Protein AF-A0A959V1N9-F1 (afdb_monomer_lite)

Secondary structure (DSSP, 8-state):
-HHHHHHHHHHHHHHTTSS---S-EEEEE--TT-TT-TTHHHHTTSHHHH-GGGEEE--HHHHHHHS-EEEEEEE-SEETTEETTTEEHHHHHH----EEEEEEE-TTTT-TT-SS-HHHHHTTSTT--EEE--SSSPP--GGGTTT--HHHHHHHHHTTTSSSSS---TTTT-TT--EEE-TT--SS-PPPPS-EEEEE-SSSEEEEEEPPPTT-TTEEEEEEEETTTTEEEE--SS-BSSSEEEEE-TT--EEEEEEEEEEEEEEETTEEEEEEPPPEEEEEEE-S--B-TTS-BT-S--TTSB---S-TTEEEEEE-TTS-EEEEEBPTTS-BT-S--TTSB---S-TTEEEEEE-TTS-EEEEEB-TTS-BT----TTSB---S-TTEEEEEE-TTS-EEEEEB-TTS-BT-S--TTSB---S-TTEEEEEE-TTS-EEEEEBPTTS-BT----B-TTS-BT--STTSTT-EEEEEEPPSSTTSEEEE-TTS-EES-SSSEEESB-SSTTTTSSB-EEEEEE------TT-EEEEEEEE--B--S--EEEEEEEEEEES-SSPPP--SSTTTTTT--EEEEEEE-PPPP-STT--SGGGB----HHHHHHHHTSTT--TT--EEEEEEEEEEEEE--TTT-TTTS-EEEEEEESSTT--B-TTS-BT-S--TTSB---S-TTEEEEEE-TTS-EEEEEB-TTS-BT-S--TTSB---S-TTEEEEEE-TTS-EEEEEB-TTS-BT-S--TTSB---S-TTEEEEEE-TTS-EEEEEB-TTS-BT-S--TTSB-----TTEEEEEE-TTS-EEEEEBPTTS-BT----B-TTS-BT---TT----------STTSEEEEETTS-EES-SSS--SSB-SPPTTSS-BEEEEE--TT----TT---S----------S---SS--------S---

Radius of gyration: 48.12 Å; chains: 1; bounding box: 143×77×118 Å

Structure (mmCIF, N/CA/C/O backbone):
data_AF-A0A959V1N9-F1
#
_entry.id   AF-A0A959V1N9-F1
#
loop_
_atom_site.group_PDB
_atom_site.id
_atom_site.type_symbol
_atom_site.label_atom_id
_atom_site.label_alt_id
_atom_site.label_comp_id
_atom_site.label_asym_id
_atom_site.label_entity_id
_atom_site.label_seq_id
_atom_site.pdbx_PDB_ins_code
_atom_site.Cartn_x
_atom_site.Cartn_y
_atom_site.Cartn_z
_atom_site.occupancy
_atom_site.B_iso_or_equiv
_atom_site.auth_seq_id
_atom_site.auth_comp_id
_atom_site.auth_asym_id
_atom_site.auth_atom_id
_atom_site.pdbx_PDB_model_num
ATOM 1 N N . THR A 1 1 ? -8.096 24.083 -30.690 1.00 78.50 1 THR A N 1
ATOM 2 C CA . THR A 1 1 ? -8.308 23.287 -31.922 1.00 78.50 1 THR A CA 1
ATOM 3 C C . THR A 1 1 ? -8.678 21.869 -31.525 1.00 78.50 1 THR A C 1
ATOM 5 O O . THR A 1 1 ? -8.317 21.465 -30.425 1.00 78.50 1 THR A O 1
ATOM 8 N N . THR A 1 2 ? -9.369 21.109 -32.381 1.00 86.75 2 THR A N 1
ATOM 9 C CA . THR A 1 2 ? -9.756 19.707 -32.107 1.00 86.75 2 THR A CA 1
ATOM 10 C C . THR A 1 2 ? -8.560 18.831 -31.723 1.00 86.75 2 THR A C 1
ATOM 12 O O . THR A 1 2 ? -8.640 18.071 -30.769 1.00 86.75 2 THR A O 1
ATOM 15 N N . LEU A 1 3 ? -7.408 19.021 -32.376 1.00 87.06 3 LEU A N 1
ATOM 16 C CA . LEU A 1 3 ? -6.175 18.285 -32.068 1.00 87.06 3 LEU A CA 1
ATOM 17 C C . LEU A 1 3 ? -5.664 18.518 -30.639 1.00 87.06 3 LEU A C 1
ATOM 19 O O . LEU A 1 3 ? -5.248 17.573 -29.977 1.00 87.06 3 LEU A O 1
ATOM 23 N N . LEU A 1 4 ? -5.726 19.760 -30.143 1.00 89.94 4 LEU A N 1
ATOM 24 C CA . LEU A 1 4 ? -5.346 20.059 -28.760 1.00 89.94 4 LEU A CA 1
ATOM 25 C C . LEU A 1 4 ? -6.330 19.429 -27.767 1.00 89.94 4 LEU A C 1
ATOM 27 O O . LEU A 1 4 ? -5.897 18.892 -26.755 1.00 89.94 4 LEU A O 1
ATOM 31 N N . GLY A 1 5 ? -7.634 19.458 -28.067 1.00 94.00 5 GLY A N 1
ATOM 32 C CA . GLY A 1 5 ? -8.648 18.771 -27.262 1.00 94.00 5 GLY A CA 1
ATOM 33 C C . GLY A 1 5 ? -8.360 17.273 -27.157 1.00 94.00 5 GLY A C 1
ATOM 34 O O . GLY A 1 5 ? -8.244 16.755 -26.053 1.00 94.00 5 GLY A O 1
ATOM 35 N N . ASN A 1 6 ? -8.117 16.614 -28.294 1.00 92.38 6 ASN A N 1
ATOM 36 C CA . ASN A 1 6 ? -7.765 15.193 -28.342 1.00 92.38 6 ASN A CA 1
ATOM 37 C C . ASN A 1 6 ? -6.494 14.889 -27.539 1.00 92.38 6 ASN A C 1
ATOM 39 O O . ASN A 1 6 ? -6.465 13.916 -26.789 1.00 92.38 6 ASN A O 1
ATOM 43 N N . TYR A 1 7 ? -5.463 15.735 -27.655 1.00 95.38 7 TYR A N 1
ATOM 44 C CA . TYR A 1 7 ? -4.241 15.610 -26.862 1.00 95.38 7 TYR A CA 1
ATOM 45 C C . TYR A 1 7 ? -4.513 15.709 -25.354 1.00 95.38 7 TYR A C 1
ATOM 47 O O . TYR A 1 7 ? -4.038 14.872 -24.589 1.00 95.38 7 TYR A O 1
ATOM 55 N N . LEU A 1 8 ? -5.309 16.690 -24.918 1.00 96.00 8 LEU A N 1
ATOM 56 C CA . LEU A 1 8 ? -5.664 16.852 -23.506 1.00 96.00 8 LEU A CA 1
ATOM 57 C C . LEU A 1 8 ? -6.499 15.676 -22.981 1.00 96.00 8 LEU A C 1
ATOM 59 O O . LEU A 1 8 ? -6.302 15.265 -21.839 1.00 96.00 8 LEU A O 1
ATOM 63 N N . THR A 1 9 ? -7.371 15.094 -23.807 1.00 95.69 9 THR A N 1
ATOM 64 C CA . THR A 1 9 ? -8.140 13.894 -23.452 1.00 95.69 9 THR A CA 1
ATOM 65 C C . THR A 1 9 ? -7.230 12.694 -23.201 1.00 95.69 9 THR A C 1
ATOM 67 O O . THR A 1 9 ? -7.320 12.091 -22.133 1.00 95.69 9 THR A O 1
ATOM 70 N N . LYS A 1 10 ? -6.305 12.370 -24.117 1.00 95.25 10 LYS A N 1
ATOM 71 C CA . LYS A 1 10 ? -5.374 11.244 -23.899 1.00 95.25 10 LYS A CA 1
ATOM 72 C C . LYS A 1 10 ? -4.401 11.492 -22.748 1.00 95.25 10 LYS A C 1
ATOM 74 O O . LYS A 1 10 ? -4.102 10.583 -21.979 1.00 95.25 10 LYS A O 1
ATOM 79 N N . LEU A 1 11 ? -3.964 12.739 -22.571 1.00 96.75 11 LEU A N 1
ATOM 80 C CA . LEU A 1 11 ? -3.154 13.147 -21.427 1.00 96.75 11 LEU A CA 1
ATOM 81 C C . LEU A 1 11 ? -3.899 12.914 -20.104 1.00 96.75 11 LEU A C 1
ATOM 83 O O . LEU A 1 11 ? -3.321 12.394 -19.149 1.00 96.75 11 LEU A O 1
ATOM 87 N N . HIS A 1 12 ? -5.180 13.289 -20.048 1.00 96.12 12 HIS A N 1
ATOM 88 C CA . HIS A 1 12 ? -6.030 13.056 -18.885 1.00 96.12 12 HIS A CA 1
ATOM 89 C C . HIS A 1 12 ? -6.201 11.560 -18.613 1.00 96.12 12 HIS A C 1
ATOM 91 O O . HIS A 1 12 ? -5.994 11.140 -17.474 1.00 96.12 12 HIS A O 1
ATOM 97 N N . GLN A 1 13 ? -6.512 10.777 -19.650 1.00 96.56 13 GLN A N 1
ATOM 98 C CA . GLN A 1 13 ? -6.660 9.323 -19.575 1.00 96.56 13 GLN A CA 1
ATOM 99 C C . GLN A 1 13 ? -5.415 8.659 -18.976 1.00 96.56 13 GLN A C 1
ATOM 101 O O . GLN A 1 13 ? -5.533 7.890 -18.023 1.00 96.56 13 GLN A O 1
ATOM 106 N N . TRP A 1 14 ? -4.220 9.018 -19.455 1.00 97.38 14 TRP A N 1
ATOM 107 C CA . TRP A 1 14 ? -2.962 8.493 -18.921 1.00 97.38 14 TRP A CA 1
ATOM 108 C C . TRP A 1 14 ? -2.738 8.871 -17.460 1.00 97.38 14 TRP A C 1
ATOM 110 O O . TRP A 1 14 ? -2.502 8.007 -16.622 1.00 97.38 14 TRP A O 1
ATOM 120 N N . LYS A 1 15 ? -2.866 10.162 -17.120 1.00 96.19 15 LYS A N 1
ATOM 121 C CA . LYS A 1 15 ? -2.648 10.641 -15.744 1.00 96.19 15 LYS A CA 1
ATOM 122 C C . LYS A 1 15 ? -3.630 10.046 -14.732 1.00 96.19 15 LYS A C 1
ATOM 124 O O . LYS A 1 15 ? -3.345 10.091 -13.541 1.00 96.19 15 LYS A O 1
ATOM 129 N N . HIS A 1 16 ? -4.756 9.506 -15.191 1.00 95.25 16 HIS A N 1
ATOM 130 C CA . HIS A 1 16 ? -5.771 8.859 -14.363 1.00 95.25 16 HIS A CA 1
ATOM 131 C C . HIS A 1 16 ? -5.787 7.332 -14.502 1.00 95.25 16 HIS A C 1
ATOM 133 O O . HIS A 1 16 ? -6.743 6.713 -14.049 1.00 95.25 16 HIS A O 1
ATOM 139 N N . LYS A 1 17 ? -4.757 6.739 -15.125 1.00 96.00 17 LYS A N 1
ATOM 140 C CA . LYS A 1 17 ? -4.628 5.294 -15.371 1.00 96.00 17 LYS A CA 1
ATOM 141 C C . LYS A 1 17 ? -5.864 4.663 -16.037 1.00 96.00 17 LYS A C 1
ATOM 143 O O . LYS A 1 17 ? -6.212 3.523 -15.771 1.00 96.00 17 LYS A O 1
ATOM 148 N N . GLN A 1 18 ? -6.530 5.396 -16.934 1.00 95.06 18 GLN A N 1
ATOM 149 C CA . GLN A 1 18 ? -7.683 4.881 -17.696 1.00 95.06 18 GLN A CA 1
ATOM 150 C C . GLN A 1 18 ? -7.271 3.894 -18.800 1.00 95.06 18 GLN A C 1
ATOM 152 O O . GLN A 1 18 ? -8.115 3.235 -19.399 1.00 95.06 18 GLN A O 1
ATOM 157 N N . TYR A 1 19 ? -5.975 3.806 -19.086 1.00 94.00 19 TYR A N 1
ATOM 158 C CA . TYR A 1 19 ? -5.368 2.732 -19.856 1.00 94.00 19 TYR A CA 1
ATOM 159 C C . TYR A 1 19 ? -3.948 2.493 -19.342 1.00 94.00 19 TYR A C 1
ATOM 161 O O . TYR A 1 19 ? -3.327 3.387 -18.762 1.00 94.00 19 TYR A O 1
ATOM 169 N N . THR A 1 20 ? -3.421 1.305 -19.615 1.00 94.19 20 THR A N 1
ATOM 170 C CA . THR A 1 20 ? -2.030 0.933 -19.358 1.00 94.19 20 THR A CA 1
ATOM 171 C C . THR A 1 20 ? -1.297 0.702 -20.677 1.00 94.19 20 THR A C 1
ATOM 173 O O . THR A 1 20 ? -1.908 0.456 -21.725 1.00 94.19 20 THR A O 1
ATOM 176 N N . ALA A 1 21 ? 0.024 0.853 -20.641 1.00 95.69 21 ALA A N 1
ATOM 177 C CA . ALA A 1 21 ? 0.905 0.480 -21.736 1.00 95.69 21 ALA A CA 1
ATOM 178 C C . ALA A 1 21 ? 1.766 -0.701 -21.296 1.00 95.69 21 ALA A C 1
ATOM 180 O O . ALA A 1 21 ? 2.109 -0.799 -20.121 1.00 95.69 21 ALA A O 1
ATOM 181 N N . GLN A 1 22 ? 2.115 -1.588 -22.226 1.00 97.00 22 GLN A N 1
ATOM 182 C CA . GLN A 1 22 ? 3.043 -2.671 -21.909 1.00 97.00 22 GLN A CA 1
ATOM 183 C C . GLN A 1 22 ? 4.439 -2.098 -21.655 1.00 97.00 22 GLN A C 1
ATOM 185 O O . GLN A 1 22 ? 4.929 -1.281 -22.441 1.00 97.00 22 GLN A O 1
ATOM 190 N N . THR A 1 23 ? 5.074 -2.551 -20.576 1.00 96.50 23 THR A N 1
ATOM 191 C CA . THR A 1 23 ? 6.434 -2.179 -20.169 1.00 96.50 23 THR A CA 1
ATOM 192 C C . THR A 1 23 ? 7.458 -2.799 -21.118 1.00 96.50 23 THR A C 1
ATOM 194 O O . THR A 1 23 ? 8.116 -3.779 -20.810 1.00 96.50 23 THR A O 1
ATOM 197 N N . ARG A 1 24 ? 7.533 -2.251 -22.329 1.00 97.62 24 ARG A N 1
ATOM 198 C CA . ARG A 1 24 ? 8.459 -2.648 -23.390 1.00 97.62 24 ARG A CA 1
ATOM 199 C C . ARG A 1 24 ? 8.716 -1.492 -24.339 1.00 97.62 24 ARG A C 1
ATOM 201 O O . ARG A 1 24 ? 7.944 -0.523 -24.374 1.00 97.62 24 ARG A O 1
ATOM 208 N N . ALA A 1 25 ? 9.783 -1.606 -25.119 1.00 98.38 25 ALA A N 1
ATOM 209 C CA . ALA A 1 25 ? 10.189 -0.586 -26.065 1.00 98.38 25 ALA A CA 1
ATOM 210 C C . ALA A 1 25 ? 10.496 -1.148 -27.454 1.00 98.38 25 ALA A C 1
ATOM 212 O O . ALA A 1 25 ? 10.983 -2.269 -27.594 1.00 98.38 25 ALA A O 1
ATOM 213 N N . VAL A 1 26 ? 10.226 -0.338 -28.478 1.00 98.31 26 VAL A N 1
ATOM 214 C CA . VAL A 1 26 ? 10.576 -0.641 -29.872 1.00 98.31 26 VAL A CA 1
ATOM 215 C C . VAL A 1 26 ? 11.576 0.374 -30.416 1.00 98.31 26 VAL A C 1
ATOM 217 O O . VAL A 1 26 ? 11.451 1.577 -30.163 1.00 98.31 26 VAL A O 1
ATOM 220 N N . VAL A 1 27 ? 12.567 -0.113 -31.161 1.00 98.25 27 VAL A N 1
ATOM 221 C CA . VAL A 1 27 ? 13.616 0.699 -31.782 1.00 98.25 27 VAL A CA 1
ATOM 222 C C . VAL A 1 27 ? 13.673 0.428 -33.284 1.00 98.25 27 VAL A C 1
ATOM 224 O O . VAL A 1 27 ? 13.999 -0.677 -33.712 1.00 98.25 27 VAL A O 1
ATOM 227 N N . ASP A 1 28 ? 13.400 1.461 -34.073 1.00 97.44 28 ASP A N 1
ATOM 228 C CA . ASP A 1 28 ? 13.533 1.455 -35.529 1.00 97.44 28 ASP A CA 1
ATOM 229 C C . ASP A 1 28 ? 14.779 2.260 -35.936 1.00 97.44 28 ASP A C 1
ATOM 231 O O . ASP A 1 28 ? 14.770 3.497 -35.963 1.00 97.44 28 ASP A O 1
ATOM 235 N N . ASP A 1 29 ? 15.894 1.560 -36.154 1.00 95.56 29 ASP A N 1
ATOM 236 C CA . ASP A 1 29 ? 17.199 2.161 -36.449 1.00 95.56 29 ASP A CA 1
ATOM 237 C C . ASP A 1 29 ? 17.545 2.050 -37.939 1.00 95.56 29 ASP A C 1
ATOM 239 O O . ASP A 1 29 ? 18.055 1.027 -38.397 1.00 95.56 29 ASP A O 1
ATOM 243 N N . ASN A 1 30 ? 17.322 3.131 -38.693 1.00 95.12 30 ASN A N 1
ATOM 244 C CA . ASN A 1 30 ? 17.697 3.218 -40.110 1.00 95.12 30 ASN A CA 1
ATOM 245 C C . ASN A 1 30 ? 19.016 3.979 -40.340 1.00 95.12 30 ASN A C 1
ATOM 247 O O . ASN A 1 30 ? 19.329 4.363 -41.470 1.00 95.12 30 ASN A O 1
ATOM 251 N N . PHE A 1 31 ? 19.815 4.195 -39.289 1.00 90.38 31 PHE A N 1
ATOM 252 C CA . PHE A 1 31 ? 21.165 4.763 -39.366 1.00 90.38 31 PHE A CA 1
ATOM 253 C C . PHE A 1 31 ? 22.239 3.770 -38.894 1.00 90.38 31 PHE A C 1
ATOM 255 O O . PHE A 1 31 ? 23.268 4.152 -38.323 1.00 90.38 31 PHE A O 1
ATOM 262 N N . THR A 1 32 ? 22.051 2.484 -39.194 1.00 82.19 32 THR A N 1
ATOM 263 C CA . THR A 1 32 ? 23.042 1.447 -38.891 1.00 82.19 32 THR A CA 1
ATOM 264 C C . THR A 1 32 ? 24.388 1.754 -39.560 1.00 82.19 32 THR A C 1
ATOM 266 O O . THR A 1 32 ? 24.447 1.990 -40.768 1.00 82.19 32 THR A O 1
ATOM 269 N N . GLY A 1 33 ? 25.482 1.719 -38.792 1.00 76.25 33 GLY A N 1
ATOM 270 C CA . GLY A 1 33 ? 26.851 1.859 -39.312 1.00 76.25 33 GLY A CA 1
ATOM 271 C C . GLY A 1 33 ? 27.473 3.260 -39.229 1.00 76.25 33 GLY A C 1
ATOM 272 O O . GLY A 1 33 ? 28.624 3.424 -39.632 1.00 76.25 33 GLY A O 1
ATOM 273 N N . TYR A 1 34 ? 26.773 4.259 -38.680 1.00 82.44 34 TYR A N 1
ATOM 274 C CA . TYR A 1 34 ? 27.367 5.564 -38.359 1.00 82.44 34 TYR A CA 1
ATOM 275 C C . TYR A 1 34 ? 28.133 5.524 -37.027 1.00 82.44 34 TYR A C 1
ATOM 277 O O . TYR A 1 34 ? 27.640 4.990 -36.035 1.00 82.44 34 TYR A O 1
ATOM 285 N N . SER A 1 35 ? 29.317 6.146 -36.977 1.00 80.62 35 SER A N 1
ATOM 286 C CA . SER A 1 35 ? 30.166 6.202 -35.771 1.00 80.62 35 SER A CA 1
ATOM 287 C C . SER A 1 35 ? 29.534 6.953 -34.598 1.00 80.62 35 SER A C 1
ATOM 289 O O . SER A 1 35 ? 29.889 6.701 -33.452 1.00 80.62 35 SER A O 1
ATOM 291 N N . ASP A 1 36 ? 28.608 7.872 -34.875 1.00 77.81 36 ASP A N 1
ATOM 292 C CA . ASP A 1 36 ? 27.896 8.654 -33.860 1.00 77.81 36 ASP A CA 1
ATOM 293 C C . ASP A 1 36 ? 26.835 7.836 -33.096 1.00 77.81 36 ASP A C 1
ATOM 295 O O . ASP A 1 36 ? 26.368 8.286 -32.049 1.00 77.81 36 ASP A O 1
ATOM 299 N N . ALA A 1 37 ? 26.465 6.646 -33.598 1.00 85.81 37 ALA A N 1
ATOM 300 C CA . ALA A 1 37 ? 25.511 5.720 -32.984 1.00 85.81 37 ALA A CA 1
ATOM 301 C C . ALA A 1 37 ? 24.213 6.406 -32.506 1.00 85.81 37 ALA A C 1
ATOM 303 O O . ALA A 1 37 ? 23.879 6.366 -31.326 1.00 85.81 37 ALA A O 1
ATOM 304 N N . PHE A 1 38 ? 23.466 7.056 -33.405 1.00 87.44 38 PHE A N 1
ATOM 305 C CA . PHE A 1 38 ? 22.308 7.890 -33.035 1.00 87.44 38 PHE A CA 1
ATOM 306 C C . PHE A 1 38 ? 21.237 7.148 -32.215 1.00 87.44 38 PHE A C 1
ATOM 308 O O . PHE A 1 38 ? 20.683 7.718 -31.272 1.00 87.44 38 PHE A O 1
ATOM 315 N N . ALA A 1 39 ? 21.001 5.867 -32.517 1.00 92.38 39 ALA A N 1
ATOM 316 C CA . ALA A 1 39 ? 20.056 5.017 -31.793 1.00 92.38 39 ALA A CA 1
ATOM 317 C C . ALA A 1 39 ? 20.545 4.574 -30.403 1.00 92.38 39 ALA A C 1
ATOM 319 O O . ALA A 1 39 ? 19.770 3.998 -29.638 1.00 92.38 39 ALA A O 1
ATOM 320 N N . GLN A 1 40 ? 21.792 4.881 -30.014 1.00 89.31 40 GLN A N 1
ATOM 321 C CA . GLN A 1 40 ? 22.321 4.543 -28.687 1.00 89.31 40 GLN A CA 1
ATOM 322 C C . GLN A 1 40 ? 21.456 5.105 -27.561 1.00 89.31 40 GLN A C 1
ATOM 324 O O . GLN A 1 40 ? 21.391 4.519 -26.483 1.00 89.31 40 GLN A O 1
ATOM 329 N N . ASN A 1 41 ? 20.791 6.241 -27.798 1.00 89.25 41 ASN A N 1
ATOM 330 C CA . ASN A 1 41 ? 19.959 6.863 -26.785 1.00 89.25 41 ASN A CA 1
ATOM 331 C C . ASN A 1 41 ? 18.716 6.026 -26.460 1.00 89.25 41 ASN A C 1
ATOM 333 O O . ASN A 1 41 ? 18.279 6.033 -25.316 1.00 89.25 41 ASN A O 1
ATOM 337 N N . ALA A 1 42 ? 18.212 5.254 -27.425 1.00 94.19 42 ALA A N 1
ATOM 338 C CA . ALA A 1 42 ? 17.156 4.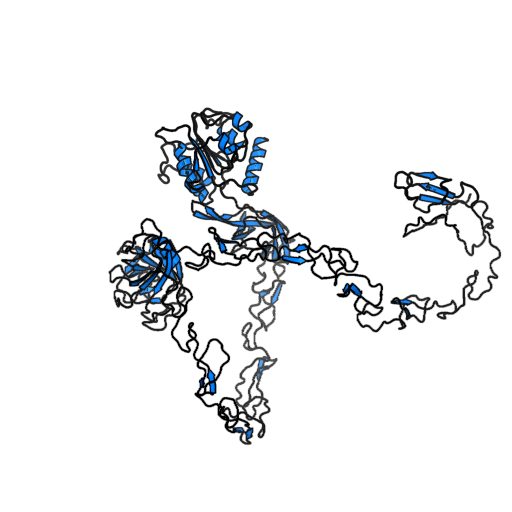274 -27.204 1.00 94.19 42 ALA A CA 1
ATOM 339 C C . ALA A 1 42 ? 17.711 2.960 -26.657 1.00 94.19 42 ALA A C 1
ATOM 341 O O . ALA A 1 42 ? 17.319 2.546 -25.570 1.00 94.19 42 ALA A O 1
ATOM 342 N N . TRP A 1 43 ? 18.682 2.353 -27.347 1.00 92.94 43 TRP A N 1
ATOM 343 C CA . TRP A 1 43 ? 19.228 1.047 -26.963 1.00 92.94 43 TRP A CA 1
ATOM 344 C C . TRP A 1 43 ? 19.803 1.022 -25.544 1.00 92.94 43 TRP A C 1
ATOM 346 O O . TRP A 1 43 ? 19.598 0.059 -24.814 1.00 92.94 43 TRP A O 1
ATOM 356 N N . ARG A 1 44 ? 20.477 2.096 -25.115 1.00 89.06 44 ARG A N 1
ATOM 357 C CA . ARG A 1 44 ? 21.002 2.214 -23.743 1.00 89.06 44 ARG A CA 1
ATOM 358 C C . ARG A 1 44 ? 20.002 2.838 -22.775 1.00 89.06 44 ARG A C 1
ATOM 360 O O . ARG A 1 44 ? 20.079 2.584 -21.579 1.00 89.06 44 ARG A O 1
ATOM 367 N N . GLY A 1 45 ? 19.119 3.705 -23.267 1.00 91.12 45 GLY A N 1
ATOM 368 C CA . GLY A 1 45 ? 18.218 4.484 -22.420 1.00 91.12 45 GLY A CA 1
ATOM 369 C C . GLY A 1 45 ? 16.967 3.726 -21.992 1.00 91.12 45 GLY A C 1
ATOM 370 O O . GLY A 1 45 ? 16.461 3.988 -20.906 1.00 91.12 45 GLY A O 1
ATOM 371 N N . PHE A 1 46 ? 16.466 2.802 -22.816 1.00 97.00 46 PHE A N 1
ATOM 372 C CA . PHE A 1 46 ? 15.219 2.088 -22.534 1.00 97.00 46 PHE A CA 1
ATOM 373 C C . PHE A 1 46 ? 15.393 0.921 -21.566 1.00 97.00 46 PHE A C 1
ATOM 375 O O . PHE A 1 46 ? 14.510 0.725 -20.740 1.00 97.00 46 PHE A O 1
ATOM 382 N N . GLY A 1 47 ? 16.525 0.209 -21.593 1.00 95.19 47 GLY A N 1
ATOM 383 C CA . GLY A 1 47 ? 16.765 -0.946 -20.715 1.00 95.19 47 GLY A CA 1
ATOM 384 C C . GLY A 1 47 ? 16.487 -0.667 -19.229 1.00 95.19 47 GLY A C 1
ATOM 385 O O . GLY A 1 47 ? 15.663 -1.356 -18.641 1.00 95.19 47 GLY A O 1
ATOM 386 N N . PRO A 1 48 ? 17.041 0.400 -18.624 1.00 93.75 48 PRO A N 1
ATOM 387 C CA . PRO A 1 48 ? 16.739 0.748 -17.231 1.00 93.75 48 PRO A CA 1
ATOM 388 C C . PRO A 1 48 ? 15.262 1.073 -16.949 1.00 93.75 48 PRO A C 1
ATOM 390 O O . PRO A 1 48 ? 14.835 1.047 -15.799 1.00 93.75 48 PRO A O 1
ATOM 393 N N . LEU A 1 49 ? 14.474 1.421 -17.969 1.00 96.06 49 LEU A N 1
ATOM 394 C CA . LEU A 1 49 ? 13.067 1.795 -17.814 1.00 96.06 49 LEU A CA 1
ATOM 395 C C . LEU A 1 49 ? 12.114 0.611 -17.970 1.00 96.06 49 LEU A C 1
ATOM 397 O O . LEU A 1 49 ? 11.090 0.576 -17.295 1.00 96.06 49 LEU A O 1
ATOM 401 N N . VAL A 1 50 ? 12.402 -0.296 -18.908 1.00 96.50 50 VAL A N 1
ATOM 402 C CA . VAL A 1 50 ? 11.476 -1.375 -19.294 1.00 96.50 50 VAL A CA 1
ATOM 403 C C . VAL A 1 50 ? 12.048 -2.781 -19.170 1.00 96.50 50 VAL A C 1
ATOM 405 O O . VAL A 1 50 ? 11.307 -3.723 -19.407 1.00 96.50 50 VAL A O 1
ATOM 408 N N . ASP A 1 51 ? 13.300 -2.905 -18.741 1.00 95.88 51 ASP A N 1
ATOM 409 C CA . ASP A 1 51 ? 14.150 -4.095 -18.777 1.00 95.88 51 ASP A CA 1
ATOM 410 C C . ASP A 1 51 ? 14.833 -4.255 -20.149 1.00 95.88 51 ASP A C 1
ATOM 412 O O . ASP A 1 51 ? 14.172 -4.070 -21.178 1.00 95.88 51 ASP A O 1
ATOM 416 N N . PRO A 1 52 ? 16.154 -4.534 -20.212 1.00 95.00 52 PRO A N 1
ATOM 417 C CA . PRO A 1 52 ? 16.856 -4.776 -21.471 1.00 95.00 52 PRO A CA 1
ATOM 418 C C . PRO A 1 52 ? 16.211 -5.847 -22.359 1.00 95.00 52 PRO A C 1
ATOM 420 O O . PRO A 1 52 ? 16.192 -5.662 -23.578 1.00 95.00 52 PRO A O 1
ATOM 423 N N . ASP A 1 53 ? 15.634 -6.901 -21.777 1.00 96.62 53 ASP A N 1
ATOM 424 C CA . ASP A 1 53 ? 15.014 -8.001 -22.529 1.00 96.62 53 ASP A CA 1
ATOM 425 C C . ASP A 1 53 ? 13.691 -7.585 -23.194 1.00 96.62 53 ASP A C 1
ATOM 427 O O . ASP A 1 53 ? 13.236 -8.200 -24.161 1.00 96.62 53 ASP A O 1
ATOM 431 N N . ASN A 1 54 ? 13.103 -6.473 -22.747 1.00 97.31 54 ASN A N 1
ATOM 432 C CA . ASN A 1 54 ? 11.890 -5.891 -23.314 1.00 97.31 54 ASN A CA 1
ATOM 433 C C . ASN A 1 54 ? 12.171 -4.777 -24.339 1.00 97.31 54 ASN A C 1
ATOM 435 O O . ASN A 1 54 ? 11.248 -4.055 -24.739 1.00 97.31 54 ASN A O 1
ATOM 439 N N . VAL A 1 55 ? 13.424 -4.605 -24.775 1.00 98.12 55 VAL A N 1
ATOM 440 C CA . VAL A 1 55 ? 13.800 -3.664 -25.840 1.00 98.12 55 VAL A CA 1
ATOM 441 C C . VAL A 1 55 ? 14.059 -4.432 -27.133 1.00 98.12 55 VAL A C 1
ATOM 443 O O . VAL A 1 55 ? 15.043 -5.156 -27.257 1.00 98.12 55 VAL A O 1
ATOM 446 N N . ALA A 1 56 ? 13.199 -4.239 -28.134 1.00 97.31 56 ALA A N 1
ATOM 447 C CA . ALA A 1 56 ? 13.279 -4.972 -29.396 1.00 97.31 56 ALA A CA 1
ATOM 448 C C . ALA A 1 56 ? 13.432 -4.049 -30.610 1.00 97.31 56 ALA A C 1
ATOM 450 O O . ALA A 1 56 ? 12.886 -2.944 -30.656 1.00 97.31 56 ALA A O 1
ATOM 451 N N . ALA A 1 57 ? 14.143 -4.535 -31.630 1.00 96.94 57 ALA A N 1
ATOM 452 C CA . ALA A 1 57 ? 14.179 -3.887 -32.935 1.00 96.94 57 ALA A CA 1
ATOM 453 C C . ALA A 1 57 ? 12.861 -4.154 -33.672 1.00 96.94 57 ALA A C 1
ATOM 455 O O . ALA A 1 57 ? 12.357 -5.279 -33.655 1.00 96.94 57 ALA A O 1
ATOM 456 N N . GLY A 1 58 ? 12.315 -3.148 -34.345 1.00 96.38 58 GLY A N 1
ATOM 457 C CA . GLY A 1 58 ? 11.087 -3.296 -35.120 1.00 96.38 58 GLY A CA 1
ATOM 458 C C . GLY A 1 58 ? 10.737 -2.027 -35.880 1.00 96.38 58 GLY A C 1
ATOM 459 O O . GLY A 1 58 ? 11.173 -0.945 -35.500 1.00 96.38 58 GLY A O 1
ATOM 460 N N . ASP A 1 59 ? 9.940 -2.161 -36.940 1.00 96.94 59 ASP A N 1
ATOM 461 C CA . ASP A 1 59 ? 9.452 -1.011 -37.710 1.00 96.94 59 ASP A CA 1
ATOM 462 C C . ASP A 1 59 ? 8.488 -0.173 -36.856 1.00 96.94 59 ASP A C 1
ATOM 464 O O . ASP A 1 59 ? 7.563 -0.703 -36.224 1.00 96.94 59 ASP A O 1
ATOM 468 N N . TYR A 1 60 ? 8.728 1.137 -36.830 1.00 96.81 60 TYR A N 1
ATOM 469 C CA . TYR A 1 60 ? 8.059 2.120 -35.990 1.00 96.81 60 TYR A CA 1
ATOM 470 C C . TYR A 1 60 ? 6.532 2.065 -36.141 1.00 96.81 60 TYR A C 1
ATOM 472 O O . TYR A 1 60 ? 5.816 1.956 -35.143 1.00 96.81 60 TYR A O 1
ATOM 480 N N . PHE A 1 61 ? 6.000 2.102 -37.368 1.00 95.88 61 PHE A N 1
ATOM 481 C CA . PHE A 1 61 ? 4.547 2.164 -37.570 1.00 95.88 61 PHE A CA 1
ATOM 482 C C . PHE A 1 61 ? 3.870 0.804 -37.403 1.00 95.88 61 PHE A C 1
ATOM 484 O O . PHE A 1 61 ? 2.841 0.722 -36.721 1.00 95.88 61 PHE A O 1
ATOM 491 N N . SER A 1 62 ? 4.417 -0.258 -38.002 1.00 94.69 62 SER A N 1
ATOM 492 C CA . SER A 1 62 ? 3.790 -1.586 -37.945 1.00 94.69 62 SER A CA 1
ATOM 493 C C . SER A 1 62 ? 3.754 -2.138 -36.520 1.00 94.69 62 SER A C 1
ATOM 495 O O . SER A 1 62 ? 2.688 -2.554 -36.051 1.00 94.69 62 SER A O 1
ATOM 497 N N . SER A 1 63 ? 4.866 -2.038 -35.785 1.00 96.06 63 SER A N 1
ATOM 498 C CA . SER A 1 63 ? 4.955 -2.517 -34.402 1.00 96.06 63 SER A CA 1
ATOM 499 C C . SER A 1 63 ? 3.910 -1.829 -33.526 1.00 96.06 63 SER A C 1
ATOM 501 O O . SER A 1 63 ? 3.075 -2.488 -32.909 1.00 96.06 63 SER A O 1
ATOM 503 N N . MET A 1 64 ? 3.868 -0.495 -33.539 1.00 95.06 64 MET A N 1
ATOM 504 C CA . MET A 1 64 ? 2.986 0.271 -32.652 1.00 95.06 64 MET A CA 1
ATOM 505 C C . MET A 1 64 ? 1.518 0.312 -33.084 1.00 95.06 64 MET A C 1
ATOM 507 O O . MET A 1 64 ? 0.666 0.706 -32.287 1.00 95.06 64 MET A O 1
ATOM 511 N N . SER A 1 65 ? 1.205 -0.065 -34.323 1.00 91.31 65 SER A N 1
ATOM 512 C CA . SER A 1 65 ? -0.185 -0.261 -34.753 1.00 91.31 65 SER A CA 1
ATOM 513 C C . SER A 1 65 ? -0.738 -1.602 -34.266 1.00 91.31 65 SER A C 1
ATOM 515 O O . SER A 1 65 ? -1.929 -1.708 -33.987 1.00 91.31 65 SER A O 1
ATOM 517 N N . SER A 1 66 ? 0.126 -2.615 -34.137 1.00 86.19 66 SER A N 1
ATOM 518 C CA . SER A 1 66 ? -0.240 -3.965 -33.684 1.00 86.19 66 SER A CA 1
ATOM 519 C C . SER A 1 66 ? -0.094 -4.204 -32.176 1.00 86.19 66 SER A C 1
ATOM 521 O O . SER A 1 66 ? -0.696 -5.136 -31.647 1.00 86.19 66 SER A O 1
ATOM 523 N N . GLY A 1 67 ? 0.696 -3.390 -31.470 1.00 89.31 67 GLY A N 1
ATOM 524 C CA . GLY A 1 67 ? 1.082 -3.658 -30.087 1.00 89.31 67 GLY A CA 1
ATOM 525 C C . GLY A 1 67 ? 1.253 -2.398 -29.250 1.00 89.31 67 GLY A C 1
ATOM 526 O O . GLY A 1 67 ? 1.591 -1.333 -29.759 1.00 89.31 67 GLY A O 1
ATOM 527 N N . SER A 1 68 ? 1.029 -2.528 -27.940 1.00 96.69 68 SER A N 1
ATOM 528 C CA . SER A 1 68 ? 1.259 -1.448 -26.978 1.00 96.69 68 SER A CA 1
ATOM 529 C C . SER A 1 68 ? 2.727 -1.377 -26.567 1.00 96.69 68 SER A C 1
ATOM 531 O O . SER A 1 68 ? 3.363 -2.414 -26.381 1.00 96.69 68 SER A O 1
ATOM 533 N N . TYR A 1 69 ? 3.247 -0.160 -26.414 1.00 98.19 69 TYR A N 1
ATOM 534 C CA . TYR A 1 69 ? 4.617 0.104 -25.982 1.00 98.19 69 TYR A CA 1
ATOM 535 C C . TYR A 1 69 ? 4.633 1.272 -25.000 1.00 98.19 69 TYR A C 1
ATOM 537 O O . TYR A 1 69 ? 3.859 2.223 -25.129 1.00 98.19 69 TYR A O 1
ATOM 545 N N . LEU A 1 70 ? 5.525 1.225 -24.019 1.00 98.00 70 LEU A N 1
ATOM 546 C CA . LEU A 1 70 ? 5.745 2.370 -23.145 1.00 98.00 70 LEU A CA 1
ATOM 547 C C . LEU A 1 70 ? 6.643 3.393 -23.843 1.00 98.00 70 LEU A C 1
ATOM 549 O O . LEU A 1 70 ? 6.347 4.589 -23.819 1.00 98.00 70 LEU A O 1
ATOM 553 N N . TRP A 1 71 ? 7.685 2.901 -24.517 1.00 98.25 71 TRP A N 1
ATOM 554 C CA . TRP A 1 71 ? 8.662 3.711 -25.234 1.00 98.25 71 TRP A CA 1
ATOM 555 C C . TRP A 1 71 ? 8.814 3.292 -26.694 1.00 98.25 71 TRP A C 1
ATOM 557 O O . TRP A 1 71 ? 8.754 2.114 -27.040 1.00 98.25 71 TRP A O 1
ATOM 567 N N . SER A 1 72 ? 9.064 4.263 -27.563 1.00 98.00 72 SER A N 1
ATOM 568 C CA . SER A 1 72 ? 9.395 4.013 -28.965 1.00 98.00 72 SER A CA 1
ATOM 569 C C . SER A 1 72 ? 10.482 4.952 -29.460 1.00 98.00 72 SER A C 1
ATOM 571 O O . SER A 1 72 ? 10.531 6.126 -29.089 1.00 98.00 72 SER A O 1
ATOM 573 N N . TYR A 1 73 ? 11.333 4.450 -30.344 1.00 98.00 73 TYR A N 1
ATOM 574 C CA . TYR A 1 73 ? 12.362 5.229 -31.016 1.00 98.00 73 TYR A CA 1
ATOM 575 C C . TYR A 1 73 ? 12.337 4.957 -32.514 1.00 98.00 73 TYR A C 1
ATOM 577 O O . TYR A 1 73 ? 12.222 3.807 -32.925 1.00 98.00 73 TYR A O 1
ATOM 585 N N . GLY A 1 74 ? 12.484 6.009 -33.315 1.00 96.88 74 GLY A N 1
ATOM 586 C CA . GLY A 1 74 ? 12.709 5.890 -34.751 1.00 96.88 74 GLY A CA 1
ATOM 587 C C . GLY A 1 74 ? 13.768 6.875 -35.228 1.00 96.88 74 GLY A C 1
ATOM 588 O O . GLY A 1 74 ? 13.703 8.065 -34.896 1.00 96.88 74 GLY A O 1
ATOM 589 N N . CYS A 1 75 ? 14.729 6.407 -36.022 1.00 95.69 75 CYS A N 1
ATOM 590 C CA . CYS A 1 75 ? 15.686 7.282 -36.687 1.00 95.69 75 CYS A CA 1
ATOM 591 C C . CYS A 1 75 ? 15.883 6.960 -38.165 1.00 95.69 75 CYS A C 1
ATOM 593 O O . CYS A 1 75 ? 15.814 5.807 -38.579 1.00 95.69 75 CYS A O 1
ATOM 595 N N . GLY A 1 76 ? 16.144 8.003 -38.956 1.00 95.25 76 GLY A N 1
ATOM 596 C CA . GLY A 1 76 ? 16.419 7.882 -40.384 1.00 95.25 76 GLY A CA 1
ATOM 597 C C . GLY A 1 76 ? 16.619 9.231 -41.076 1.00 95.25 76 GLY A C 1
ATOM 598 O O . GLY A 1 76 ? 16.493 10.302 -40.473 1.00 95.25 76 GLY A O 1
ATOM 599 N N . GLY A 1 77 ? 16.959 9.192 -42.368 1.00 94.62 77 GLY A N 1
ATOM 600 C CA . GLY A 1 77 ? 17.161 10.396 -43.183 1.00 94.62 77 GLY A CA 1
ATOM 601 C C . GLY A 1 77 ? 15.886 11.240 -43.257 1.00 94.62 77 GLY A C 1
ATOM 602 O O . GLY A 1 77 ? 14.908 10.804 -43.856 1.00 94.62 77 GLY A O 1
ATOM 603 N N . GLY A 1 78 ? 15.891 12.427 -42.643 1.00 94.25 78 GLY A N 1
ATOM 604 C CA . GLY A 1 78 ? 14.682 13.225 -42.398 1.00 94.25 78 GLY A CA 1
ATOM 605 C C . GLY A 1 78 ? 14.492 14.438 -43.312 1.00 94.25 78 GLY A C 1
ATOM 606 O O . GLY A 1 78 ? 15.435 14.946 -43.918 1.00 94.25 78 GLY A O 1
ATOM 607 N N . TRP A 1 79 ? 13.254 14.919 -43.367 1.00 94.12 79 TRP A N 1
ATOM 608 C CA . TRP A 1 79 ? 12.824 16.230 -43.859 1.00 94.12 79 TRP A CA 1
ATOM 609 C C . TRP A 1 79 ? 11.638 16.716 -42.998 1.00 94.12 79 TRP A C 1
ATOM 611 O O . TRP A 1 79 ? 11.179 16.002 -42.106 1.00 94.12 79 TRP A O 1
ATOM 621 N N . TRP A 1 80 ? 11.122 17.929 -43.228 1.00 91.31 80 TRP A N 1
ATOM 622 C CA . TRP A 1 80 ? 10.164 18.571 -42.308 1.00 91.31 80 TRP A CA 1
ATOM 623 C C . TRP A 1 80 ? 8.899 17.738 -42.008 1.00 91.31 80 TRP A C 1
ATOM 625 O O . TRP A 1 80 ? 8.370 17.832 -40.903 1.00 91.31 80 TRP A O 1
ATOM 635 N N . ASN A 1 81 ? 8.426 16.887 -42.930 1.00 94.06 81 ASN A N 1
ATOM 636 C CA . ASN A 1 81 ? 7.226 16.056 -42.749 1.00 94.06 81 ASN A CA 1
ATOM 637 C C . ASN A 1 81 ? 7.436 14.537 -42.929 1.00 94.06 81 ASN A C 1
ATOM 639 O O . ASN A 1 81 ? 6.450 13.825 -43.135 1.00 94.06 81 ASN A O 1
ATOM 643 N N . GLY A 1 82 ? 8.666 14.022 -42.836 1.00 95.88 82 GLY A N 1
ATOM 644 C CA . GLY A 1 82 ? 8.914 12.575 -42.885 1.00 95.88 82 GLY A CA 1
ATOM 645 C C . GLY A 1 82 ? 10.370 12.159 -42.690 1.00 95.88 82 GLY A C 1
ATOM 646 O O . GLY A 1 82 ? 11.267 12.998 -42.679 1.00 95.88 82 GLY A O 1
ATOM 647 N N . ALA A 1 83 ? 10.595 10.855 -42.536 1.00 97.19 83 ALA A N 1
ATOM 648 C CA . ALA A 1 83 ? 11.910 10.229 -42.492 1.00 97.19 83 ALA A CA 1
ATOM 649 C C . ALA A 1 83 ? 11.951 8.903 -43.254 1.00 97.19 83 ALA A C 1
ATOM 651 O O . ALA A 1 83 ? 11.016 8.103 -43.218 1.00 97.19 83 ALA A O 1
ATOM 652 N N . ASN A 1 84 ? 13.081 8.670 -43.918 1.00 95.69 84 ASN A N 1
ATOM 653 C CA . ASN A 1 84 ? 13.394 7.426 -44.604 1.00 95.69 84 ASN A CA 1
ATOM 654 C C . ASN A 1 84 ? 13.449 6.265 -43.603 1.00 95.69 84 ASN A C 1
ATOM 656 O O . ASN A 1 84 ? 14.020 6.421 -42.526 1.00 95.69 84 ASN A O 1
ATOM 660 N N . GLY A 1 85 ? 12.838 5.137 -43.962 1.00 93.50 85 GLY A N 1
ATOM 661 C CA . GLY A 1 85 ? 12.765 3.949 -43.111 1.00 93.50 85 GLY A CA 1
ATOM 662 C C . GLY A 1 85 ? 11.720 4.022 -41.996 1.00 93.50 85 GLY A C 1
ATOM 663 O O . GLY A 1 85 ? 11.313 2.977 -41.523 1.00 93.50 85 GLY A O 1
ATOM 664 N N . ILE A 1 86 ? 11.223 5.222 -41.653 1.00 95.88 86 ILE A N 1
ATOM 665 C CA . ILE A 1 86 ? 10.208 5.420 -40.606 1.00 95.88 86 ILE A CA 1
ATOM 666 C C . ILE A 1 86 ? 8.823 5.702 -41.206 1.00 95.88 86 ILE A C 1
ATOM 668 O O . ILE A 1 86 ? 7.890 4.947 -40.988 1.00 95.88 86 ILE A O 1
ATOM 672 N N . GLY A 1 87 ? 8.648 6.806 -41.944 1.00 95.50 87 GLY A N 1
ATOM 673 C CA . GLY A 1 87 ? 7.338 7.220 -42.469 1.00 95.50 87 GLY A CA 1
ATOM 674 C C . GLY A 1 87 ? 7.183 8.733 -42.640 1.00 95.50 87 GLY A C 1
ATOM 675 O O . GLY A 1 87 ? 8.151 9.490 -42.584 1.00 95.50 87 GLY A O 1
ATOM 676 N N . ASN A 1 88 ? 5.957 9.202 -42.864 1.00 96.00 88 ASN A N 1
ATOM 677 C CA . ASN A 1 88 ? 5.611 10.606 -43.102 1.00 96.00 88 ASN A CA 1
ATOM 678 C C . ASN A 1 88 ? 4.340 11.041 -42.342 1.00 96.00 88 ASN A C 1
ATOM 680 O O . ASN A 1 88 ? 3.648 10.233 -41.728 1.00 96.00 88 ASN A O 1
ATOM 684 N N . THR A 1 89 ? 4.009 12.337 -42.357 1.00 94.81 89 THR A N 1
ATOM 685 C CA . THR A 1 89 ? 2.852 12.841 -41.592 1.00 94.81 89 THR A CA 1
ATOM 686 C C . THR A 1 89 ? 1.494 12.301 -42.045 1.00 94.81 89 THR A C 1
ATOM 688 O O . THR A 1 89 ? 0.574 12.263 -41.232 1.00 94.81 89 THR A O 1
ATOM 691 N N . THR A 1 90 ? 1.363 11.812 -43.280 1.00 94.88 90 THR A N 1
ATOM 692 C CA . THR A 1 90 ? 0.155 11.118 -43.767 1.00 94.88 90 THR A CA 1
ATOM 693 C C . THR A 1 90 ? -0.019 9.755 -43.095 1.00 94.88 90 THR A C 1
ATOM 695 O O . THR A 1 90 ? -1.140 9.368 -42.760 1.00 94.88 90 THR A O 1
ATOM 698 N N . ASP A 1 91 ? 1.079 9.054 -42.812 1.00 94.75 91 ASP A N 1
ATOM 699 C CA . ASP A 1 91 ? 1.039 7.755 -42.133 1.00 94.75 91 ASP A CA 1
ATOM 700 C C . ASP A 1 91 ? 0.487 7.927 -40.710 1.00 94.75 91 ASP A C 1
ATOM 702 O O . ASP A 1 91 ? -0.391 7.181 -40.282 1.00 94.75 91 ASP A O 1
ATOM 706 N N . PHE A 1 92 ? 0.864 9.008 -40.013 1.00 93.38 92 PHE A N 1
ATOM 707 C CA . PHE A 1 92 ? 0.265 9.370 -38.721 1.00 93.38 92 PHE A CA 1
ATOM 708 C C . PHE A 1 92 ? -1.239 9.662 -38.805 1.00 93.38 92 PHE A C 1
ATOM 710 O O . PHE A 1 92 ? -1.963 9.350 -37.866 1.00 93.38 92 PHE A O 1
ATOM 717 N N . THR A 1 93 ? -1.736 10.238 -39.906 1.00 89.44 93 THR A N 1
ATOM 718 C CA . THR A 1 93 ? -3.184 10.489 -40.057 1.00 89.44 93 THR A CA 1
ATOM 719 C C . THR A 1 93 ? -4.003 9.224 -40.297 1.00 89.44 93 THR A C 1
ATOM 721 O O . THR A 1 93 ? -5.203 9.226 -40.038 1.00 89.44 93 THR A O 1
ATOM 724 N N . SER A 1 94 ? -3.369 8.159 -40.787 1.00 88.62 94 SER A N 1
ATOM 725 C CA . SER A 1 94 ? -4.010 6.875 -41.093 1.00 88.62 94 SER A CA 1
ATOM 726 C C . SER A 1 94 ? -3.734 5.792 -40.043 1.00 88.62 94 SER A C 1
ATOM 728 O O . SER A 1 94 ? -4.237 4.679 -40.174 1.00 88.62 94 SER A O 1
ATOM 730 N N . SER A 1 95 ? -2.988 6.125 -38.985 1.00 89.81 95 SER A N 1
ATOM 731 C CA . SER A 1 95 ? -2.560 5.196 -37.934 1.00 89.81 95 SER A CA 1
ATOM 732 C C . SER A 1 95 ? -3.098 5.587 -36.555 1.00 89.81 95 SER A C 1
ATOM 734 O O . SER A 1 95 ? -3.510 6.722 -36.316 1.00 89.81 95 SER A O 1
ATOM 736 N N . SER A 1 96 ? -3.052 4.640 -35.617 1.00 91.69 96 SER A N 1
ATOM 737 C CA . SER A 1 96 ? -3.343 4.865 -34.196 1.00 91.69 96 SER A CA 1
ATOM 738 C C . SER A 1 96 ? -2.292 4.157 -33.346 1.00 91.69 96 SER A C 1
ATOM 740 O O . SER A 1 96 ? -2.513 3.063 -32.828 1.00 91.69 96 SER A O 1
ATOM 742 N N . LEU A 1 97 ? -1.122 4.778 -33.224 1.00 95.00 97 LEU A N 1
ATOM 743 C CA . LEU A 1 97 ? 0.047 4.180 -32.583 1.00 95.00 97 LEU A CA 1
ATOM 744 C C . LEU A 1 97 ? -0.152 4.077 -31.068 1.00 95.00 97 LEU A C 1
ATOM 746 O O . LEU A 1 97 ? -0.541 5.043 -30.407 1.00 95.00 97 LEU A O 1
ATOM 750 N N . GLN A 1 98 ? 0.139 2.907 -30.508 1.00 95.56 98 GLN A N 1
ATOM 751 C CA . GLN A 1 98 ? -0.105 2.573 -29.103 1.00 95.56 98 GLN A CA 1
ATOM 752 C C . GLN A 1 98 ? 1.137 2.752 -28.205 1.00 95.56 98 GLN A C 1
ATOM 754 O O . GLN A 1 98 ? 1.267 2.059 -27.193 1.00 95.56 98 GLN A O 1
ATOM 759 N N . SER A 1 99 ? 2.028 3.690 -28.558 1.00 96.25 99 SER A N 1
ATOM 760 C CA . SER A 1 99 ? 3.170 4.106 -27.728 1.00 96.25 99 SER A CA 1
ATOM 761 C C . SER A 1 99 ? 2.899 5.402 -26.975 1.00 96.25 99 SER A C 1
ATOM 763 O O . SER A 1 99 ? 2.307 6.325 -27.540 1.00 96.25 99 SER A O 1
ATOM 765 N N . VAL A 1 100 ? 3.347 5.479 -25.718 1.00 97.56 100 VAL A N 1
ATOM 766 C CA . VAL A 1 100 ? 3.138 6.637 -24.833 1.00 97.56 100 VAL A CA 1
ATOM 767 C C . VAL A 1 100 ? 4.246 7.677 -24.989 1.00 97.56 100 VAL A C 1
ATOM 769 O O . VAL A 1 100 ? 3.956 8.846 -25.259 1.00 97.56 100 VAL A O 1
ATOM 772 N N . PHE A 1 101 ? 5.507 7.271 -24.852 1.00 98.06 101 PHE A N 1
ATOM 773 C CA . PHE A 1 101 ? 6.666 8.152 -24.974 1.00 98.06 101 PHE A CA 1
ATOM 774 C C . PHE A 1 101 ? 7.422 7.810 -26.254 1.00 98.06 101 PHE A C 1
ATOM 776 O O . PHE A 1 101 ? 7.864 6.678 -26.429 1.00 98.06 101 PHE A O 1
ATOM 783 N N . THR A 1 102 ? 7.600 8.777 -27.155 1.00 97.00 102 THR A N 1
ATOM 784 C CA . THR A 1 102 ? 8.378 8.541 -28.373 1.00 97.00 102 THR A CA 1
ATOM 785 C C . THR A 1 102 ? 9.582 9.457 -28.487 1.00 97.00 102 THR A C 1
ATOM 787 O O . THR A 1 102 ? 9.593 10.582 -27.993 1.00 97.00 102 THR A O 1
ATOM 790 N N . ILE A 1 103 ? 10.584 8.963 -29.201 1.00 96.94 103 ILE A N 1
ATOM 791 C CA . ILE A 1 103 ? 11.767 9.696 -29.620 1.00 96.94 103 ILE A CA 1
ATOM 792 C C . ILE A 1 103 ? 11.868 9.572 -31.139 1.00 96.94 103 ILE A C 1
ATOM 794 O O . ILE A 1 103 ? 11.742 8.472 -31.679 1.00 96.94 103 ILE A O 1
ATOM 798 N N . LEU A 1 104 ? 12.074 10.688 -31.833 1.00 96.00 104 LEU A N 1
ATOM 799 C CA . LEU A 1 104 ? 12.249 10.700 -33.284 1.00 96.00 104 LEU A CA 1
ATOM 800 C C . LEU A 1 104 ? 13.490 11.504 -33.669 1.00 96.00 104 LEU A C 1
ATOM 802 O O . LEU A 1 104 ? 13.622 12.670 -33.296 1.00 96.00 104 LEU A O 1
ATOM 806 N N . PHE A 1 105 ? 14.381 10.888 -34.446 1.00 94.38 105 PHE A N 1
ATOM 807 C CA . PHE A 1 105 ? 15.645 11.489 -34.864 1.00 94.38 105 PHE A CA 1
ATOM 808 C C . PHE A 1 105 ? 15.799 11.504 -36.387 1.00 94.38 105 PHE A C 1
ATOM 810 O O . PHE A 1 105 ? 15.759 10.479 -37.059 1.00 94.38 105 PHE A O 1
ATOM 817 N N . GLY A 1 106 ? 16.024 12.692 -36.934 1.00 93.44 106 GLY A N 1
ATOM 818 C CA . GLY A 1 106 ? 16.216 12.909 -38.363 1.00 93.44 106 GLY A CA 1
ATOM 819 C C . GLY A 1 106 ? 16.479 14.377 -38.672 1.00 93.44 106 GLY A C 1
ATOM 820 O O . GLY A 1 106 ? 16.289 15.255 -37.823 1.00 93.44 106 GLY A O 1
ATOM 821 N N . SER A 1 107 ? 16.951 14.658 -39.883 1.00 91.94 107 SER A N 1
ATOM 822 C CA . SER A 1 107 ? 17.179 16.030 -40.349 1.00 91.94 107 SER A CA 1
ATOM 823 C C . SER A 1 107 ? 15.860 16.820 -40.441 1.00 91.94 107 SER A C 1
ATOM 825 O O . SER A 1 107 ? 14.813 16.248 -40.726 1.00 91.94 107 SER A O 1
ATOM 827 N N . TYR A 1 108 ? 15.915 18.141 -40.216 1.00 92.06 108 TYR A N 1
ATOM 828 C CA . TYR A 1 108 ? 14.791 19.098 -40.344 1.00 92.06 108 TYR A CA 1
ATOM 829 C C . TYR A 1 108 ? 13.600 18.912 -39.380 1.00 92.06 108 TYR A C 1
ATOM 831 O O . TYR A 1 108 ? 12.614 19.642 -39.455 1.00 92.06 108 TYR A O 1
ATOM 839 N N . PHE A 1 109 ? 13.669 17.979 -38.427 1.00 92.00 109 PHE A N 1
ATOM 840 C CA . PHE A 1 109 ? 12.584 17.756 -37.460 1.00 92.00 109 PHE A CA 1
ATOM 841 C C . PHE A 1 109 ? 12.371 18.932 -36.491 1.00 92.00 109 PHE A C 1
ATOM 843 O O . PHE A 1 109 ? 11.256 19.129 -36.008 1.00 92.00 109 PHE A O 1
ATOM 850 N N . GLY A 1 110 ? 13.417 19.729 -36.248 1.00 84.75 110 GLY A N 1
ATOM 851 C CA . GLY A 1 110 ? 13.394 20.927 -35.402 1.00 84.75 110 GLY A CA 1
ATOM 852 C C . GLY A 1 110 ? 12.971 22.224 -36.106 1.00 84.75 110 GLY A C 1
ATOM 853 O O . GLY A 1 110 ? 13.104 23.289 -35.507 1.00 84.75 110 GLY A O 1
ATOM 854 N N . ASP A 1 111 ? 12.478 22.168 -37.349 1.00 87.75 111 ASP A N 1
ATOM 855 C CA . ASP A 1 111 ? 11.983 23.346 -38.078 1.00 87.75 111 ASP A CA 1
ATOM 856 C C . ASP A 1 111 ? 10.586 23.737 -37.558 1.00 87.75 111 ASP A C 1
ATOM 858 O O . ASP A 1 111 ? 9.535 23.312 -38.054 1.00 87.75 111 ASP A O 1
ATOM 862 N N . TRP A 1 112 ? 10.571 24.507 -36.466 1.00 82.88 112 TRP A N 1
ATOM 863 C CA . TRP A 1 112 ? 9.360 24.859 -35.711 1.00 82.88 112 TRP A CA 1
ATOM 864 C C . TRP A 1 112 ? 8.386 25.768 -36.468 1.00 82.88 112 TRP A C 1
ATOM 866 O O . TRP A 1 112 ? 7.185 25.791 -36.167 1.00 82.88 112 TRP A O 1
ATOM 876 N N . ASP A 1 113 ? 8.888 26.495 -37.459 1.00 85.62 113 ASP A N 1
ATOM 877 C CA . ASP A 1 113 ? 8.132 27.376 -38.345 1.00 85.62 113 ASP A CA 1
ATOM 878 C C . ASP A 1 113 ? 7.258 26.608 -39.359 1.00 85.62 113 ASP A C 1
ATOM 880 O O . ASP A 1 113 ? 6.283 27.156 -39.877 1.00 85.62 113 ASP A O 1
ATOM 884 N N . CYS A 1 114 ? 7.523 25.317 -39.582 1.00 86.94 114 CYS A N 1
ATOM 885 C CA . CYS A 1 114 ? 6.776 24.474 -40.516 1.00 86.94 114 CYS A CA 1
ATOM 886 C C . CYS A 1 114 ? 5.495 23.893 -39.901 1.00 86.94 114 CYS A C 1
ATOM 888 O O . CYS A 1 114 ? 5.556 22.954 -39.111 1.00 86.94 114 CYS A O 1
ATOM 890 N N . SER A 1 115 ? 4.313 24.375 -40.301 1.00 85.62 115 SER A N 1
ATOM 891 C CA . SER A 1 115 ? 3.009 23.922 -39.768 1.00 85.62 115 SER A CA 1
ATOM 892 C C . SER A 1 115 ? 2.757 22.407 -39.874 1.00 85.62 115 SER A C 1
ATOM 894 O O . SER A 1 115 ? 2.188 21.824 -38.951 1.00 85.62 115 SER A O 1
ATOM 896 N N . ASN A 1 116 ? 3.214 21.764 -40.954 1.00 91.06 116 ASN A N 1
ATOM 897 C CA . ASN A 1 116 ? 3.214 20.309 -41.126 1.00 91.06 116 ASN A CA 1
ATOM 898 C C . ASN A 1 116 ? 4.590 19.743 -40.745 1.00 91.06 116 ASN A C 1
ATOM 900 O O . ASN A 1 116 ? 5.500 19.724 -41.573 1.00 91.06 116 ASN A O 1
ATOM 904 N N . ASN A 1 117 ? 4.732 19.321 -39.488 1.00 92.56 117 ASN A N 1
ATOM 905 C CA . ASN A 1 117 ? 5.993 18.858 -38.913 1.00 92.56 117 ASN A CA 1
ATOM 906 C C . ASN A 1 117 ? 5.876 17.417 -38.397 1.00 92.56 117 ASN A C 1
ATOM 908 O O . ASN A 1 117 ? 4.915 17.082 -37.700 1.00 92.56 117 ASN A O 1
ATOM 912 N N . PHE A 1 118 ? 6.874 16.589 -38.706 1.00 94.25 118 PHE A N 1
ATOM 913 C CA . PHE A 1 118 ? 6.860 15.158 -38.405 1.00 94.25 118 PHE A CA 1
ATOM 914 C C . PHE A 1 118 ? 6.772 14.842 -36.904 1.00 94.25 118 PHE A C 1
ATOM 916 O O . PHE A 1 118 ? 5.923 14.054 -36.488 1.00 94.25 118 PHE A O 1
ATOM 923 N N . MET A 1 119 ? 7.565 15.515 -36.063 1.00 93.69 119 MET A N 1
ATOM 924 C CA . MET A 1 119 ? 7.518 15.287 -34.617 1.00 93.69 119 MET A CA 1
ATOM 925 C C . MET A 1 119 ? 6.184 15.725 -34.004 1.00 93.69 119 MET A C 1
ATOM 927 O O . MET A 1 119 ? 5.612 15.002 -33.188 1.00 93.69 119 MET A O 1
ATOM 931 N N . ARG A 1 120 ? 5.639 16.876 -34.419 1.00 91.69 120 ARG A N 1
ATOM 932 C CA . ARG A 1 120 ? 4.326 17.343 -33.938 1.00 91.69 120 ARG A CA 1
ATOM 933 C C . ARG A 1 120 ? 3.181 16.430 -34.362 1.00 91.69 120 ARG A C 1
ATOM 935 O O . ARG A 1 120 ? 2.254 16.239 -33.579 1.00 91.69 120 ARG A O 1
ATOM 942 N N . ALA A 1 121 ? 3.248 15.851 -35.561 1.00 92.88 121 ALA A N 1
ATOM 943 C CA . ALA A 1 121 ? 2.227 14.927 -36.050 1.00 92.88 121 ALA A CA 1
ATOM 944 C C . ALA A 1 121 ? 2.090 13.683 -35.156 1.00 92.88 121 ALA A C 1
ATOM 946 O O . ALA A 1 121 ? 0.968 13.242 -34.913 1.00 92.88 121 ALA A O 1
ATOM 947 N N . SER A 1 122 ? 3.190 13.184 -34.577 1.00 93.00 122 SER A N 1
ATOM 948 C CA . SER A 1 122 ? 3.134 12.050 -33.639 1.00 93.00 122 SER A CA 1
ATOM 949 C C . SER A 1 122 ? 2.232 12.321 -32.422 1.00 93.00 122 SER A C 1
ATOM 951 O O . SER A 1 122 ? 1.480 11.444 -32.010 1.00 93.00 122 SER A O 1
ATOM 953 N N . LEU A 1 123 ? 2.205 13.559 -31.907 1.00 93.69 123 LEU A N 1
ATOM 954 C CA . LEU A 1 123 ? 1.354 13.957 -30.777 1.00 93.69 123 LEU A CA 1
ATOM 955 C C . LEU A 1 123 ? -0.123 14.110 -31.149 1.00 93.69 123 LEU A C 1
ATOM 957 O O . LEU A 1 123 ? -0.967 14.206 -30.258 1.00 93.69 123 LEU A O 1
ATOM 961 N N . ALA A 1 124 ? -0.464 14.153 -32.434 1.00 90.50 124 ALA A N 1
ATOM 962 C CA . ALA A 1 124 ? -1.831 14.376 -32.893 1.00 90.50 124 ALA A CA 1
ATOM 963 C C . ALA A 1 124 ? -2.671 13.088 -32.983 1.00 90.50 124 ALA A C 1
ATOM 965 O O . ALA A 1 124 ? -3.883 13.181 -33.167 1.00 90.50 124 ALA A O 1
ATOM 966 N N . GLN A 1 125 ? -2.058 11.911 -32.833 1.00 86.06 125 GLN A N 1
ATOM 967 C CA . GLN A 1 125 ? -2.703 10.609 -33.034 1.00 86.06 125 GLN A CA 1
ATOM 968 C C . GLN A 1 125 ? -2.390 9.622 -31.899 1.00 86.06 125 GLN A C 1
ATOM 970 O O . GLN A 1 125 ? -1.514 9.889 -31.068 1.00 86.06 125 GLN A O 1
ATOM 975 N N . GLY A 1 126 ? -3.14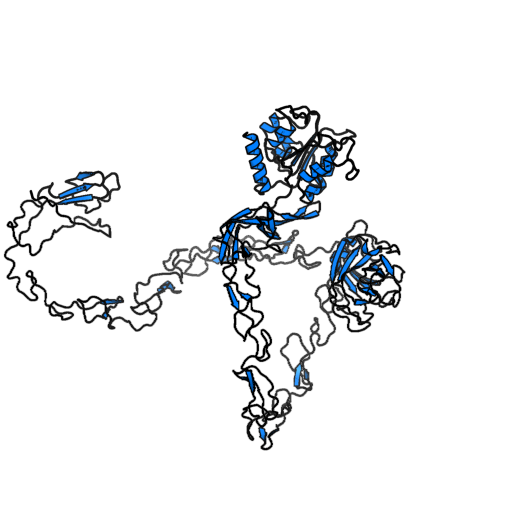0 8.516 -31.852 1.00 92.06 126 GLY A N 1
ATOM 976 C CA . GLY A 1 126 ? -2.876 7.378 -30.970 1.00 92.06 126 GLY A CA 1
ATOM 977 C C . GLY A 1 126 ? -2.706 7.751 -29.495 1.00 92.06 126 GLY A C 1
ATOM 978 O O . GLY A 1 126 ? -3.366 8.659 -28.980 1.00 92.06 126 GLY A O 1
ATOM 979 N N . ARG A 1 127 ? -1.786 7.058 -28.818 1.00 95.19 127 ARG A N 1
ATOM 980 C CA . ARG A 1 127 ? -1.478 7.228 -27.387 1.00 95.19 127 ARG A CA 1
ATOM 981 C C . ARG A 1 127 ? -0.236 8.071 -27.101 1.00 95.19 127 ARG A C 1
ATOM 983 O O . ARG A 1 127 ? 0.099 8.268 -25.940 1.00 95.19 127 ARG A O 1
ATOM 990 N N . THR A 1 128 ? 0.416 8.617 -28.125 1.00 96.12 128 THR A N 1
ATOM 991 C CA . THR A 1 128 ? 1.688 9.331 -27.957 1.00 96.12 128 THR A CA 1
ATOM 992 C C . THR A 1 128 ? 1.494 10.654 -27.225 1.00 96.12 128 THR A C 1
ATOM 994 O O . THR A 1 128 ? 0.753 11.526 -27.683 1.00 96.12 128 THR A O 1
ATOM 997 N N . LEU A 1 129 ? 2.162 10.814 -26.086 1.00 97.56 129 LEU A N 1
ATOM 998 C CA . LEU A 1 129 ? 2.062 11.983 -25.211 1.00 97.56 129 LEU A CA 1
ATOM 999 C C . LEU A 1 129 ? 3.291 12.878 -25.266 1.00 97.56 129 LEU A C 1
ATOM 1001 O O . LEU A 1 129 ? 3.182 14.074 -25.005 1.00 97.56 129 LEU A O 1
ATOM 1005 N N . THR A 1 130 ? 4.450 12.319 -25.607 1.00 97.12 130 THR A N 1
ATOM 1006 C CA . THR A 1 130 ? 5.681 13.097 -25.714 1.00 97.12 130 THR A CA 1
ATOM 1007 C C . THR A 1 130 ? 6.460 12.742 -26.956 1.00 97.12 130 THR A C 1
ATOM 1009 O O . THR A 1 130 ? 6.526 11.571 -27.323 1.00 97.12 130 THR A O 1
ATOM 1012 N N . ASN A 1 131 ? 7.120 13.738 -27.534 1.00 96.12 131 ASN A N 1
ATOM 1013 C CA . ASN A 1 131 ? 8.150 13.534 -28.532 1.00 96.12 131 ASN A CA 1
ATOM 1014 C C . ASN A 1 131 ? 9.302 14.515 -28.322 1.00 96.12 131 ASN A C 1
ATOM 1016 O O . ASN A 1 131 ? 9.085 15.689 -28.023 1.00 96.12 131 ASN A O 1
ATOM 1020 N N . PHE A 1 132 ? 10.526 14.042 -28.488 1.00 94.88 132 PHE A N 1
ATOM 1021 C CA . PHE A 1 132 ? 11.717 14.871 -28.464 1.00 94.88 132 PHE A CA 1
ATOM 1022 C C . PHE A 1 132 ? 12.787 14.289 -29.387 1.00 94.88 132 PHE A C 1
ATOM 1024 O O . PHE A 1 132 ? 12.788 13.103 -29.720 1.00 94.88 132 PHE A O 1
ATOM 1031 N N . TRP A 1 133 ? 13.680 15.163 -29.840 1.00 93.69 133 TRP A N 1
ATOM 1032 C CA . TRP A 1 133 ? 14.726 14.811 -30.787 1.00 93.69 133 TRP A CA 1
ATOM 1033 C C . TRP A 1 133 ? 15.979 14.403 -30.014 1.00 93.69 133 TRP A C 1
ATOM 1035 O O . TRP A 1 133 ? 16.550 15.226 -29.289 1.00 93.69 133 TRP A O 1
ATOM 1045 N N . ALA A 1 134 ? 16.380 13.135 -30.127 1.00 91.00 134 ALA A N 1
ATOM 1046 C CA . ALA A 1 134 ? 17.439 12.565 -29.297 1.00 91.00 134 ALA A CA 1
ATOM 1047 C C . ALA A 1 134 ? 18.387 11.641 -30.065 1.00 91.00 134 ALA A C 1
ATOM 1049 O O . ALA A 1 134 ? 17.985 10.921 -30.975 1.00 91.00 134 ALA A O 1
ATOM 1050 N N . GLY A 1 135 ? 19.659 11.691 -29.671 1.00 86.06 135 GLY A N 1
ATOM 1051 C CA . GLY A 1 135 ? 20.793 11.098 -30.381 1.00 86.06 135 GLY A CA 1
ATOM 1052 C C . GLY A 1 135 ? 21.917 12.117 -30.595 1.00 86.06 135 GLY A C 1
ATOM 1053 O O . GLY A 1 135 ? 23.066 11.722 -30.766 1.00 86.06 135 GLY A O 1
ATOM 1054 N N . TYR A 1 136 ? 21.616 13.431 -30.531 1.00 86.00 136 TYR A N 1
ATOM 1055 C CA . TYR A 1 136 ? 22.598 14.511 -30.736 1.00 86.00 136 TYR A CA 1
ATOM 1056 C C . TYR A 1 136 ? 22.254 15.907 -30.113 1.00 86.00 136 TYR A C 1
ATOM 1058 O O . TYR A 1 136 ? 22.218 16.909 -30.825 1.00 86.00 136 TYR A O 1
ATOM 1066 N N . PRO A 1 137 ? 22.025 16.061 -28.793 1.00 86.81 137 PRO A N 1
ATOM 1067 C CA . PRO A 1 137 ? 22.690 15.268 -27.778 1.00 86.81 137 PRO A CA 1
ATOM 1068 C C . PRO A 1 137 ? 21.935 14.012 -27.359 1.00 86.81 137 PRO A C 1
ATOM 1070 O O . PRO A 1 137 ? 20.763 13.819 -27.697 1.00 86.81 137 PRO A O 1
ATOM 1073 N N . ASN A 1 138 ? 22.628 13.140 -26.630 1.00 87.69 138 ASN A N 1
ATOM 1074 C CA . ASN A 1 138 ? 21.972 12.054 -25.914 1.00 87.69 138 ASN A CA 1
ATOM 1075 C C . ASN A 1 138 ? 21.129 12.640 -24.782 1.00 87.69 138 ASN A C 1
ATOM 1077 O O . ASN A 1 138 ? 21.613 13.462 -24.002 1.00 87.69 138 ASN A O 1
ATOM 1081 N N . TRP A 1 139 ? 19.872 12.213 -24.694 1.00 90.56 139 TRP A N 1
ATOM 1082 C CA . TRP A 1 139 ? 19.001 12.597 -23.595 1.00 90.56 139 TRP A CA 1
ATOM 1083 C C . TRP A 1 139 ? 19.203 11.694 -22.389 1.00 90.56 139 TRP A C 1
ATOM 1085 O O . TRP A 1 139 ? 19.407 10.487 -22.513 1.00 90.56 139 TRP A O 1
ATOM 1095 N N . VAL A 1 140 ? 19.106 12.293 -21.209 1.00 89.69 140 VAL A N 1
ATOM 1096 C CA . VAL A 1 140 ? 19.218 11.603 -19.930 1.00 89.69 140 VAL A CA 1
ATOM 1097 C C . VAL A 1 140 ? 17.823 11.529 -19.334 1.00 89.69 140 VAL A C 1
ATOM 1099 O O . VAL A 1 140 ? 17.314 12.546 -18.875 1.00 89.69 140 VAL A O 1
ATOM 1102 N N . PHE A 1 141 ? 17.192 10.355 -19.372 1.00 92.44 141 PHE A N 1
ATOM 1103 C CA . PHE A 1 141 ? 15.810 10.158 -18.909 1.00 92.44 141 PHE A CA 1
ATOM 1104 C C . PHE A 1 141 ? 15.609 8.937 -17.988 1.00 92.44 141 PHE A C 1
ATOM 1106 O O . PHE A 1 141 ? 14.478 8.640 -17.618 1.00 92.44 141 PHE A O 1
ATOM 1113 N N . HIS A 1 142 ? 16.684 8.263 -17.562 1.00 91.38 142 HIS A N 1
ATOM 1114 C CA . HIS A 1 142 ? 16.622 7.055 -16.719 1.00 91.38 142 HIS A CA 1
ATOM 1115 C C . HIS A 1 142 ? 15.950 7.286 -15.354 1.00 91.38 142 HIS A C 1
ATOM 1117 O O . HIS A 1 142 ? 15.308 6.390 -14.826 1.00 91.38 142 HIS A O 1
ATOM 1123 N N . HIS A 1 143 ? 16.001 8.503 -14.796 1.00 93.00 143 HIS A N 1
ATOM 1124 C CA . HIS A 1 143 ? 15.296 8.844 -13.549 1.00 93.00 143 HIS A CA 1
ATOM 1125 C C . HIS A 1 143 ? 13.776 8.711 -13.650 1.00 93.00 143 HIS A C 1
ATOM 1127 O O . HIS A 1 143 ? 13.111 8.689 -12.617 1.00 93.00 143 HIS A O 1
ATOM 1133 N N . MET A 1 144 ? 13.216 8.640 -14.861 1.00 96.00 144 MET A N 1
ATOM 1134 C CA . MET A 1 144 ? 11.806 8.299 -15.033 1.00 96.00 144 MET A CA 1
ATOM 1135 C C . MET A 1 144 ? 11.493 6.886 -14.534 1.00 96.00 144 MET A C 1
ATOM 1137 O O . MET A 1 144 ? 10.387 6.684 -14.041 1.00 96.00 144 MET A O 1
ATOM 1141 N N . GLY A 1 145 ? 12.466 5.965 -14.574 1.00 95.19 145 GLY A N 1
ATOM 1142 C CA . GLY A 1 145 ? 12.366 4.635 -13.968 1.00 95.19 145 GLY A CA 1
ATOM 1143 C C . GLY A 1 145 ? 12.207 4.696 -12.448 1.00 95.19 145 GLY A C 1
ATOM 1144 O O . GLY A 1 145 ? 11.523 3.869 -11.878 1.00 95.19 145 GLY A O 1
ATOM 1145 N N . MET A 1 146 ? 12.706 5.752 -11.798 1.00 95.62 146 MET A N 1
ATOM 1146 C CA . MET A 1 146 ? 12.481 6.028 -10.369 1.00 95.62 146 MET A CA 1
ATOM 1147 C C . MET A 1 146 ? 11.361 7.059 -10.137 1.00 95.62 146 MET A C 1
ATOM 1149 O O . MET A 1 146 ? 11.417 7.879 -9.218 1.00 95.62 146 MET A O 1
ATOM 1153 N N . GLY A 1 147 ? 10.365 7.096 -11.026 1.00 94.94 147 GLY A N 1
ATOM 1154 C CA . GLY A 1 147 ? 9.138 7.877 -10.851 1.00 94.94 147 GLY A CA 1
ATOM 1155 C C . GLY A 1 147 ? 9.257 9.386 -11.050 1.00 94.94 147 GLY A C 1
ATOM 1156 O O . GLY A 1 147 ? 8.271 10.108 -10.866 1.00 94.94 147 GLY A O 1
ATOM 1157 N N . ALA A 1 148 ? 10.422 9.908 -11.438 1.00 96.12 148 ALA A N 1
ATOM 1158 C CA . ALA A 1 148 ? 10.557 11.333 -11.715 1.00 96.12 148 ALA A CA 1
ATOM 1159 C C . ALA A 1 148 ? 9.882 11.718 -13.049 1.00 96.12 148 ALA A C 1
ATOM 1161 O O . ALA A 1 148 ? 9.838 10.925 -13.990 1.00 96.12 148 ALA A O 1
ATOM 1162 N N . PRO A 1 149 ? 9.348 12.947 -13.171 1.00 96.94 149 PRO A N 1
ATOM 1163 C CA . PRO A 1 149 ? 8.686 13.373 -14.395 1.00 96.94 149 PRO A CA 1
ATOM 1164 C C . PRO A 1 149 ? 9.687 13.638 -15.527 1.00 96.94 149 PRO A C 1
ATOM 1166 O O . PRO A 1 149 ? 10.834 14.029 -15.286 1.00 96.94 149 PRO A O 1
ATOM 1169 N N . ILE A 1 150 ? 9.233 13.522 -16.775 1.00 97.19 150 ILE A N 1
ATOM 1170 C CA . ILE A 1 150 ? 10.057 13.769 -17.967 1.00 97.19 150 ILE A CA 1
ATOM 1171 C C . ILE A 1 150 ? 10.624 15.194 -18.015 1.00 97.19 150 ILE A C 1
ATOM 1173 O O . ILE A 1 150 ? 11.707 15.416 -18.544 1.00 97.19 150 ILE A O 1
ATOM 1177 N N . GLY A 1 151 ? 9.975 16.172 -17.381 1.00 96.75 151 GLY A N 1
ATOM 1178 C CA . GLY A 1 151 ? 10.505 17.528 -17.235 1.00 96.75 151 GLY A CA 1
ATOM 1179 C C . GLY A 1 151 ? 11.854 17.570 -16.509 1.00 96.75 151 GLY A C 1
ATOM 1180 O O . GLY A 1 151 ? 12.717 18.365 -16.875 1.00 96.75 151 GLY A O 1
ATOM 1181 N N . LYS A 1 152 ? 12.098 16.658 -15.554 1.00 95.19 152 LYS A N 1
ATOM 1182 C CA . LYS A 1 152 ? 13.428 16.497 -14.944 1.00 95.19 152 LYS A CA 1
ATOM 1183 C C . LYS A 1 152 ? 14.455 16.048 -15.990 1.00 95.19 152 LYS A C 1
ATOM 1185 O O . LYS A 1 152 ? 15.589 16.513 -15.950 1.00 95.19 152 LYS A O 1
ATOM 1190 N N . ALA A 1 153 ? 14.054 15.218 -16.958 1.00 92.81 153 ALA A N 1
ATOM 1191 C CA . ALA A 1 153 ? 14.926 14.770 -18.049 1.00 92.81 153 ALA A CA 1
ATOM 1192 C C . ALA A 1 153 ? 15.313 15.908 -18.975 1.00 92.81 153 ALA A C 1
ATOM 1194 O O . ALA A 1 153 ? 16.477 16.017 -19.355 1.00 92.81 153 ALA A O 1
ATOM 1195 N N . VAL A 1 154 ? 14.357 16.784 -19.278 1.00 92.56 154 VAL A N 1
ATOM 1196 C CA . VAL A 1 154 ? 14.608 17.992 -20.065 1.00 92.56 154 VAL A CA 1
ATOM 1197 C C . VAL A 1 154 ? 15.671 18.845 -19.384 1.00 92.56 154 VAL A C 1
ATOM 1199 O O . VAL A 1 154 ? 16.697 19.138 -19.990 1.00 92.56 154 VAL A O 1
ATOM 1202 N N . VAL A 1 155 ? 15.464 19.183 -18.107 1.00 91.19 155 VAL A N 1
ATOM 1203 C CA . VAL A 1 155 ? 16.386 20.044 -17.354 1.00 91.19 155 VAL A CA 1
ATOM 1204 C C . VAL A 1 155 ? 17.760 19.393 -17.206 1.00 91.19 155 VAL A C 1
ATOM 1206 O O . VAL A 1 155 ? 18.771 20.067 -17.392 1.00 91.19 155 VAL A O 1
ATOM 1209 N N . MET A 1 156 ? 17.829 18.091 -16.909 1.00 89.81 156 MET A N 1
ATOM 1210 C CA . MET A 1 156 ? 19.116 17.398 -16.803 1.00 89.81 156 MET A CA 1
ATOM 1211 C C . MET A 1 156 ? 19.840 17.332 -18.148 1.00 89.81 156 MET A C 1
ATOM 1213 O O . MET A 1 156 ? 21.027 17.626 -18.199 1.00 89.81 156 MET A O 1
ATOM 1217 N N . THR A 1 157 ? 19.135 17.041 -19.243 1.00 89.88 157 THR A N 1
ATOM 1218 C CA . THR A 1 157 ? 19.730 16.977 -20.587 1.00 89.88 157 THR A CA 1
ATOM 1219 C C . THR A 1 157 ? 20.212 18.348 -21.062 1.00 89.88 157 THR A C 1
ATOM 1221 O O . THR A 1 157 ? 21.325 18.469 -21.568 1.00 89.88 157 THR A O 1
ATOM 1224 N N . GLN A 1 158 ? 19.412 19.401 -20.867 1.00 89.25 158 GLN A N 1
ATOM 1225 C CA . GLN A 1 158 ? 19.791 20.774 -21.219 1.00 89.25 158 GLN A CA 1
ATOM 1226 C C . GLN A 1 158 ? 21.048 21.227 -20.469 1.00 89.25 158 GLN A C 1
ATOM 1228 O O . GLN A 1 158 ? 21.884 21.920 -21.044 1.00 89.25 158 GLN A O 1
ATOM 1233 N N . ASN A 1 159 ? 21.210 20.789 -19.220 1.00 87.56 159 ASN A N 1
ATOM 1234 C CA . ASN A 1 159 ? 22.355 21.129 -18.379 1.00 87.56 159 ASN A CA 1
ATOM 1235 C C . ASN A 1 159 ? 23.490 20.085 -18.422 1.00 87.56 159 ASN A C 1
ATOM 1237 O O . ASN A 1 159 ? 24.453 20.211 -17.664 1.00 87.56 159 ASN A O 1
ATOM 1241 N N . ASN A 1 160 ? 23.421 19.071 -19.295 1.00 83.88 160 ASN A N 1
ATOM 1242 C CA . ASN A 1 160 ? 24.405 17.983 -19.363 1.00 83.88 160 ASN A CA 1
ATOM 1243 C C . ASN A 1 160 ? 25.714 18.399 -20.072 1.00 83.88 160 ASN A C 1
ATOM 1245 O O . ASN A 1 160 ? 26.119 17.788 -21.053 1.00 83.88 160 ASN A O 1
ATOM 1249 N N . GLY A 1 161 ? 26.360 19.474 -19.609 1.00 70.56 161 GLY A N 1
ATOM 1250 C CA . GLY A 1 161 ? 27.639 19.993 -20.122 1.00 70.56 161 GLY A CA 1
ATOM 1251 C C . GLY A 1 161 ? 28.810 19.885 -19.136 1.00 70.56 161 GLY A C 1
ATOM 1252 O O . GLY A 1 161 ? 29.930 20.243 -19.485 1.00 70.56 161 GLY A O 1
ATOM 1253 N N . ASN A 1 162 ? 28.559 19.383 -17.921 1.00 67.38 162 ASN A N 1
ATOM 1254 C CA . ASN A 1 162 ? 29.522 19.353 -16.809 1.00 67.38 162 ASN A CA 1
ATOM 1255 C C . ASN A 1 162 ? 30.142 17.963 -16.556 1.00 67.38 162 ASN A C 1
ATOM 1257 O O . ASN A 1 162 ? 30.793 17.767 -15.535 1.00 67.38 162 ASN A O 1
ATOM 1261 N N . GLY A 1 163 ? 29.915 16.983 -17.440 1.00 67.38 163 GLY A N 1
ATOM 1262 C CA . GLY A 1 163 ? 30.434 15.615 -17.282 1.00 67.38 163 GLY A CA 1
ATOM 1263 C C . GLY A 1 163 ? 29.645 14.719 -16.316 1.00 67.38 163 GLY A C 1
ATOM 1264 O O . GLY A 1 163 ? 30.114 13.639 -15.983 1.00 67.38 163 GLY A O 1
ATOM 1265 N N . HIS A 1 164 ? 28.452 15.137 -15.873 1.00 73.75 164 HIS A N 1
ATOM 1266 C CA . HIS A 1 164 ? 27.603 14.326 -14.988 1.00 73.75 164 HIS A CA 1
ATOM 1267 C C . HIS A 1 164 ? 27.068 13.052 -15.660 1.00 73.75 164 HIS A C 1
ATOM 1269 O O . HIS A 1 164 ? 26.949 12.031 -14.991 1.00 73.75 164 HIS A O 1
ATOM 1275 N N . TYR A 1 165 ? 26.764 13.098 -16.963 1.00 79.00 165 TYR A N 1
ATOM 1276 C CA . TYR A 1 165 ? 26.340 11.929 -17.736 1.00 79.00 165 TYR A CA 1
ATOM 1277 C C . TYR A 1 165 ? 27.076 11.873 -19.079 1.00 79.00 165 TYR A C 1
ATOM 1279 O O . TYR A 1 165 ? 26.933 12.773 -19.913 1.00 79.00 165 TYR A O 1
ATOM 1287 N N . ASP A 1 166 ? 27.838 10.800 -19.300 1.00 72.62 166 ASP A N 1
ATOM 1288 C CA . ASP A 1 166 ? 28.649 10.581 -20.503 1.00 72.62 166 ASP A CA 1
ATOM 1289 C C . ASP A 1 166 ? 28.069 9.439 -21.381 1.00 72.62 166 ASP A C 1
ATOM 1291 O O . ASP A 1 166 ? 27.616 8.419 -20.846 1.00 72.62 166 ASP A O 1
ATOM 1295 N N . PRO A 1 167 ? 28.050 9.569 -22.725 1.00 68.75 167 PRO A N 1
ATOM 1296 C CA . PRO A 1 167 ? 28.503 10.718 -23.506 1.00 68.75 167 PRO A CA 1
ATOM 1297 C C . PRO A 1 167 ? 27.431 11.788 -23.667 1.00 68.75 167 PRO A C 1
ATOM 1299 O O . PRO A 1 167 ? 26.381 11.558 -24.270 1.00 68.75 167 PRO A O 1
ATOM 1302 N N . ALA A 1 168 ? 27.756 13.000 -23.209 1.00 64.19 168 ALA A N 1
ATOM 1303 C CA . ALA A 1 168 ? 26.971 14.207 -23.459 1.00 64.19 168 ALA A CA 1
ATOM 1304 C C . ALA A 1 168 ? 26.986 14.627 -24.939 1.00 64.19 168 ALA A C 1
ATOM 1306 O O . ALA A 1 168 ? 26.026 15.226 -25.414 1.00 64.19 168 ALA A O 1
ATOM 1307 N N . ASN A 1 169 ? 28.068 14.278 -25.653 1.00 73.50 169 ASN A N 1
ATOM 1308 C CA . ASN A 1 169 ? 28.473 14.791 -26.967 1.00 73.50 169 ASN A CA 1
ATOM 1309 C C . ASN A 1 169 ? 28.550 16.334 -27.051 1.00 73.50 169 ASN A C 1
ATOM 1311 O O . ASN A 1 169 ? 28.244 17.058 -26.108 1.00 73.50 169 ASN A O 1
ATOM 1315 N N . TRP A 1 170 ? 29.058 16.876 -28.164 1.00 75.81 170 TRP A N 1
ATOM 1316 C CA . TRP A 1 170 ? 29.404 18.307 -28.266 1.00 75.81 170 TRP A CA 1
ATOM 1317 C C . TRP A 1 170 ? 28.196 19.242 -28.479 1.00 75.81 170 TRP A C 1
ATOM 1319 O O . TRP A 1 170 ? 28.366 20.456 -28.644 1.00 75.81 170 TRP A O 1
ATOM 1329 N N . GLN A 1 171 ? 26.972 18.703 -28.499 1.00 80.88 171 GLN A N 1
ATOM 1330 C CA . GLN A 1 171 ? 25.735 19.465 -28.700 1.00 80.88 171 GLN A CA 1
ATOM 1331 C C . GLN A 1 171 ? 24.905 19.690 -27.427 1.00 80.88 171 GLN A C 1
ATOM 1333 O O . GLN A 1 171 ? 23.787 20.201 -27.521 1.00 80.88 171 GLN A O 1
ATOM 1338 N N . ALA A 1 172 ? 25.448 19.387 -26.247 1.00 79.19 172 ALA A N 1
ATOM 1339 C CA . ALA A 1 172 ? 24.830 19.755 -24.974 1.00 79.19 172 ALA A CA 1
ATOM 1340 C C . ALA A 1 172 ? 24.535 21.271 -24.875 1.00 79.19 172 ALA A C 1
ATOM 1342 O O . ALA A 1 172 ? 25.249 22.101 -25.444 1.00 79.19 172 ALA A O 1
ATOM 1343 N N . GLY A 1 173 ? 23.464 21.640 -24.161 1.00 80.00 173 GLY A N 1
ATOM 1344 C CA . GLY A 1 173 ? 23.095 23.040 -23.895 1.00 80.00 173 GLY A CA 1
ATOM 1345 C C . GLY A 1 173 ? 22.554 23.846 -25.084 1.00 80.00 173 GLY A C 1
ATOM 1346 O O . GLY A 1 173 ? 22.490 25.073 -25.014 1.00 80.00 173 GLY A O 1
ATOM 1347 N N . ARG A 1 174 ? 22.179 23.199 -26.195 1.00 85.94 174 ARG A N 1
ATOM 1348 C CA . ARG A 1 174 ? 21.657 23.878 -27.395 1.00 85.94 174 ARG A CA 1
ATOM 1349 C C . ARG A 1 174 ? 20.127 23.984 -27.407 1.00 85.94 174 ARG A C 1
ATOM 1351 O O . ARG A 1 174 ? 19.420 23.209 -26.771 1.00 85.94 174 ARG A O 1
ATOM 1358 N N . VAL A 1 175 ? 19.614 24.949 -28.178 1.00 84.56 175 VAL A N 1
ATOM 1359 C CA . VAL A 1 175 ? 18.182 25.323 -28.227 1.00 84.56 175 VAL A CA 1
ATOM 1360 C C . VAL A 1 175 ? 17.259 24.220 -28.759 1.00 84.56 175 VAL A C 1
ATOM 1362 O O . VAL A 1 175 ? 16.066 24.227 -28.473 1.00 84.56 175 VAL A O 1
ATOM 1365 N N . HIS A 1 176 ? 17.786 23.259 -29.521 1.00 86.06 176 HIS A N 1
ATOM 1366 C CA . HIS A 1 176 ? 16.987 22.166 -30.081 1.00 86.06 176 HIS A CA 1
ATOM 1367 C C . HIS A 1 176 ? 16.615 21.093 -29.049 1.00 86.06 176 HIS A C 1
ATOM 1369 O O . HIS A 1 176 ? 15.718 20.295 -29.322 1.00 86.06 176 HIS A O 1
ATOM 1375 N N . ILE A 1 177 ? 17.242 21.090 -27.863 1.00 90.50 177 ILE A N 1
ATOM 1376 C CA . ILE A 1 177 ? 16.895 20.208 -26.738 1.00 90.50 177 ILE A CA 1
ATOM 1377 C C . ILE A 1 177 ? 15.541 20.651 -26.172 1.00 90.50 177 ILE A C 1
ATOM 1379 O O . ILE A 1 177 ? 15.445 21.449 -25.236 1.00 90.50 177 ILE A O 1
ATOM 1383 N N . SER A 1 178 ? 14.481 20.152 -26.793 1.00 90.75 178 SER A N 1
ATOM 1384 C CA . SER A 1 178 ? 13.107 20.580 -26.570 1.00 90.75 178 SER A CA 1
ATOM 1385 C C . SER A 1 178 ? 12.188 19.369 -26.457 1.00 90.75 178 SER A C 1
ATOM 1387 O O . SER A 1 178 ? 12.292 18.410 -27.222 1.00 90.75 178 SER A O 1
ATOM 1389 N N . LEU A 1 179 ? 11.300 19.417 -25.465 1.00 94.88 179 LEU A N 1
ATOM 1390 C CA . LEU A 1 179 ? 10.252 18.427 -25.263 1.00 94.88 179 LEU A CA 1
ATOM 1391 C C . LEU A 1 179 ? 8.960 18.937 -25.889 1.00 94.88 179 LEU A C 1
ATOM 1393 O O . LEU A 1 179 ? 8.479 20.013 -25.536 1.00 94.88 179 LEU A O 1
ATOM 1397 N N . LEU A 1 180 ? 8.369 18.133 -26.764 1.00 95.06 180 LEU A N 1
ATOM 1398 C CA . LEU A 1 180 ? 6.987 18.300 -27.181 1.00 95.06 180 LEU A CA 1
ATOM 1399 C C . LEU A 1 180 ? 6.127 17.410 -26.291 1.00 95.06 180 LEU A C 1
ATOM 1401 O O . LEU A 1 180 ? 6.278 16.192 -26.319 1.00 95.06 180 LEU A O 1
ATOM 1405 N N . GLY A 1 181 ? 5.241 18.007 -25.501 1.00 95.00 181 GLY A N 1
ATOM 1406 C CA . GLY A 1 181 ? 4.360 17.282 -24.589 1.00 95.00 181 GLY A CA 1
ATOM 1407 C C . GLY A 1 181 ? 4.304 17.917 -23.205 1.00 95.00 181 GLY A C 1
ATOM 1408 O O . GLY A 1 181 ? 4.765 19.039 -22.996 1.00 95.00 181 GLY A O 1
ATOM 1409 N N . ASP A 1 182 ? 3.709 17.201 -22.257 1.00 97.06 182 ASP A N 1
ATOM 1410 C CA . ASP A 1 182 ? 3.548 17.670 -20.883 1.00 97.06 182 ASP A CA 1
ATOM 1411 C C . ASP A 1 182 ? 4.779 17.300 -20.025 1.00 97.06 182 ASP A C 1
ATOM 1413 O O . ASP A 1 182 ? 5.059 16.111 -19.835 1.00 97.06 182 ASP A O 1
ATOM 1417 N N . PRO A 1 183 ? 5.511 18.284 -19.462 1.00 97.38 183 PRO A N 1
ATOM 1418 C CA . PRO A 1 183 ? 6.708 18.022 -18.669 1.00 97.38 183 PRO A CA 1
ATOM 1419 C C . PRO A 1 183 ? 6.423 17.331 -17.329 1.00 97.38 183 PRO A C 1
ATOM 1421 O O . PRO A 1 183 ? 7.359 16.842 -16.702 1.00 97.38 183 PRO A O 1
ATOM 1424 N N . THR A 1 184 ? 5.175 17.262 -16.857 1.00 96.50 184 THR A N 1
ATOM 1425 C CA . THR A 1 184 ? 4.832 16.586 -15.594 1.00 96.50 184 THR A CA 1
ATOM 1426 C C . THR A 1 184 ? 4.518 15.099 -15.778 1.00 96.50 184 THR A C 1
ATOM 1428 O O . THR A 1 184 ? 4.077 14.451 -14.826 1.00 96.50 184 THR A O 1
ATOM 1431 N N . LEU A 1 185 ? 4.649 14.558 -16.991 1.00 97.56 185 LEU A N 1
ATOM 1432 C CA . LEU A 1 185 ? 4.371 13.152 -17.265 1.00 97.56 185 LEU A CA 1
ATOM 1433 C C . LEU A 1 185 ? 5.381 12.234 -16.584 1.00 97.56 185 LEU A C 1
ATOM 1435 O O . LEU A 1 185 ? 6.586 12.471 -16.636 1.00 97.56 185 LEU A O 1
ATOM 1439 N N . ARG A 1 186 ? 4.861 11.164 -15.985 1.00 96.50 186 ARG A N 1
ATOM 1440 C CA . ARG A 1 186 ? 5.616 10.041 -15.422 1.00 96.50 186 ARG A CA 1
ATOM 1441 C C . ARG A 1 186 ? 5.246 8.774 -16.185 1.00 96.50 186 ARG A C 1
ATOM 1443 O O . ARG A 1 186 ? 4.149 8.716 -16.749 1.00 96.50 186 ARG A O 1
ATOM 1450 N N . MET A 1 187 ? 6.152 7.801 -16.203 1.00 94.94 187 MET A N 1
ATOM 1451 C CA . MET A 1 187 ? 5.941 6.542 -16.924 1.00 94.94 187 MET A CA 1
ATOM 1452 C C . MET A 1 187 ? 5.106 5.521 -16.150 1.00 94.94 187 MET A C 1
ATOM 1454 O O . MET A 1 187 ? 4.379 4.761 -16.777 1.00 94.94 187 MET A O 1
ATOM 1458 N N . SER A 1 188 ? 5.124 5.584 -14.819 1.00 94.44 188 SER A N 1
ATOM 1459 C CA . SER A 1 188 ? 4.245 4.780 -13.973 1.00 94.44 188 SER A CA 1
ATOM 1460 C C . SER A 1 188 ? 3.207 5.650 -13.274 1.00 94.44 188 SER A C 1
ATOM 1462 O O . SER A 1 188 ? 3.539 6.640 -12.606 1.00 94.44 188 SER A O 1
ATOM 1464 N N . ILE A 1 189 ? 1.936 5.290 -13.441 1.00 95.44 189 ILE A N 1
ATOM 1465 C CA . ILE A 1 189 ? 0.790 6.009 -12.887 1.00 95.44 189 ILE A CA 1
ATOM 1466 C C . ILE A 1 189 ? -0.008 5.055 -12.004 1.00 95.44 189 ILE A C 1
ATOM 1468 O O . ILE A 1 189 ? -0.406 3.988 -12.453 1.00 95.44 189 ILE A O 1
ATOM 1472 N N . VAL A 1 190 ? -0.283 5.490 -10.776 1.00 97.00 190 VAL A N 1
ATOM 1473 C CA . VAL A 1 190 ? -1.204 4.837 -9.837 1.00 97.00 190 VAL A CA 1
ATOM 1474 C C . VAL A 1 190 ? -2.613 5.372 -10.082 1.00 97.00 190 VAL A C 1
ATOM 1476 O O . VAL A 1 190 ? -2.793 6.596 -10.204 1.00 97.00 190 VAL A O 1
ATOM 1479 N N . ALA A 1 191 ? -3.606 4.485 -10.157 1.00 96.56 191 ALA A N 1
ATOM 1480 C CA . ALA A 1 191 ? -4.999 4.867 -10.313 1.00 96.56 191 ALA A CA 1
ATOM 1481 C C . ALA A 1 191 ? -5.421 5.764 -9.137 1.00 96.56 191 ALA A C 1
ATOM 1483 O O . ALA A 1 191 ? -5.115 5.486 -7.973 1.00 96.56 191 ALA A O 1
ATOM 1484 N N . PRO A 1 192 ? -6.080 6.900 -9.400 1.00 96.88 192 PRO A N 1
ATOM 1485 C CA . PRO A 1 192 ? -6.600 7.737 -8.332 1.00 96.88 192 PRO A CA 1
ATOM 1486 C C . PRO A 1 192 ? -7.765 7.042 -7.617 1.00 96.88 192 PRO A C 1
ATOM 1488 O O . PRO A 1 192 ? -8.438 6.210 -8.226 1.00 96.88 192 PRO A O 1
ATOM 1491 N N . PRO A 1 193 ? -8.053 7.416 -6.359 1.00 97.19 193 PRO A N 1
ATOM 1492 C CA . PRO A 1 193 ? -9.261 6.956 -5.687 1.00 97.19 193 PRO A CA 1
ATOM 1493 C C . PRO A 1 193 ? -10.531 7.365 -6.457 1.00 97.19 193 PRO A C 1
ATOM 1495 O O . PRO A 1 193 ? -10.511 8.206 -7.372 1.00 97.19 193 PRO A O 1
ATOM 1498 N N . GLY A 1 194 ? -11.651 6.763 -6.071 1.00 95.19 194 GLY A N 1
ATOM 1499 C CA . GLY A 1 194 ? -12.983 7.150 -6.519 1.00 95.19 194 GLY A CA 1
ATOM 1500 C C . GLY A 1 194 ? -13.416 8.517 -5.977 1.00 95.19 194 GLY A C 1
ATOM 1501 O O . GLY A 1 194 ? -12.611 9.313 -5.485 1.00 95.19 194 GLY A O 1
ATOM 1502 N N . SER A 1 195 ? -14.710 8.812 -6.092 1.00 94.88 195 SER A N 1
ATOM 1503 C CA . SER A 1 195 ? -15.298 10.055 -5.577 1.00 94.88 195 SER A CA 1
ATOM 1504 C C . SER A 1 195 ? -14.994 10.227 -4.091 1.00 94.88 195 SER A C 1
ATOM 1506 O O . SER A 1 195 ? -15.099 9.264 -3.341 1.00 94.88 195 SER A O 1
ATOM 1508 N N . VAL A 1 196 ? -14.625 11.444 -3.685 1.00 97.31 196 VAL A N 1
ATOM 1509 C CA . VAL A 1 196 ? -14.320 11.791 -2.290 1.00 97.31 196 VAL A CA 1
ATOM 1510 C C . VAL A 1 196 ? -15.442 12.673 -1.749 1.00 97.31 196 VAL A C 1
ATOM 1512 O O . VAL A 1 196 ? -15.790 13.688 -2.360 1.00 97.31 196 VAL A O 1
ATOM 1515 N N . SER A 1 197 ? -15.965 12.327 -0.581 1.00 96.81 197 SER A N 1
ATOM 1516 C CA . SER A 1 197 ? -16.930 13.121 0.182 1.00 96.81 197 SER A CA 1
ATOM 1517 C C . SER A 1 197 ? -16.353 13.514 1.534 1.00 96.81 197 SER A C 1
ATOM 1519 O O . SER A 1 197 ? -15.526 12.800 2.097 1.00 96.81 197 SER A O 1
ATOM 1521 N N . ALA A 1 198 ? -16.780 14.671 2.037 1.00 96.69 198 ALA A N 1
ATOM 1522 C CA . ALA A 1 198 ? -16.441 15.139 3.371 1.00 96.69 198 ALA A CA 1
ATOM 1523 C C . ALA A 1 198 ? -17.660 15.798 4.025 1.00 96.69 198 ALA A C 1
ATOM 1525 O O . ALA A 1 198 ? -18.372 16.563 3.370 1.00 96.69 198 ALA A O 1
ATOM 1526 N N . SER A 1 199 ? -17.880 15.526 5.308 1.00 93.25 199 SER A N 1
ATOM 1527 C CA . SER A 1 199 ? -18.982 16.092 6.090 1.00 93.25 199 SER A CA 1
ATOM 1528 C C . SER A 1 199 ? -18.537 16.425 7.510 1.00 93.25 199 SER A C 1
ATOM 1530 O O . SER A 1 199 ? -17.738 15.706 8.107 1.00 93.25 199 SER A O 1
ATOM 1532 N N . VAL A 1 200 ? -19.071 17.515 8.066 1.00 90.44 200 VAL A N 1
ATOM 1533 C CA . VAL A 1 200 ? -18.908 17.836 9.492 1.00 90.44 200 VAL A CA 1
ATOM 1534 C C . VAL A 1 200 ? -19.634 16.761 10.302 1.00 90.44 200 VAL A C 1
ATOM 1536 O O . VAL A 1 200 ? -20.795 16.481 10.014 1.00 90.44 200 VAL A O 1
ATOM 1539 N N . ILE A 1 201 ? -18.962 16.167 11.288 1.00 87.69 201 ILE A N 1
ATOM 1540 C CA . ILE A 1 201 ? -19.592 15.230 12.234 1.00 87.69 201 ILE A CA 1
ATOM 1541 C C . ILE A 1 201 ? -20.026 15.993 13.488 1.00 87.69 201 ILE A C 1
ATOM 1543 O O . ILE A 1 201 ? -21.140 15.829 13.970 1.00 87.69 201 ILE A O 1
ATOM 1547 N N . ASN A 1 202 ? -19.143 16.848 14.004 1.00 80.44 202 ASN A N 1
ATOM 1548 C CA . ASN A 1 202 ? -19.376 17.677 15.183 1.00 80.44 202 ASN A CA 1
ATOM 1549 C C . ASN A 1 202 ? -18.565 18.980 15.084 1.00 80.44 202 ASN A C 1
ATOM 1551 O O . ASN A 1 202 ? -17.938 19.258 14.060 1.00 80.44 202 ASN A O 1
ATOM 1555 N N . SER A 1 203 ? -18.568 19.785 16.147 1.00 70.69 203 SER A N 1
ATOM 1556 C CA . SER A 1 203 ? -17.878 21.079 16.181 1.00 70.69 203 SER A CA 1
ATOM 1557 C C . SER A 1 203 ? -16.377 20.986 15.889 1.00 70.69 203 SER A C 1
ATOM 1559 O O . SER A 1 203 ? -15.812 21.952 15.396 1.00 70.69 203 SER A O 1
ATOM 1561 N N . THR A 1 204 ? -15.723 19.848 16.134 1.00 79.31 204 THR A N 1
ATOM 1562 C CA . THR A 1 204 ? -14.257 19.719 16.077 1.00 79.31 204 THR A CA 1
ATOM 1563 C C . THR A 1 204 ? -13.768 18.760 14.993 1.00 79.31 204 THR A C 1
ATOM 1565 O O . THR A 1 204 ? -12.577 18.754 14.682 1.00 79.31 204 THR A O 1
ATOM 1568 N N . SER A 1 205 ? -14.656 17.970 14.379 1.00 88.56 205 SER A N 1
ATOM 1569 C CA . SER A 1 205 ? -14.280 16.838 13.521 1.00 88.56 205 SER A CA 1
ATOM 1570 C C . SER A 1 205 ? -15.079 16.752 12.216 1.00 88.56 205 SER A C 1
ATOM 1572 O O . SER A 1 205 ? -16.289 16.989 12.175 1.00 88.56 205 SER A O 1
ATOM 1574 N N . ALA A 1 206 ? -14.395 16.344 11.145 1.00 93.00 206 ALA A N 1
ATOM 1575 C CA . ALA A 1 206 ? -14.976 16.035 9.841 1.00 93.00 206 ALA A CA 1
ATOM 1576 C C . ALA A 1 206 ? -14.674 14.590 9.421 1.00 93.00 206 ALA A C 1
ATOM 1578 O O . ALA A 1 206 ? -13.534 14.142 9.524 1.00 93.00 206 ALA A O 1
ATOM 1579 N N . ALA A 1 207 ? -15.681 13.889 8.898 1.00 95.69 207 ALA A N 1
ATOM 1580 C CA . ALA A 1 207 ? -15.533 12.578 8.274 1.00 95.69 207 ALA A CA 1
ATOM 1581 C C . ALA A 1 207 ? -15.214 12.756 6.794 1.00 95.69 207 ALA A C 1
ATOM 1583 O O . ALA A 1 207 ? -15.859 13.550 6.108 1.00 95.69 207 ALA A O 1
ATOM 1584 N N . LEU A 1 208 ? -14.261 11.977 6.296 1.00 98.19 208 LEU A N 1
ATOM 1585 C CA . LEU A 1 208 ? -13.966 11.821 4.883 1.00 98.19 208 LEU A CA 1
ATOM 1586 C C . LEU A 1 208 ? -14.180 10.370 4.474 1.00 98.19 208 LEU A C 1
ATOM 1588 O O . LEU A 1 208 ? -13.759 9.458 5.183 1.00 98.19 208 LEU A O 1
ATOM 1592 N N . THR A 1 209 ? -14.767 10.170 3.299 1.00 97.81 209 THR A N 1
ATOM 1593 C CA . THR A 1 209 ? -14.938 8.856 2.669 1.00 97.81 209 THR A CA 1
ATOM 1594 C C . THR A 1 209 ? -14.598 8.936 1.186 1.00 97.81 209 THR A C 1
ATOM 1596 O O . THR A 1 209 ? -14.761 9.990 0.560 1.00 97.81 209 THR A O 1
ATOM 1599 N N . TRP A 1 210 ? -14.088 7.848 0.610 1.00 98.12 210 TRP A N 1
ATOM 1600 C CA . TRP A 1 210 ? -13.781 7.789 -0.820 1.00 98.12 210 TRP A CA 1
ATOM 1601 C C . TRP A 1 210 ? -13.997 6.411 -1.438 1.00 98.12 210 TRP A C 1
ATOM 1603 O O . TRP A 1 210 ? -13.967 5.393 -0.760 1.00 98.12 210 TRP A O 1
ATOM 1613 N N . GLY A 1 211 ? -14.196 6.361 -2.756 1.00 97.38 211 GLY A N 1
ATOM 1614 C CA . GLY A 1 211 ? -14.161 5.089 -3.484 1.00 97.38 211 GLY A CA 1
ATOM 1615 C C . GLY A 1 211 ? -12.740 4.516 -3.538 1.00 97.38 211 GLY A C 1
ATOM 1616 O O . GLY A 1 211 ? -11.779 5.274 -3.702 1.00 97.38 211 GLY A O 1
ATOM 1617 N N . ALA A 1 212 ? -12.597 3.195 -3.430 1.00 96.31 212 ALA A N 1
ATOM 1618 C CA . ALA A 1 212 ? -11.294 2.538 -3.508 1.00 96.31 212 ALA A CA 1
ATOM 1619 C C . ALA A 1 212 ? -10.594 2.796 -4.860 1.00 96.31 212 ALA A C 1
ATOM 1621 O O . ALA A 1 212 ? -11.243 2.960 -5.895 1.00 96.31 212 ALA A O 1
ATOM 1622 N N . SER A 1 213 ? -9.263 2.851 -4.842 1.00 97.00 213 SER A N 1
ATOM 1623 C CA . SER A 1 213 ? -8.430 2.790 -6.043 1.00 97.00 213 SER A CA 1
ATOM 1624 C C . SER A 1 213 ? -8.080 1.337 -6.362 1.00 97.00 213 SER A C 1
ATOM 1626 O O . SER A 1 213 ? -7.877 0.541 -5.450 1.00 97.00 213 SER A O 1
ATOM 1628 N N . ALA A 1 214 ? -7.952 1.021 -7.652 1.00 94.06 214 ALA A N 1
ATOM 1629 C CA . ALA A 1 214 ? -7.503 -0.286 -8.126 1.00 94.06 214 ALA A CA 1
ATOM 1630 C C . ALA A 1 214 ? -6.036 -0.605 -7.768 1.00 94.06 214 ALA A C 1
ATOM 1632 O O . ALA A 1 214 ? -5.660 -1.768 -7.791 1.00 94.06 214 ALA A O 1
ATOM 1633 N N . ASP A 1 215 ? -5.224 0.406 -7.428 1.00 92.81 215 ASP A N 1
ATOM 1634 C CA . ASP A 1 215 ? -3.779 0.262 -7.180 1.00 92.81 215 ASP A CA 1
ATOM 1635 C C . ASP A 1 215 ? -3.355 0.808 -5.802 1.00 92.81 215 ASP A C 1
ATOM 1637 O O . ASP A 1 215 ? -2.276 1.374 -5.648 1.00 92.81 215 ASP A O 1
ATOM 1641 N N . ALA A 1 216 ? -4.217 0.759 -4.785 1.00 87.38 216 ALA A N 1
ATOM 1642 C CA . ALA A 1 216 ? -3.869 1.256 -3.447 1.00 87.38 216 ALA A CA 1
ATOM 1643 C C . ALA A 1 216 ? -3.094 0.218 -2.613 1.00 87.38 216 ALA A C 1
ATOM 1645 O O . ALA A 1 216 ? -3.476 -0.046 -1.473 1.00 87.38 216 ALA A O 1
ATOM 1646 N N . GLY A 1 217 ? -2.017 -0.361 -3.158 1.00 88.06 217 GLY A N 1
ATOM 1647 C CA . GLY A 1 217 ? -1.262 -1.448 -2.517 1.00 88.06 217 GLY A CA 1
ATOM 1648 C C . GLY A 1 217 ? -0.693 -1.096 -1.137 1.00 88.06 217 GLY A C 1
ATOM 1649 O O . GLY A 1 217 ? -0.566 -1.966 -0.282 1.00 88.06 217 GLY A O 1
ATOM 1650 N N . LEU A 1 218 ? -0.420 0.190 -0.881 1.00 94.44 218 LEU A N 1
ATOM 1651 C CA . LEU A 1 218 ? 0.021 0.698 0.424 1.00 94.44 218 LEU A CA 1
ATOM 1652 C C . LEU A 1 218 ? -1.034 1.565 1.135 1.00 94.44 218 LEU A C 1
ATOM 1654 O O . LEU A 1 218 ? -0.752 2.098 2.205 1.00 94.44 218 LEU A O 1
ATOM 1658 N N . GLY A 1 219 ? -2.228 1.753 0.565 1.00 97.31 219 GLY A N 1
ATOM 1659 C CA . GLY A 1 219 ? -3.300 2.578 1.134 1.00 97.31 219 GLY A CA 1
ATOM 1660 C C . GLY A 1 219 ? -3.361 4.017 0.600 1.00 97.31 219 GLY A C 1
ATOM 1661 O O . GLY A 1 219 ? -3.128 4.277 -0.582 1.00 97.31 219 GLY A O 1
ATOM 1662 N N . TYR A 1 220 ? -3.732 4.977 1.455 1.00 98.44 220 TYR A N 1
ATOM 1663 C CA . TYR A 1 220 ? -4.061 6.353 1.062 1.00 98.44 220 TYR A CA 1
ATOM 1664 C C . TYR A 1 220 ? -3.414 7.416 1.953 1.00 98.44 220 TYR A C 1
ATOM 1666 O O . TYR A 1 220 ? -3.238 7.250 3.160 1.00 98.44 220 TYR A O 1
ATOM 1674 N N . HIS A 1 221 ? -3.141 8.578 1.362 1.00 98.38 221 HIS A N 1
ATOM 1675 C CA . HIS A 1 221 ? -2.810 9.799 2.089 1.00 98.38 221 HIS A CA 1
ATOM 1676 C C . HIS A 1 221 ? -3.889 10.863 1.907 1.00 98.38 221 HIS A C 1
ATOM 1678 O O . HIS A 1 221 ? -4.302 11.172 0.783 1.00 98.38 221 HIS A O 1
ATOM 1684 N N . VAL A 1 222 ? -4.280 11.477 3.024 1.00 98.19 222 VAL A N 1
ATOM 1685 C CA . VAL A 1 222 ? -5.245 12.580 3.067 1.00 98.19 222 VAL A CA 1
ATOM 1686 C C . VAL A 1 222 ? -4.505 13.893 3.286 1.00 98.19 222 VAL A C 1
ATOM 1688 O O . VAL A 1 222 ? -3.619 13.998 4.136 1.00 98.19 222 VAL A O 1
ATOM 1691 N N . TYR A 1 223 ? -4.878 14.913 2.523 1.00 98.19 223 TYR A N 1
ATOM 1692 C CA . TYR A 1 223 ? -4.318 16.255 2.590 1.00 98.19 223 TYR A CA 1
ATOM 1693 C C . TYR A 1 223 ? -5.433 17.280 2.757 1.00 98.19 223 TYR A C 1
ATOM 1695 O O . TYR A 1 223 ? -6.495 17.161 2.147 1.00 98.19 223 TYR A O 1
ATOM 1703 N N . ARG A 1 224 ? -5.157 18.338 3.518 1.00 96.62 224 ARG A N 1
ATOM 1704 C CA . ARG A 1 224 ? -6.028 19.506 3.661 1.00 96.62 224 ARG A CA 1
ATOM 1705 C C . ARG A 1 224 ? -5.331 20.741 3.118 1.00 96.62 224 ARG A C 1
ATOM 1707 O O . ARG A 1 224 ? -4.147 20.956 3.378 1.00 96.62 224 ARG A O 1
ATOM 1714 N N . TYR A 1 225 ? -6.055 21.557 2.364 1.00 96.44 225 TYR A N 1
ATOM 1715 C CA . TYR A 1 225 ? -5.516 22.807 1.848 1.00 96.44 225 TYR A CA 1
ATOM 1716 C C . TYR A 1 225 ? -5.431 23.855 2.960 1.00 96.44 225 TYR A C 1
ATOM 1718 O O . TYR A 1 225 ? -6.432 24.170 3.602 1.00 96.44 225 TYR A O 1
ATOM 1726 N N . ASN A 1 226 ? -4.249 24.426 3.161 1.00 91.38 226 ASN A N 1
ATOM 1727 C CA . ASN A 1 226 ? -4.042 25.554 4.053 1.00 91.38 226 ASN A CA 1
ATOM 1728 C C . ASN A 1 226 ? -4.169 26.858 3.252 1.00 91.38 226 ASN A C 1
ATOM 1730 O O . ASN A 1 226 ? -3.354 27.155 2.382 1.00 91.38 226 ASN A O 1
ATOM 1734 N N . THR A 1 227 ? -5.200 27.648 3.548 1.00 85.88 227 THR A N 1
ATOM 1735 C CA . THR A 1 227 ? -5.487 28.914 2.856 1.00 85.88 227 THR A CA 1
ATOM 1736 C C . THR A 1 227 ? -4.522 30.042 3.208 1.00 85.88 227 THR A C 1
ATOM 1738 O O . THR A 1 227 ? -4.389 30.971 2.418 1.00 85.88 227 THR A O 1
ATOM 1741 N N . GLN A 1 228 ? -3.832 29.963 4.348 1.00 86.06 228 GLN A N 1
ATOM 1742 C CA . GLN A 1 228 ? -2.852 30.964 4.773 1.00 86.06 228 GLN A CA 1
ATOM 1743 C C . GLN A 1 228 ? -1.519 30.776 4.048 1.00 86.06 228 GLN A C 1
ATOM 1745 O O . GLN A 1 228 ? -0.919 31.744 3.590 1.00 86.06 228 GLN A O 1
ATOM 1750 N N . THR A 1 229 ? -1.059 29.527 3.923 1.00 90.69 229 THR A N 1
ATOM 1751 C CA . THR A 1 229 ? 0.218 29.206 3.262 1.00 90.69 229 THR A CA 1
ATOM 1752 C C . THR A 1 229 ? 0.065 28.913 1.771 1.00 90.69 229 THR A C 1
ATOM 1754 O O . THR A 1 229 ? 1.049 28.920 1.037 1.00 90.69 229 THR A O 1
ATOM 1757 N N . GLY A 1 230 ? -1.156 28.631 1.313 1.00 90.19 230 GLY A N 1
ATOM 1758 C CA . GLY A 1 230 ? -1.445 28.234 -0.061 1.00 90.19 230 GLY A CA 1
ATOM 1759 C C . GLY A 1 230 ? -1.013 26.802 -0.407 1.00 90.19 230 GLY A C 1
ATOM 1760 O O . GLY A 1 230 ? -0.962 26.461 -1.590 1.00 90.19 230 GLY A O 1
ATOM 1761 N N . ALA A 1 231 ? -0.700 25.970 0.593 1.00 92.12 231 ALA A N 1
ATOM 1762 C CA . ALA A 1 231 ? -0.133 24.633 0.416 1.00 92.12 231 ALA A CA 1
ATOM 1763 C C . ALA A 1 231 ? -1.077 23.507 0.870 1.00 92.12 231 ALA A C 1
ATOM 1765 O O . ALA A 1 231 ? -1.899 23.673 1.771 1.00 92.12 231 ALA A O 1
ATOM 1766 N N . TRP A 1 232 ? -0.920 22.326 0.271 1.00 96.00 232 TRP A N 1
ATOM 1767 C CA . TRP A 1 232 ? -1.557 21.093 0.738 1.00 96.00 232 TRP A CA 1
ATOM 1768 C C . TRP A 1 232 ? -0.750 20.491 1.890 1.00 96.00 232 TRP A C 1
ATOM 1770 O O . TRP A 1 232 ? 0.426 20.179 1.721 1.00 96.00 232 TRP A O 1
ATOM 1780 N N . VAL A 1 233 ? -1.384 20.302 3.047 1.00 96.25 233 VAL A N 1
ATOM 1781 C CA . VAL A 1 233 ? -0.760 19.738 4.251 1.00 96.25 233 VAL A CA 1
ATOM 1782 C C . VAL A 1 233 ? -1.282 18.323 4.466 1.00 96.25 233 VAL A C 1
ATOM 1784 O O . VAL A 1 233 ? -2.496 18.121 4.528 1.00 96.25 233 VAL A O 1
ATOM 1787 N N . ARG A 1 234 ? -0.380 17.341 4.571 1.00 96.50 234 ARG A N 1
ATOM 1788 C CA . ARG A 1 234 ? -0.748 15.945 4.848 1.00 96.50 234 ARG A CA 1
ATOM 1789 C C . ARG A 1 234 ? -1.331 15.833 6.261 1.00 96.50 234 ARG A C 1
ATOM 1791 O O . ARG A 1 234 ? -0.788 16.418 7.193 1.00 96.50 234 ARG A O 1
ATOM 1798 N N . ARG A 1 235 ? -2.441 15.110 6.403 1.00 96.81 235 ARG A N 1
ATOM 1799 C CA . ARG A 1 235 ? -3.164 14.895 7.670 1.00 96.81 235 ARG A CA 1
ATOM 1800 C C . ARG A 1 235 ? -2.910 13.518 8.270 1.00 96.81 235 ARG A C 1
ATOM 1802 O O . ARG A 1 235 ? -3.016 13.348 9.474 1.00 96.81 235 ARG A O 1
ATOM 1809 N N . THR A 1 236 ? -2.517 12.568 7.435 1.00 95.12 236 THR A N 1
ATOM 1810 C CA . THR A 1 236 ? -2.142 11.210 7.827 1.00 95.12 236 THR A CA 1
ATOM 1811 C C . THR A 1 236 ? -0.637 11.131 8.123 1.00 95.12 236 THR A C 1
ATOM 1813 O O . THR A 1 236 ? 0.172 11.608 7.317 1.00 95.12 236 THR A O 1
ATOM 1816 N N . SER A 1 237 ? -0.239 10.533 9.249 1.00 89.88 237 SER A N 1
ATOM 1817 C CA . SER A 1 237 ? 1.170 10.253 9.585 1.00 89.88 237 SER A CA 1
ATOM 1818 C C . SER A 1 237 ? 1.692 9.008 8.856 1.00 89.88 237 SER A C 1
ATOM 1820 O O . SER A 1 237 ? 2.777 9.061 8.278 1.00 89.88 237 SER A O 1
ATOM 1822 N N . SER A 1 238 ? 0.878 7.953 8.792 1.00 94.31 238 SER A N 1
ATOM 1823 C CA . SER A 1 238 ? 1.056 6.730 7.996 1.00 94.31 238 SER A CA 1
ATOM 1824 C C . SER A 1 238 ? -0.055 6.593 6.937 1.00 94.31 238 SER A C 1
ATOM 1826 O O . SER A 1 238 ? -1.063 7.299 7.015 1.00 94.31 238 SER A O 1
ATOM 1828 N N . PRO A 1 239 ? 0.111 5.760 5.895 1.00 94.88 239 PRO A N 1
ATOM 1829 C CA . PRO A 1 239 ? -0.965 5.476 4.947 1.00 94.88 239 PRO A CA 1
ATOM 1830 C C . PRO A 1 239 ? -2.179 4.827 5.626 1.00 94.88 239 PRO A C 1
ATOM 1832 O O . PRO A 1 239 ? -2.030 3.956 6.477 1.00 94.88 239 PRO A O 1
ATOM 1835 N N . VAL A 1 240 ? -3.383 5.242 5.235 1.00 96.12 240 VAL A N 1
ATOM 1836 C CA . VAL A 1 240 ? -4.642 4.639 5.700 1.00 96.12 240 VAL A CA 1
ATOM 1837 C C . VAL A 1 240 ? -4.996 3.485 4.769 1.00 96.12 240 VAL A C 1
ATOM 1839 O O . VAL A 1 240 ? -5.047 3.692 3.561 1.00 96.12 240 VAL A O 1
ATOM 1842 N N . THR A 1 241 ? -5.242 2.287 5.296 1.00 94.62 241 THR A N 1
ATOM 1843 C CA . THR A 1 241 ? -5.584 1.097 4.489 1.00 94.62 241 THR A CA 1
ATOM 1844 C C . THR A 1 241 ? -7.064 1.055 4.097 1.00 94.62 241 THR A C 1
ATOM 1846 O O . THR A 1 241 ? -7.409 0.550 3.031 1.00 94.62 241 THR A O 1
ATOM 1849 N N . GLY A 1 242 ? -7.939 1.634 4.925 1.00 94.00 242 GLY A N 1
ATOM 1850 C CA . GLY A 1 242 ? -9.366 1.788 4.641 1.00 94.00 242 GLY A CA 1
ATOM 1851 C C . GLY A 1 242 ? -9.703 2.965 3.718 1.00 94.00 242 GLY A C 1
ATOM 1852 O O . GLY A 1 242 ? -8.840 3.718 3.266 1.00 94.00 242 GLY A O 1
ATOM 1853 N N . THR A 1 243 ? -10.999 3.149 3.465 1.00 97.38 243 THR A N 1
ATOM 1854 C CA . THR A 1 243 ? -11.550 4.198 2.587 1.00 97.38 243 THR A CA 1
ATOM 1855 C C . THR A 1 243 ? -12.228 5.346 3.341 1.00 97.38 243 THR A C 1
ATOM 1857 O O . THR A 1 243 ? -13.065 6.068 2.791 1.00 97.38 243 THR A O 1
ATOM 1860 N N . ASN A 1 244 ? -11.878 5.517 4.615 1.00 96.94 244 ASN A N 1
ATOM 1861 C CA . ASN A 1 244 ? -12.399 6.565 5.482 1.00 96.94 244 ASN A CA 1
ATOM 1862 C C . ASN A 1 244 ? -11.284 7.206 6.324 1.00 96.94 244 ASN A C 1
ATOM 1864 O O . ASN A 1 244 ? -10.227 6.615 6.537 1.00 96.94 244 ASN A O 1
ATOM 1868 N N . PHE A 1 245 ? -11.495 8.450 6.757 1.00 97.56 245 PHE A N 1
ATOM 1869 C CA . PHE A 1 245 ? -10.580 9.180 7.637 1.00 97.56 245 PHE A CA 1
ATOM 1870 C C . PHE A 1 245 ? -11.320 10.287 8.391 1.00 97.56 245 PHE A C 1
ATOM 1872 O O . PHE A 1 245 ? -12.146 10.981 7.800 1.00 97.56 245 PHE A O 1
ATOM 1879 N N . THR A 1 246 ? -10.976 10.505 9.660 1.00 96.12 246 THR A N 1
ATOM 1880 C CA . THR A 1 246 ? -11.522 11.607 10.466 1.00 96.12 246 THR A CA 1
ATOM 1881 C C . THR A 1 246 ? -10.465 12.688 10.657 1.00 96.12 246 THR A C 1
ATOM 1883 O O . THR A 1 246 ? -9.374 12.419 11.156 1.00 96.12 246 THR A O 1
ATOM 1886 N N . ASP A 1 247 ? -10.783 13.922 10.270 1.00 95.19 247 ASP A N 1
ATOM 1887 C CA . ASP A 1 247 ? -9.894 15.074 10.410 1.00 95.19 247 ASP A CA 1
ATOM 1888 C C . ASP A 1 247 ? -10.376 16.043 11.495 1.00 95.19 247 ASP A C 1
ATOM 1890 O O . ASP A 1 247 ? -11.546 16.418 11.527 1.00 95.19 247 ASP A O 1
ATOM 1894 N N . ASN A 1 248 ? -9.451 16.522 12.330 1.00 89.44 248 ASN A N 1
ATOM 1895 C CA . ASN A 1 248 ? -9.712 17.597 13.288 1.00 89.44 248 ASN A CA 1
ATOM 1896 C C . ASN A 1 248 ? -9.769 18.954 12.560 1.00 89.44 248 ASN A C 1
ATOM 1898 O O . ASN A 1 248 ? -8.761 19.418 12.007 1.00 89.44 248 ASN A O 1
ATOM 1902 N N . ILE A 1 249 ? -10.941 19.586 12.584 1.00 88.25 249 ILE A N 1
ATOM 1903 C CA . ILE A 1 249 ? -11.265 20.865 11.940 1.00 88.25 249 ILE A CA 1
ATOM 1904 C C . ILE A 1 249 ? -11.410 22.030 12.930 1.00 88.25 249 ILE A C 1
ATOM 1906 O O . ILE A 1 249 ? -11.902 23.094 12.548 1.00 88.25 249 ILE A O 1
ATOM 1910 N N . SER A 1 250 ? -10.962 21.868 14.176 1.00 81.94 250 SER A N 1
ATOM 1911 C CA . SER A 1 250 ? -10.994 22.932 15.180 1.00 81.94 250 SER A CA 1
ATOM 1912 C C . SER A 1 250 ? -10.317 24.210 14.678 1.00 81.94 250 SER A C 1
ATOM 1914 O O . SER A 1 250 ? -9.237 24.180 14.080 1.00 81.94 250 SER A O 1
ATOM 1916 N N . GLY A 1 251 ? -10.982 25.348 14.894 1.00 75.56 251 GLY A N 1
ATOM 1917 C CA . GLY A 1 251 ? -10.521 26.667 14.454 1.00 75.56 251 GLY A CA 1
ATOM 1918 C C . GLY A 1 251 ? -10.633 26.930 12.946 1.00 75.56 251 GLY A C 1
ATOM 1919 O O . GLY A 1 251 ? -10.233 28.002 12.486 1.00 75.56 251 GLY A O 1
ATOM 1920 N N . LEU A 1 252 ? -11.175 25.997 12.155 1.00 84.06 252 LEU A N 1
ATOM 1921 C CA . LEU A 1 252 ? -11.474 26.243 10.746 1.00 84.06 252 LEU A CA 1
ATOM 1922 C C . LEU A 1 252 ? -12.827 26.939 10.576 1.00 84.06 252 LEU A C 1
ATOM 1924 O O . LEU A 1 252 ? -13.706 26.886 11.432 1.00 84.06 252 LEU A O 1
ATOM 1928 N N . SER A 1 253 ? -12.990 27.623 9.447 1.00 83.06 253 SER A N 1
ATOM 1929 C CA . SER A 1 253 ? -14.234 28.304 9.095 1.00 83.06 253 SER A CA 1
ATOM 1930 C C . SER A 1 253 ? -14.370 28.420 7.583 1.00 83.06 253 SER A C 1
ATOM 1932 O O . SER A 1 253 ? -13.369 28.472 6.860 1.00 83.06 253 SER A O 1
ATOM 1934 N N . GLY A 1 254 ? -15.608 28.471 7.099 1.00 86.00 254 GLY A N 1
ATOM 1935 C CA . GLY A 1 254 ? -15.886 28.616 5.678 1.00 86.00 254 GLY A CA 1
ATOM 1936 C C . GLY A 1 254 ? -15.491 27.374 4.883 1.00 86.00 254 GLY A C 1
ATOM 1937 O O . GLY A 1 254 ? -15.760 26.246 5.287 1.00 86.00 254 GLY A O 1
ATOM 1938 N N . GLN A 1 255 ? -14.901 27.583 3.709 1.00 90.88 255 GLN A N 1
ATOM 1939 C CA . GLN A 1 255 ? -14.636 26.506 2.764 1.00 90.88 255 GLN A CA 1
ATOM 1940 C C . GLN A 1 255 ? -13.360 25.730 3.127 1.00 90.88 255 GLN A C 1
ATOM 1942 O O . GLN A 1 255 ? -12.249 26.251 3.005 1.00 90.88 255 GLN A O 1
ATOM 1947 N N . VAL A 1 256 ? -13.511 24.456 3.490 1.00 93.56 256 VAL A N 1
ATOM 1948 C CA . VAL A 1 256 ? -12.404 23.524 3.739 1.00 93.56 256 VAL A CA 1
ATOM 1949 C C . VAL A 1 256 ? -12.261 22.584 2.545 1.00 93.56 256 VAL A C 1
ATOM 1951 O O . VAL A 1 256 ? -13.229 21.970 2.098 1.00 93.56 256 VAL A O 1
ATOM 1954 N N . ARG A 1 257 ? -11.042 22.483 2.005 1.00 96.50 257 ARG A N 1
ATOM 1955 C CA . ARG A 1 257 ? -10.726 21.669 0.822 1.00 96.50 257 ARG A CA 1
ATOM 1956 C C . ARG A 1 257 ? -9.816 20.511 1.191 1.00 96.50 257 ARG A C 1
ATOM 1958 O O . ARG A 1 257 ? -8.783 20.718 1.834 1.00 96.50 257 ARG A O 1
ATOM 1965 N N . TYR A 1 258 ? -10.165 19.329 0.703 1.00 97.81 258 TYR A N 1
ATOM 1966 C CA . TYR A 1 258 ? -9.421 18.095 0.911 1.00 97.81 258 TYR A CA 1
ATOM 1967 C C . TYR A 1 258 ? -8.944 17.494 -0.405 1.00 97.81 258 TYR A C 1
ATOM 1969 O O . TYR A 1 258 ? -9.540 17.718 -1.460 1.00 97.81 258 TYR A O 1
ATOM 1977 N N . MET A 1 259 ? -7.858 16.731 -0.321 1.00 98.00 259 MET A N 1
ATOM 1978 C CA . MET A 1 259 ? -7.317 15.921 -1.401 1.00 98.00 259 MET A CA 1
ATOM 1979 C C . MET A 1 259 ? -6.944 14.543 -0.859 1.00 98.00 259 MET A C 1
ATOM 1981 O O . MET A 1 259 ? -6.210 14.451 0.121 1.00 98.00 259 MET A O 1
ATOM 1985 N N . VAL A 1 260 ? -7.385 13.484 -1.531 1.00 98.38 260 VAL A N 1
ATOM 1986 C CA . VAL A 1 260 ? -6.988 12.101 -1.237 1.00 98.38 260 VAL A CA 1
ATOM 1987 C C . VAL A 1 260 ? -6.152 11.566 -2.394 1.00 98.38 260 VAL A C 1
ATOM 1989 O O . VAL A 1 260 ? -6.468 11.811 -3.563 1.00 98.38 260 VAL A O 1
ATOM 1992 N N . ARG A 1 261 ? -5.061 10.867 -2.076 1.00 98.19 261 ARG A N 1
ATOM 1993 C CA . ARG A 1 261 ? -4.172 10.213 -3.048 1.00 98.19 261 ARG A CA 1
ATOM 1994 C C . ARG A 1 261 ? -3.969 8.758 -2.639 1.00 98.19 261 ARG A C 1
ATOM 1996 O O . ARG A 1 261 ? -3.679 8.510 -1.473 1.00 98.19 261 ARG A O 1
ATOM 2003 N N . ALA A 1 262 ? -4.107 7.838 -3.587 1.00 98.06 262 ALA A N 1
ATOM 2004 C CA . ALA A 1 262 ? -3.714 6.446 -3.405 1.00 98.06 262 ALA A CA 1
ATOM 2005 C C . ALA A 1 262 ? -2.186 6.335 -3.457 1.00 98.06 262 ALA A C 1
ATOM 2007 O O . ALA A 1 262 ? -1.528 7.118 -4.159 1.00 98.06 262 ALA A O 1
ATOM 2008 N N . LEU A 1 263 ? -1.648 5.395 -2.692 1.00 97.31 263 LEU A N 1
ATOM 2009 C CA . LEU A 1 263 ? -0.232 5.106 -2.564 1.00 97.31 263 LEU A CA 1
ATOM 2010 C C . LEU A 1 263 ? 0.013 3.642 -2.926 1.00 97.31 263 LEU A C 1
ATOM 2012 O O . LEU A 1 263 ? -0.675 2.754 -2.426 1.00 97.31 263 LEU A O 1
ATOM 2016 N N . ASP A 1 264 ? 1.029 3.420 -3.748 1.00 96.25 264 ASP A N 1
ATOM 2017 C CA . ASP A 1 264 ? 1.457 2.092 -4.167 1.00 96.25 264 ASP A CA 1
ATOM 2018 C C . ASP A 1 264 ? 2.978 1.944 -4.078 1.00 96.25 264 ASP A C 1
ATOM 2020 O O . ASP A 1 264 ? 3.705 2.949 -4.054 1.00 96.25 264 ASP A O 1
ATOM 2024 N N . LEU A 1 265 ? 3.457 0.702 -4.037 1.00 96.06 265 LEU A N 1
ATOM 2025 C CA . LEU A 1 265 ? 4.878 0.385 -4.141 1.00 96.06 265 LEU A CA 1
ATOM 2026 C C . LEU A 1 265 ? 5.211 0.038 -5.593 1.00 96.06 265 LEU A C 1
ATOM 2028 O O . LEU A 1 265 ? 4.879 -1.037 -6.079 1.00 96.06 265 LEU A O 1
ATOM 2032 N N . GLU A 1 266 ? 5.889 0.943 -6.290 1.00 94.62 266 GLU A N 1
ATOM 2033 C CA . GLU A 1 266 ? 6.291 0.703 -7.671 1.00 94.62 266 GLU A CA 1
ATOM 2034 C C . GLU A 1 266 ? 7.621 -0.044 -7.714 1.00 94.62 266 GLU A C 1
ATOM 2036 O O . GLU A 1 266 ? 8.611 0.445 -7.168 1.00 94.62 266 GLU A O 1
ATOM 2041 N N . VAL A 1 267 ? 7.656 -1.174 -8.420 1.00 92.62 267 VAL A N 1
ATOM 2042 C CA . VAL A 1 267 ? 8.879 -1.926 -8.718 1.00 92.62 267 VAL A CA 1
ATOM 2043 C C . VAL A 1 267 ? 9.199 -1.771 -10.199 1.00 92.62 267 VAL A C 1
ATOM 2045 O O . VAL A 1 267 ? 8.382 -2.078 -11.064 1.00 92.62 267 VAL A O 1
ATOM 2048 N N . THR A 1 268 ? 10.401 -1.288 -10.499 1.00 93.00 268 THR A N 1
ATOM 2049 C CA . THR A 1 268 ? 10.889 -1.106 -11.869 1.00 93.00 268 THR A CA 1
ATOM 2050 C C . THR A 1 268 ? 12.284 -1.713 -12.016 1.00 93.00 268 THR A C 1
ATOM 2052 O O . THR A 1 268 ? 12.970 -1.913 -11.012 1.00 93.00 268 THR A O 1
ATOM 2055 N N . PRO A 1 269 ? 12.780 -1.909 -13.249 1.00 93.19 269 PRO A N 1
ATOM 2056 C CA . PRO A 1 269 ? 14.168 -2.318 -13.478 1.00 93.19 269 PRO A CA 1
ATOM 2057 C C . PRO A 1 269 ? 15.208 -1.331 -12.916 1.00 93.19 269 PRO A C 1
ATOM 2059 O O . PRO A 1 269 ? 16.357 -1.699 -12.697 1.00 93.19 269 PRO A O 1
ATOM 2062 N N . SER A 1 270 ? 14.825 -0.070 -12.675 1.00 92.88 270 SER A N 1
ATOM 2063 C CA . SER A 1 270 ? 15.690 0.941 -12.048 1.00 92.88 270 SER A CA 1
ATOM 2064 C C . SER A 1 270 ? 15.681 0.899 -10.514 1.00 92.88 270 SER A C 1
ATOM 2066 O O . SER A 1 270 ? 16.498 1.582 -9.897 1.00 92.88 270 SER A O 1
ATOM 2068 N N . GLY A 1 271 ? 14.767 0.142 -9.900 1.00 93.50 271 GLY A N 1
ATOM 2069 C CA . GLY A 1 271 ? 14.581 0.058 -8.453 1.00 93.50 271 GLY A CA 1
ATOM 2070 C C . GLY A 1 271 ? 13.123 0.222 -8.016 1.00 93.50 271 GLY A C 1
ATOM 2071 O O . GLY A 1 271 ? 12.204 0.296 -8.838 1.00 93.50 271 GLY A O 1
ATOM 2072 N N . THR A 1 272 ? 12.932 0.303 -6.699 1.00 94.69 272 THR A N 1
ATOM 2073 C CA . THR A 1 272 ? 11.617 0.334 -6.043 1.00 94.69 272 THR A CA 1
ATOM 2074 C C . THR A 1 272 ? 11.372 1.674 -5.350 1.00 94.69 272 THR A C 1
ATOM 2076 O O . THR A 1 272 ? 12.272 2.212 -4.703 1.00 94.69 272 THR A O 1
ATOM 2079 N N . TYR A 1 273 ? 10.166 2.237 -5.463 1.00 95.38 273 TYR A N 1
ATOM 2080 C CA . TYR A 1 273 ? 9.814 3.500 -4.805 1.00 95.38 273 TYR A CA 1
ATOM 2081 C C . TYR A 1 273 ? 8.313 3.639 -4.514 1.00 95.38 273 TYR A C 1
ATOM 2083 O O . TYR A 1 273 ? 7.459 3.042 -5.162 1.00 95.38 273 TYR A O 1
ATOM 2091 N N . GLN A 1 274 ? 7.978 4.495 -3.549 1.00 95.25 274 GLN A N 1
ATOM 2092 C CA . GLN A 1 274 ? 6.596 4.843 -3.220 1.00 95.25 274 GLN A CA 1
ATOM 2093 C C . GLN A 1 274 ? 5.989 5.788 -4.266 1.00 95.25 274 GLN A C 1
ATOM 2095 O O . GLN A 1 274 ? 6.476 6.905 -4.477 1.00 95.25 274 GLN A O 1
ATOM 2100 N N . ASN A 1 275 ? 4.897 5.368 -4.903 1.00 96.38 275 ASN A N 1
ATOM 2101 C CA . ASN A 1 275 ? 4.260 6.091 -5.995 1.00 96.38 275 ASN A CA 1
ATOM 2102 C C . ASN A 1 275 ? 2.864 6.587 -5.597 1.00 96.38 275 ASN A C 1
ATOM 2104 O O . ASN A 1 275 ? 2.002 5.822 -5.183 1.00 96.38 275 ASN A O 1
ATOM 2108 N N . LEU A 1 276 ? 2.623 7.895 -5.733 1.00 96.25 276 LEU A N 1
ATOM 2109 C CA . LEU A 1 276 ? 1.324 8.502 -5.434 1.00 96.25 276 LEU A CA 1
ATOM 2110 C C . LEU A 1 276 ? 0.496 8.732 -6.700 1.00 96.25 276 LEU A C 1
ATOM 2112 O O . LEU A 1 276 ? 0.998 9.261 -7.701 1.00 96.25 276 LEU A O 1
ATOM 2116 N N . SER A 1 277 ? -0.807 8.472 -6.610 1.00 97.06 277 SER A N 1
ATOM 2117 C CA . SER A 1 277 ? -1.789 8.769 -7.657 1.00 97.06 277 SER A CA 1
ATOM 2118 C C . SER A 1 277 ? -1.980 10.273 -7.888 1.00 97.06 277 SER A C 1
ATOM 2120 O O . SER A 1 277 ? -1.482 11.120 -7.133 1.00 97.06 277 SER A O 1
ATOM 2122 N N . GLN A 1 278 ? -2.759 10.642 -8.910 1.00 95.31 278 GLN A N 1
ATOM 2123 C CA . GLN A 1 278 ? -3.370 11.978 -8.944 1.00 95.31 278 GLN A CA 1
ATOM 2124 C C . GLN A 1 278 ? -4.322 12.162 -7.755 1.00 95.31 278 GLN A C 1
ATOM 2126 O O . GLN A 1 278 ? -4.904 11.197 -7.257 1.00 95.31 278 GLN A O 1
ATOM 2131 N N . GLY A 1 279 ? -4.464 13.405 -7.295 1.00 95.00 279 GLY A N 1
ATOM 2132 C CA . GLY A 1 279 ? -5.375 13.746 -6.207 1.00 95.00 279 GLY A CA 1
ATOM 2133 C C . GLY A 1 279 ? -6.836 13.747 -6.639 1.00 95.00 279 GLY A C 1
ATOM 2134 O O . GLY A 1 279 ? -7.173 14.232 -7.722 1.00 95.00 279 GLY A O 1
ATOM 2135 N N . ARG A 1 280 ? -7.708 13.245 -5.767 1.00 96.69 280 ARG A N 1
ATOM 2136 C CA . ARG A 1 280 ? -9.150 13.501 -5.819 1.00 96.69 280 ARG A CA 1
ATOM 2137 C C . ARG A 1 280 ? -9.525 14.518 -4.774 1.00 96.69 280 ARG A C 1
ATOM 2139 O O . ARG A 1 280 ? -9.065 14.428 -3.642 1.00 96.69 280 ARG A O 1
ATOM 2146 N N . PHE A 1 281 ? -10.348 15.476 -5.169 1.00 97.00 281 PHE A N 1
ATOM 2147 C CA . PHE A 1 281 ? -10.633 16.652 -4.367 1.00 97.00 281 PHE A CA 1
ATOM 2148 C C . PHE A 1 281 ? -12.079 16.649 -3.912 1.00 97.00 281 PHE A C 1
ATOM 2150 O O . PHE A 1 281 ? -12.971 16.277 -4.670 1.00 97.00 281 PHE A O 1
ATOM 2157 N N . THR A 1 282 ? -12.299 17.136 -2.700 1.00 97.38 282 THR A N 1
ATOM 2158 C CA . THR A 1 282 ? -13.632 17.466 -2.210 1.00 97.38 282 THR A CA 1
ATOM 2159 C C . THR A 1 282 ? -13.583 18.751 -1.407 1.00 97.38 282 THR A C 1
ATOM 2161 O O . THR A 1 282 ? -12.513 19.232 -1.017 1.00 97.38 282 THR A O 1
ATOM 2164 N N . THR A 1 283 ? -14.745 19.350 -1.217 1.00 95.69 283 THR A N 1
ATOM 2165 C CA . THR A 1 283 ? -14.893 20.606 -0.500 1.00 95.69 283 THR A CA 1
ATOM 2166 C C . THR A 1 283 ? -16.103 20.513 0.404 1.00 95.69 283 THR A C 1
ATOM 2168 O O . THR A 1 283 ? -17.160 20.068 -0.029 1.00 95.69 283 THR A O 1
ATOM 2171 N N . MET A 1 284 ? -15.949 20.980 1.635 1.00 93.94 284 MET A N 1
ATOM 2172 C CA . MET A 1 284 ? -17.029 21.095 2.604 1.00 93.94 284 MET A CA 1
ATOM 2173 C C . MET A 1 284 ? -17.068 22.510 3.173 1.00 93.94 284 MET A C 1
ATOM 2175 O O . MET A 1 284 ? -16.052 23.210 3.198 1.00 93.94 284 MET A O 1
ATOM 2179 N N . ASN A 1 285 ? -18.244 22.933 3.626 1.00 90.50 285 ASN A N 1
ATOM 2180 C CA . ASN A 1 285 ? -18.425 24.221 4.280 1.00 90.50 285 ASN A CA 1
ATOM 2181 C C . ASN A 1 285 ? -18.578 24.014 5.783 1.00 90.50 285 ASN A C 1
ATOM 2183 O O . ASN A 1 285 ? -19.369 23.185 6.224 1.00 90.50 285 ASN A O 1
ATOM 2187 N N . VAL A 1 286 ? -17.849 24.812 6.549 1.00 87.12 286 VAL A N 1
ATOM 2188 C CA . VAL A 1 286 ? -17.944 24.894 8.002 1.00 87.12 286 VAL A CA 1
ATOM 2189 C C . VAL A 1 286 ? -18.646 26.213 8.330 1.00 87.12 286 VAL A C 1
ATOM 2191 O O . VAL A 1 286 ? -18.124 27.296 8.041 1.00 87.12 286 VAL A O 1
ATOM 2194 N N . SER A 1 287 ? -19.887 26.127 8.818 1.00 73.44 287 SER A N 1
ATOM 2195 C CA . SER A 1 287 ? -20.761 27.280 9.052 1.00 73.44 287 SER A CA 1
ATOM 2196 C C . SER A 1 287 ? -20.343 28.044 10.308 1.00 73.44 287 SER A C 1
ATOM 2198 O O . SER A 1 287 ? -20.692 27.661 11.421 1.00 73.44 287 SER A O 1
ATOM 2200 N N . GLY A 1 288 ? -19.625 29.148 10.099 1.00 63.00 288 GLY A N 1
ATOM 2201 C CA . GLY A 1 288 ? -19.096 30.008 11.158 1.00 63.00 288 GLY A CA 1
ATOM 2202 C C . GLY A 1 288 ? -17.679 29.613 11.577 1.00 63.00 288 GLY A C 1
ATOM 2203 O O . GLY A 1 288 ? -17.220 28.519 11.242 1.00 63.00 288 GLY A O 1
ATOM 2204 N N . PRO A 1 289 ? -16.935 30.509 12.251 1.00 55.50 289 PRO A N 1
ATOM 2205 C CA . PRO A 1 289 ? -15.749 30.073 12.961 1.00 55.50 289 PRO A CA 1
ATOM 2206 C C . PRO A 1 289 ? -16.162 28.982 13.927 1.00 55.50 289 PRO A C 1
ATOM 2208 O O . PRO A 1 289 ? -17.042 29.217 14.752 1.00 55.50 289 PRO A O 1
ATOM 2211 N N . VAL A 1 290 ? -15.558 27.800 13.784 1.00 53.72 290 VAL A N 1
ATOM 2212 C CA . VAL A 1 290 ? -15.636 26.782 14.822 1.00 53.72 290 VAL A CA 1
ATOM 2213 C C . VAL A 1 290 ? -15.182 27.473 16.089 1.00 53.72 290 VAL A C 1
ATOM 2215 O O . VAL A 1 290 ? -14.021 27.881 16.216 1.00 53.72 290 VAL A O 1
ATOM 2218 N N . LEU A 1 291 ? -16.161 27.719 16.946 1.00 62.69 291 LEU A N 1
ATOM 2219 C CA . LEU A 1 291 ? -15.917 28.278 18.244 1.00 62.69 291 LEU A CA 1
ATOM 2220 C C . LEU A 1 291 ? -15.134 27.215 18.995 1.00 62.69 291 LEU A C 1
ATOM 2222 O O . LEU A 1 291 ? -15.467 26.029 18.936 1.00 62.69 291 LEU A O 1
ATOM 2226 N N . ASP A 1 292 ? -14.069 27.644 19.650 1.00 68.00 292 ASP A N 1
ATOM 2227 C CA . ASP A 1 292 ? -13.479 26.814 20.678 1.00 68.00 292 ASP A CA 1
ATOM 2228 C C . ASP A 1 292 ? -14.536 26.544 21.771 1.00 68.00 292 ASP A C 1
ATOM 2230 O O . ASP A 1 292 ? -15.643 27.098 21.763 1.00 68.00 292 ASP A O 1
ATOM 2234 N N . CYS A 1 293 ? -14.231 25.679 22.722 1.00 74.44 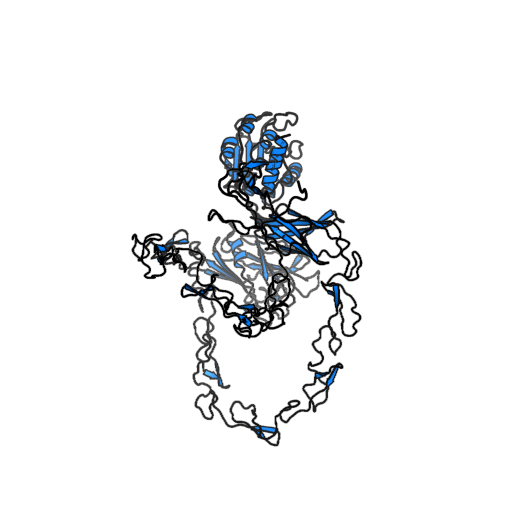293 CYS A N 1
ATOM 2235 C CA . CYS A 1 293 ? -15.179 25.285 23.754 1.00 74.44 293 CYS A CA 1
ATOM 2236 C C . CYS A 1 293 ? -15.606 26.437 24.685 1.00 74.44 293 CYS A C 1
ATOM 2238 O O . CYS A 1 293 ? -16.532 26.275 25.475 1.00 74.44 293 CYS A O 1
ATOM 2240 N N . GLN A 1 294 ? -15.007 27.626 24.548 1.00 77.25 294 GLN A N 1
ATOM 2241 C CA . GLN A 1 294 ? -15.407 28.858 25.229 1.00 77.25 294 GLN A CA 1
ATOM 2242 C C . GLN A 1 294 ? -16.206 29.820 24.341 1.00 77.25 294 GLN A C 1
ATOM 2244 O O . GLN A 1 294 ? -16.476 30.956 24.738 1.00 77.25 294 GLN A O 1
ATOM 2249 N N . GLY A 1 295 ? -16.611 29.403 23.142 1.00 68.44 295 GLY A N 1
ATOM 2250 C CA . GLY A 1 295 ? -17.369 30.271 22.252 1.00 68.44 295 GLY A CA 1
ATOM 2251 C C . GLY A 1 295 ? -16.496 31.283 21.499 1.00 68.44 295 GLY A C 1
ATOM 2252 O O . GLY A 1 295 ? -17.040 32.246 20.954 1.00 68.44 295 GLY A O 1
ATOM 2253 N N . VAL A 1 296 ? -15.165 31.115 21.470 1.00 69.31 296 VAL A N 1
ATOM 2254 C CA . VAL A 1 296 ? -14.228 32.056 20.840 1.00 69.31 296 VAL A CA 1
ATOM 2255 C C . VAL A 1 296 ? -13.808 31.556 19.451 1.00 69.31 296 VAL A C 1
ATOM 2257 O O . VAL A 1 296 ? -13.228 30.477 19.315 1.00 69.31 296 VAL A O 1
ATOM 2260 N N . PRO A 1 297 ? -14.037 32.348 18.388 1.00 57.62 297 PRO A N 1
ATOM 2261 C CA . PRO A 1 297 ? -13.521 32.066 17.051 1.00 57.62 297 PRO A CA 1
ATOM 2262 C C . PRO A 1 297 ? -11.996 31.868 17.020 1.00 57.62 297 PRO A C 1
ATOM 2264 O O . PRO A 1 297 ? -11.248 32.829 17.197 1.00 57.62 297 PRO A O 1
ATOM 2267 N N . GLY A 1 298 ? -11.528 30.644 16.750 1.00 60.50 298 GLY A N 1
ATOM 2268 C CA . GLY A 1 298 ? -10.092 30.338 16.648 1.00 60.50 298 GLY A CA 1
ATOM 2269 C C . GLY A 1 298 ? -9.319 30.438 17.969 1.00 60.50 298 GLY A C 1
ATOM 2270 O O . GLY A 1 298 ? -8.105 30.645 17.943 1.00 60.50 298 GLY A O 1
ATOM 2271 N N . GLY A 1 299 ? -10.011 30.342 19.106 1.00 65.94 299 GLY A N 1
ATOM 2272 C CA . GLY A 1 299 ? -9.372 30.350 20.416 1.00 65.94 299 GLY A CA 1
ATOM 2273 C C . GLY A 1 299 ? -8.676 29.026 20.753 1.00 65.94 299 GLY A C 1
ATOM 2274 O O . GLY A 1 299 ? -8.769 28.031 20.029 1.00 65.94 299 GLY A O 1
ATOM 2275 N N . SER A 1 300 ? -7.887 29.045 21.826 1.00 72.69 300 SER A N 1
ATOM 2276 C CA . SER A 1 300 ? -7.043 27.919 22.230 1.00 72.69 300 SER A CA 1
ATOM 2277 C C . SER A 1 300 ? -7.792 26.827 22.991 1.00 72.69 300 SER A C 1
ATOM 2279 O O . SER A 1 300 ? -7.187 25.792 23.231 1.00 72.69 300 SER A O 1
ATOM 2281 N N . ALA A 1 301 ? -9.058 27.032 23.373 1.00 72.38 301 ALA A N 1
ATOM 2282 C CA . ALA A 1 301 ? -9.846 26.086 24.167 1.00 72.38 301 ALA A CA 1
ATOM 2283 C C . ALA A 1 301 ? -10.428 24.950 23.304 1.00 72.38 301 ALA A C 1
ATOM 2285 O O . ALA A 1 301 ? -11.636 24.829 23.131 1.00 72.38 301 ALA A O 1
ATOM 2286 N N . VAL A 1 302 ? -9.568 24.140 22.694 1.00 75.38 302 VAL A N 1
ATOM 2287 C CA . VAL A 1 302 ? -9.959 22.988 21.859 1.00 75.38 302 VAL A CA 1
ATOM 2288 C C . VAL A 1 302 ? -9.841 21.677 22.646 1.00 75.38 302 VAL A C 1
ATOM 2290 O O . VAL A 1 302 ? -9.108 21.653 23.640 1.00 75.38 302 VAL A O 1
ATOM 2293 N N . PRO A 1 303 ? -10.501 20.578 22.225 1.00 78.50 303 PRO A N 1
ATOM 2294 C CA . PRO A 1 303 ? -10.400 19.307 22.935 1.00 78.50 303 PRO A CA 1
ATOM 2295 C C . PRO A 1 303 ? -8.942 18.893 23.194 1.00 78.50 303 PRO A C 1
ATOM 2297 O O . PRO A 1 303 ? -8.123 18.909 22.271 1.00 78.50 303 PRO A O 1
ATOM 2300 N N . GLY A 1 304 ? -8.621 18.569 24.449 1.00 73.81 304 GLY A N 1
ATOM 2301 C CA . GLY A 1 304 ? -7.269 18.243 24.923 1.00 73.81 304 GLY A CA 1
ATOM 2302 C C . GLY A 1 304 ? -6.417 19.429 25.402 1.00 73.81 304 GLY A C 1
ATOM 2303 O O . GLY A 1 304 ? -5.266 19.229 25.779 1.00 73.81 304 GLY A O 1
ATOM 2304 N N . THR A 1 305 ? -6.939 20.659 25.394 1.00 83.88 305 THR A N 1
ATOM 2305 C CA . THR A 1 305 ? -6.253 21.827 25.985 1.00 83.88 305 THR A CA 1
ATOM 2306 C C . THR A 1 305 ? -6.733 22.110 27.401 1.00 83.88 305 THR A C 1
ATOM 2308 O O . THR A 1 305 ? -7.887 21.834 27.724 1.00 83.88 305 THR A O 1
ATOM 2311 N N . ALA A 1 306 ? -5.846 22.674 28.225 1.00 81.50 306 ALA A N 1
ATOM 2312 C CA . ALA A 1 306 ? -6.118 22.930 29.634 1.00 81.50 306 ALA A CA 1
ATOM 2313 C C . ALA A 1 306 ? -7.245 23.960 29.846 1.00 81.50 306 ALA A C 1
ATOM 2315 O O . ALA A 1 306 ? -7.357 24.952 29.118 1.00 81.50 306 ALA A O 1
ATOM 2316 N N . CYS A 1 307 ? -8.051 23.741 30.876 1.00 84.81 307 CYS A N 1
ATOM 2317 C CA . CYS A 1 307 ? -9.177 24.558 31.303 1.00 84.81 307 CYS A CA 1
ATOM 2318 C C . CYS A 1 307 ? -9.257 24.583 32.843 1.00 84.81 307 CYS A C 1
ATOM 2320 O O . CYS A 1 307 ? -8.318 24.157 33.508 1.00 84.81 307 CYS A O 1
ATOM 2322 N N . ASN A 1 308 ? -10.305 25.183 33.413 1.00 83.56 308 ASN A N 1
ATOM 2323 C CA . ASN A 1 308 ? -10.604 25.074 34.842 1.00 83.56 308 ASN A CA 1
ATOM 2324 C C . ASN A 1 308 ? -12.119 24.901 35.012 1.00 83.56 308 ASN A C 1
ATOM 2326 O O . ASN A 1 308 ? -12.867 25.786 34.579 1.00 83.56 308 ASN A O 1
ATOM 2330 N N . ASP A 1 309 ? -12.562 23.774 35.562 1.00 80.56 309 ASP A N 1
ATOM 2331 C CA . ASP A 1 309 ? -13.988 23.435 35.695 1.00 80.56 309 ASP A CA 1
ATOM 2332 C C . ASP A 1 309 ? -14.632 24.041 36.960 1.00 80.56 309 ASP A C 1
ATOM 2334 O O . ASP A 1 309 ? -15.857 24.067 37.101 1.00 80.56 309 ASP A O 1
ATOM 2338 N N . GLY A 1 310 ? -13.809 24.636 37.830 1.00 78.12 310 GLY A N 1
ATOM 2339 C CA . GLY A 1 310 ? -14.211 25.283 39.073 1.00 78.12 310 GLY A CA 1
ATOM 2340 C C . GLY A 1 310 ? -14.484 24.311 40.220 1.00 78.12 310 GLY A C 1
ATOM 2341 O O . GLY A 1 310 ? -14.869 24.772 41.300 1.00 78.12 310 GLY A O 1
ATOM 2342 N N . ASP A 1 311 ? -14.287 23.010 40.011 1.00 77.75 311 ASP A N 1
ATOM 2343 C CA . ASP A 1 311 ? -14.362 22.001 41.054 1.00 77.75 311 ASP A CA 1
ATOM 2344 C C . ASP A 1 311 ? -13.016 21.927 41.796 1.00 77.75 311 ASP A C 1
ATOM 2346 O O . ASP A 1 311 ? -11.936 21.894 41.217 1.00 77.75 311 ASP A O 1
ATOM 2350 N N . ALA A 1 312 ? -13.064 21.969 43.128 1.00 74.94 312 ALA A N 1
ATOM 2351 C CA . ALA A 1 312 ? -11.863 21.873 43.956 1.00 74.94 312 ALA A CA 1
ATOM 2352 C C . ALA A 1 312 ? -11.366 20.422 44.105 1.00 74.94 312 ALA A C 1
ATOM 2354 O O . ALA A 1 312 ? -10.285 20.207 44.655 1.00 74.94 312 ALA A O 1
ATOM 2355 N N . GLY A 1 313 ? -12.172 19.445 43.675 1.00 72.38 313 GLY A N 1
ATOM 2356 C CA . GLY A 1 313 ? -11.880 18.015 43.708 1.00 72.38 313 GLY A CA 1
ATOM 2357 C C . GLY A 1 313 ? -11.290 17.456 42.414 1.00 72.38 313 GLY A C 1
ATOM 2358 O O . GLY A 1 313 ? -11.133 16.244 42.320 1.00 72.38 313 GLY A O 1
ATOM 2359 N N . THR A 1 314 ? -10.960 18.291 41.430 1.00 78.50 314 THR A N 1
ATOM 2360 C CA . THR A 1 314 ? -10.370 17.882 40.148 1.00 78.50 314 THR A CA 1
ATOM 2361 C C . THR A 1 314 ? -9.109 18.701 39.836 1.00 78.50 314 THR A C 1
ATOM 2363 O O . THR A 1 314 ? -8.878 19.775 40.398 1.00 78.50 314 THR A O 1
ATOM 2366 N N . VAL A 1 315 ? -8.220 18.144 39.010 1.00 76.81 315 VAL A N 1
ATOM 2367 C CA . VAL A 1 315 ? -6.989 18.792 38.517 1.00 76.81 315 VAL A CA 1
ATOM 2368 C C . VAL A 1 315 ? -6.707 18.385 37.071 1.00 76.81 315 VAL A C 1
ATOM 2370 O O . VAL A 1 315 ? -7.278 17.430 36.560 1.00 76.81 315 VAL A O 1
ATOM 2373 N N . ASN A 1 316 ? -5.767 19.069 36.409 1.00 78.81 316 ASN A N 1
ATOM 2374 C CA . ASN A 1 316 ? -5.433 18.863 34.990 1.00 78.81 316 ASN A CA 1
ATOM 2375 C C . ASN A 1 316 ? -6.624 19.044 34.038 1.00 78.81 316 ASN A C 1
ATOM 2377 O O . ASN A 1 316 ? -6.665 18.414 32.982 1.00 78.81 316 ASN A O 1
ATOM 2381 N N . ASP A 1 317 ? -7.564 19.918 34.392 1.00 86.12 317 ASP A N 1
ATOM 2382 C CA . ASP A 1 317 ? -8.805 20.079 33.649 1.00 86.12 317 ASP A CA 1
ATOM 2383 C C . ASP A 1 317 ? -8.533 20.355 32.182 1.00 86.12 317 ASP A C 1
ATOM 2385 O O . ASP A 1 317 ? -7.714 21.208 31.830 1.00 86.12 317 ASP A O 1
ATOM 2389 N N . ALA A 1 318 ? -9.203 19.597 31.321 1.00 85.12 318 ALA A N 1
ATOM 2390 C CA . ALA A 1 318 ? -9.060 19.699 29.886 1.00 85.12 318 ALA A CA 1
ATOM 2391 C C . ALA A 1 318 ? -10.427 19.708 29.205 1.00 85.12 318 ALA A C 1
ATOM 2393 O O . ALA A 1 318 ? -11.403 19.112 29.662 1.00 85.12 318 ALA A O 1
ATOM 2394 N N . TRP A 1 319 ? -10.500 20.401 28.074 1.00 82.38 319 TRP A N 1
ATOM 2395 C CA . TRP A 1 319 ? -11.706 20.415 27.257 1.00 82.38 319 TRP A CA 1
ATOM 2396 C C . TRP A 1 319 ? -11.940 19.041 26.610 1.00 82.38 319 TRP A C 1
ATOM 2398 O O . TRP A 1 319 ? -11.035 18.490 25.978 1.00 82.38 319 TRP A O 1
ATOM 2408 N N . THR A 1 320 ? -13.154 18.499 26.716 1.00 78.12 320 THR A N 1
ATOM 2409 C CA . THR A 1 320 ? -13.574 17.255 26.043 1.00 78.12 320 THR A CA 1
ATOM 2410 C C . THR A 1 320 ? -14.025 17.499 24.599 1.00 78.12 320 THR A C 1
ATOM 2412 O O . THR A 1 320 ? -14.203 18.640 24.168 1.00 78.12 320 THR A O 1
ATOM 2415 N N . VAL A 1 321 ? -14.246 16.420 23.834 1.00 64.75 321 VAL A N 1
ATOM 2416 C CA . VAL A 1 321 ? -14.779 16.482 22.454 1.00 64.75 321 VAL A CA 1
ATOM 2417 C C . VAL A 1 321 ? -16.171 17.118 22.366 1.00 64.75 321 VAL A C 1
ATOM 2419 O O . VAL A 1 321 ? -16.499 17.703 21.334 1.00 64.75 321 VAL A O 1
ATOM 2422 N N . ASP A 1 322 ? -16.930 17.072 23.463 1.00 76.56 322 ASP A N 1
ATOM 2423 C CA . ASP A 1 322 ? -18.255 17.683 23.615 1.00 76.56 322 ASP A CA 1
ATOM 2424 C C . ASP A 1 322 ? -18.192 19.084 24.249 1.00 76.56 322 ASP A C 1
ATOM 2426 O O . ASP A 1 322 ? -19.211 19.652 24.638 1.00 76.56 322 ASP A O 1
ATOM 2430 N N . CYS A 1 323 ? -16.991 19.667 24.344 1.00 76.44 323 CYS A N 1
ATOM 2431 C CA . CYS A 1 323 ? -16.741 20.990 24.909 1.00 76.44 323 CYS A CA 1
ATOM 2432 C C . CYS A 1 323 ? -17.198 21.173 26.360 1.00 76.44 323 CYS A C 1
ATOM 2434 O O . CYS A 1 323 ? -17.653 22.245 26.761 1.00 76.44 323 CYS A O 1
ATOM 2436 N N . GLN A 1 324 ? -17.001 20.137 27.170 1.00 83.94 324 GLN A N 1
ATOM 2437 C CA . GLN A 1 324 ? -17.088 20.230 28.623 1.00 83.94 324 GLN A CA 1
ATOM 2438 C C . GLN A 1 324 ? -15.678 20.396 29.189 1.00 83.94 324 GLN A C 1
ATOM 2440 O O . GLN A 1 324 ? -14.756 19.720 28.740 1.00 83.94 324 GLN A O 1
ATOM 2445 N N . CYS A 1 325 ? -15.493 21.322 30.127 1.00 81.94 325 CYS A N 1
ATOM 2446 C CA . CYS A 1 325 ? -14.260 21.391 30.899 1.00 81.94 325 CYS A CA 1
ATOM 2447 C C . CYS A 1 325 ? -14.402 20.405 32.050 1.00 81.94 325 CYS A C 1
ATOM 2449 O O . CYS A 1 325 ? -15.321 20.558 32.852 1.00 81.94 325 CYS A O 1
ATOM 2451 N N . VAL A 1 326 ? -13.563 19.376 32.065 1.00 83.25 326 VAL A N 1
ATOM 2452 C CA . VAL A 1 326 ? -13.573 18.353 33.110 1.00 83.25 326 VAL A CA 1
ATOM 2453 C C . VAL A 1 326 ? -12.139 18.072 33.521 1.00 83.25 326 VAL A C 1
ATOM 2455 O O . VAL A 1 326 ? -11.260 17.955 32.661 1.00 83.25 326 VAL A O 1
ATOM 2458 N N . GLY A 1 327 ? -11.899 18.001 34.824 1.00 78.88 327 GLY A N 1
ATOM 2459 C CA . GLY A 1 327 ? -10.627 17.562 35.375 1.00 78.88 327 GLY A CA 1
ATOM 2460 C C . GLY A 1 327 ? -10.582 16.105 35.771 1.00 78.88 327 GLY A C 1
ATOM 2461 O O . GLY A 1 327 ? -11.595 15.428 35.944 1.00 78.88 327 GLY A O 1
ATOM 2462 N N . ASP A 1 328 ? -9.349 15.638 35.903 1.00 80.62 328 ASP A N 1
ATOM 2463 C CA . ASP A 1 328 ? -9.040 14.365 36.518 1.00 80.62 328 ASP A CA 1
ATOM 2464 C C . ASP A 1 328 ? -9.416 14.459 38.004 1.00 80.62 328 ASP A C 1
ATOM 2466 O O . ASP A 1 328 ? -8.901 15.345 38.697 1.00 80.62 328 ASP A O 1
ATOM 2470 N N . PRO A 1 329 ? -10.291 13.587 38.530 1.00 70.31 329 PRO A N 1
ATOM 2471 C CA . PRO A 1 329 ? -10.628 13.588 39.947 1.00 70.31 329 PRO A CA 1
ATOM 2472 C C . PRO A 1 329 ? -9.376 13.399 40.813 1.00 70.31 329 PRO A C 1
ATOM 2474 O O . PRO A 1 329 ? -8.578 12.483 40.605 1.00 70.31 329 PRO A O 1
ATOM 2477 N N . LEU A 1 330 ? -9.209 14.286 41.792 1.00 71.56 330 LEU A N 1
ATOM 2478 C CA . LEU A 1 330 ? -8.239 14.149 42.869 1.00 71.56 330 LEU A CA 1
ATOM 2479 C C . LEU A 1 330 ? -8.698 13.034 43.803 1.00 71.56 330 LEU A C 1
ATOM 2481 O O . LEU A 1 330 ? -9.846 13.001 44.250 1.00 71.56 330 LEU A O 1
ATOM 2485 N N . ASP A 1 331 ? -7.775 12.148 44.142 1.00 74.06 331 ASP A N 1
ATOM 2486 C CA . ASP A 1 331 ? -7.996 11.188 45.213 1.00 74.06 331 ASP A CA 1
ATOM 2487 C C . ASP A 1 331 ? -7.868 11.854 46.603 1.00 74.06 331 ASP A C 1
ATOM 2489 O O . ASP A 1 331 ? -7.486 13.021 46.731 1.00 74.06 331 ASP A O 1
ATOM 2493 N N . CYS A 1 332 ? -8.181 11.131 47.679 1.00 75.81 332 CYS A N 1
ATOM 2494 C CA . CYS A 1 332 ? -8.122 11.636 49.055 1.00 75.81 332 CYS A CA 1
ATOM 2495 C C . CYS A 1 332 ? -6.707 12.044 49.517 1.00 75.81 332 CYS A C 1
ATOM 2497 O O . CYS A 1 332 ? -6.578 12.680 50.563 1.00 75.81 332 CYS A O 1
ATOM 2499 N N . ASN A 1 333 ? -5.657 11.734 48.745 1.00 74.44 333 ASN A N 1
ATOM 2500 C CA . ASN A 1 333 ? -4.286 12.199 48.974 1.00 74.44 333 ASN A CA 1
ATOM 2501 C C . ASN A 1 333 ? -3.903 13.407 48.103 1.00 74.44 333 ASN A C 1
ATOM 2503 O O . ASN A 1 333 ? -2.773 13.894 48.180 1.00 74.44 333 ASN A O 1
ATOM 2507 N N . GLY A 1 334 ? -4.828 13.910 47.288 1.00 70.12 334 GLY A N 1
ATOM 2508 C CA . GLY A 1 334 ? -4.600 15.038 46.401 1.00 70.12 334 GLY A CA 1
ATOM 2509 C C . GLY A 1 334 ? -3.791 14.684 45.149 1.00 70.12 334 GLY A C 1
ATOM 2510 O O . GLY A 1 334 ? -3.111 15.557 44.605 1.00 70.12 334 GLY A O 1
ATOM 2511 N N . VAL A 1 335 ? -3.837 13.427 44.692 1.00 73.19 335 VAL A N 1
ATOM 2512 C CA . VAL A 1 335 ? -3.172 12.965 43.464 1.00 73.19 335 VAL A CA 1
ATOM 2513 C C . VAL A 1 335 ? -4.189 12.869 42.309 1.00 73.19 335 VAL A C 1
ATOM 2515 O O . VAL A 1 335 ? -5.229 12.229 42.481 1.00 73.19 335 VAL A O 1
ATOM 2518 N N . PRO A 1 336 ? -3.910 13.465 41.127 1.00 71.38 336 PRO A N 1
ATOM 2519 C CA . PRO A 1 336 ? -4.747 13.319 39.928 1.00 71.38 336 PRO A CA 1
ATOM 2520 C C . PRO A 1 336 ? -4.963 11.849 39.545 1.00 71.38 336 PRO A C 1
ATOM 2522 O O . PRO A 1 336 ? -3.977 11.131 39.362 1.00 71.38 336 PRO A O 1
ATOM 2525 N N . ASN A 1 337 ? -6.219 11.410 39.387 1.00 66.38 337 ASN A N 1
ATOM 2526 C CA . ASN A 1 337 ? -6.594 10.021 39.067 1.00 66.38 337 ASN A CA 1
ATOM 2527 C C . ASN A 1 337 ? -5.940 8.978 39.990 1.00 66.38 337 ASN A C 1
ATOM 2529 O O . ASN A 1 337 ? -5.651 7.849 39.583 1.00 66.38 337 ASN A O 1
ATOM 2533 N N . GLY A 1 338 ? -5.650 9.372 41.229 1.00 68.31 338 GLY A N 1
ATOM 2534 C CA . GLY A 1 338 ? -5.003 8.502 42.188 1.00 68.31 338 GLY A CA 1
ATOM 2535 C C . GLY A 1 338 ? -5.951 7.414 42.716 1.00 68.31 338 GLY A C 1
ATOM 2536 O O . GLY A 1 338 ? -7.177 7.548 42.665 1.00 68.31 338 GLY A O 1
ATOM 2537 N N . PRO A 1 339 ? -5.404 6.297 43.214 1.00 72.56 339 PRO A N 1
ATOM 2538 C CA . PRO A 1 339 ? -6.199 5.154 43.644 1.00 72.56 339 PRO A CA 1
ATOM 2539 C C . PRO A 1 339 ? -6.879 5.349 45.011 1.00 72.56 339 PRO A C 1
ATOM 2541 O O . PRO A 1 339 ? -7.629 4.469 45.419 1.00 72.56 339 PRO A O 1
ATOM 2544 N N . ALA A 1 340 ? -6.619 6.438 45.749 1.00 71.38 340 ALA A N 1
ATOM 2545 C CA . ALA A 1 340 ? -7.096 6.617 47.124 1.00 71.38 340 ALA A CA 1
ATOM 2546 C C . ALA A 1 340 ? -8.482 7.294 47.209 1.00 71.38 340 ALA A C 1
ATOM 2548 O O . ALA A 1 340 ? -8.599 8.415 47.692 1.00 71.38 340 ALA A O 1
ATOM 2549 N N . MET A 1 341 ? -9.541 6.654 46.717 1.00 76.19 341 MET A N 1
ATOM 2550 C CA . MET A 1 341 ? -10.910 7.197 46.755 1.00 76.19 341 MET A CA 1
ATOM 2551 C C . MET A 1 341 ? -11.676 6.791 48.030 1.00 76.19 341 MET A C 1
ATOM 2553 O O . MET A 1 341 ? -11.308 5.818 48.687 1.00 76.19 341 MET A O 1
ATOM 2557 N N . PRO A 1 342 ? -12.781 7.469 48.400 1.00 77.56 342 PRO A N 1
ATOM 2558 C CA . PRO A 1 342 ? -13.639 6.991 49.480 1.00 77.56 342 PRO A CA 1
ATOM 2559 C C . PRO A 1 342 ? -14.083 5.534 49.257 1.00 77.56 342 PRO A C 1
ATOM 2561 O O . PRO A 1 342 ? -14.681 5.207 48.235 1.00 77.56 342 PRO A O 1
ATOM 2564 N N . GLY A 1 343 ? -13.779 4.660 50.215 1.00 70.50 343 GLY A N 1
ATOM 2565 C CA . GLY A 1 343 ? -13.986 3.213 50.159 1.00 70.50 343 GLY A CA 1
ATOM 2566 C C . GLY A 1 343 ? -12.738 2.403 49.800 1.00 70.50 343 GLY A C 1
ATOM 2567 O O . GLY A 1 343 ? -12.767 1.182 49.937 1.00 70.50 343 GLY A O 1
ATOM 2568 N N . THR A 1 344 ? -11.638 3.038 49.381 1.00 79.19 344 THR A N 1
ATOM 2569 C CA . THR A 1 344 ? -10.369 2.343 49.122 1.00 79.19 344 THR A CA 1
ATOM 2570 C C . THR A 1 344 ? -9.534 2.233 50.390 1.00 79.19 344 THR A C 1
ATOM 2572 O O . THR A 1 344 ? -9.657 3.048 51.308 1.00 79.19 344 THR A O 1
ATOM 2575 N N . SER A 1 345 ? -8.663 1.225 50.426 1.00 74.62 345 SER A N 1
ATOM 2576 C CA . SER A 1 345 ? -7.835 0.914 51.589 1.00 74.62 345 SER A CA 1
ATOM 2577 C C . SER A 1 345 ? -6.846 2.029 51.927 1.00 74.62 345 SER A C 1
ATOM 2579 O O . SER A 1 345 ? -6.260 2.655 51.038 1.00 74.62 345 SER A O 1
ATOM 2581 N N . CYS A 1 346 ? -6.631 2.231 53.215 1.00 77.00 346 CYS A N 1
ATOM 2582 C CA . CYS A 1 346 ? -5.672 3.150 53.805 1.00 77.00 346 CYS A CA 1
ATOM 2583 C C . CYS A 1 346 ? -5.148 2.559 55.124 1.00 77.00 346 CYS A C 1
ATOM 2585 O O . CYS A 1 346 ? -5.474 1.420 55.439 1.00 77.00 346 CYS A O 1
ATOM 2587 N N . ASP A 1 347 ? -4.298 3.292 55.842 1.00 78.69 347 ASP A N 1
ATOM 2588 C CA . ASP A 1 347 ? -3.796 2.905 57.167 1.00 78.69 347 ASP A CA 1
ATOM 2589 C C . ASP A 1 347 ? -3.982 4.104 58.109 1.00 78.69 347 ASP A C 1
ATOM 2591 O O . ASP A 1 347 ? -3.440 5.187 57.843 1.00 78.69 347 ASP A O 1
ATOM 2595 N N . ASP A 1 348 ? -4.815 3.952 59.142 1.00 75.19 348 ASP A N 1
ATOM 2596 C CA . ASP A 1 348 ? -5.104 5.009 60.121 1.00 75.19 348 ASP A CA 1
ATOM 2597 C C . ASP A 1 348 ? -4.105 5.035 61.295 1.00 75.19 348 ASP A C 1
ATOM 2599 O O . ASP A 1 348 ? -4.084 5.991 62.083 1.00 75.19 348 ASP A O 1
ATOM 2603 N N . GLY A 1 349 ? -3.208 4.044 61.349 1.00 74.69 349 GLY A N 1
ATOM 2604 C CA . GLY A 1 349 ? -2.132 3.911 62.320 1.00 74.69 349 GLY A CA 1
ATOM 2605 C C . GLY A 1 349 ? -2.551 3.365 63.687 1.00 74.69 349 GLY A C 1
ATOM 2606 O O . GLY A 1 349 ? -1.714 3.382 64.600 1.00 74.69 349 GLY A O 1
ATOM 2607 N N . ASP A 1 350 ? -3.795 2.907 63.867 1.00 74.69 350 ASP A N 1
ATOM 2608 C CA . ASP A 1 350 ? -4.255 2.257 65.098 1.00 74.69 350 ASP A CA 1
ATOM 2609 C C . ASP A 1 350 ? -4.049 0.722 65.026 1.00 74.69 350 ASP A C 1
ATOM 2611 O O . ASP A 1 350 ? -4.655 0.042 64.200 1.00 74.69 350 ASP A O 1
ATOM 2615 N N . PRO A 1 351 ? -3.188 0.130 65.882 1.00 70.44 351 PRO A N 1
ATOM 2616 C CA . PRO A 1 351 ? -2.829 -1.289 65.801 1.00 70.44 351 PRO A CA 1
ATOM 2617 C C . PRO A 1 351 ? -3.944 -2.265 66.211 1.00 70.44 351 PRO A C 1
ATOM 2619 O O . PRO A 1 351 ? -3.775 -3.470 66.015 1.00 70.44 351 PRO A O 1
ATOM 2622 N N . ASP A 1 352 ? -5.041 -1.783 66.804 1.00 71.31 352 ASP A N 1
ATOM 2623 C CA . ASP A 1 352 ? -6.168 -2.623 67.236 1.00 71.31 352 ASP A CA 1
ATOM 2624 C C . ASP A 1 352 ? -7.313 -2.669 66.195 1.00 71.31 352 ASP A C 1
ATOM 2626 O O . ASP A 1 352 ? -8.331 -3.349 66.400 1.00 71.31 352 ASP A O 1
ATOM 2630 N N . THR A 1 353 ? -7.144 -1.982 65.062 1.00 73.44 353 THR A N 1
ATOM 2631 C CA . THR A 1 353 ? -8.064 -1.976 63.921 1.00 73.44 353 THR A CA 1
ATOM 2632 C C . THR A 1 353 ? -7.382 -2.435 62.631 1.00 73.44 353 THR A C 1
ATOM 2634 O O . THR A 1 353 ? -6.163 -2.540 62.543 1.00 73.44 353 THR A O 1
ATOM 2637 N N . GLY A 1 354 ? -8.178 -2.790 61.626 1.00 66.56 354 GLY A N 1
ATOM 2638 C CA . GLY A 1 354 ? -7.687 -3.000 60.268 1.00 66.56 354 GLY A CA 1
ATOM 2639 C C . GLY A 1 354 ? -8.802 -2.887 59.229 1.00 66.56 354 GLY A C 1
ATOM 2640 O O . GLY A 1 354 ? -9.961 -2.623 59.563 1.00 66.56 354 GLY A O 1
ATOM 2641 N N . ASN A 1 355 ? -8.471 -3.144 57.957 1.00 69.44 355 ASN A N 1
ATOM 2642 C CA . ASN A 1 355 ? -9.316 -2.791 56.802 1.00 69.44 355 ASN A CA 1
ATOM 2643 C C . ASN A 1 355 ? -9.693 -1.306 56.815 1.00 69.44 355 ASN A C 1
ATOM 2645 O O . ASN A 1 355 ? -10.851 -0.935 56.595 1.00 69.44 355 ASN A O 1
ATOM 2649 N N . ASP A 1 356 ? -8.709 -0.455 57.082 1.00 82.75 356 ASP A N 1
ATOM 2650 C CA . ASP A 1 356 ? -8.955 0.972 57.146 1.00 82.75 356 ASP A CA 1
ATOM 2651 C C . ASP A 1 356 ? -9.290 1.459 55.748 1.00 82.75 356 ASP A C 1
ATOM 2653 O O . ASP A 1 356 ? -8.657 1.089 54.757 1.00 82.75 356 ASP A O 1
ATOM 2657 N N . THR A 1 357 ? -10.353 2.245 55.653 1.00 81.94 357 THR A N 1
ATOM 2658 C CA . THR A 1 357 ? -10.803 2.784 54.374 1.00 81.94 357 THR A CA 1
ATOM 2659 C C . THR A 1 357 ? -11.021 4.274 54.490 1.00 81.94 357 THR A C 1
ATOM 2661 O O . THR A 1 357 ? -11.434 4.800 55.529 1.00 81.94 357 THR A O 1
ATOM 2664 N N . TRP A 1 358 ? -10.726 4.980 53.403 1.00 78.56 358 TRP A N 1
ATOM 2665 C CA . TRP A 1 358 ? -11.038 6.396 53.307 1.00 78.56 358 TRP A CA 1
ATOM 2666 C C . TRP A 1 358 ? -12.554 6.559 53.357 1.00 78.56 358 TRP A C 1
ATOM 2668 O O . TRP A 1 358 ? -13.271 6.023 52.518 1.00 78.56 358 TRP A O 1
ATOM 2678 N N . ASN A 1 359 ? -13.084 7.280 54.336 1.00 77.38 359 ASN A N 1
ATOM 2679 C CA . ASN A 1 359 ? -14.522 7.534 54.385 1.00 77.38 359 ASN A CA 1
ATOM 2680 C C . ASN A 1 359 ? -14.923 8.703 53.460 1.00 77.38 359 ASN A C 1
ATOM 2682 O O . ASN A 1 359 ? -14.078 9.372 52.868 1.00 77.38 359 ASN A O 1
ATOM 2686 N N . GLY A 1 360 ? -16.225 8.992 53.348 1.00 71.31 360 GLY A N 1
ATOM 2687 C CA . GLY A 1 360 ? -16.758 10.053 52.473 1.00 71.31 360 GLY A CA 1
ATOM 2688 C C . GLY A 1 360 ? -16.305 11.488 52.797 1.00 71.31 360 GLY A C 1
ATOM 2689 O O . GLY A 1 360 ? -16.654 12.405 52.062 1.00 71.31 360 GLY A O 1
ATOM 2690 N N . ALA A 1 361 ? -15.545 11.694 53.878 1.00 77.56 361 ALA A N 1
ATOM 2691 C CA . ALA A 1 361 ? -14.889 12.958 54.213 1.00 77.56 361 ALA A CA 1
ATOM 2692 C C . ALA A 1 361 ? -13.363 12.922 53.973 1.00 77.56 361 ALA A C 1
ATOM 2694 O O . ALA A 1 361 ? -12.662 13.819 54.437 1.00 77.56 361 ALA A O 1
ATOM 2695 N N . CYS A 1 362 ? -12.854 11.893 53.284 1.00 74.00 362 CYS A N 1
ATOM 2696 C CA . CYS A 1 362 ? -11.429 11.622 53.076 1.00 74.00 362 CYS A CA 1
ATOM 2697 C C . CYS A 1 362 ? -10.628 11.542 54.386 1.00 74.00 362 CYS A C 1
ATOM 2699 O O . CYS A 1 362 ? -9.532 12.085 54.507 1.00 74.00 362 CYS A O 1
ATOM 2701 N N . VAL A 1 363 ? -11.175 10.836 55.379 1.00 78.69 363 VAL A N 1
ATOM 2702 C CA . VAL A 1 363 ? -10.465 10.464 56.611 1.00 78.69 363 VAL A CA 1
ATOM 2703 C C . VAL A 1 363 ? -10.335 8.945 56.658 1.00 78.69 363 VAL A C 1
ATOM 2705 O O . VAL A 1 363 ? -11.332 8.245 56.477 1.00 78.69 363 VAL A O 1
ATOM 2708 N N . CYS A 1 364 ? -9.121 8.450 56.885 1.00 75.75 364 CYS A N 1
ATOM 2709 C CA . CYS A 1 364 ? -8.840 7.025 57.022 1.00 75.75 364 CYS A CA 1
ATOM 2710 C C . CYS A 1 364 ? -9.302 6.504 58.393 1.00 75.75 364 CYS A C 1
ATOM 2712 O O . CYS A 1 364 ? -8.954 7.120 59.402 1.00 75.75 364 CYS A O 1
ATOM 2714 N N . VAL A 1 365 ? -10.120 5.442 58.426 1.00 77.88 365 VAL A N 1
ATOM 2715 C CA . VAL A 1 365 ? -10.657 4.830 59.662 1.00 77.88 365 VAL A CA 1
ATOM 2716 C C . VAL A 1 365 ? -10.825 3.302 59.536 1.00 77.88 365 VAL A C 1
ATOM 2718 O O . VAL A 1 365 ? -11.328 2.840 58.508 1.00 77.88 365 VAL A O 1
ATOM 2721 N N . GLY A 1 366 ? -10.458 2.542 60.579 1.00 74.81 366 GLY A N 1
ATOM 2722 C CA . GLY A 1 366 ? -10.461 1.065 60.636 1.00 74.81 366 GLY A CA 1
ATOM 2723 C C . GLY A 1 366 ? -11.604 0.353 61.384 1.00 74.81 366 GLY A C 1
ATOM 2724 O O . GLY A 1 366 ? -12.387 0.961 62.119 1.00 74.81 366 GLY A O 1
ATOM 2725 N N . LEU A 1 367 ? -11.703 -0.978 61.206 1.00 70.00 367 LEU A N 1
ATOM 2726 C CA . LEU A 1 367 ? -12.637 -1.893 61.898 1.00 70.00 367 LEU A CA 1
ATOM 2727 C C . LEU A 1 367 ? -11.920 -2.765 62.964 1.00 70.00 367 LEU A C 1
ATOM 2729 O O . LEU A 1 367 ? -10.772 -3.135 62.750 1.00 70.00 367 LEU A O 1
ATOM 2733 N N . PRO A 1 368 ? -12.562 -3.178 64.083 1.00 66.88 368 PRO A N 1
ATOM 2734 C CA . PRO A 1 368 ? -11.905 -3.956 65.155 1.00 66.88 368 PRO A CA 1
ATOM 2735 C C . PRO A 1 368 ? -11.577 -5.415 64.770 1.00 66.88 368 PRO A C 1
ATOM 2737 O O . PRO A 1 368 ? -12.417 -6.079 64.166 1.00 66.88 368 PRO A O 1
ATOM 2740 N N . LEU A 1 369 ? -10.412 -5.940 65.171 1.00 62.88 369 LEU A N 1
ATOM 2741 C CA . LEU A 1 369 ? -9.874 -7.264 64.773 1.00 62.88 369 LEU A CA 1
ATOM 2742 C C . LEU A 1 369 ? -10.392 -8.466 65.625 1.00 62.88 369 LEU A C 1
ATOM 2744 O O . LEU A 1 369 ? -10.560 -8.333 66.838 1.00 62.88 369 LEU A O 1
ATOM 2748 N N . ASP A 1 370 ? -10.622 -9.648 65.016 1.00 66.38 370 ASP A N 1
ATOM 2749 C CA . ASP A 1 370 ? -11.017 -10.928 65.673 1.00 66.38 370 ASP A CA 1
ATOM 2750 C C . ASP A 1 370 ? -9.825 -11.871 66.030 1.00 66.38 370 ASP A C 1
ATOM 2752 O O . ASP A 1 370 ? -8.668 -11.473 65.910 1.00 66.38 370 ASP A O 1
ATOM 2756 N N . CYS A 1 371 ? -10.056 -13.123 66.492 1.00 66.94 371 CYS A N 1
ATOM 2757 C CA . CYS A 1 371 ? -8.978 -14.069 66.891 1.00 66.94 371 CYS A CA 1
ATOM 2758 C C . CYS A 1 371 ? -7.979 -14.408 65.768 1.00 66.94 371 CYS A C 1
ATOM 2760 O O . CYS A 1 371 ? -6.872 -14.856 66.070 1.00 66.94 371 CYS A O 1
ATOM 2762 N N . ALA A 1 372 ? -8.369 -14.252 64.503 1.00 66.00 372 ALA A N 1
ATOM 2763 C CA . ALA A 1 372 ? -7.501 -14.465 63.349 1.00 66.00 372 ALA A CA 1
ATOM 2764 C C . ALA A 1 372 ? -6.857 -13.150 62.870 1.00 66.00 372 ALA A C 1
ATOM 2766 O O . ALA A 1 372 ? -6.193 -13.130 61.837 1.00 66.00 372 ALA A O 1
ATOM 2767 N N . GLY A 1 373 ? -7.049 -12.051 63.609 1.00 64.50 373 GLY A N 1
ATOM 2768 C CA . GLY A 1 373 ? -6.602 -10.725 63.206 1.00 64.50 373 GLY A CA 1
ATOM 2769 C C . GLY A 1 373 ? -7.403 -10.177 62.027 1.00 64.50 373 GLY A C 1
ATOM 2770 O O . GLY A 1 373 ? -6.855 -9.409 61.243 1.00 64.50 373 GLY A O 1
ATOM 2771 N N . VAL A 1 374 ? -8.668 -10.586 61.854 1.00 66.38 374 VAL A N 1
ATOM 2772 C CA . VAL A 1 374 ? -9.508 -10.117 60.744 1.00 66.38 374 VAL A CA 1
ATOM 2773 C C . VAL A 1 374 ? -10.455 -9.010 61.224 1.00 66.38 374 VAL A C 1
ATOM 2775 O O . VAL A 1 374 ? -11.222 -9.227 62.168 1.00 66.38 374 VAL A O 1
ATOM 2778 N N . PRO A 1 375 ? -10.456 -7.829 60.581 1.00 57.88 375 PRO A N 1
ATOM 2779 C CA . PRO A 1 375 ? -11.313 -6.713 60.973 1.00 57.88 375 PRO A CA 1
ATOM 2780 C C . PRO A 1 375 ? -12.800 -7.035 60.765 1.00 57.88 375 PRO A C 1
ATOM 2782 O O . PRO A 1 375 ? -13.245 -7.256 59.639 1.00 57.88 375 PRO A O 1
ATOM 2785 N N . GLY A 1 376 ? -13.577 -7.072 61.850 1.00 65.94 376 GLY A N 1
ATOM 2786 C CA . GLY A 1 376 ? -15.001 -7.426 61.854 1.00 65.94 376 GLY A CA 1
ATOM 2787 C C . GLY A 1 376 ? -15.307 -8.920 61.660 1.00 65.94 376 GLY A C 1
ATOM 2788 O O . GLY A 1 376 ? -16.449 -9.259 61.347 1.00 65.94 376 GLY A O 1
ATOM 2789 N N . GLY A 1 377 ? -14.313 -9.804 61.808 1.00 62.88 377 GLY A N 1
ATOM 2790 C CA . GLY A 1 377 ? -14.422 -11.227 61.476 1.00 62.88 377 GLY A CA 1
ATOM 2791 C C . GLY A 1 377 ? -15.173 -12.108 62.493 1.00 62.88 377 GLY A C 1
ATOM 2792 O O . GLY A 1 377 ? -15.452 -11.724 63.631 1.00 62.88 377 GLY A O 1
ATOM 2793 N N . GLY A 1 378 ? -15.547 -13.313 62.044 1.00 66.75 378 GLY A N 1
ATOM 2794 C CA . GLY A 1 378 ? -16.340 -14.298 62.792 1.00 66.75 378 GLY A CA 1
ATOM 2795 C C . GLY A 1 378 ? -15.539 -15.427 63.458 1.00 66.75 378 GLY A C 1
ATOM 2796 O O . GLY A 1 378 ? -16.158 -16.377 63.945 1.00 66.75 378 GLY A O 1
ATOM 2797 N N . ALA A 1 379 ? -14.201 -15.365 63.473 1.00 64.00 379 ALA A N 1
ATOM 2798 C CA . ALA A 1 379 ? -13.348 -16.390 64.074 1.00 64.00 379 ALA A CA 1
ATOM 2799 C C . ALA A 1 379 ? -13.421 -16.304 65.606 1.00 64.00 379 ALA A C 1
ATOM 2801 O O . ALA A 1 379 ? -12.685 -15.571 66.267 1.00 64.00 379 ALA A O 1
ATOM 2802 N N . LEU A 1 380 ? -14.362 -17.057 66.175 1.00 70.25 380 LEU A N 1
ATOM 2803 C CA . LEU A 1 380 ? -14.591 -17.172 67.613 1.00 70.25 380 LEU A CA 1
ATOM 2804 C C . LEU A 1 380 ? -14.180 -18.572 68.099 1.00 70.25 380 LEU A C 1
ATOM 2806 O O . LEU A 1 380 ? -14.319 -19.544 67.350 1.00 70.25 380 LEU A O 1
ATOM 2810 N N . PRO A 1 381 ? -13.713 -18.727 69.349 1.00 71.81 381 PRO A N 1
ATOM 2811 C CA . PRO A 1 381 ? -13.323 -20.030 69.882 1.00 71.81 381 PRO A CA 1
ATOM 2812 C C . PRO A 1 381 ? -14.365 -21.143 69.667 1.00 71.81 381 PRO A C 1
ATOM 2814 O O . PRO A 1 381 ? -15.532 -20.979 70.023 1.00 71.81 381 PRO A O 1
ATOM 2817 N N . GLY A 1 382 ? -13.932 -22.290 69.131 1.00 64.06 382 GLY A N 1
ATOM 2818 C CA . GLY A 1 382 ? -14.762 -23.461 68.816 1.00 64.06 382 GLY A CA 1
ATOM 2819 C C . GLY A 1 382 ? -15.275 -23.530 67.373 1.00 64.06 382 GLY A C 1
ATOM 2820 O O . GLY A 1 382 ? -15.934 -24.504 67.015 1.00 64.06 382 GLY A O 1
ATOM 2821 N N . THR A 1 383 ? -14.986 -22.523 66.547 1.00 76.06 383 THR A N 1
ATOM 2822 C CA . THR A 1 383 ? -15.276 -22.549 65.106 1.00 76.06 383 THR A CA 1
ATOM 2823 C C . THR A 1 383 ? -14.165 -23.261 64.332 1.00 76.06 383 THR A C 1
ATOM 2825 O O . THR A 1 383 ? -13.026 -23.339 64.798 1.00 76.06 383 THR A O 1
ATOM 2828 N N . ALA A 1 384 ? -14.516 -23.838 63.179 1.00 68.19 384 ALA A N 1
ATOM 2829 C CA . ALA A 1 384 ? -13.556 -24.518 62.314 1.00 68.19 384 ALA A CA 1
ATOM 2830 C C . ALA A 1 384 ? -12.460 -23.544 61.867 1.00 68.19 384 ALA A C 1
ATOM 2832 O O . ALA A 1 384 ? -12.721 -22.358 61.653 1.00 68.19 384 ALA A O 1
ATOM 2833 N N . CYS A 1 385 ? -11.244 -24.052 61.758 1.00 69.31 385 CYS A N 1
ATOM 2834 C CA . CYS A 1 385 ? -10.088 -23.283 61.337 1.00 69.31 385 CYS A CA 1
ATOM 2835 C C . CYS A 1 385 ? -9.172 -24.150 60.486 1.00 69.31 385 CYS A C 1
ATOM 2837 O O . CYS A 1 385 ? -9.471 -25.318 60.268 1.00 69.31 385 CYS A O 1
ATOM 2839 N N . ASP A 1 386 ? -8.102 -23.554 59.990 1.00 67.56 386 ASP A N 1
ATOM 2840 C CA . ASP A 1 386 ? -7.028 -24.233 59.278 1.00 67.56 386 ASP A CA 1
ATOM 2841 C C . ASP A 1 386 ? -5.734 -23.816 59.977 1.00 67.56 386 ASP A C 1
ATOM 2843 O O . ASP A 1 386 ? -5.468 -22.616 60.124 1.00 67.56 386 ASP A O 1
ATOM 2847 N N . ASP A 1 387 ? -5.003 -24.777 60.541 1.00 67.06 387 ASP A N 1
ATOM 2848 C CA . ASP A 1 387 ? -3.803 -24.492 61.331 1.00 67.06 387 ASP A CA 1
ATOM 2849 C C . ASP A 1 387 ? -2.581 -24.214 60.452 1.00 67.06 387 ASP A C 1
ATOM 2851 O O . ASP A 1 387 ? -1.482 -23.963 60.961 1.00 67.06 387 ASP A O 1
ATOM 2855 N N . GLY A 1 388 ? -2.788 -24.209 59.130 1.00 63.31 388 GLY A N 1
ATOM 2856 C CA . GLY A 1 388 ? -1.780 -23.977 58.111 1.00 63.31 388 GLY A CA 1
ATOM 2857 C C . GLY A 1 388 ? -0.786 -25.127 57.996 1.00 63.31 388 GLY A C 1
ATOM 2858 O O . GLY A 1 388 ? 0.175 -25.032 57.228 1.00 63.31 388 GLY A O 1
ATOM 2859 N N . ASN A 1 389 ? -0.976 -26.211 58.750 1.00 62.12 389 ASN A N 1
ATOM 2860 C CA . ASN A 1 389 ? -0.173 -27.404 58.619 1.00 62.12 389 ASN A CA 1
ATOM 2861 C C . ASN A 1 389 ? -0.835 -28.318 57.588 1.00 62.12 389 ASN A C 1
ATOM 2863 O O . ASN A 1 389 ? -1.666 -29.158 57.902 1.00 62.12 389 ASN A O 1
ATOM 2867 N N . ALA A 1 390 ? -0.391 -28.197 56.337 1.00 61.78 390 ALA A N 1
ATOM 2868 C CA . ALA A 1 390 ? -0.886 -28.985 55.204 1.00 61.78 390 ALA A CA 1
ATOM 2869 C C . ALA A 1 390 ? -0.745 -30.512 55.375 1.00 61.78 390 ALA A C 1
ATOM 2871 O O . ALA A 1 390 ? -1.260 -31.281 54.570 1.00 61.78 390 ALA A O 1
ATOM 2872 N N . SER A 1 391 ? -0.021 -30.969 56.403 1.00 59.56 391 SER A N 1
ATOM 2873 C CA . SER A 1 391 ? 0.063 -32.384 56.764 1.00 59.56 391 SER A CA 1
ATOM 2874 C C . SER A 1 391 ? -1.055 -32.832 57.699 1.00 59.56 391 SER A C 1
ATOM 2876 O O . SER A 1 391 ? -1.022 -33.989 58.102 1.00 59.56 391 SER A O 1
ATOM 2878 N N . THR A 1 392 ? -1.996 -31.958 58.071 1.00 63.06 392 THR A N 1
ATOM 2879 C CA . THR A 1 392 ? -3.147 -32.223 58.936 1.00 63.06 392 THR A CA 1
ATOM 2880 C C . THR A 1 392 ? -4.470 -31.723 58.325 1.00 63.06 392 THR A C 1
ATOM 2882 O O . THR A 1 392 ? -4.465 -30.964 57.366 1.00 63.06 392 THR A O 1
ATOM 2885 N N . GLY A 1 393 ? -5.613 -32.204 58.820 1.00 65.44 393 GLY A N 1
ATOM 2886 C CA . GLY A 1 393 ? -6.959 -31.774 58.454 1.00 65.44 393 GLY A CA 1
ATOM 2887 C C . GLY A 1 393 ? -7.972 -31.994 59.589 1.00 65.44 393 GLY A C 1
ATOM 2888 O O . GLY A 1 393 ? -7.709 -32.731 60.543 1.00 65.44 393 GLY A O 1
ATOM 2889 N N . ASN A 1 394 ? -9.160 -31.387 59.439 1.00 65.06 394 ASN A N 1
ATOM 2890 C CA . ASN A 1 394 ? -10.217 -31.210 60.458 1.00 65.06 394 ASN A CA 1
ATOM 2891 C C . ASN A 1 394 ? -9.851 -30.275 61.640 1.00 65.06 394 ASN A C 1
ATOM 2893 O O . ASN A 1 394 ? -10.061 -30.636 62.802 1.00 65.06 394 ASN A O 1
ATOM 2897 N N . ASP A 1 395 ? -9.372 -29.057 61.371 1.00 74.12 395 ASP A N 1
ATOM 2898 C CA . ASP A 1 395 ? -8.798 -28.180 62.408 1.00 74.12 395 ASP A CA 1
ATOM 2899 C C . ASP A 1 395 ? -9.844 -27.252 63.074 1.00 74.12 395 ASP A C 1
ATOM 2901 O O . ASP A 1 395 ? -10.881 -26.901 62.496 1.00 74.12 395 ASP A O 1
ATOM 2905 N N . SER A 1 396 ? -9.618 -26.860 64.340 1.00 77.31 396 SER A N 1
ATOM 2906 C CA . SER A 1 396 ? -10.559 -25.989 65.087 1.00 77.31 396 SER A CA 1
ATOM 2907 C C . SER A 1 396 ? -9.914 -24.989 66.067 1.00 77.31 396 SER A C 1
ATOM 2909 O O . SER A 1 396 ? -8.894 -25.273 66.700 1.00 77.31 396 SER A O 1
ATOM 2911 N N . TRP A 1 397 ? -10.503 -23.783 66.172 1.00 71.12 397 TRP A N 1
ATOM 2912 C CA . TRP A 1 397 ? -9.971 -22.661 66.957 1.00 71.12 397 TRP A CA 1
ATOM 2913 C C . TRP A 1 397 ? -10.144 -22.911 68.455 1.00 71.12 397 TRP A C 1
ATOM 2915 O O . TRP A 1 397 ? -11.255 -23.088 68.959 1.00 71.12 397 TRP A O 1
ATOM 2925 N N . THR A 1 398 ? -9.057 -22.842 69.212 1.00 71.25 398 THR A N 1
ATOM 2926 C CA . THR A 1 398 ? -9.090 -22.976 70.673 1.00 71.25 398 THR A CA 1
ATOM 2927 C C . THR A 1 398 ? -9.481 -21.666 71.373 1.00 71.25 398 THR A C 1
ATOM 2929 O O . THR A 1 398 ? -9.428 -20.577 70.805 1.00 71.25 398 THR A O 1
ATOM 2932 N N . VAL A 1 399 ? -9.826 -21.744 72.666 1.00 67.50 399 VAL A N 1
ATOM 2933 C CA . VAL A 1 399 ? -10.173 -20.583 73.525 1.00 67.50 399 VAL A CA 1
ATOM 2934 C C . VAL A 1 399 ? -9.037 -19.581 73.740 1.00 67.50 399 VAL A C 1
ATOM 2936 O O . VAL A 1 399 ? -9.252 -18.524 74.326 1.00 67.50 399 VAL A O 1
ATOM 2939 N N . SER A 1 400 ? -7.835 -19.913 73.277 1.00 72.75 400 SER A N 1
ATOM 2940 C CA . SER A 1 400 ? -6.653 -19.054 73.297 1.00 72.75 400 SER A CA 1
ATOM 2941 C C . SER A 1 400 ? -6.294 -18.532 71.898 1.00 72.75 400 SER A C 1
ATOM 2943 O O . SER A 1 400 ? -5.167 -18.093 71.704 1.00 72.75 400 SER A O 1
ATOM 2945 N N . CYS A 1 401 ? -7.234 -18.602 70.944 1.00 67.19 401 CYS A N 1
ATOM 2946 C CA . CYS A 1 401 ? -7.062 -18.235 69.534 1.00 67.19 401 CYS A CA 1
ATOM 2947 C C . CYS A 1 401 ? -5.879 -18.970 68.857 1.00 67.19 401 CYS A C 1
ATOM 2949 O O . CYS A 1 401 ? -5.105 -18.372 68.121 1.00 67.19 401 CYS A O 1
ATOM 2951 N N . GLN A 1 402 ? -5.714 -20.274 69.122 1.00 72.81 402 GLN A N 1
ATOM 2952 C CA . GLN A 1 402 ? -4.754 -21.139 68.412 1.00 72.81 402 GLN A CA 1
ATOM 2953 C C . GLN A 1 402 ? -5.506 -22.217 67.628 1.00 72.81 402 GLN A C 1
ATOM 2955 O O . GLN A 1 402 ? -6.406 -22.835 68.198 1.00 72.81 402 GLN A O 1
ATOM 2960 N N . CYS A 1 403 ? -5.145 -22.438 66.367 1.00 66.06 403 CYS A N 1
ATOM 2961 C CA . CYS A 1 403 ? -5.734 -23.443 65.479 1.00 66.06 403 CYS A CA 1
ATOM 2962 C C . CYS A 1 403 ? -4.852 -24.710 65.423 1.00 66.06 403 CYS A C 1
ATOM 2964 O O . CYS A 1 403 ? -3.634 -24.547 65.429 1.00 66.06 403 CYS A O 1
ATOM 2966 N N . ILE A 1 404 ? -5.425 -25.930 65.438 1.00 74.62 404 ILE A N 1
ATOM 2967 C CA . ILE A 1 404 ? -4.686 -27.227 65.433 1.00 74.62 404 ILE A CA 1
ATOM 2968 C C . ILE A 1 404 ? -5.463 -28.404 64.762 1.00 74.62 404 ILE A C 1
ATOM 2970 O O . ILE A 1 404 ? -6.666 -28.514 65.021 1.00 74.62 404 ILE A O 1
ATOM 2974 N N . GLY A 1 405 ? -4.783 -29.296 64.000 1.00 69.12 405 GLY A N 1
ATOM 2975 C CA . GLY A 1 405 ? -5.341 -30.389 63.141 1.00 69.12 405 GLY A CA 1
ATOM 2976 C C . GLY A 1 405 ? -4.845 -31.864 63.293 1.00 69.12 405 GLY A C 1
ATOM 2977 O O . GLY A 1 405 ? -3.935 -32.139 64.078 1.00 69.12 405 GLY A O 1
ATOM 2978 N N . GLU A 1 406 ? -5.415 -32.841 62.531 1.00 65.75 406 GLU A N 1
ATOM 2979 C CA . GLU A 1 406 ? -5.053 -34.304 62.488 1.00 65.75 406 GLU A CA 1
ATOM 2980 C C . GLU A 1 406 ? -4.405 -34.816 61.155 1.00 65.75 406 GLU A C 1
ATOM 2982 O O . GLU A 1 406 ? -4.872 -34.418 60.105 1.00 65.75 406 GLU A O 1
ATOM 2987 N N . PRO A 1 407 ? -3.420 -35.756 61.090 1.00 61.31 407 PRO A N 1
ATOM 2988 C CA . PRO A 1 407 ? -2.561 -35.950 59.887 1.00 61.31 407 PRO A CA 1
ATOM 2989 C C . PRO A 1 407 ? -3.143 -36.583 58.582 1.00 61.31 407 PRO A C 1
ATOM 2991 O O . PRO A 1 407 ? -3.868 -37.578 58.664 1.00 61.31 407 PRO A O 1
ATOM 2994 N N . ILE A 1 408 ? -2.732 -36.110 57.380 1.00 60.41 408 ILE A N 1
ATOM 2995 C CA . ILE A 1 408 ? -3.215 -36.511 56.019 1.00 60.41 408 ILE A CA 1
ATOM 2996 C C . ILE A 1 408 ? -2.108 -36.925 55.003 1.00 60.41 408 ILE A C 1
ATOM 2998 O O . ILE A 1 408 ? -0.948 -36.562 55.184 1.00 60.41 408 ILE A O 1
ATOM 3002 N N . ASP A 1 409 ? -2.444 -37.718 53.961 1.00 64.19 409 ASP A N 1
ATOM 3003 C CA . ASP A 1 409 ? -1.546 -38.133 52.847 1.00 64.19 409 ASP A CA 1
ATOM 3004 C C . ASP A 1 409 ? -1.603 -37.190 51.614 1.00 64.19 409 ASP A C 1
ATOM 3006 O O . ASP A 1 409 ? -2.410 -36.263 51.585 1.00 64.19 409 ASP A O 1
ATOM 3010 N N . CYS A 1 410 ? -0.777 -37.407 50.574 1.00 66.00 410 CYS A N 1
ATOM 3011 C CA . CYS A 1 410 ? -0.665 -36.492 49.419 1.00 66.00 410 CYS A CA 1
ATOM 3012 C C . CYS A 1 410 ? -1.901 -36.421 48.504 1.00 66.00 410 CYS A C 1
ATOM 3014 O O . CYS A 1 410 ? -1.972 -35.539 47.653 1.00 66.00 410 CYS A O 1
ATOM 3016 N N . ALA A 1 411 ? -2.880 -37.314 48.668 1.00 66.19 411 ALA A N 1
ATOM 3017 C CA . ALA A 1 411 ? -4.1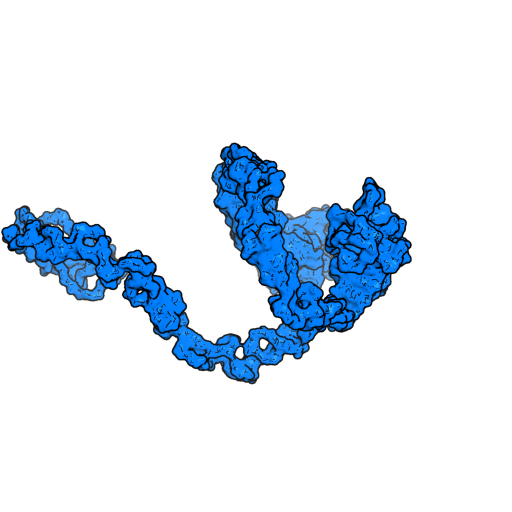75 -37.229 47.989 1.00 66.19 411 ALA A CA 1
ATOM 3018 C C . ALA A 1 411 ? -5.251 -36.566 48.876 1.00 66.19 411 ALA A C 1
ATOM 3020 O O . ALA A 1 411 ? -6.438 -36.594 48.543 1.00 66.19 411 ALA A O 1
ATOM 3021 N N . GLY A 1 412 ? -4.852 -35.995 50.018 1.00 63.28 412 GLY A N 1
ATOM 3022 C CA . GLY A 1 412 ? -5.741 -35.347 50.978 1.00 63.28 412 GLY A CA 1
ATOM 3023 C C . GLY A 1 412 ? -6.531 -36.326 51.851 1.00 63.28 412 GLY A C 1
ATOM 3024 O O . GLY A 1 412 ? -7.535 -35.935 52.447 1.00 63.28 412 GLY A O 1
ATOM 3025 N N . VAL A 1 413 ? -6.123 -37.600 51.934 1.00 66.50 413 VAL A N 1
ATOM 3026 C CA . VAL A 1 413 ? -6.836 -38.629 52.700 1.00 66.50 413 VAL A CA 1
ATOM 3027 C C . VAL A 1 413 ? -6.145 -38.864 54.052 1.00 66.50 413 VAL A C 1
ATOM 3029 O O . VAL A 1 413 ? -4.966 -39.232 54.092 1.00 66.50 413 VAL A O 1
ATOM 3032 N N . PRO A 1 414 ? -6.856 -38.738 55.190 1.00 58.28 414 PRO A N 1
ATOM 3033 C CA . PRO A 1 414 ? -6.301 -39.072 56.502 1.00 58.28 414 PRO A CA 1
ATOM 3034 C C . PRO A 1 414 ? -5.793 -40.530 56.562 1.00 58.28 414 PRO A C 1
ATOM 3036 O O . PRO A 1 414 ? -6.586 -41.468 56.461 1.00 58.28 414 PRO A O 1
ATOM 3039 N N . ASN A 1 415 ? -4.480 -40.733 56.762 1.00 60.72 415 ASN A N 1
ATOM 3040 C CA . ASN A 1 415 ? -3.757 -42.029 56.765 1.00 60.72 415 ASN A CA 1
ATOM 3041 C C . ASN A 1 415 ? -3.681 -42.823 55.431 1.00 60.72 415 ASN A C 1
ATOM 3043 O O . ASN A 1 415 ? -3.597 -44.057 55.465 1.00 60.72 415 ASN A O 1
ATOM 3047 N N . GLY A 1 416 ? -3.716 -42.180 54.263 1.00 62.56 416 GLY A N 1
ATOM 3048 C CA . GLY A 1 416 ? -3.592 -42.885 52.975 1.00 62.56 416 GLY A CA 1
ATOM 3049 C C . GLY A 1 416 ? -2.151 -43.278 52.561 1.00 62.56 416 GLY A C 1
ATOM 3050 O O . GLY A 1 416 ? -1.200 -43.137 53.331 1.00 62.56 416 GLY A O 1
ATOM 3051 N N . GLN A 1 417 ? -1.997 -43.873 51.366 1.00 65.25 417 GLN A N 1
ATOM 3052 C CA . GLN A 1 417 ? -0.728 -44.446 50.863 1.00 65.25 417 GLN A CA 1
ATOM 3053 C C . GLN A 1 417 ? -0.020 -43.600 49.785 1.00 65.25 417 GLN A C 1
ATOM 3055 O O . GLN A 1 417 ? 1.053 -44.003 49.328 1.00 65.25 417 GLN A O 1
ATOM 3060 N N . ALA A 1 418 ? -0.580 -42.453 49.383 1.00 63.47 418 ALA A N 1
ATOM 3061 C CA . ALA A 1 418 ? 0.063 -41.536 48.444 1.00 63.47 418 ALA A CA 1
ATOM 3062 C C . ALA A 1 418 ? 1.112 -40.705 49.200 1.00 63.47 418 ALA A C 1
ATOM 3064 O O . ALA A 1 418 ? 0.788 -39.735 49.881 1.00 63.47 418 ALA A O 1
ATOM 3065 N N . LEU A 1 419 ? 2.371 -41.141 49.144 1.00 71.44 419 LEU A N 1
ATOM 3066 C CA . LEU A 1 419 ? 3.502 -40.502 49.822 1.00 71.44 419 LEU A CA 1
ATOM 3067 C C . LEU A 1 419 ? 4.468 -39.892 48.793 1.00 71.44 419 LEU A C 1
ATOM 3069 O O . LEU A 1 419 ? 4.535 -40.390 47.664 1.00 71.44 419 LEU A O 1
ATOM 3073 N N . PRO A 1 420 ? 5.266 -38.876 49.170 1.00 67.69 420 PRO A N 1
ATOM 3074 C CA . PRO A 1 420 ? 6.265 -38.294 48.280 1.00 67.69 420 PRO A CA 1
ATOM 3075 C C . PRO A 1 420 ? 7.197 -39.344 47.659 1.00 67.69 420 PRO A C 1
ATOM 3077 O O . PRO A 1 420 ? 7.743 -40.200 48.361 1.00 67.69 420 PRO A O 1
ATOM 3080 N N . GLY A 1 421 ? 7.373 -39.283 46.338 1.00 63.78 421 GLY A N 1
ATOM 3081 C CA . GLY A 1 421 ? 8.125 -40.251 45.531 1.00 63.78 421 GLY A CA 1
ATOM 3082 C C . GLY A 1 421 ? 7.293 -41.396 44.939 1.00 63.78 421 GLY A C 1
ATOM 3083 O O . GLY A 1 421 ? 7.858 -42.271 44.282 1.00 63.78 421 GLY A O 1
ATOM 3084 N N . THR A 1 422 ? 5.973 -41.414 45.155 1.00 78.31 422 THR A N 1
ATOM 3085 C CA . THR A 1 422 ? 5.059 -42.335 44.457 1.00 78.31 422 THR A CA 1
ATOM 3086 C C . THR A 1 422 ? 4.603 -41.751 43.108 1.00 78.31 422 THR A C 1
ATOM 3088 O O . THR A 1 422 ? 4.446 -40.531 43.024 1.00 78.31 422 THR A O 1
ATOM 3091 N N . PRO A 1 423 ? 4.421 -42.577 42.052 1.00 75.94 423 PRO A N 1
ATOM 3092 C CA . PRO A 1 423 ? 4.009 -42.093 40.732 1.00 75.94 423 PRO A CA 1
ATOM 3093 C C . PRO A 1 423 ? 2.610 -41.481 40.758 1.00 75.94 423 PRO A C 1
ATOM 3095 O O . PRO A 1 423 ? 1.720 -42.007 41.431 1.00 75.94 423 PRO A O 1
ATOM 3098 N N . CYS A 1 424 ? 2.419 -40.417 39.991 1.00 72.81 424 CYS A N 1
ATOM 3099 C CA . CYS A 1 424 ? 1.148 -39.723 39.825 1.00 72.81 424 CYS A CA 1
ATOM 3100 C C . CYS A 1 424 ? 1.003 -39.237 38.367 1.00 72.81 424 CYS A C 1
ATOM 3102 O O . CYS A 1 424 ? 1.860 -39.559 37.551 1.00 72.81 424 CYS A O 1
ATOM 3104 N N . ASP A 1 425 ? -0.102 -38.573 38.026 1.00 77.19 425 ASP A N 1
ATOM 3105 C CA . ASP A 1 425 ? -0.363 -37.981 36.702 1.00 77.19 425 ASP A CA 1
ATOM 3106 C C . ASP A 1 425 ? -0.875 -36.556 36.950 1.00 77.19 425 ASP A C 1
ATOM 3108 O O . ASP A 1 425 ? -1.890 -36.387 37.639 1.00 77.19 425 ASP A O 1
ATOM 3112 N N . ASP A 1 426 ? -0.125 -35.544 36.509 1.00 73.44 426 ASP A N 1
ATOM 3113 C CA . ASP A 1 426 ? -0.447 -34.130 36.752 1.00 73.44 426 ASP A CA 1
ATOM 3114 C C . ASP A 1 426 ? -1.426 -33.543 35.714 1.00 73.44 426 ASP A C 1
ATOM 3116 O O . ASP A 1 426 ? -1.907 -32.417 35.876 1.00 73.44 426 ASP A O 1
ATOM 3120 N N . GLY A 1 427 ? -1.798 -34.332 34.697 1.00 72.06 427 GLY A N 1
ATOM 3121 C CA . GLY A 1 427 ? -2.737 -33.962 33.643 1.00 72.06 427 GLY A CA 1
ATOM 3122 C C . GLY A 1 427 ? -2.178 -32.997 32.595 1.00 72.06 427 GLY A C 1
ATOM 3123 O O . GLY A 1 427 ? -2.923 -32.610 31.688 1.00 72.06 427 GLY A O 1
ATOM 3124 N N . ASP A 1 428 ? -0.902 -32.613 32.683 1.00 70.69 428 ASP A N 1
ATOM 3125 C CA . ASP A 1 428 ? -0.237 -31.782 31.688 1.00 70.69 428 ASP A CA 1
ATOM 3126 C C . ASP A 1 428 ? 0.458 -32.668 30.645 1.00 70.69 428 ASP A C 1
ATOM 3128 O O . ASP A 1 428 ? 1.449 -33.349 30.882 1.00 70.69 428 ASP A O 1
ATOM 3132 N N . SER A 1 429 ? -0.058 -32.639 29.416 1.00 72.81 429 SER A N 1
ATOM 3133 C CA . SER A 1 429 ? 0.504 -33.408 28.298 1.00 72.81 429 SER A CA 1
ATOM 3134 C C . SER A 1 429 ? 1.949 -33.036 27.924 1.00 72.81 429 SER A C 1
ATOM 3136 O O . SER A 1 429 ? 2.546 -33.707 27.082 1.00 72.81 429 SER A O 1
ATOM 3138 N N . SER A 1 430 ? 2.491 -31.951 28.489 1.00 68.44 430 SER A N 1
ATOM 3139 C CA . SER A 1 430 ? 3.844 -31.449 28.247 1.00 68.44 430 SER A CA 1
ATOM 3140 C C . SER A 1 430 ? 4.863 -31.817 29.335 1.00 68.44 430 SER A C 1
ATOM 3142 O O . SER A 1 430 ? 6.025 -31.420 29.230 1.00 68.44 430 SER A O 1
ATOM 3144 N N . THR A 1 431 ? 4.484 -32.610 30.340 1.00 72.38 431 THR A N 1
ATOM 3145 C CA . THR A 1 431 ? 5.355 -33.138 31.408 1.00 72.38 431 THR A CA 1
ATOM 3146 C C . THR A 1 431 ? 5.341 -34.677 31.422 1.00 72.38 431 THR A C 1
ATOM 3148 O O . THR A 1 431 ? 4.542 -35.328 30.748 1.00 72.38 431 THR A O 1
ATOM 3151 N N . GLY A 1 432 ? 6.312 -35.302 32.095 1.00 75.31 432 GLY A N 1
ATOM 3152 C CA . GLY A 1 432 ? 6.278 -36.747 32.331 1.00 75.31 432 GLY A CA 1
ATOM 3153 C C . GLY A 1 432 ? 7.157 -37.210 33.495 1.00 75.31 432 GLY A C 1
ATOM 3154 O O . GLY A 1 432 ? 7.921 -36.436 34.081 1.00 75.31 432 GLY A O 1
ATOM 3155 N N . ASN A 1 433 ? 7.095 -38.516 33.799 1.00 72.62 433 ASN A N 1
ATOM 3156 C CA . ASN A 1 433 ? 7.653 -39.119 35.024 1.00 72.62 433 ASN A CA 1
ATOM 3157 C C . ASN A 1 433 ? 7.134 -38.451 36.309 1.00 72.62 433 ASN A C 1
ATOM 3159 O O . ASN A 1 433 ? 7.900 -38.219 37.248 1.00 72.62 433 ASN A O 1
ATOM 3163 N N . ASP A 1 434 ? 5.839 -38.156 36.347 1.00 81.88 434 ASP A N 1
ATOM 3164 C CA . ASP A 1 434 ? 5.253 -37.384 37.432 1.00 81.88 434 ASP A CA 1
ATOM 3165 C C . ASP A 1 434 ? 5.269 -38.199 38.723 1.00 81.88 434 ASP A C 1
ATOM 3167 O O . ASP A 1 434 ? 4.894 -39.377 38.797 1.00 81.88 434 ASP A O 1
ATOM 3171 N N . VAL A 1 435 ? 5.772 -37.556 39.766 1.00 79.44 435 VAL A N 1
ATOM 3172 C CA . VAL A 1 435 ? 5.845 -38.112 41.109 1.00 79.44 435 VAL A CA 1
ATOM 3173 C C . VAL A 1 435 ? 5.365 -37.058 42.080 1.00 79.44 435 VAL A C 1
ATOM 3175 O O . VAL A 1 435 ? 5.618 -35.869 41.896 1.00 79.44 435 VAL A O 1
ATOM 3178 N N . TYR A 1 436 ? 4.705 -37.494 43.148 1.00 74.38 436 TYR A N 1
ATOM 3179 C CA . TYR A 1 436 ? 4.370 -36.579 44.227 1.00 74.38 436 TYR A CA 1
ATOM 3180 C C . TYR A 1 436 ? 5.663 -36.035 44.846 1.00 74.38 436 TYR A C 1
ATOM 3182 O O . TYR A 1 436 ? 6.481 -36.803 45.368 1.00 74.38 436 TYR A O 1
ATOM 3190 N N . GLY A 1 437 ? 5.860 -34.720 44.773 1.00 64.88 437 GLY A N 1
ATOM 3191 C CA . GLY A 1 437 ? 6.959 -34.008 45.414 1.00 64.88 437 GLY A CA 1
ATOM 3192 C C . GLY A 1 437 ? 6.899 -34.107 46.941 1.00 64.88 437 GLY A C 1
ATOM 3193 O O . GLY A 1 437 ? 5.935 -34.605 47.523 1.00 64.88 437 GLY A O 1
ATOM 3194 N N . ALA A 1 438 ? 7.944 -33.638 47.630 1.00 64.81 438 ALA A N 1
ATOM 3195 C CA . ALA A 1 438 ? 7.975 -33.602 49.102 1.00 64.81 438 ALA A CA 1
ATOM 3196 C C . ALA A 1 438 ? 6.867 -32.717 49.714 1.00 64.81 438 ALA A C 1
ATOM 3198 O O . ALA A 1 438 ? 6.549 -32.849 50.892 1.00 64.81 438 ALA A O 1
ATOM 3199 N N . ASP A 1 439 ? 6.299 -31.841 48.895 1.00 66.50 439 ASP A N 1
ATOM 3200 C CA . ASP A 1 439 ? 5.163 -30.950 49.115 1.00 66.50 439 ASP A CA 1
ATOM 3201 C C . ASP A 1 439 ? 3.827 -31.536 48.618 1.00 66.50 439 ASP A C 1
ATOM 3203 O O . ASP A 1 439 ? 2.825 -30.829 48.586 1.00 66.50 439 ASP A O 1
ATOM 3207 N N . CYS A 1 440 ? 3.799 -32.819 48.235 1.00 66.00 440 CYS A N 1
ATOM 3208 C CA . CYS A 1 440 ? 2.624 -33.528 47.729 1.00 66.00 440 CYS A CA 1
ATOM 3209 C C . CYS A 1 440 ? 2.014 -32.950 46.440 1.00 66.00 440 CYS A C 1
ATOM 3211 O O . CYS A 1 440 ? 0.894 -33.313 46.080 1.00 66.00 440 CYS A O 1
ATOM 3213 N N . THR A 1 441 ? 2.743 -32.111 45.701 1.00 74.25 441 THR A N 1
ATOM 3214 C CA . THR A 1 441 ? 2.333 -31.700 44.357 1.00 74.25 441 THR A CA 1
ATOM 3215 C C . THR A 1 441 ? 2.677 -32.807 43.371 1.00 74.25 441 THR A C 1
ATOM 3217 O O . THR A 1 441 ? 3.783 -33.348 43.385 1.00 74.25 441 THR A O 1
ATOM 3220 N N . CYS A 1 442 ? 1.703 -33.207 42.555 1.00 69.56 442 CYS A N 1
ATOM 3221 C CA . CYS A 1 442 ? 2.000 -34.059 41.418 1.00 69.56 442 CYS A CA 1
ATOM 3222 C C . CYS A 1 442 ? 2.565 -33.165 40.324 1.00 69.56 442 CYS A C 1
ATOM 3224 O O . CYS A 1 442 ? 1.860 -32.272 39.861 1.00 69.56 442 CYS A O 1
ATOM 3226 N N . ALA A 1 443 ? 3.835 -33.350 39.991 1.00 72.56 443 ALA A N 1
ATOM 3227 C CA . ALA A 1 443 ? 4.486 -32.584 38.945 1.00 72.56 443 ALA A CA 1
ATOM 3228 C C . ALA A 1 443 ? 5.501 -33.466 38.223 1.00 72.56 443 ALA A C 1
ATOM 3230 O O . ALA A 1 443 ? 6.338 -34.126 38.854 1.00 72.56 443 ALA A O 1
ATOM 3231 N N . GLY A 1 444 ? 5.423 -33.470 36.900 1.00 73.00 444 GLY A N 1
ATOM 3232 C CA . GLY A 1 444 ? 6.415 -34.077 36.033 1.00 73.00 444 GLY A CA 1
ATOM 3233 C C . GLY A 1 444 ? 7.581 -33.152 35.728 1.00 73.00 444 GLY A C 1
ATOM 3234 O O . GLY A 1 444 ? 7.566 -31.946 35.975 1.00 73.00 444 GLY A O 1
ATOM 3235 N N . SER A 1 445 ? 8.636 -33.721 35.154 1.00 76.19 445 SER A N 1
ATOM 3236 C CA . SER A 1 445 ? 9.666 -32.897 34.517 1.00 76.19 445 SER A CA 1
ATOM 3237 C C . SER A 1 445 ? 9.184 -32.507 33.123 1.00 76.19 445 SER A C 1
ATOM 3239 O O . SER A 1 445 ? 8.666 -33.362 32.406 1.00 76.19 445 SER A O 1
ATOM 3241 N N . VAL A 1 446 ? 9.372 -31.239 32.740 1.00 66.88 446 VAL A N 1
ATOM 3242 C CA . VAL A 1 446 ? 8.989 -30.728 31.413 1.00 66.88 446 VAL A CA 1
ATOM 3243 C C . VAL A 1 446 ? 9.579 -31.636 30.344 1.00 66.88 446 VAL A C 1
ATOM 3245 O O . VAL A 1 446 ? 10.776 -31.943 30.381 1.00 66.88 446 VAL A O 1
ATOM 3248 N N . LEU A 1 447 ? 8.732 -32.111 29.439 1.00 65.50 447 LEU A N 1
ATOM 3249 C CA . LEU A 1 447 ? 9.166 -32.898 28.305 1.00 65.50 447 LEU A CA 1
ATOM 3250 C C . LEU A 1 447 ? 9.991 -31.988 27.406 1.00 65.50 447 LEU A C 1
ATOM 3252 O O . LEU A 1 447 ? 9.541 -30.920 26.987 1.00 65.50 447 LEU A O 1
ATOM 3256 N N . ASP A 1 448 ? 11.208 -32.418 27.098 1.00 69.00 448 ASP A N 1
ATOM 3257 C CA . ASP A 1 448 ? 11.880 -31.869 25.936 1.00 69.00 448 ASP A CA 1
ATOM 3258 C C . ASP A 1 448 ? 11.078 -32.237 24.676 1.00 69.00 448 ASP A C 1
ATOM 3260 O O . ASP A 1 448 ? 10.160 -33.061 24.704 1.00 69.00 448 ASP A O 1
ATOM 3264 N N . CYS A 1 449 ? 11.376 -31.624 23.541 1.00 67.06 449 CYS A N 1
ATOM 3265 C CA . CYS A 1 449 ? 10.571 -31.843 22.339 1.00 67.06 449 CYS A CA 1
ATOM 3266 C C . CYS A 1 449 ? 10.661 -33.298 21.761 1.00 67.06 449 CYS A C 1
ATOM 3268 O O . CYS A 1 449 ? 10.044 -33.576 20.734 1.00 67.06 449 CYS A O 1
ATOM 3270 N N . LEU A 1 450 ? 11.419 -34.227 22.385 1.00 69.12 450 LEU A N 1
ATOM 3271 C CA . LEU A 1 450 ? 11.434 -35.677 22.113 1.00 69.12 450 LEU A CA 1
ATOM 3272 C C . LEU A 1 450 ? 10.529 -36.459 23.080 1.00 69.12 450 LEU A C 1
ATOM 3274 O O . LEU A 1 450 ? 10.496 -37.693 23.045 1.00 69.12 450 LEU A O 1
ATOM 3278 N N . GLY A 1 451 ? 9.800 -35.765 23.951 1.00 65.62 451 GLY A N 1
ATOM 3279 C CA . GLY A 1 451 ? 8.963 -36.395 24.959 1.00 65.62 451 GLY A CA 1
ATOM 3280 C C . GLY A 1 451 ? 9.770 -37.000 26.106 1.00 65.62 451 GLY A C 1
ATOM 3281 O O . GLY A 1 451 ? 9.271 -37.913 26.764 1.00 65.62 451 GLY A O 1
ATOM 3282 N N . VAL A 1 452 ? 11.013 -36.553 26.347 1.00 75.50 452 VAL A N 1
ATOM 3283 C CA . VAL A 1 452 ? 11.824 -37.034 27.474 1.00 75.50 452 VAL A CA 1
ATOM 3284 C C . VAL A 1 452 ? 11.723 -36.049 28.644 1.00 75.50 452 VAL A C 1
ATOM 3286 O O . VAL A 1 452 ? 12.148 -34.898 28.515 1.00 75.50 452 VAL A O 1
ATOM 3289 N N . PRO A 1 453 ? 11.219 -36.479 29.815 1.00 66.38 453 PRO A N 1
ATOM 3290 C CA . PRO A 1 453 ? 11.101 -35.605 30.977 1.00 66.38 453 PRO A CA 1
ATOM 3291 C C . PRO A 1 453 ? 12.459 -35.104 31.483 1.00 66.38 453 PRO A C 1
ATOM 3293 O O . PRO A 1 453 ? 13.322 -35.905 31.854 1.00 66.38 453 PRO A O 1
ATOM 3296 N N . GLY A 1 454 ? 12.640 -33.779 31.523 1.00 64.75 454 GLY A N 1
ATOM 3297 C CA . GLY A 1 454 ? 13.868 -33.116 31.981 1.00 64.75 454 GLY A CA 1
ATOM 3298 C C . GLY A 1 454 ? 15.041 -33.199 30.999 1.00 64.75 454 GLY A C 1
ATOM 3299 O O . GLY A 1 454 ? 16.193 -33.013 31.399 1.00 64.75 454 GLY A O 1
ATOM 3300 N N . GLY A 1 455 ? 14.773 -33.524 29.733 1.00 62.50 455 GLY A N 1
ATOM 3301 C CA . GLY A 1 455 ? 15.794 -33.590 28.695 1.00 62.50 455 GLY A CA 1
ATOM 3302 C C . GLY A 1 455 ? 16.266 -32.209 28.219 1.00 62.50 455 GLY A C 1
ATOM 3303 O O . GLY A 1 455 ? 15.634 -31.184 28.461 1.00 62.50 455 GLY A O 1
ATOM 3304 N N . SER A 1 456 ? 17.433 -32.165 27.572 1.00 62.84 456 SER A N 1
ATOM 3305 C CA . SER A 1 456 ? 18.057 -30.928 27.073 1.00 62.84 456 SER A CA 1
ATOM 3306 C C . SER A 1 456 ? 17.791 -30.675 25.587 1.00 62.84 456 SER A C 1
ATOM 3308 O O . SER A 1 456 ? 18.477 -29.851 24.980 1.00 62.84 456 SER A O 1
ATOM 3310 N N . ALA A 1 457 ? 16.881 -31.432 24.975 1.00 55.91 457 ALA A N 1
ATOM 3311 C CA . ALA A 1 457 ? 16.616 -31.317 23.556 1.00 55.91 457 ALA A CA 1
ATOM 3312 C C . ALA A 1 457 ? 15.867 -30.023 23.222 1.00 55.91 457 ALA A C 1
ATOM 3314 O O . ALA A 1 457 ? 14.802 -29.745 23.769 1.00 55.91 457 ALA A O 1
ATOM 3315 N N . VAL A 1 458 ? 16.415 -29.253 22.285 1.00 62.53 458 VAL A N 1
ATOM 3316 C CA . VAL A 1 458 ? 15.770 -28.069 21.705 1.00 62.53 458 VAL A CA 1
ATOM 3317 C C . VAL A 1 458 ? 15.366 -28.355 20.263 1.00 62.53 458 VAL A C 1
ATOM 3319 O O . VAL A 1 458 ? 15.948 -29.227 19.615 1.00 62.53 458 VAL A O 1
ATOM 3322 N N . VAL A 1 459 ? 14.344 -27.643 19.787 1.00 59.03 459 VAL A N 1
ATOM 3323 C CA . VAL A 1 459 ? 13.935 -27.670 18.381 1.00 59.03 459 VAL A CA 1
ATOM 3324 C C . VAL A 1 459 ? 15.054 -27.031 17.564 1.00 59.03 459 VAL A C 1
ATOM 3326 O O . VAL A 1 459 ? 15.470 -25.911 17.862 1.00 59.03 459 VAL A O 1
ATOM 3329 N N . ASP A 1 460 ? 15.579 -27.774 16.600 1.00 62.66 460 ASP A N 1
ATOM 3330 C CA . ASP A 1 460 ? 16.647 -27.324 15.715 1.00 62.66 460 ASP A CA 1
ATOM 3331 C C . ASP A 1 460 ? 16.110 -26.391 14.603 1.00 62.66 460 ASP A C 1
ATOM 3333 O O . ASP A 1 460 ? 14.909 -26.110 14.533 1.00 62.66 460 ASP A O 1
ATOM 3337 N N . ASP A 1 461 ? 16.983 -25.869 13.735 1.00 58.59 461 ASP A N 1
ATOM 3338 C CA . ASP A 1 461 ? 16.621 -24.844 12.735 1.00 58.59 461 ASP A CA 1
ATOM 3339 C C . ASP A 1 461 ? 15.654 -25.356 11.647 1.00 58.59 461 ASP A C 1
ATOM 3341 O O . ASP A 1 461 ? 15.171 -24.568 10.831 1.00 58.59 461 ASP A O 1
ATOM 3345 N N . CYS A 1 462 ? 15.345 -26.653 11.623 1.00 52.78 462 CYS A N 1
ATOM 3346 C CA . CYS A 1 462 ? 14.355 -27.241 10.725 1.00 52.78 462 CYS A CA 1
ATOM 3347 C C . CYS A 1 462 ? 13.190 -27.909 11.464 1.00 52.78 462 CYS A C 1
ATOM 3349 O O . CYS A 1 462 ? 12.449 -28.713 10.898 1.00 52.78 462 CYS A O 1
ATOM 3351 N N . GLY A 1 463 ? 12.951 -27.477 12.705 1.00 57.88 463 GLY A N 1
ATOM 3352 C CA . GLY A 1 463 ? 11.727 -27.787 13.431 1.00 57.88 463 GLY A CA 1
ATOM 3353 C C . GLY A 1 463 ? 11.731 -29.158 14.107 1.00 57.88 463 GLY A C 1
ATOM 3354 O O . GLY A 1 463 ? 10.689 -29.567 14.622 1.00 57.88 463 GLY A O 1
ATOM 3355 N N . VAL A 1 464 ? 12.867 -29.867 14.142 1.00 56.16 464 VAL A N 1
ATOM 3356 C CA . VAL A 1 464 ? 12.976 -31.218 14.711 1.00 56.16 464 VAL A CA 1
ATOM 3357 C C . VAL A 1 464 ? 13.646 -31.171 16.078 1.00 56.16 464 VAL A C 1
ATOM 3359 O O . VAL A 1 464 ? 14.647 -30.496 16.303 1.00 56.16 464 VAL A O 1
ATOM 3362 N N . CYS A 1 465 ? 13.097 -31.917 17.030 1.00 55.41 465 CYS A N 1
ATOM 3363 C CA . CYS A 1 465 ? 13.623 -31.914 18.381 1.00 55.41 465 CYS A CA 1
ATOM 3364 C C . CYS A 1 465 ? 14.909 -32.720 18.573 1.00 55.41 465 CYS A C 1
ATOM 3366 O O . CYS A 1 465 ? 14.976 -33.880 18.166 1.00 55.41 465 CYS A O 1
ATOM 3368 N N . ASN A 1 466 ? 15.887 -32.136 19.283 1.00 64.25 466 ASN A N 1
ATOM 3369 C CA . ASN A 1 466 ? 17.236 -32.686 19.476 1.00 64.25 466 ASN A CA 1
ATOM 3370 C C . ASN A 1 466 ? 17.908 -33.046 18.153 1.00 64.25 466 ASN A C 1
ATOM 3372 O O . ASN A 1 466 ? 18.820 -33.879 18.115 1.00 64.25 466 ASN A O 1
ATOM 3376 N N . GLY A 1 467 ? 17.406 -32.468 17.064 1.00 56.41 467 GLY A N 1
ATOM 3377 C CA . GLY A 1 467 ? 17.961 -32.688 15.760 1.00 56.41 467 GLY A CA 1
ATOM 3378 C C . GLY A 1 467 ? 19.338 -32.050 15.709 1.00 56.41 467 GLY A C 1
ATOM 3379 O O . GLY A 1 467 ? 19.640 -31.046 16.356 1.00 56.41 467 GLY A O 1
ATOM 3380 N N . THR A 1 468 ? 20.222 -32.684 14.961 1.00 55.22 468 THR A N 1
ATOM 3381 C CA . THR A 1 468 ? 21.551 -32.159 14.665 1.00 55.22 468 THR A CA 1
ATOM 3382 C C . THR A 1 468 ? 21.519 -31.201 13.470 1.00 55.22 468 THR A C 1
ATOM 3384 O O . THR A 1 468 ? 22.546 -31.034 12.817 1.00 55.22 468 THR A O 1
ATOM 3387 N N . ASN A 1 469 ? 20.364 -30.572 13.181 1.00 54.38 469 ASN A N 1
ATOM 3388 C CA . ASN A 1 469 ? 20.018 -29.972 11.888 1.00 54.38 469 ASN A CA 1
ATOM 3389 C C . ASN A 1 469 ? 19.971 -31.009 10.746 1.00 54.38 469 ASN A C 1
ATOM 3391 O O . ASN A 1 469 ? 20.239 -30.693 9.590 1.00 54.38 469 ASN A O 1
ATOM 3395 N N . ASP A 1 470 ? 19.610 -32.262 11.041 1.00 52.72 470 ASP A N 1
ATOM 3396 C CA . ASP A 1 470 ? 19.578 -33.349 10.044 1.00 52.72 470 ASP A CA 1
ATOM 3397 C C . ASP A 1 470 ? 18.433 -33.205 9.022 1.00 52.72 470 ASP A C 1
ATOM 3399 O O . ASP A 1 470 ? 18.522 -33.749 7.919 1.00 52.72 470 ASP A O 1
ATOM 3403 N N . CYS A 1 471 ? 17.369 -32.467 9.366 1.00 49.38 471 CYS A N 1
ATOM 3404 C CA . CYS A 1 471 ? 16.263 -32.113 8.462 1.00 49.38 471 CYS A CA 1
ATOM 3405 C C . CYS A 1 471 ? 16.667 -31.078 7.410 1.00 49.38 471 CYS A C 1
ATOM 3407 O O . CYS A 1 471 ? 16.059 -30.980 6.348 1.00 49.38 471 CYS A O 1
ATOM 3409 N N . LEU A 1 472 ? 17.779 -30.393 7.637 1.00 50.19 472 LEU A N 1
ATOM 3410 C CA . LEU A 1 472 ? 18.519 -29.740 6.591 1.00 50.19 472 LEU A CA 1
ATOM 3411 C C . LEU A 1 472 ? 19.444 -30.777 5.949 1.00 50.19 472 LEU A C 1
ATOM 3413 O O . LEU A 1 472 ? 20.670 -30.638 5.984 1.00 50.19 472 LEU A O 1
ATOM 3417 N N . SER A 1 473 ? 18.860 -31.846 5.400 1.00 46.00 473 SER A N 1
ATOM 3418 C CA . SER A 1 473 ? 19.614 -32.908 4.742 1.00 46.00 473 SER A CA 1
ATOM 3419 C C . SER A 1 473 ? 20.398 -32.297 3.581 1.00 46.00 473 SER A C 1
ATOM 3421 O O . SER A 1 473 ? 19.836 -31.912 2.558 1.00 46.00 473 SER A O 1
ATOM 3423 N N . GLY A 1 474 ? 21.706 -32.134 3.785 1.00 59.38 474 GLY A N 1
ATOM 3424 C CA . GLY A 1 474 ? 22.598 -31.453 2.850 1.00 59.38 474 GLY A CA 1
ATOM 3425 C C . GLY A 1 474 ? 23.034 -30.037 3.240 1.00 59.38 474 GLY A C 1
ATOM 3426 O O . GLY A 1 474 ? 23.840 -29.477 2.501 1.00 59.38 474 GLY A O 1
ATOM 3427 N N . THR A 1 475 ? 22.598 -29.446 4.364 1.00 66.31 475 THR A N 1
ATOM 3428 C CA . THR A 1 475 ? 23.210 -28.186 4.829 1.00 66.31 475 THR A CA 1
ATOM 3429 C C . THR A 1 475 ? 24.599 -28.397 5.384 1.00 66.31 475 THR A C 1
ATOM 3431 O O . THR A 1 475 ? 24.917 -29.366 6.070 1.00 66.31 475 THR A O 1
ATOM 3434 N N . VAL A 1 476 ? 25.435 -27.418 5.090 1.00 81.56 476 VAL A N 1
ATOM 3435 C CA . VAL A 1 476 ? 26.756 -27.246 5.649 1.00 81.56 476 VAL A CA 1
ATOM 3436 C C . VAL A 1 476 ? 26.671 -26.082 6.627 1.00 81.56 476 VAL A C 1
ATOM 3438 O O . VAL A 1 476 ? 26.154 -25.011 6.309 1.00 81.56 476 VAL A O 1
ATOM 3441 N N . THR A 1 477 ? 27.165 -26.302 7.842 1.00 85.94 477 THR A N 1
ATOM 3442 C CA . THR A 1 477 ? 27.305 -25.250 8.851 1.00 85.94 477 THR A CA 1
ATOM 3443 C C . THR A 1 477 ? 28.754 -24.794 8.882 1.00 85.94 477 THR A C 1
ATOM 3445 O O . THR A 1 477 ? 29.659 -25.615 9.029 1.00 85.94 477 THR A O 1
ATOM 3448 N N . THR A 1 478 ? 28.974 -23.486 8.785 1.00 89.69 478 THR A N 1
ATOM 3449 C CA . THR A 1 478 ? 30.276 -22.862 9.025 1.00 89.69 478 THR A CA 1
ATOM 3450 C C . THR A 1 478 ? 30.148 -21.850 10.153 1.00 89.69 478 THR A C 1
ATOM 3452 O O . THR A 1 478 ? 29.382 -20.896 10.053 1.00 89.69 478 THR A O 1
ATOM 3455 N N . CYS A 1 479 ? 30.906 -22.051 11.229 1.00 92.50 479 CYS A N 1
ATOM 3456 C CA . CYS A 1 479 ? 31.062 -21.070 12.296 1.00 92.50 479 CYS A CA 1
ATOM 3457 C C . CYS A 1 479 ? 32.521 -20.621 12.339 1.00 92.50 479 CYS A C 1
ATOM 3459 O O . CYS A 1 479 ? 33.427 -21.457 12.388 1.00 92.50 479 CYS A O 1
ATOM 3461 N N . LEU A 1 480 ? 32.756 -19.311 12.307 1.00 93.88 480 LEU A N 1
ATOM 3462 C CA . LEU A 1 480 ? 34.092 -18.743 12.421 1.00 93.88 480 LEU A CA 1
ATOM 3463 C C . LEU A 1 480 ? 34.124 -17.573 13.396 1.00 93.88 480 LEU A C 1
ATOM 3465 O O . LEU A 1 480 ? 33.293 -16.670 13.348 1.00 93.88 480 LEU A O 1
ATOM 3469 N N . ARG A 1 481 ? 35.129 -17.571 14.270 1.00 94.62 481 ARG A N 1
ATOM 3470 C CA . ARG A 1 481 ? 35.446 -16.411 15.104 1.00 94.62 481 ARG A CA 1
ATOM 3471 C C . ARG A 1 481 ? 36.187 -15.369 14.287 1.00 94.62 481 ARG A C 1
ATOM 3473 O O . ARG A 1 481 ? 36.914 -15.705 13.348 1.00 94.62 481 ARG A O 1
ATOM 3480 N N . VAL A 1 482 ? 36.043 -14.110 14.687 1.00 92.94 482 VAL A N 1
ATOM 3481 C CA . VAL A 1 482 ? 36.950 -13.054 14.235 1.00 92.94 482 VAL A CA 1
ATOM 3482 C C . VAL A 1 482 ? 38.393 -13.517 14.454 1.00 92.94 482 VAL A C 1
ATOM 3484 O O . VAL A 1 482 ? 38.753 -14.022 15.519 1.00 92.94 482 VAL A O 1
ATOM 3487 N N . ALA A 1 483 ? 39.224 -13.381 13.423 1.00 87.38 483 ALA A N 1
ATOM 3488 C CA . ALA A 1 483 ? 40.621 -13.775 13.503 1.00 87.38 483 ALA A CA 1
ATOM 3489 C C . ALA A 1 483 ? 41.417 -12.738 14.302 1.00 87.38 483 ALA A C 1
ATOM 3491 O O . ALA A 1 483 ? 41.245 -11.534 14.101 1.00 87.38 483 ALA A O 1
ATOM 3492 N N . MET A 1 484 ? 42.345 -13.206 15.144 1.00 87.88 484 MET A N 1
ATOM 3493 C CA . MET A 1 484 ? 43.262 -12.334 15.880 1.00 87.88 484 MET A CA 1
ATOM 3494 C C . MET A 1 484 ? 44.125 -11.540 14.892 1.00 87.88 484 MET A C 1
ATOM 3496 O O . MET A 1 484 ? 45.123 -12.029 14.357 1.00 87.88 484 MET A O 1
ATOM 3500 N N . SER A 1 485 ? 43.708 -10.309 14.624 1.00 86.44 485 SER A N 1
ATOM 3501 C CA . SER A 1 485 ? 44.347 -9.399 13.688 1.00 86.44 485 SER A CA 1
ATOM 3502 C C . SER A 1 485 ? 44.046 -7.958 14.098 1.00 86.44 485 SER A C 1
ATOM 3504 O O . SER A 1 485 ? 43.041 -7.723 14.763 1.00 86.44 485 SER A O 1
ATOM 3506 N N . PRO A 1 486 ? 44.876 -6.981 13.698 1.00 83.06 486 PRO A N 1
ATOM 3507 C CA . PRO A 1 486 ? 44.645 -5.580 14.053 1.00 83.06 486 PRO A CA 1
ATOM 3508 C C . PRO A 1 486 ? 43.342 -4.999 13.479 1.00 83.06 486 PRO A C 1
ATOM 3510 O O . PRO A 1 486 ? 42.913 -3.945 13.924 1.00 83.06 486 PRO A O 1
ATOM 3513 N N . ASP A 1 487 ? 42.753 -5.674 12.488 1.00 87.81 487 ASP A N 1
ATOM 3514 C CA . ASP A 1 487 ? 41.513 -5.298 11.810 1.00 87.81 487 ASP A CA 1
ATOM 3515 C C . ASP A 1 487 ? 40.351 -6.245 12.162 1.00 87.81 487 ASP A C 1
ATOM 3517 O O . ASP A 1 487 ? 39.316 -6.190 11.510 1.00 87.81 487 ASP A O 1
ATOM 3521 N N . GLY A 1 488 ? 40.536 -7.174 13.108 1.00 88.56 488 GLY A N 1
ATOM 3522 C CA . GLY A 1 488 ? 39.562 -8.231 13.391 1.00 88.56 488 GLY A CA 1
ATOM 3523 C C . GLY A 1 488 ? 38.273 -7.672 13.983 1.00 88.56 488 GLY A C 1
ATOM 3524 O O . GLY A 1 488 ? 37.192 -7.882 13.435 1.00 88.56 488 GLY A O 1
ATOM 3525 N N . ASP A 1 489 ? 38.400 -6.941 15.081 1.00 92.50 489 ASP A N 1
ATOM 3526 C CA . ASP A 1 489 ? 37.340 -6.141 15.673 1.00 92.50 489 ASP A CA 1
ATOM 3527 C C . ASP A 1 489 ? 37.869 -4.734 15.985 1.00 92.50 489 ASP A C 1
ATOM 3529 O O . ASP A 1 489 ? 38.969 -4.554 16.506 1.00 92.50 489 ASP A O 1
ATOM 3533 N N . VAL A 1 490 ? 37.132 -3.707 15.563 1.00 92.75 490 VAL A N 1
ATOM 3534 C CA . VAL A 1 490 ? 37.601 -2.314 15.622 1.00 92.75 490 VAL A CA 1
ATOM 3535 C C . VAL A 1 490 ? 36.468 -1.388 16.037 1.00 92.75 490 VAL A C 1
ATOM 3537 O O . VAL A 1 490 ? 35.335 -1.541 15.594 1.00 92.75 490 VAL A O 1
ATOM 3540 N N . GLU A 1 491 ? 36.792 -0.392 16.847 1.00 92.81 491 GLU A N 1
ATOM 3541 C CA . GLU A 1 491 ? 35.909 0.682 17.288 1.00 92.81 491 GLU A CA 1
ATOM 3542 C C . GLU A 1 491 ? 36.320 1.988 16.607 1.00 92.81 491 GLU A C 1
ATOM 3544 O O . GLU A 1 491 ? 37.463 2.437 16.728 1.00 92.81 491 GLU A O 1
ATOM 3549 N N . GLU A 1 492 ? 35.395 2.608 15.887 1.00 93.12 492 GLU A N 1
ATOM 3550 C CA . GLU A 1 492 ? 35.548 3.948 15.333 1.00 93.12 492 GLU A CA 1
ATOM 3551 C C . GLU A 1 492 ? 34.825 4.959 16.225 1.00 93.12 492 GLU A C 1
ATOM 3553 O O . GLU A 1 492 ? 33.605 4.914 16.361 1.00 93.12 492 GLU A O 1
ATOM 3558 N N . ALA A 1 493 ? 35.571 5.889 16.817 1.00 90.69 493 ALA A N 1
ATOM 3559 C CA . ALA A 1 493 ? 35.008 6.986 17.601 1.00 90.69 493 ALA A CA 1
ATOM 3560 C C . ALA A 1 493 ? 34.324 8.046 16.724 1.00 90.69 493 ALA A C 1
ATOM 3562 O O . ALA A 1 493 ? 34.631 8.179 15.541 1.00 90.69 493 ALA A O 1
ATOM 3563 N N . GLU A 1 494 ? 33.495 8.906 17.327 1.00 87.69 494 GLU A N 1
ATOM 3564 C CA . GLU A 1 494 ? 32.810 10.018 16.632 1.00 87.69 494 GLU A CA 1
ATOM 3565 C C . GLU A 1 494 ? 33.753 10.950 15.842 1.00 87.69 494 GLU A C 1
ATOM 3567 O O . GLU A 1 494 ? 33.366 11.564 14.847 1.00 87.69 494 GLU A O 1
ATOM 3572 N N . ASN A 1 495 ? 35.007 11.084 16.286 1.00 88.25 495 ASN A N 1
ATOM 3573 C CA . ASN A 1 495 ? 36.030 11.888 15.610 1.00 88.25 495 ASN A CA 1
ATOM 3574 C C . ASN A 1 495 ? 36.704 11.168 14.421 1.00 88.25 495 ASN A C 1
ATOM 3576 O O . ASN A 1 495 ? 37.589 11.748 13.786 1.00 88.25 495 ASN A O 1
ATOM 3580 N N . GLY A 1 496 ? 36.300 9.927 14.139 1.00 88.81 496 GLY A N 1
ATOM 3581 C CA . GLY A 1 496 ? 36.828 9.051 13.100 1.00 88.81 496 GLY A CA 1
ATOM 3582 C C . GLY A 1 496 ? 38.058 8.241 13.510 1.00 88.81 496 GLY A C 1
ATOM 3583 O O . GLY A 1 496 ? 38.553 7.478 12.691 1.00 88.81 496 GLY A O 1
ATOM 3584 N N . ASN A 1 497 ? 38.597 8.390 14.723 1.00 90.75 497 ASN A N 1
ATOM 3585 C CA . ASN A 1 497 ? 39.750 7.602 15.163 1.00 90.75 497 ASN A CA 1
ATOM 3586 C C . ASN A 1 497 ? 39.371 6.135 15.385 1.00 90.75 497 ASN A C 1
ATOM 3588 O O . ASN A 1 497 ? 38.313 5.837 15.928 1.00 90.75 497 ASN A O 1
ATOM 3592 N N . MET A 1 498 ? 40.296 5.245 15.029 1.00 91.00 498 MET A N 1
ATOM 3593 C CA . MET A 1 498 ? 40.119 3.793 15.058 1.00 91.00 498 MET A CA 1
ATOM 3594 C C . MET A 1 498 ? 40.876 3.164 16.235 1.00 91.00 498 MET A C 1
ATOM 3596 O O . MET A 1 498 ? 42.037 3.516 16.477 1.00 91.00 498 MET A O 1
ATOM 3600 N N . TYR A 1 499 ? 40.262 2.200 16.920 1.00 88.62 499 TYR A N 1
ATOM 3601 C CA . TYR A 1 499 ? 40.821 1.510 18.085 1.00 88.62 499 TYR A CA 1
ATOM 3602 C C . TYR A 1 499 ? 40.556 -0.004 18.026 1.00 88.62 499 TYR A C 1
ATOM 3604 O O . TYR A 1 499 ? 39.456 -0.410 17.692 1.00 88.62 499 TYR A O 1
ATOM 3612 N N . ALA A 1 500 ? 41.541 -0.844 18.371 1.00 79.69 500 ALA A N 1
ATOM 3613 C CA . ALA A 1 500 ? 41.402 -2.317 18.339 1.00 79.69 500 ALA A CA 1
ATOM 3614 C C . ALA A 1 500 ? 42.032 -3.036 19.556 1.00 79.69 500 ALA A C 1
ATOM 3616 O O . ALA A 1 500 ? 42.333 -4.226 19.511 1.00 79.69 500 ALA A O 1
A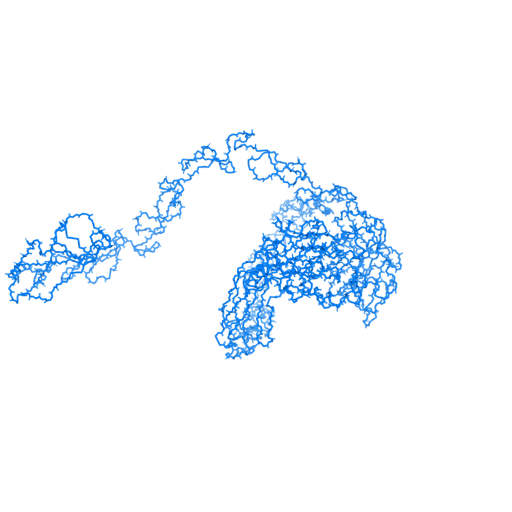TOM 3617 N N . THR A 1 501 ? 42.357 -2.299 20.627 1.00 67.88 501 THR A N 1
ATOM 3618 C CA . THR A 1 501 ? 43.023 -2.841 21.835 1.00 67.88 501 THR A CA 1
ATOM 3619 C C . THR A 1 501 ? 42.592 -2.084 23.093 1.00 67.88 501 THR A C 1
ATOM 3621 O O . THR A 1 501 ? 43.425 -1.565 23.841 1.00 67.88 501 THR A O 1
ATOM 3624 N N . THR A 1 502 ? 41.291 -1.896 23.260 1.00 66.12 502 THR A N 1
ATOM 3625 C CA . THR A 1 502 ? 40.715 -1.017 24.292 1.00 66.12 502 THR A CA 1
ATOM 3626 C C . THR A 1 502 ? 40.325 -1.796 25.549 1.00 66.12 502 THR A C 1
ATOM 3628 O O . THR A 1 502 ? 40.230 -1.206 26.624 1.00 66.12 502 THR A O 1
ATOM 3631 N N . GLY A 1 503 ? 40.238 -3.128 25.448 1.00 69.38 503 GLY A N 1
ATOM 3632 C CA . GLY A 1 503 ? 40.055 -4.064 26.562 1.00 69.38 503 GLY A CA 1
ATOM 3633 C C . GLY A 1 503 ? 38.638 -4.644 26.656 1.00 69.38 503 GLY A C 1
ATOM 3634 O O . GLY A 1 503 ? 38.440 -5.716 27.236 1.00 69.38 503 GLY A O 1
ATOM 3635 N N . ALA A 1 504 ? 37.659 -3.965 26.060 1.00 80.88 504 ALA A N 1
ATOM 3636 C CA . ALA A 1 504 ? 36.303 -4.441 25.823 1.00 80.88 504 ALA A CA 1
ATOM 3637 C C . ALA A 1 504 ? 35.873 -4.015 24.417 1.00 80.88 504 ALA A C 1
ATOM 3639 O O . ALA A 1 504 ? 36.357 -3.006 23.923 1.00 80.88 504 ALA A O 1
ATOM 3640 N N . LEU A 1 505 ? 35.020 -4.814 23.775 1.00 89.88 505 LEU A N 1
ATOM 3641 C CA . LEU A 1 505 ? 34.372 -4.459 22.519 1.00 89.88 505 LEU A CA 1
ATOM 3642 C C . LEU A 1 505 ? 33.049 -3.804 22.888 1.00 89.88 505 LEU A C 1
ATOM 3644 O O . LEU A 1 505 ? 32.065 -4.495 23.175 1.00 89.88 505 LEU A O 1
ATOM 3648 N N . ASP A 1 506 ? 33.050 -2.487 22.937 1.00 89.75 506 ASP A N 1
ATOM 3649 C CA . ASP A 1 506 ? 31.884 -1.700 23.262 1.00 89.75 506 ASP A CA 1
ATOM 3650 C C . ASP A 1 506 ? 31.035 -1.546 21.999 1.00 89.75 506 ASP A C 1
ATOM 3652 O O . ASP A 1 506 ? 31.395 -0.914 21.003 1.00 89.75 506 ASP A O 1
ATOM 3656 N N . LEU A 1 507 ? 29.880 -2.210 22.021 1.00 92.25 507 LEU A N 1
ATOM 3657 C CA . LEU A 1 507 ? 28.896 -2.100 20.963 1.00 92.25 507 LEU A CA 1
ATOM 3658 C C . LEU A 1 507 ? 28.240 -0.733 21.107 1.00 92.25 507 LEU A C 1
ATOM 3660 O O . LEU A 1 507 ? 27.365 -0.558 21.953 1.00 92.25 507 LEU A O 1
ATOM 3664 N N . VAL A 1 508 ? 28.681 0.201 20.264 1.00 88.94 508 VAL A N 1
ATOM 3665 C CA . VAL A 1 508 ? 28.131 1.548 20.059 1.00 88.94 508 VAL A CA 1
ATOM 3666 C C . VAL A 1 508 ? 28.437 2.594 21.130 1.00 88.94 508 VAL A C 1
ATOM 3668 O O . VAL A 1 508 ? 28.620 3.740 20.755 1.00 88.94 508 VAL A O 1
ATOM 3671 N N . PHE A 1 509 ? 28.556 2.281 22.420 1.00 88.94 509 PHE A N 1
ATOM 3672 C CA . PHE A 1 509 ? 28.810 3.323 23.431 1.00 88.94 509 PHE A CA 1
ATOM 3673 C C . PHE A 1 509 ? 30.018 3.031 24.316 1.00 88.94 509 PHE A C 1
ATOM 3675 O O . PHE A 1 509 ? 30.026 2.041 25.046 1.00 88.94 509 PHE A O 1
ATOM 3682 N N . ASP A 1 510 ? 30.960 3.978 24.347 1.00 85.25 510 ASP A N 1
ATOM 3683 C CA . ASP A 1 510 ? 32.073 4.018 25.299 1.00 85.25 510 ASP A CA 1
ATOM 3684 C C . ASP A 1 510 ? 31.868 5.166 26.310 1.00 85.25 510 ASP A C 1
ATOM 3686 O O . ASP A 1 510 ? 31.392 6.257 25.989 1.00 85.25 510 ASP A O 1
ATOM 3690 N N . SER A 1 511 ? 32.240 4.923 27.568 1.00 82.31 511 SER A N 1
ATOM 3691 C CA . SER A 1 511 ? 32.093 5.879 28.674 1.00 82.31 511 SER A CA 1
ATOM 3692 C C . SER A 1 511 ? 32.963 7.146 28.576 1.00 82.31 511 SER A C 1
ATOM 3694 O O . SER A 1 511 ? 32.726 8.106 29.319 1.00 82.31 511 SER A O 1
ATOM 3696 N N . GLU A 1 512 ? 33.971 7.184 27.697 1.00 83.06 512 GLU A N 1
ATOM 3697 C CA . GLU A 1 512 ? 34.780 8.381 27.456 1.00 83.06 512 GLU A CA 1
ATOM 3698 C C . GLU A 1 512 ? 34.004 9.445 26.643 1.00 83.06 512 GLU A C 1
ATOM 3700 O O . GLU A 1 512 ? 33.469 9.166 25.569 1.00 83.06 512 GLU A O 1
ATOM 3705 N N . PRO A 1 513 ? 33.967 10.714 27.097 1.00 76.56 513 PRO A N 1
ATOM 3706 C CA . PRO A 1 513 ? 33.103 11.734 26.505 1.00 76.56 513 PRO A CA 1
ATOM 3707 C C . PRO A 1 513 ? 33.530 12.161 25.092 1.00 76.56 513 PRO A C 1
ATOM 3709 O O . PRO A 1 513 ? 34.720 12.233 24.765 1.00 76.56 513 PRO A O 1
ATOM 3712 N N . SER A 1 514 ? 32.547 12.560 24.279 1.00 68.00 514 SER A N 1
ATOM 3713 C CA . SER A 1 514 ? 32.758 13.235 22.990 1.00 68.00 514 SER A CA 1
ATOM 3714 C C . SER A 1 514 ? 33.692 14.459 23.135 1.00 68.00 514 SER A C 1
ATOM 3716 O O . SER A 1 514 ? 33.590 15.202 24.120 1.00 68.00 514 SER A O 1
ATOM 3718 N N . PRO A 1 515 ? 34.631 14.699 22.197 1.00 63.06 515 PRO A N 1
ATOM 3719 C CA . PRO A 1 515 ? 34.781 14.028 20.906 1.00 63.06 515 PRO A CA 1
ATOM 3720 C C . PRO A 1 515 ? 35.763 12.850 20.941 1.00 63.06 515 PRO A C 1
ATOM 3722 O O . PRO A 1 515 ? 36.288 12.494 19.894 1.00 63.06 515 PRO A O 1
ATOM 3725 N N . TRP A 1 516 ? 36.124 12.308 22.110 1.00 73.69 516 TRP A N 1
ATOM 3726 C CA . TRP A 1 516 ? 37.192 11.306 22.198 1.00 73.69 516 TRP A CA 1
ATOM 3727 C C . TRP A 1 516 ? 36.721 9.915 21.784 1.00 73.69 516 TRP A C 1
ATOM 3729 O O . TRP A 1 516 ? 37.384 9.309 20.944 1.00 73.69 516 TRP A O 1
ATOM 3739 N N . ARG A 1 517 ? 35.584 9.454 22.321 1.00 77.94 517 ARG A N 1
ATOM 3740 C CA . ARG A 1 517 ? 35.004 8.141 22.016 1.00 77.94 517 ARG A CA 1
ATOM 3741 C C . ARG A 1 517 ? 33.495 8.199 21.790 1.00 77.94 517 ARG A C 1
ATOM 3743 O O . ARG A 1 517 ? 33.103 8.031 20.642 1.00 77.94 517 ARG A O 1
ATOM 3750 N N . GLY A 1 518 ? 32.704 8.557 22.807 1.00 83.44 518 GLY A N 1
ATOM 3751 C CA . GLY A 1 518 ? 31.265 8.823 22.672 1.00 83.44 518 GLY A CA 1
ATOM 3752 C C . GLY A 1 518 ? 30.477 7.669 22.041 1.00 83.44 518 GLY A C 1
ATOM 3753 O O . GLY A 1 518 ? 30.724 6.508 22.364 1.00 83.44 518 GLY A O 1
ATOM 3754 N N . GLU A 1 519 ? 29.543 8.002 21.146 1.00 86.88 519 GLU A N 1
ATOM 3755 C CA . GLU A 1 519 ? 28.822 7.021 20.326 1.00 86.88 519 GLU A CA 1
ATOM 3756 C C . GLU A 1 519 ? 29.720 6.562 19.159 1.00 86.88 519 GLU A C 1
ATOM 3758 O O . GLU A 1 519 ? 30.072 7.322 18.256 1.00 86.88 519 GLU A O 1
ATOM 3763 N N . GLN A 1 520 ? 30.127 5.304 19.190 1.00 89.38 520 GLN A N 1
ATOM 3764 C CA . GLN A 1 520 ? 31.072 4.676 18.283 1.00 89.38 520 GLN A CA 1
ATOM 3765 C C . GLN A 1 520 ? 30.380 3.812 17.224 1.00 89.38 520 GLN A C 1
ATOM 3767 O O . GLN A 1 520 ? 29.217 3.428 17.329 1.00 89.38 520 GLN A O 1
ATOM 3772 N N . THR A 1 521 ? 31.137 3.462 16.188 1.00 93.44 521 THR A N 1
ATOM 3773 C CA . THR A 1 521 ? 30.776 2.421 15.220 1.00 93.44 521 THR A CA 1
ATOM 3774 C C . THR A 1 521 ? 31.719 1.235 15.381 1.00 93.44 521 THR A C 1
ATOM 3776 O O . THR A 1 521 ? 32.935 1.394 15.290 1.00 93.44 521 THR A O 1
ATOM 3779 N N . THR A 1 522 ? 31.176 0.039 15.587 1.00 94.75 522 THR A N 1
ATOM 3780 C CA . THR A 1 522 ? 31.961 -1.189 15.759 1.00 94.75 522 THR A CA 1
ATOM 3781 C C . THR A 1 522 ? 32.043 -1.952 14.437 1.00 94.75 522 THR A C 1
ATOM 3783 O O . THR A 1 522 ? 31.039 -2.132 13.757 1.00 94.75 522 THR A O 1
ATOM 3786 N N . GLY A 1 523 ? 33.221 -2.427 14.052 1.00 95.31 523 GLY A N 1
ATOM 3787 C CA . GLY A 1 523 ? 33.450 -3.230 12.852 1.00 95.31 523 GLY A CA 1
ATOM 3788 C C . GLY A 1 523 ? 33.954 -4.622 13.205 1.00 95.31 523 GLY A C 1
ATOM 3789 O O . GLY A 1 523 ? 34.848 -4.745 14.033 1.00 95.31 523 GLY A O 1
ATOM 3790 N N . LEU A 1 524 ? 33.403 -5.653 12.564 1.00 96.56 524 LEU A N 1
ATOM 3791 C CA . LEU A 1 524 ? 33.744 -7.062 12.774 1.00 96.56 524 LEU A CA 1
ATOM 3792 C C . LEU A 1 524 ? 34.128 -7.699 11.439 1.00 96.56 524 LEU A C 1
ATOM 3794 O O . LEU A 1 524 ? 33.273 -7.923 10.575 1.00 96.56 524 LEU A O 1
ATOM 3798 N N . TRP A 1 525 ? 35.415 -7.968 11.249 1.00 96.50 525 TRP A N 1
ATOM 3799 C CA . TRP A 1 525 ? 35.964 -8.465 9.994 1.00 96.50 525 TRP A CA 1
ATOM 3800 C C . TRP A 1 525 ? 36.285 -9.960 10.076 1.00 96.50 525 TRP A C 1
ATOM 3802 O O . TRP A 1 525 ? 37.270 -10.399 10.676 1.00 96.50 525 TRP A O 1
ATOM 3812 N N . PHE A 1 526 ? 35.442 -10.756 9.427 1.00 96.94 526 PHE A N 1
ATOM 3813 C CA . PHE A 1 526 ? 35.554 -12.206 9.357 1.00 96.94 526 PHE A CA 1
ATOM 3814 C C . PHE A 1 526 ? 36.264 -12.604 8.066 1.00 96.94 526 PHE A C 1
ATOM 3816 O O . PHE A 1 526 ? 35.775 -12.331 6.972 1.00 96.94 526 PHE A O 1
ATOM 3823 N N . GLN A 1 527 ? 37.418 -13.256 8.181 1.00 94.38 527 GLN A N 1
ATOM 3824 C CA . GLN A 1 527 ? 38.198 -13.756 7.046 1.00 94.38 527 GLN A CA 1
ATOM 3825 C C . GLN A 1 527 ? 37.952 -15.250 6.843 1.00 94.38 527 GLN A C 1
ATOM 3827 O O . GLN A 1 527 ? 37.743 -15.967 7.817 1.00 94.38 527 GLN A O 1
ATOM 3832 N N . GLY A 1 528 ? 38.062 -15.737 5.604 1.00 92.88 528 GLY A N 1
ATOM 3833 C CA . GLY A 1 528 ? 37.971 -17.175 5.344 1.00 92.88 528 GLY A CA 1
ATOM 3834 C C . GLY A 1 528 ? 36.556 -17.721 5.515 1.00 92.88 528 GLY A C 1
ATOM 3835 O O . GLY A 1 528 ? 36.385 -18.807 6.052 1.00 92.88 528 GLY A O 1
ATOM 3836 N N . VAL A 1 529 ? 35.533 -16.972 5.091 1.00 95.81 529 VAL A N 1
ATOM 3837 C CA . VAL A 1 529 ? 34.143 -17.438 5.176 1.00 95.81 529 VAL A CA 1
ATOM 3838 C C . VAL A 1 529 ? 33.916 -18.521 4.115 1.00 95.81 529 VAL A C 1
ATOM 3840 O O . VAL A 1 529 ? 33.819 -18.236 2.918 1.00 95.81 529 VAL A O 1
ATOM 3843 N N . GLU A 1 530 ? 33.867 -19.781 4.542 1.00 92.81 530 GLU A N 1
ATOM 3844 C CA . GLU A 1 530 ? 33.731 -20.965 3.681 1.00 92.81 530 GLU A CA 1
ATOM 3845 C C . GLU A 1 530 ? 32.275 -21.198 3.242 1.00 92.81 530 GLU A C 1
ATOM 3847 O O . GLU A 1 530 ? 31.652 -22.197 3.594 1.00 92.81 530 GLU A O 1
ATOM 3852 N N . VAL A 1 531 ? 31.721 -20.256 2.471 1.00 93.25 531 VAL A N 1
ATOM 3853 C CA . VAL A 1 531 ? 30.391 -20.366 1.847 1.00 93.25 531 VAL A CA 1
ATOM 3854 C C . VAL A 1 531 ? 30.537 -20.268 0.319 1.00 93.25 531 VAL A C 1
ATOM 3856 O O . VAL A 1 531 ? 31.055 -19.257 -0.173 1.00 93.25 531 VAL A O 1
ATOM 3859 N N . PRO A 1 532 ? 30.106 -21.279 -0.462 1.00 92.00 532 PRO A N 1
ATOM 3860 C CA . PRO A 1 532 ? 30.113 -21.228 -1.921 1.00 92.00 532 PRO A CA 1
ATOM 3861 C C . PRO A 1 532 ? 29.315 -20.042 -2.474 1.00 92.00 532 PRO A C 1
ATOM 3863 O O . PRO A 1 532 ? 28.320 -19.606 -1.898 1.00 92.00 532 PRO A O 1
ATOM 3866 N N . GLN A 1 533 ? 29.741 -19.530 -3.628 1.00 91.75 533 GLN A N 1
ATOM 3867 C CA . GLN A 1 533 ? 28.999 -18.491 -4.337 1.00 91.75 533 GLN A CA 1
ATOM 3868 C C . GLN A 1 533 ? 27.626 -18.999 -4.771 1.00 91.75 533 GLN A C 1
ATOM 3870 O O . GLN A 1 533 ? 27.526 -20.049 -5.401 1.00 91.75 533 GLN A O 1
ATOM 3875 N N . GLY A 1 534 ? 26.584 -18.231 -4.451 1.00 83.62 534 GLY A N 1
ATOM 3876 C CA . GLY A 1 534 ? 25.199 -18.584 -4.754 1.00 83.62 534 GLY A CA 1
ATOM 3877 C C . GLY A 1 534 ? 24.611 -19.684 -3.867 1.00 83.62 534 GLY A C 1
ATOM 3878 O O . GLY A 1 534 ? 23.514 -20.148 -4.165 1.00 83.62 534 GLY A O 1
ATOM 3879 N N . ALA A 1 535 ? 25.300 -20.098 -2.795 1.00 87.06 535 ALA A N 1
ATOM 3880 C CA . ALA A 1 535 ? 24.716 -20.986 -1.797 1.00 87.06 535 ALA A CA 1
ATOM 3881 C C . ALA A 1 535 ? 23.446 -20.363 -1.195 1.00 87.06 535 ALA A C 1
ATOM 3883 O O . ALA A 1 535 ? 23.374 -19.146 -0.983 1.00 87.06 535 ALA A O 1
ATOM 3884 N N . VAL A 1 536 ? 22.451 -21.203 -0.912 1.00 85.19 536 VAL A N 1
ATOM 3885 C CA . VAL A 1 536 ? 21.226 -20.774 -0.228 1.00 85.19 536 VAL A CA 1
ATOM 3886 C C . VAL A 1 536 ? 21.518 -20.736 1.265 1.00 85.19 536 VAL A C 1
ATOM 3888 O O . VAL A 1 536 ? 21.774 -21.772 1.876 1.00 85.19 536 VAL A O 1
ATOM 3891 N N . VAL A 1 537 ? 21.519 -19.540 1.843 1.00 87.50 537 VAL A N 1
ATOM 3892 C CA . VAL A 1 537 ? 21.714 -19.301 3.272 1.00 87.50 537 VAL A CA 1
ATOM 3893 C C . VAL A 1 537 ? 20.387 -19.534 3.978 1.00 87.50 537 VAL A C 1
ATOM 3895 O O . VAL A 1 537 ? 19.410 -18.832 3.734 1.00 87.50 537 VAL A O 1
ATOM 3898 N N . VAL A 1 538 ? 20.368 -20.523 4.861 1.00 81.19 538 VAL A N 1
ATOM 3899 C CA . VAL A 1 538 ? 19.194 -20.916 5.643 1.00 81.19 538 VAL A CA 1
ATOM 3900 C C . VAL A 1 538 ? 19.104 -20.063 6.904 1.00 81.19 538 VAL A C 1
ATOM 3902 O O . VAL A 1 538 ? 18.071 -19.461 7.189 1.00 81.19 538 VAL A O 1
ATOM 3905 N N . SER A 1 539 ? 20.214 -19.946 7.631 1.00 85.62 539 SER A N 1
ATOM 3906 C CA . SER A 1 539 ? 20.316 -19.114 8.826 1.00 85.62 539 SER A CA 1
ATOM 3907 C C . SER A 1 539 ? 21.729 -18.542 8.966 1.00 85.62 539 SER A C 1
ATOM 3909 O O . SER A 1 539 ? 22.712 -19.137 8.528 1.00 85.62 539 SER A O 1
ATOM 3911 N N . ALA A 1 540 ? 21.843 -17.345 9.535 1.00 94.62 540 ALA A N 1
ATOM 3912 C CA . ALA A 1 540 ? 23.105 -16.720 9.893 1.00 94.62 540 ALA A CA 1
ATOM 3913 C C . ALA A 1 540 ? 22.941 -15.813 11.117 1.00 94.62 540 ALA A C 1
ATOM 3915 O O . ALA A 1 540 ? 21.970 -15.067 11.212 1.00 94.62 540 ALA A O 1
ATOM 3916 N N . TYR A 1 541 ? 23.893 -15.828 12.043 1.00 96.31 541 TYR A N 1
ATOM 3917 C CA . TYR A 1 541 ? 23.865 -14.964 13.227 1.00 96.31 541 TYR A CA 1
ATOM 3918 C C . TYR A 1 541 ? 25.273 -14.698 13.770 1.00 96.31 541 TYR A C 1
ATOM 3920 O O . TYR A 1 541 ? 26.213 -15.452 13.511 1.00 96.31 541 TYR A O 1
ATOM 3928 N N . LEU A 1 542 ? 25.403 -13.623 14.550 1.00 97.94 542 LEU A N 1
ATOM 3929 C CA . LEU A 1 542 ? 26.582 -13.307 15.350 1.00 97.94 542 LEU A CA 1
ATOM 3930 C C . LEU A 1 542 ? 26.332 -13.723 16.803 1.00 97.94 542 LEU A C 1
ATOM 3932 O O . LEU A 1 542 ? 25.334 -13.325 17.406 1.00 97.94 542 LEU A O 1
ATOM 3936 N N . GLN A 1 543 ? 27.239 -14.510 17.371 1.00 97.25 543 GLN A N 1
ATOM 3937 C CA . GLN A 1 543 ? 27.232 -14.894 18.778 1.00 97.25 543 GLN A CA 1
ATOM 3938 C C . GLN A 1 543 ? 28.304 -14.100 19.525 1.00 97.25 543 GLN A C 1
ATOM 3940 O O . GLN A 1 543 ? 29.497 -14.259 19.260 1.00 97.25 543 GLN A O 1
ATOM 3945 N N . PHE A 1 544 ? 27.879 -13.259 20.468 1.00 96.88 544 PHE A N 1
ATOM 3946 C CA . PHE A 1 544 ? 28.777 -12.509 21.344 1.00 96.88 544 PHE A CA 1
ATOM 3947 C C . PHE A 1 544 ? 28.968 -13.231 22.686 1.00 96.88 544 PHE A C 1
ATOM 3949 O O . PHE A 1 544 ? 28.121 -14.025 23.102 1.00 96.88 544 PHE A O 1
ATOM 3956 N N . THR A 1 545 ? 30.069 -12.911 23.369 1.00 96.38 545 THR A N 1
ATOM 3957 C CA . THR A 1 545 ? 30.320 -13.286 24.768 1.00 96.38 545 THR A CA 1
ATOM 3958 C C . THR A 1 545 ? 30.404 -12.009 25.598 1.00 96.38 545 THR A C 1
ATOM 3960 O O . THR A 1 545 ? 31.200 -11.121 25.276 1.00 96.38 545 THR A O 1
ATOM 3963 N N . ALA A 1 546 ? 29.610 -11.901 26.662 1.00 95.62 546 ALA A N 1
ATOM 3964 C CA . ALA A 1 546 ? 29.564 -10.718 27.512 1.00 95.62 546 ALA A CA 1
ATOM 3965 C C . ALA A 1 546 ? 30.891 -10.512 28.260 1.00 95.62 546 ALA A C 1
ATOM 3967 O O . ALA A 1 546 ? 31.396 -11.407 28.938 1.00 95.62 546 ALA A O 1
ATOM 3968 N N . ARG A 1 547 ? 31.462 -9.309 28.168 1.00 92.00 547 ARG A N 1
ATOM 3969 C CA . ARG A 1 547 ? 32.718 -8.937 28.839 1.00 92.00 547 ARG A CA 1
ATOM 3970 C C . ARG A 1 547 ? 32.494 -8.242 30.172 1.00 92.00 547 ARG A C 1
ATOM 3972 O O . ARG A 1 547 ? 33.330 -8.354 31.075 1.00 92.00 547 ARG A O 1
ATOM 3979 N N . SER A 1 548 ? 31.407 -7.491 30.284 1.00 87.38 548 SER A N 1
ATOM 3980 C CA . SER A 1 548 ? 31.025 -6.777 31.497 1.00 87.38 548 SER A CA 1
ATOM 3981 C C . SER A 1 548 ? 29.506 -6.678 31.612 1.00 87.38 548 SER A C 1
ATOM 3983 O O . SER A 1 548 ? 28.785 -6.809 30.627 1.00 87.38 548 SER A O 1
ATOM 3985 N N . SER A 1 549 ? 29.028 -6.403 32.824 1.00 86.12 549 SER A N 1
ATOM 3986 C CA . SER A 1 549 ? 27.624 -6.084 33.101 1.00 86.12 549 SER A CA 1
ATOM 3987 C C . SER A 1 549 ? 27.332 -4.578 32.981 1.00 86.12 549 SER A C 1
ATOM 3989 O O . SER A 1 549 ? 26.317 -4.097 33.494 1.00 86.12 549 SER A O 1
ATOM 3991 N N . ASN A 1 550 ? 28.229 -3.809 32.352 1.00 84.12 550 ASN A N 1
ATOM 3992 C CA . ASN A 1 550 ? 28.054 -2.376 32.136 1.00 84.12 550 ASN A CA 1
ATOM 3993 C C . ASN A 1 550 ? 27.166 -2.175 30.908 1.00 84.12 550 ASN A C 1
ATOM 3995 O O . ASN A 1 550 ? 27.624 -2.204 29.771 1.00 84.12 550 ASN A O 1
ATOM 3999 N N . ASN A 1 551 ? 25.871 -2.016 31.159 1.00 90.06 551 ASN A N 1
ATOM 4000 C CA . ASN A 1 551 ? 24.859 -1.852 30.127 1.00 90.06 551 ASN A CA 1
ATOM 4001 C C . ASN A 1 551 ? 24.417 -0.387 30.072 1.00 90.06 551 ASN A C 1
ATOM 4003 O O . ASN A 1 551 ? 24.202 0.231 31.117 1.00 90.06 551 ASN A O 1
ATOM 4007 N N . VAL A 1 552 ? 24.211 0.147 28.869 1.00 91.75 552 VAL A N 1
ATOM 4008 C CA . VAL A 1 552 ? 23.657 1.495 28.666 1.00 91.75 552 VAL A CA 1
ATOM 4009 C C . VAL A 1 552 ? 22.308 1.381 27.967 1.00 91.75 552 VAL A C 1
ATOM 4011 O O . VAL A 1 552 ? 22.171 0.641 26.992 1.00 91.75 552 VAL A O 1
ATOM 4014 N N . GLN A 1 553 ? 21.302 2.069 28.512 1.00 89.94 553 GLN A N 1
ATOM 4015 C CA . GLN A 1 553 ? 19.910 2.015 28.063 1.00 89.94 553 GLN A CA 1
ATOM 4016 C C . GLN A 1 553 ? 19.395 3.414 27.673 1.00 89.94 553 GLN A C 1
ATOM 4018 O O . GLN A 1 553 ? 19.809 4.390 28.303 1.00 89.94 553 GLN A O 1
ATOM 4023 N N . PRO A 1 554 ? 18.448 3.520 26.718 1.00 91.12 554 PRO A N 1
ATOM 4024 C CA . PRO A 1 554 ? 17.933 2.430 25.883 1.00 91.12 554 PRO A CA 1
ATOM 4025 C C . PRO A 1 554 ? 18.995 1.930 24.891 1.00 91.12 554 PRO A C 1
ATOM 4027 O O . PRO A 1 554 ? 19.748 2.726 24.341 1.00 91.12 554 PRO A O 1
ATOM 4030 N N . CYS A 1 555 ? 19.066 0.613 24.682 1.00 92.25 555 CYS A N 1
ATOM 4031 C CA . CYS A 1 555 ? 19.990 0.007 23.723 1.00 92.25 555 CYS A CA 1
ATOM 4032 C C . CYS A 1 555 ? 19.253 -0.374 22.438 1.00 92.25 555 CYS A C 1
ATOM 4034 O O . CYS A 1 555 ? 18.371 -1.236 22.449 1.00 92.25 555 CYS A O 1
ATOM 4036 N N . GLN A 1 556 ? 19.613 0.288 21.343 1.00 94.75 556 GLN A N 1
ATOM 4037 C CA . GLN A 1 556 ? 19.080 0.045 20.007 1.00 94.75 556 GLN A CA 1
ATOM 4038 C C . GLN A 1 556 ? 20.253 0.003 19.039 1.00 94.75 556 GLN A C 1
ATOM 4040 O O . GLN A 1 556 ? 20.851 1.035 18.755 1.00 94.75 556 GLN A O 1
ATOM 4045 N N . LEU A 1 557 ? 20.591 -1.195 18.576 1.00 96.12 557 LEU A N 1
ATOM 4046 C CA . LEU A 1 557 ? 21.712 -1.447 17.682 1.00 96.12 557 LEU A CA 1
ATOM 4047 C C . LEU A 1 557 ? 21.194 -1.740 16.271 1.00 96.12 557 LEU A C 1
ATOM 4049 O O . LEU A 1 557 ? 20.097 -2.262 16.090 1.00 96.12 557 LEU A O 1
ATOM 4053 N N . GLU A 1 558 ? 22.003 -1.452 15.267 1.00 96.50 558 GLU A N 1
ATOM 4054 C CA . GLU A 1 558 ? 21.801 -1.837 13.878 1.00 96.50 558 GLU A CA 1
ATOM 4055 C C . GLU A 1 558 ? 23.030 -2.608 13.411 1.00 96.50 558 GLU A C 1
ATOM 4057 O O . GLU A 1 558 ? 24.154 -2.134 13.544 1.00 96.50 558 GLU A O 1
ATOM 4062 N N . ILE A 1 559 ? 22.816 -3.803 12.864 1.00 98.25 559 ILE A N 1
ATOM 4063 C CA . ILE A 1 559 ? 23.871 -4.645 12.303 1.00 98.25 559 ILE A CA 1
ATOM 4064 C C . ILE A 1 559 ? 23.769 -4.569 10.787 1.00 98.25 559 ILE A C 1
ATOM 4066 O O . ILE A 1 559 ? 22.810 -5.063 10.198 1.00 98.25 559 ILE A O 1
ATOM 4070 N N . GLY A 1 560 ? 24.757 -3.958 10.148 1.00 97.12 560 GLY A N 1
ATOM 4071 C CA . GLY A 1 560 ? 24.908 -3.941 8.702 1.00 97.12 560 GLY A CA 1
ATOM 4072 C C . GLY A 1 560 ? 26.016 -4.855 8.204 1.00 97.12 560 GLY A C 1
ATOM 4073 O O . GLY A 1 560 ? 26.895 -5.264 8.959 1.00 97.12 560 GLY A O 1
ATOM 4074 N N . LEU A 1 561 ? 25.983 -5.156 6.908 1.00 98.06 561 LEU A N 1
ATOM 4075 C CA . LEU A 1 561 ? 26.992 -5.967 6.227 1.00 98.06 561 LEU A CA 1
ATOM 4076 C C . LEU A 1 561 ? 27.532 -5.209 5.014 1.00 98.06 561 LEU A C 1
ATOM 4078 O O . LEU A 1 561 ? 26.757 -4.673 4.222 1.00 98.06 561 LEU A O 1
ATOM 4082 N N . GLN A 1 562 ? 28.855 -5.150 4.869 1.00 97.75 562 GLN A N 1
ATOM 4083 C CA . GLN A 1 562 ? 29.504 -4.407 3.793 1.00 97.75 562 GLN A CA 1
ATOM 4084 C C . GLN A 1 562 ? 29.088 -4.912 2.403 1.00 97.75 562 GLN A C 1
ATOM 4086 O O . GLN A 1 562 ? 29.112 -6.107 2.116 1.00 97.75 562 GLN A O 1
ATOM 4091 N N . GLU A 1 563 ? 28.803 -3.975 1.500 1.00 96.31 563 GLU A N 1
ATOM 4092 C CA . GLU A 1 563 ? 28.549 -4.223 0.082 1.00 96.31 563 GLU A CA 1
ATOM 4093 C C . GLU A 1 563 ? 29.852 -4.553 -0.669 1.00 96.31 563 GLU A C 1
ATOM 4095 O O . GLU A 1 563 ? 30.400 -3.747 -1.420 1.00 96.31 563 GLU A O 1
ATOM 4100 N N . SER A 1 564 ? 30.394 -5.751 -0.438 1.00 96.69 564 SER A N 1
ATOM 4101 C CA . SER A 1 564 ? 31.561 -6.273 -1.156 1.00 96.69 564 SER A CA 1
ATOM 4102 C C . SER A 1 564 ? 31.549 -7.798 -1.199 1.00 96.69 564 SER A C 1
ATOM 4104 O O . SER A 1 564 ? 31.344 -8.434 -0.169 1.00 96.69 564 SER A O 1
ATOM 4106 N N . GLY A 1 565 ? 31.852 -8.391 -2.361 1.00 94.25 565 GLY A N 1
ATOM 4107 C CA . GLY A 1 565 ? 32.082 -9.836 -2.471 1.00 94.25 565 GLY A CA 1
ATOM 4108 C C . GLY A 1 565 ? 33.380 -10.303 -1.795 1.00 94.25 565 GLY A C 1
ATOM 4109 O O . GLY A 1 565 ? 33.544 -11.488 -1.531 1.00 94.25 565 GLY A O 1
ATOM 4110 N N . ASN A 1 566 ? 34.308 -9.389 -1.501 1.00 97.44 566 ASN A N 1
ATOM 4111 C CA . ASN A 1 566 ? 35.469 -9.633 -0.645 1.00 97.44 566 ASN A CA 1
ATOM 4112 C C . ASN A 1 566 ? 35.767 -8.360 0.147 1.00 97.44 566 ASN A C 1
ATOM 4114 O O . ASN A 1 566 ? 36.322 -7.397 -0.393 1.00 97.44 566 ASN A O 1
ATOM 4118 N N . ALA A 1 567 ? 35.320 -8.300 1.398 1.00 96.69 567 ALA A N 1
ATOM 4119 C CA . ALA A 1 567 ? 35.497 -7.126 2.239 1.00 96.69 567 ALA A CA 1
ATOM 4120 C C . ALA A 1 567 ? 36.999 -6.867 2.485 1.00 96.69 567 ALA A C 1
ATOM 4122 O O . ALA A 1 567 ? 37.667 -7.704 3.098 1.00 96.69 567 ALA A O 1
ATOM 4123 N N . PRO A 1 568 ? 37.570 -5.737 2.025 1.00 94.75 568 PRO A N 1
ATOM 4124 C CA . PRO A 1 568 ? 38.953 -5.403 2.348 1.00 94.75 568 PRO A CA 1
ATOM 4125 C C . PRO A 1 568 ? 39.096 -5.141 3.853 1.00 94.75 568 PRO A C 1
ATOM 4127 O O . PRO A 1 568 ? 38.137 -4.717 4.498 1.00 94.75 568 PRO A O 1
ATOM 4130 N N . ALA A 1 569 ? 40.309 -5.320 4.382 1.00 92.56 569 ALA A N 1
ATOM 4131 C CA . ALA A 1 569 ? 40.626 -4.988 5.770 1.00 92.56 569 ALA A CA 1
ATOM 4132 C C . ALA A 1 569 ? 40.184 -3.555 6.132 1.00 92.56 569 ALA A C 1
ATOM 4134 O O . ALA A 1 569 ? 40.169 -2.652 5.278 1.00 92.56 569 ALA A O 1
ATOM 4135 N N . ILE A 1 570 ? 39.815 -3.362 7.401 1.00 92.44 570 ILE A N 1
ATOM 4136 C CA . ILE A 1 570 ? 39.246 -2.109 7.911 1.00 92.44 570 ILE A CA 1
ATOM 4137 C C . ILE A 1 570 ? 40.247 -0.961 7.729 1.00 92.44 570 ILE A C 1
ATOM 4139 O O . ILE A 1 570 ? 39.911 0.055 7.111 1.00 92.44 570 ILE A O 1
ATOM 4143 N N . GLY A 1 571 ? 41.490 -1.168 8.166 1.00 90.56 571 GLY A N 1
ATOM 4144 C CA . GLY A 1 571 ? 42.558 -0.183 8.143 1.00 90.56 571 GLY A CA 1
ATOM 4145 C C . GLY A 1 571 ? 42.409 0.894 9.220 1.00 90.56 571 GLY A C 1
ATOM 4146 O O . GLY A 1 571 ? 41.480 0.913 10.016 1.00 90.56 571 GLY A O 1
ATOM 4147 N N . TRP A 1 572 ? 43.349 1.841 9.212 1.00 91.94 572 TRP A N 1
ATOM 4148 C CA . TRP A 1 572 ? 43.476 2.890 10.239 1.00 91.94 572 TRP A CA 1
ATOM 4149 C C . TRP A 1 572 ? 43.137 4.291 9.716 1.00 91.94 572 TRP A C 1
ATOM 4151 O O . TRP A 1 572 ? 43.524 5.297 10.310 1.00 91.94 572 TRP A O 1
ATOM 4161 N N . ALA A 1 573 ? 42.497 4.368 8.547 1.00 92.19 573 ALA A N 1
ATOM 4162 C CA . ALA A 1 573 ? 42.061 5.638 7.985 1.00 92.19 573 ALA A CA 1
ATOM 4163 C C . ALA A 1 573 ? 40.836 6.147 8.762 1.00 92.19 573 ALA A C 1
ATOM 4165 O O . ALA A 1 573 ? 39.942 5.344 9.028 1.00 92.19 573 ALA A O 1
ATOM 4166 N N . PRO A 1 574 ? 40.763 7.450 9.091 1.00 91.88 574 PRO A N 1
ATOM 4167 C CA . PRO A 1 574 ? 39.602 7.972 9.789 1.00 91.88 574 PRO A CA 1
ATOM 4168 C C . PRO A 1 574 ? 38.308 7.801 8.995 1.00 91.88 574 PRO A C 1
ATOM 4170 O O . PRO A 1 574 ? 38.323 7.991 7.775 1.00 91.88 574 PRO A O 1
ATOM 4173 N N . PHE A 1 575 ? 37.207 7.493 9.685 1.00 91.50 575 PHE A N 1
ATOM 4174 C CA . PHE A 1 575 ? 35.897 7.197 9.075 1.00 91.50 575 PHE A CA 1
ATOM 4175 C C . PHE A 1 575 ? 35.918 5.964 8.150 1.00 91.50 575 PHE A C 1
ATOM 4177 O O . PHE A 1 575 ? 35.139 5.847 7.199 1.00 91.50 575 PHE A O 1
ATOM 4184 N N . GLY A 1 576 ? 36.867 5.056 8.396 1.00 89.88 576 GLY A N 1
ATOM 4185 C CA . GLY A 1 576 ? 37.081 3.835 7.632 1.00 89.88 576 GLY A CA 1
ATOM 4186 C C . GLY A 1 576 ? 36.003 2.770 7.841 1.00 89.88 576 GLY A C 1
ATOM 4187 O O . GLY A 1 576 ? 35.903 1.880 6.995 1.00 89.88 576 GLY A O 1
ATOM 4188 N N . LEU A 1 577 ? 35.201 2.852 8.909 1.00 92.56 577 LEU A N 1
ATOM 4189 C CA . LEU A 1 577 ? 34.035 1.998 9.161 1.00 92.56 577 LEU A CA 1
ATOM 4190 C C . LEU A 1 577 ? 32.726 2.680 8.771 1.00 92.56 577 LEU A C 1
ATOM 4192 O O . LEU A 1 577 ? 31.996 2.133 7.945 1.00 92.56 577 LEU A O 1
ATOM 4196 N N . SER A 1 578 ? 32.446 3.882 9.285 1.00 93.69 578 SER A N 1
ATOM 4197 C CA . SER A 1 578 ? 31.197 4.600 8.969 1.00 93.69 578 SER A CA 1
ATOM 4198 C C . SER A 1 578 ? 31.066 4.973 7.487 1.00 93.69 578 SER A C 1
ATOM 4200 O O . SER A 1 578 ? 29.960 5.137 6.977 1.00 93.69 578 SER A O 1
ATOM 4202 N N . GLY A 1 579 ? 32.187 5.070 6.765 1.00 92.25 579 GLY A N 1
ATOM 4203 C CA . GLY A 1 579 ? 32.214 5.310 5.323 1.00 92.25 579 GLY A CA 1
ATOM 4204 C C . GLY A 1 579 ? 31.997 4.068 4.447 1.00 92.25 579 GLY A C 1
ATOM 4205 O O . GLY A 1 579 ? 32.029 4.193 3.219 1.00 92.25 579 GLY A O 1
ATOM 4206 N N . ARG A 1 580 ? 31.828 2.867 5.021 1.00 93.75 580 ARG A N 1
ATOM 4207 C CA . ARG A 1 580 ? 31.659 1.627 4.245 1.00 93.75 580 ARG A CA 1
ATOM 4208 C C . ARG A 1 580 ? 30.242 1.541 3.662 1.00 93.75 580 ARG A C 1
ATOM 4210 O O . ARG A 1 580 ? 29.280 1.650 4.416 1.00 93.75 580 ARG A O 1
ATOM 4217 N N . PRO A 1 581 ? 30.079 1.300 2.347 1.00 94.75 581 PRO A N 1
ATOM 4218 C CA . PRO A 1 581 ? 28.766 0.995 1.787 1.00 94.75 581 PRO A CA 1
ATOM 4219 C C . PRO A 1 581 ? 28.284 -0.364 2.309 1.00 94.75 581 PRO A C 1
ATOM 4221 O O . PRO A 1 581 ? 29.079 -1.303 2.405 1.00 94.75 581 PRO A O 1
ATOM 4224 N N . LEU A 1 582 ? 26.999 -0.468 2.645 1.00 96.38 582 LEU A N 1
ATOM 4225 C CA . LEU A 1 582 ? 26.374 -1.656 3.236 1.00 96.38 582 LEU A CA 1
ATOM 4226 C C . LEU A 1 582 ? 25.248 -2.165 2.323 1.00 96.38 582 LEU A C 1
ATOM 4228 O O . LEU A 1 582 ? 24.544 -1.355 1.724 1.00 96.38 582 LEU A O 1
ATOM 4232 N N . VAL A 1 583 ? 25.037 -3.486 2.255 1.00 91.25 583 VAL A N 1
ATOM 4233 C CA . VAL A 1 583 ? 23.894 -4.085 1.522 1.00 91.25 583 VAL A CA 1
ATOM 4234 C C . VAL A 1 583 ? 22.551 -3.829 2.217 1.00 91.25 583 VAL A C 1
ATOM 4236 O O . VAL A 1 583 ? 21.493 -3.916 1.604 1.00 91.25 583 VAL A O 1
ATOM 4239 N N . GLY A 1 584 ? 22.589 -3.508 3.508 1.00 92.25 584 GLY A N 1
ATOM 4240 C CA . GLY A 1 584 ? 21.431 -3.251 4.355 1.00 92.25 584 GLY A CA 1
ATOM 4241 C C . GLY A 1 584 ? 21.812 -3.340 5.831 1.00 92.25 584 GLY A C 1
ATOM 4242 O O . GLY A 1 584 ? 22.967 -3.634 6.154 1.00 92.25 584 GLY A O 1
ATOM 4243 N N . THR A 1 585 ? 20.840 -3.103 6.711 1.00 94.00 585 THR A N 1
ATOM 4244 C CA . THR A 1 585 ? 20.977 -3.222 8.169 1.00 94.00 585 THR A CA 1
ATOM 4245 C C . THR A 1 585 ? 19.803 -4.002 8.768 1.00 94.00 585 THR A C 1
ATOM 4247 O O . THR A 1 585 ? 18.707 -4.030 8.207 1.00 94.00 585 THR A O 1
ATOM 4250 N N . VAL A 1 586 ? 20.037 -4.657 9.906 1.00 93.25 586 VAL A N 1
ATOM 4251 C CA . VAL A 1 586 ? 19.031 -5.348 10.725 1.00 93.25 586 VAL A CA 1
ATOM 4252 C C . VAL A 1 586 ? 19.058 -4.744 12.126 1.00 93.25 586 VAL A C 1
ATOM 4254 O O . VAL A 1 586 ? 20.113 -4.686 12.757 1.00 93.25 586 VAL A O 1
ATOM 4257 N N . GLY A 1 587 ? 17.903 -4.292 12.614 1.00 91.81 587 GLY A N 1
ATOM 4258 C CA . GLY A 1 587 ? 17.774 -3.752 13.967 1.00 91.81 587 GLY A CA 1
ATOM 4259 C C . GLY A 1 587 ? 17.872 -4.845 15.034 1.00 91.81 587 GLY A C 1
ATOM 4260 O O . GLY A 1 587 ? 17.300 -5.923 14.885 1.00 91.81 587 GLY A O 1
ATOM 4261 N N . TRP A 1 588 ? 18.562 -4.553 16.132 1.00 96.25 588 TRP A N 1
ATOM 4262 C CA . TRP A 1 588 ? 18.750 -5.439 17.273 1.00 96.25 588 TRP A CA 1
ATOM 4263 C C . TRP A 1 588 ? 18.566 -4.677 18.587 1.00 96.25 588 TRP A C 1
ATOM 4265 O O . TRP A 1 588 ? 19.205 -3.657 18.836 1.00 96.25 588 TRP A O 1
ATOM 4275 N N . GLN A 1 589 ? 17.690 -5.188 19.449 1.00 95.56 589 GLN A N 1
ATOM 4276 C CA . GLN A 1 589 ? 17.462 -4.668 20.797 1.00 95.56 589 GLN A CA 1
ATOM 4277 C C . GLN A 1 589 ? 17.871 -5.744 21.810 1.00 95.56 589 GLN A C 1
ATOM 4279 O O . GLN A 1 589 ? 17.008 -6.476 22.296 1.00 95.56 589 GLN A O 1
ATOM 4284 N N . PRO A 1 590 ? 19.178 -5.916 22.088 1.00 92.69 590 PRO A N 1
ATOM 4285 C CA . PRO A 1 590 ? 19.620 -6.951 23.013 1.00 92.69 590 PRO A CA 1
ATOM 4286 C C . PRO A 1 590 ? 19.056 -6.706 24.419 1.00 92.69 590 PRO A C 1
ATOM 4288 O O . PRO A 1 590 ? 19.047 -5.555 24.876 1.00 92.69 590 PRO A O 1
ATOM 4291 N N . PRO A 1 591 ? 18.660 -7.751 25.165 1.00 91.31 591 PRO A N 1
ATOM 4292 C CA . PRO A 1 591 ? 18.363 -7.618 26.588 1.00 91.31 591 PRO A CA 1
ATOM 4293 C C . PRO A 1 591 ? 19.621 -7.213 27.377 1.00 91.31 591 PRO A C 1
ATOM 4295 O O . PRO A 1 591 ? 20.734 -7.175 26.850 1.00 91.31 591 PRO A O 1
ATOM 4298 N N . THR A 1 592 ? 19.453 -6.848 28.646 1.00 92.75 592 THR A N 1
ATOM 4299 C CA . THR A 1 592 ? 20.574 -6.517 29.545 1.00 92.75 592 THR A CA 1
ATOM 4300 C C . THR A 1 592 ? 21.457 -7.748 29.763 1.00 92.75 592 THR A C 1
ATOM 4302 O O . THR A 1 592 ? 20.953 -8.796 30.153 1.00 92.75 592 THR A O 1
ATOM 4305 N N . TRP A 1 593 ? 22.774 -7.627 29.571 1.00 94.00 593 TRP A N 1
ATOM 4306 C CA . TRP A 1 593 ? 23.715 -8.719 29.846 1.00 94.00 593 TRP A CA 1
ATOM 4307 C C . TRP A 1 593 ? 24.094 -8.715 31.324 1.00 94.00 593 TRP A C 1
ATOM 4309 O O . TRP A 1 593 ? 24.637 -7.725 31.827 1.00 94.00 593 TRP A O 1
ATOM 4319 N N . SER A 1 594 ? 23.737 -9.787 32.034 1.00 90.38 594 SER A N 1
ATOM 4320 C CA . SER A 1 594 ? 23.732 -9.798 33.500 1.00 90.38 594 SER A CA 1
ATOM 4321 C C . SER A 1 594 ? 24.997 -10.395 34.119 1.00 90.38 594 SER A C 1
ATOM 4323 O O . SER A 1 594 ? 25.403 -9.928 35.185 1.00 90.38 594 SER A O 1
ATOM 4325 N N . GLN A 1 595 ? 25.651 -11.357 33.454 1.00 91.00 595 GLN A N 1
ATOM 4326 C CA . GLN A 1 595 ? 26.914 -11.938 33.907 1.00 91.00 595 GLN A CA 1
ATOM 4327 C C . GLN A 1 595 ? 28.029 -11.765 32.873 1.00 91.00 595 GLN A C 1
ATOM 4329 O O . GLN A 1 595 ? 27.812 -11.671 31.666 1.00 91.00 595 GLN A O 1
ATOM 4334 N N . ILE A 1 596 ? 29.260 -11.721 33.380 1.00 92.06 596 ILE A N 1
ATOM 4335 C CA . ILE A 1 596 ? 30.462 -11.841 32.551 1.00 92.06 596 ILE A CA 1
ATOM 4336 C C . ILE A 1 596 ? 30.533 -13.284 32.046 1.00 92.06 596 ILE A C 1
ATOM 4338 O O . ILE A 1 596 ? 30.266 -14.209 32.806 1.00 92.06 596 ILE A O 1
ATOM 4342 N N . ASP A 1 597 ? 30.950 -13.456 30.796 1.00 94.12 597 ASP A N 1
ATOM 4343 C CA . ASP A 1 597 ? 31.072 -14.728 30.079 1.00 94.12 597 ASP A CA 1
ATOM 4344 C C . ASP A 1 597 ? 29.748 -15.387 29.659 1.00 94.12 597 ASP A C 1
ATOM 4346 O O . ASP A 1 597 ? 29.775 -16.482 29.096 1.00 94.12 597 ASP A O 1
ATOM 4350 N N . ASP A 1 598 ? 28.610 -14.705 29.830 1.00 93.69 598 ASP A N 1
ATOM 4351 C CA . ASP A 1 598 ? 27.352 -15.128 29.209 1.00 93.69 598 ASP A CA 1
ATOM 4352 C C . ASP A 1 598 ? 27.504 -15.126 27.678 1.00 93.69 598 ASP A C 1
ATOM 4354 O O . ASP A 1 598 ? 27.931 -14.135 27.081 1.00 93.69 598 ASP A O 1
ATOM 4358 N N . ALA A 1 599 ? 27.158 -16.244 27.044 1.00 92.00 599 ALA A N 1
ATOM 4359 C CA . ALA A 1 599 ? 27.156 -16.430 25.591 1.00 92.00 599 ALA A CA 1
ATOM 4360 C C . ALA A 1 599 ? 25.931 -17.258 25.170 1.00 92.00 599 ALA A C 1
ATOM 4362 O O . ALA A 1 599 ? 26.037 -18.270 24.475 1.00 92.00 599 ALA A O 1
ATOM 4363 N N . GLY A 1 600 ? 24.761 -16.861 25.675 1.00 89.00 600 GLY A N 1
ATOM 4364 C CA . GLY A 1 600 ? 23.480 -17.499 25.388 1.00 89.00 600 GLY A CA 1
ATOM 4365 C C . GLY A 1 600 ? 22.699 -16.794 24.272 1.00 89.00 600 GLY A C 1
ATOM 4366 O O . GLY A 1 600 ? 23.239 -15.920 23.583 1.00 89.00 600 GLY A O 1
ATOM 4367 N N . PRO A 1 601 ? 21.409 -17.141 24.106 1.00 86.25 601 PRO A N 1
ATOM 4368 C CA . PRO A 1 601 ? 20.501 -16.473 23.169 1.00 86.25 601 PRO A CA 1
ATOM 4369 C C . PRO A 1 601 ? 20.413 -14.952 23.374 1.00 86.25 601 PRO A C 1
ATOM 4371 O O . PRO A 1 601 ? 20.336 -14.207 22.403 1.00 86.25 601 PRO A O 1
ATOM 4374 N N . ASP A 1 602 ? 20.530 -14.480 24.615 1.00 90.19 602 ASP A N 1
ATOM 4375 C CA . ASP A 1 602 ? 20.504 -13.054 24.975 1.00 90.19 602 ASP A CA 1
ATOM 4376 C C . ASP A 1 602 ? 21.685 -12.241 24.401 1.00 90.19 602 ASP A C 1
ATOM 4378 O O . ASP A 1 602 ? 21.600 -11.018 24.244 1.00 90.19 602 ASP A O 1
ATOM 4382 N N . GLN A 1 603 ? 22.800 -12.908 24.083 1.00 95.69 603 GLN A N 1
ATOM 4383 C CA . GLN A 1 603 ? 23.994 -12.326 23.455 1.00 95.69 603 GLN A CA 1
ATOM 4384 C C . GLN A 1 603 ? 24.069 -12.635 21.953 1.00 95.69 603 GLN A C 1
ATOM 4386 O O . GLN A 1 603 ? 25.085 -12.354 21.316 1.00 95.69 603 GLN A O 1
ATOM 4391 N N . ARG A 1 604 ? 23.024 -13.229 21.370 1.00 96.31 604 ARG A N 1
ATOM 4392 C CA . ARG A 1 604 ? 22.969 -13.567 19.948 1.00 96.31 604 ARG A CA 1
ATOM 4393 C C . ARG A 1 604 ? 22.258 -12.467 19.165 1.00 96.31 604 ARG A C 1
ATOM 4395 O O . ARG A 1 604 ? 21.254 -11.914 19.614 1.00 96.31 604 ARG A O 1
ATOM 4402 N N . SER A 1 605 ? 22.773 -12.151 17.979 1.00 96.56 605 SER A N 1
ATOM 4403 C CA . SER A 1 605 ? 22.082 -11.253 17.055 1.00 96.56 605 SER A CA 1
ATOM 4404 C C . SER A 1 605 ? 20.762 -11.861 16.554 1.00 96.56 605 SER A C 1
ATOM 4406 O O . SER A 1 605 ? 20.580 -13.079 16.607 1.00 96.56 605 SER A O 1
ATOM 4408 N N . PRO A 1 606 ? 19.868 -11.053 15.957 1.00 95.00 606 PRO A N 1
ATOM 4409 C CA . PRO A 1 606 ? 18.754 -11.561 15.166 1.00 95.00 606 PRO A CA 1
ATOM 4410 C C . PRO A 1 606 ? 19.251 -12.324 13.929 1.00 95.00 606 PRO A C 1
ATOM 4412 O O . PRO A 1 606 ? 20.449 -12.349 13.637 1.00 95.00 606 PRO A O 1
ATOM 4415 N N . GLN A 1 607 ? 18.315 -12.906 13.177 1.00 90.44 607 GLN A N 1
ATOM 4416 C CA . GLN A 1 607 ? 18.584 -13.601 11.918 1.00 90.44 607 GLN A CA 1
ATOM 4417 C C . GLN A 1 607 ? 19.182 -12.650 10.863 1.00 90.44 607 GLN A C 1
ATOM 4419 O O . GLN A 1 607 ? 18.557 -11.664 10.473 1.00 90.44 607 GLN A O 1
ATOM 4424 N N . LEU A 1 608 ? 20.377 -12.977 10.368 1.00 95.38 608 LEU A N 1
ATOM 4425 C CA . LEU A 1 608 ? 21.148 -12.204 9.388 1.00 95.38 608 LEU A CA 1
ATOM 4426 C C . LEU A 1 608 ? 21.200 -12.860 7.999 1.00 95.38 608 LEU A C 1
ATOM 4428 O O . LEU A 1 608 ? 21.842 -12.307 7.103 1.00 95.38 608 LEU A O 1
ATOM 4432 N N . ALA A 1 609 ? 20.523 -13.999 7.787 1.00 89.88 609 ALA A N 1
ATOM 4433 C CA . ALA A 1 609 ? 20.521 -14.727 6.513 1.00 89.88 609 ALA A CA 1
ATOM 4434 C C . ALA A 1 609 ? 20.243 -13.819 5.306 1.00 89.88 609 ALA A C 1
ATOM 4436 O O . ALA A 1 609 ? 20.943 -13.910 4.306 1.00 89.88 609 ALA A O 1
ATOM 4437 N N . GLY A 1 610 ? 19.303 -12.872 5.416 1.00 86.44 610 GLY A N 1
ATOM 4438 C CA . GLY A 1 610 ? 18.986 -11.937 4.331 1.00 86.44 610 GLY A CA 1
ATOM 4439 C C . GLY A 1 610 ? 20.135 -10.996 3.939 1.00 86.44 610 GLY A C 1
ATOM 4440 O O . GLY A 1 610 ? 20.278 -10.669 2.762 1.00 86.44 610 GLY A O 1
ATOM 4441 N N . LEU A 1 611 ? 20.978 -10.572 4.889 1.00 93.75 611 LEU A N 1
ATOM 4442 C CA . LEU A 1 611 ? 22.170 -9.769 4.586 1.00 93.75 611 LEU A CA 1
ATOM 4443 C C . LEU A 1 611 ? 23.260 -10.650 3.965 1.00 93.75 611 LEU A C 1
ATOM 4445 O O . LEU A 1 611 ? 23.817 -10.311 2.921 1.00 93.75 611 LEU A O 1
ATOM 4449 N N . VAL A 1 612 ? 23.528 -11.807 4.578 1.00 96.81 612 VAL A N 1
ATOM 4450 C CA . VAL A 1 612 ? 24.552 -12.756 4.116 1.00 96.81 612 VAL A CA 1
ATOM 4451 C C . VAL A 1 612 ? 24.222 -13.276 2.714 1.00 96.81 612 VAL A C 1
ATOM 4453 O O . VAL A 1 612 ? 25.101 -13.270 1.853 1.00 96.81 612 VAL A O 1
ATOM 4456 N N . GLN A 1 613 ? 22.957 -13.620 2.441 1.00 95.19 613 GLN A N 1
ATOM 4457 C CA . GLN A 1 613 ? 22.475 -14.059 1.128 1.00 95.19 613 GLN A CA 1
ATOM 4458 C C . GLN A 1 613 ? 22.785 -13.021 0.050 1.00 95.19 613 GLN A C 1
ATOM 4460 O O . GLN A 1 613 ? 23.286 -13.376 -1.018 1.00 95.19 613 GLN A O 1
ATOM 4465 N N . GLN A 1 614 ? 22.539 -11.736 0.324 1.00 91.31 614 GLN A N 1
ATOM 4466 C CA . GLN A 1 614 ? 22.821 -10.662 -0.630 1.00 91.31 614 GLN A CA 1
ATOM 4467 C C . GLN A 1 614 ? 24.300 -10.579 -0.996 1.00 91.31 614 GLN A C 1
ATOM 4469 O O . GLN A 1 614 ? 24.597 -10.267 -2.143 1.00 91.31 614 GLN A O 1
ATOM 4474 N N . VAL A 1 615 ? 25.215 -10.875 -0.067 1.00 96.44 615 VAL A N 1
ATOM 4475 C CA . VAL A 1 615 ? 26.661 -10.872 -0.330 1.00 96.44 615 VAL A CA 1
ATOM 4476 C C . VAL A 1 615 ? 27.115 -12.146 -1.044 1.00 96.44 615 VAL A C 1
ATOM 4478 O O . VAL A 1 615 ? 27.791 -12.043 -2.067 1.00 96.44 615 VAL A O 1
ATOM 4481 N N . VAL A 1 616 ? 26.713 -13.337 -0.583 1.00 95.19 616 VAL A N 1
ATOM 4482 C CA . VAL A 1 616 ? 27.154 -14.610 -1.196 1.00 95.19 616 VAL A CA 1
ATOM 4483 C C . VAL A 1 616 ? 26.558 -14.852 -2.586 1.00 95.19 616 VAL A C 1
ATOM 4485 O O . VAL A 1 616 ? 27.133 -15.596 -3.381 1.00 95.19 616 VAL A O 1
ATOM 4488 N N . SER A 1 617 ? 25.438 -14.196 -2.913 1.00 92.56 617 SER A N 1
ATOM 4489 C CA . SER A 1 617 ? 24.814 -14.244 -4.248 1.00 92.56 617 SER A CA 1
ATOM 4490 C C . SER A 1 617 ? 25.505 -13.341 -5.273 1.00 92.56 617 SER A C 1
ATOM 4492 O O . SER A 1 617 ? 25.179 -13.392 -6.460 1.00 92.56 617 SER A O 1
ATOM 4494 N N . ARG A 1 618 ? 26.438 -12.477 -4.855 1.00 92.50 618 ARG A N 1
ATOM 4495 C CA . ARG A 1 618 ? 27.091 -11.546 -5.778 1.00 92.50 618 ARG A CA 1
ATOM 4496 C C . ARG A 1 618 ? 28.054 -12.273 -6.699 1.00 92.50 618 ARG A C 1
ATOM 4498 O O . ARG A 1 618 ? 28.766 -13.187 -6.294 1.00 92.50 618 ARG A O 1
ATOM 4505 N N . SER A 1 619 ? 28.162 -11.775 -7.929 1.00 92.19 619 SER A N 1
ATOM 4506 C CA . SER A 1 619 ? 29.103 -12.301 -8.929 1.00 92.19 619 SER A CA 1
ATOM 4507 C C . SER A 1 619 ? 30.588 -12.196 -8.524 1.00 92.19 619 SER A C 1
ATOM 4509 O O . SER A 1 619 ? 31.405 -12.966 -9.024 1.00 92.19 619 SER A O 1
ATOM 4511 N N . ASP A 1 620 ? 30.937 -11.276 -7.617 1.00 92.94 620 ASP A N 1
ATOM 4512 C CA . ASP A 1 620 ? 32.292 -11.056 -7.092 1.00 92.94 620 ASP A CA 1
ATOM 4513 C C . ASP A 1 620 ? 32.585 -11.818 -5.782 1.00 92.94 620 ASP A C 1
ATOM 4515 O O . ASP A 1 620 ? 33.707 -11.739 -5.276 1.00 92.94 620 ASP A O 1
ATOM 4519 N N . TRP A 1 621 ? 31.620 -12.570 -5.236 1.00 96.62 621 TRP A N 1
ATOM 4520 C CA . TRP A 1 621 ? 31.838 -13.442 -4.079 1.00 96.62 621 TRP A CA 1
ATOM 4521 C C . TRP A 1 621 ? 32.567 -14.736 -4.464 1.00 96.62 621 TRP A C 1
ATOM 4523 O O . TRP A 1 621 ? 32.291 -15.348 -5.495 1.00 96.62 621 TRP A O 1
ATOM 4533 N N . GLN A 1 622 ? 33.485 -15.180 -3.607 1.00 94.94 622 GLN A N 1
ATOM 4534 C CA . GLN A 1 622 ? 34.175 -16.465 -3.691 1.00 94.94 622 GLN A CA 1
ATOM 4535 C C . GLN A 1 622 ? 34.257 -17.075 -2.290 1.00 94.94 622 GLN A C 1
ATOM 4537 O O . GLN A 1 622 ? 34.467 -16.359 -1.313 1.00 94.94 622 GLN A O 1
ATOM 4542 N N . SER A 1 623 ? 34.136 -18.400 -2.185 1.00 93.62 623 SER A N 1
ATOM 4543 C CA . SER A 1 623 ? 34.362 -19.100 -0.913 1.00 93.62 623 SER A CA 1
ATOM 4544 C C . SER A 1 623 ? 35.753 -18.768 -0.364 1.00 93.62 623 SER A C 1
ATOM 4546 O O . SER A 1 623 ? 36.725 -18.788 -1.121 1.00 93.62 623 SER A O 1
ATOM 4548 N N . ASN A 1 624 ? 35.847 -18.544 0.949 1.00 94.88 624 ASN A N 1
ATOM 4549 C CA . ASN A 1 624 ? 36.998 -18.009 1.694 1.00 94.88 624 ASN A CA 1
ATOM 4550 C C . ASN A 1 624 ? 37.201 -16.489 1.627 1.00 94.88 624 ASN A C 1
ATOM 4552 O O . ASN A 1 624 ? 38.144 -15.980 2.242 1.00 94.88 624 ASN A O 1
ATOM 4556 N N . ASN A 1 625 ? 36.345 -15.743 0.929 1.00 96.88 625 ASN A N 1
ATOM 4557 C CA . ASN A 1 625 ? 36.400 -14.287 0.994 1.00 96.88 625 ASN A CA 1
ATOM 4558 C C . ASN A 1 625 ? 36.030 -13.770 2.389 1.00 96.88 625 ASN A C 1
ATOM 4560 O O . ASN A 1 625 ? 35.461 -14.482 3.221 1.00 96.88 625 ASN A O 1
ATOM 4564 N N . ALA A 1 626 ? 36.397 -12.517 2.649 1.00 97.12 626 ALA A N 1
ATOM 4565 C CA . ALA A 1 626 ? 36.093 -11.868 3.910 1.00 97.12 626 ALA A CA 1
ATOM 4566 C C . ALA A 1 626 ? 34.739 -11.142 3.877 1.00 97.12 626 ALA A C 1
ATOM 4568 O O . ALA A 1 626 ? 34.335 -10.602 2.843 1.00 97.12 626 ALA A O 1
ATOM 4569 N N . MET A 1 627 ? 34.081 -11.076 5.033 1.00 97.81 627 MET A N 1
ATOM 4570 C CA . MET A 1 627 ? 32.882 -10.278 5.298 1.00 97.81 627 MET A CA 1
ATOM 4571 C C . MET A 1 627 ? 33.169 -9.260 6.406 1.00 97.81 627 MET A C 1
ATOM 4573 O O . MET A 1 627 ? 33.870 -9.571 7.367 1.00 97.81 627 MET A O 1
ATOM 4577 N N . LEU A 1 628 ? 32.622 -8.049 6.286 1.00 97.69 628 LEU A N 1
ATOM 4578 C CA . LEU A 1 628 ? 32.710 -7.007 7.313 1.00 97.69 628 LEU A CA 1
ATOM 4579 C C . LEU A 1 628 ? 31.307 -6.646 7.791 1.00 97.69 628 LEU A C 1
ATOM 4581 O O . LEU A 1 628 ? 30.535 -6.057 7.032 1.00 97.69 628 LEU A O 1
ATOM 4585 N N . PHE A 1 629 ? 31.005 -6.964 9.045 1.00 98.12 629 PHE A N 1
ATOM 4586 C CA . PHE A 1 629 ? 29.809 -6.471 9.716 1.00 98.12 629 PHE A CA 1
ATOM 4587 C C . PHE A 1 629 ? 30.110 -5.146 10.409 1.00 98.12 629 PHE A C 1
ATOM 4589 O O . PHE A 1 629 ? 31.208 -4.945 10.927 1.00 98.12 629 PHE A O 1
ATOM 4596 N N . VAL A 1 630 ? 29.135 -4.245 10.411 1.00 97.75 630 VAL A N 1
ATOM 4597 C CA . VAL A 1 630 ? 29.225 -2.926 11.041 1.00 97.75 630 VAL A CA 1
ATOM 4598 C C . VAL A 1 630 ? 28.059 -2.782 12.008 1.00 97.75 630 VAL A C 1
ATOM 4600 O O . VAL A 1 630 ? 26.916 -2.983 11.610 1.00 97.75 630 VAL A O 1
ATOM 4603 N N . VAL A 1 631 ? 28.344 -2.455 13.265 1.00 97.44 631 VAL A N 1
ATOM 4604 C CA . VAL A 1 631 ? 27.352 -2.225 14.316 1.00 97.44 631 VAL A CA 1
ATOM 4605 C C . VAL A 1 631 ? 27.339 -0.740 14.667 1.00 97.44 631 VAL A C 1
ATOM 4607 O O . VAL A 1 631 ? 28.373 -0.168 15.012 1.00 97.44 631 VAL A O 1
ATOM 4610 N N . SER A 1 632 ? 26.171 -0.119 14.570 1.00 95.12 632 SER A N 1
ATOM 4611 C CA . SER A 1 632 ? 25.906 1.281 14.930 1.00 95.12 632 SER A CA 1
ATOM 4612 C C . SER A 1 632 ? 24.613 1.369 15.749 1.00 95.12 632 SER A C 1
ATOM 4614 O O . SER A 1 632 ? 23.941 0.357 15.935 1.00 95.12 632 SER A O 1
ATOM 4616 N N . GLY A 1 633 ? 24.253 2.538 16.284 1.00 93.81 633 GLY A N 1
ATOM 4617 C CA . GLY A 1 633 ? 22.990 2.704 17.013 1.00 93.81 633 GLY A CA 1
ATOM 4618 C C . GLY A 1 633 ? 23.075 3.706 18.159 1.00 93.81 633 GLY A C 1
ATOM 4619 O O . GLY A 1 633 ? 23.764 4.714 18.039 1.00 93.81 633 GLY A O 1
ATOM 4620 N N . THR A 1 634 ? 22.397 3.397 19.268 1.00 91.81 634 THR A N 1
ATOM 4621 C CA . THR A 1 634 ? 22.502 4.110 20.553 1.00 91.81 634 THR A CA 1
ATOM 4622 C C . THR A 1 634 ? 22.520 3.146 21.745 1.00 91.81 634 THR A C 1
ATOM 4624 O O . THR A 1 634 ? 21.906 2.073 21.691 1.00 91.81 634 THR A O 1
ATOM 4627 N N . GLY A 1 635 ? 23.108 3.568 22.867 1.00 92.25 635 GLY A N 1
ATOM 4628 C CA . GLY A 1 635 ? 23.230 2.738 24.072 1.00 92.25 635 GLY A CA 1
ATOM 4629 C C . GLY A 1 635 ? 24.373 1.732 23.940 1.00 92.25 635 GLY A C 1
ATOM 4630 O O . GLY A 1 635 ? 25.222 1.894 23.075 1.00 92.25 635 GLY A O 1
ATOM 4631 N N . GLY A 1 636 ? 24.434 0.699 24.791 1.00 91.56 636 GLY A N 1
ATOM 4632 C CA . GLY A 1 636 ? 25.636 -0.143 24.788 1.00 91.56 636 GLY A CA 1
ATOM 4633 C C . GLY A 1 636 ? 25.552 -1.505 25.458 1.00 91.56 636 GLY A C 1
ATOM 4634 O O . GLY A 1 636 ? 24.884 -1.691 26.485 1.00 91.56 636 GLY A O 1
ATOM 4635 N N . ARG A 1 637 ? 26.282 -2.451 24.862 1.00 94.12 637 ARG A N 1
ATOM 4636 C CA . ARG A 1 637 ? 26.635 -3.771 25.403 1.00 94.12 637 ARG A CA 1
ATOM 4637 C C . ARG A 1 637 ? 28.138 -3.969 25.251 1.00 94.12 637 ARG A C 1
ATOM 4639 O O . ARG A 1 637 ? 28.722 -3.495 24.286 1.00 94.12 637 ARG A O 1
ATOM 4646 N N . SER A 1 638 ? 28.747 -4.679 26.191 1.00 92.81 638 SER A N 1
ATOM 4647 C CA . SER A 1 638 ? 30.200 -4.841 26.258 1.00 92.81 638 SER A CA 1
ATOM 4648 C C . SER A 1 638 ? 30.564 -6.306 26.029 1.00 92.81 638 SER A C 1
ATOM 4650 O O . SER A 1 638 ? 30.210 -7.164 26.845 1.00 92.81 638 SER A O 1
ATOM 4652 N N . ALA A 1 639 ? 31.236 -6.605 24.916 1.00 94.38 639 ALA A N 1
ATOM 4653 C CA . ALA A 1 639 ? 31.629 -7.952 24.492 1.00 94.38 639 ALA A CA 1
ATOM 4654 C C . ALA A 1 639 ? 33.153 -8.163 24.566 1.00 94.38 639 ALA A C 1
ATOM 4656 O O . ALA A 1 639 ? 33.926 -7.219 24.728 1.00 94.38 639 ALA A O 1
ATOM 4657 N N . TRP A 1 640 ? 33.612 -9.415 24.505 1.00 93.25 640 TRP A N 1
ATOM 4658 C CA . TRP A 1 640 ? 35.049 -9.715 24.475 1.00 93.25 640 TRP A CA 1
ATOM 4659 C C . TRP A 1 640 ? 35.668 -9.334 23.120 1.00 93.25 640 TRP A C 1
ATOM 4661 O O . TRP A 1 640 ? 35.197 -9.793 22.082 1.00 93.25 640 TRP A O 1
ATOM 4671 N N . GLN A 1 641 ? 36.748 -8.540 23.145 1.00 90.81 641 GLN A N 1
ATOM 4672 C CA . GLN A 1 641 ? 37.617 -8.312 21.980 1.00 90.81 641 GLN A CA 1
ATOM 4673 C C . GLN A 1 641 ? 38.499 -9.533 21.712 1.00 90.81 641 GLN A C 1
ATOM 4675 O O . GLN A 1 641 ? 39.014 -10.160 22.647 1.00 90.81 641 GLN A O 1
ATOM 4680 N N . VAL A 1 642 ? 38.768 -9.811 20.436 1.00 91.31 642 VAL A N 1
ATOM 4681 C CA . VAL A 1 642 ? 39.640 -10.909 19.996 1.00 91.31 642 VAL A CA 1
ATOM 4682 C C . VAL A 1 642 ? 41.069 -10.763 20.512 1.00 91.31 642 VAL A C 1
ATOM 4684 O O . VAL A 1 642 ? 41.741 -11.760 20.781 1.00 91.31 642 VAL A O 1
ATOM 4687 N N . ASN A 1 643 ? 41.536 -9.525 20.689 1.00 87.38 643 ASN A N 1
ATOM 4688 C CA . ASN A 1 643 ? 42.882 -9.234 21.175 1.00 87.38 643 ASN A CA 1
ATOM 4689 C C . ASN A 1 643 ? 43.063 -9.541 22.671 1.00 87.38 643 ASN A C 1
ATOM 4691 O O . ASN A 1 643 ? 44.200 -9.733 23.104 1.00 87.38 643 ASN A O 1
ATOM 4695 N N . GLU A 1 644 ? 41.972 -9.604 23.436 1.00 89.06 644 GLU A N 1
ATOM 4696 C CA . GLU A 1 644 ? 41.985 -9.914 24.870 1.00 89.06 644 GLU A CA 1
ATOM 4697 C C . GLU A 1 644 ? 41.772 -11.408 25.125 1.00 89.06 644 GLU A C 1
ATOM 4699 O O . GLU A 1 644 ? 42.565 -12.037 25.828 1.00 89.06 644 GLU A O 1
ATOM 4704 N N . ASP A 1 645 ? 40.732 -11.997 24.525 1.00 90.44 645 ASP A N 1
ATOM 4705 C CA . ASP A 1 645 ? 40.482 -13.438 24.600 1.00 90.44 645 ASP A CA 1
ATOM 4706 C C . ASP A 1 645 ? 39.919 -13.967 23.267 1.00 90.44 645 ASP A C 1
ATOM 4708 O O . ASP A 1 645 ? 38.712 -13.881 23.013 1.00 90.44 645 ASP A O 1
ATOM 4712 N N . PRO A 1 646 ? 40.763 -14.563 22.403 1.00 90.31 646 PRO A N 1
ATOM 4713 C CA . PRO A 1 646 ? 40.329 -15.046 21.095 1.00 90.31 646 PRO A CA 1
ATOM 4714 C C . PRO A 1 646 ? 39.359 -16.234 21.174 1.00 90.31 646 PRO A C 1
ATOM 4716 O O . PRO A 1 646 ? 38.709 -16.542 20.178 1.00 90.31 646 PRO A O 1
ATOM 4719 N N . LEU A 1 647 ? 39.236 -16.913 22.325 1.00 90.62 647 LEU A N 1
ATOM 4720 C CA . LEU A 1 647 ? 38.252 -17.989 22.503 1.00 90.62 647 LEU A CA 1
ATOM 4721 C C . LEU A 1 647 ? 36.843 -17.442 22.760 1.00 90.62 647 LEU A C 1
ATOM 4723 O O . LEU A 1 647 ? 35.862 -18.129 22.471 1.00 90.62 647 LEU A O 1
ATOM 4727 N N . LYS A 1 648 ? 36.746 -16.209 23.267 1.00 92.81 648 LYS A N 1
ATOM 4728 C CA . LYS A 1 648 ? 35.487 -15.530 23.605 1.00 92.81 648 LYS A CA 1
ATOM 4729 C C . LYS A 1 648 ? 35.077 -14.454 22.598 1.00 92.81 648 LYS A C 1
ATOM 4731 O O . LYS A 1 648 ? 33.993 -13.889 22.733 1.00 92.81 648 LYS A O 1
ATOM 4736 N N . ALA A 1 649 ? 35.923 -14.189 21.603 1.00 93.19 649 ALA A N 1
ATOM 4737 C CA . ALA A 1 649 ? 35.631 -13.291 20.494 1.00 93.19 649 ALA A CA 1
ATOM 4738 C C . ALA A 1 649 ? 34.325 -13.667 19.783 1.00 93.19 649 ALA A C 1
ATOM 4740 O O . ALA A 1 649 ? 33.925 -14.835 19.767 1.00 93.19 649 ALA A O 1
ATOM 4741 N N . VAL A 1 650 ? 33.695 -12.671 19.162 1.00 95.94 650 VAL A N 1
ATOM 4742 C CA . VAL A 1 650 ? 32.456 -12.863 18.404 1.00 95.94 650 VAL A CA 1
ATOM 4743 C C . VAL A 1 650 ? 32.620 -13.926 17.311 1.00 95.94 650 VAL A C 1
ATOM 4745 O O . VAL A 1 650 ? 33.633 -13.983 16.604 1.00 95.94 650 VAL A O 1
ATOM 4748 N N . GLU A 1 651 ? 31.603 -14.774 17.182 1.00 96.31 651 GLU A N 1
ATOM 4749 C CA . GLU A 1 651 ? 31.532 -15.874 16.222 1.00 96.31 651 GLU A CA 1
ATOM 4750 C C . GLU A 1 651 ? 30.392 -15.642 15.226 1.00 96.31 651 GLU A C 1
ATOM 4752 O O . GLU A 1 651 ? 29.264 -15.358 15.621 1.00 96.31 651 GLU A O 1
ATOM 4757 N N . LEU A 1 652 ? 30.687 -15.760 13.933 1.00 97.50 652 LEU A N 1
ATOM 4758 C CA . LEU A 1 652 ? 29.710 -15.770 12.851 1.00 97.50 652 LEU A CA 1
ATOM 4759 C C . LEU A 1 652 ? 29.376 -17.218 12.520 1.00 97.50 652 LEU A C 1
ATOM 4761 O O . LEU A 1 652 ? 30.256 -17.945 12.063 1.00 97.50 652 LEU A O 1
ATOM 4765 N N . CYS A 1 653 ? 28.120 -17.611 12.699 1.00 95.31 653 CYS A N 1
ATOM 4766 C CA . CYS A 1 653 ? 27.607 -18.906 12.263 1.00 95.31 653 CYS A CA 1
ATOM 4767 C C . CYS A 1 653 ? 26.696 -18.723 11.052 1.00 95.31 653 CYS A C 1
ATOM 4769 O O . CYS A 1 653 ? 25.837 -17.844 11.060 1.00 95.31 653 CYS A O 1
ATOM 4771 N N . ILE A 1 654 ? 26.902 -19.536 10.015 1.00 93.94 654 ILE A N 1
ATOM 4772 C CA . ILE A 1 654 ? 26.107 -19.569 8.784 1.00 93.94 654 ILE A CA 1
ATOM 4773 C C . ILE A 1 654 ? 25.763 -21.026 8.474 1.00 93.94 654 ILE A C 1
ATOM 4775 O O . ILE A 1 654 ? 26.653 -21.863 8.315 1.00 93.94 654 ILE A O 1
ATOM 4779 N N . HIS A 1 655 ? 24.476 -21.305 8.328 1.00 88.31 655 HIS A N 1
ATOM 4780 C CA . HIS A 1 655 ? 23.937 -22.573 7.861 1.00 88.31 655 HIS A CA 1
ATOM 4781 C C . HIS A 1 655 ? 23.474 -22.379 6.417 1.00 88.31 655 HIS A C 1
ATOM 4783 O O . HIS A 1 655 ? 22.679 -21.479 6.132 1.00 88.31 655 HIS A O 1
ATOM 4789 N N . TYR A 1 656 ? 24.002 -23.169 5.485 1.00 85.69 656 TYR A N 1
ATOM 4790 C CA . TYR A 1 656 ? 23.736 -22.990 4.058 1.00 85.69 656 TYR A CA 1
ATOM 4791 C C . TYR A 1 656 ? 23.676 -24.319 3.307 1.00 85.69 656 TYR A C 1
ATOM 4793 O O . TYR A 1 656 ? 24.249 -25.315 3.734 1.00 85.69 656 TYR A O 1
ATOM 4801 N N . LEU A 1 657 ? 23.020 -24.331 2.151 1.00 80.56 657 LEU A N 1
ATOM 4802 C CA . LEU A 1 657 ? 22.986 -25.473 1.238 1.00 80.56 657 LEU A CA 1
ATOM 4803 C C . LEU A 1 657 ? 24.055 -25.291 0.140 1.00 80.56 657 LEU A C 1
ATOM 4805 O O . LEU A 1 657 ? 24.023 -24.277 -0.565 1.00 80.56 657 LEU A O 1
ATOM 4809 N N . PRO A 1 658 ? 25.025 -26.219 -0.002 1.00 69.62 658 PRO A N 1
ATOM 4810 C CA . PRO A 1 658 ? 26.169 -26.086 -0.906 1.00 69.62 658 PRO A CA 1
ATOM 4811 C C . PRO A 1 658 ? 25.811 -26.320 -2.381 1.00 69.62 658 PRO A C 1
ATOM 4813 O O . PRO A 1 658 ? 26.559 -25.877 -3.249 1.00 69.62 658 PRO A O 1
ATOM 4816 N N . ASP A 1 659 ? 24.684 -26.986 -2.657 1.00 62.34 659 ASP A N 1
ATOM 4817 C CA . ASP A 1 659 ? 24.154 -27.230 -3.998 1.00 62.34 659 ASP A CA 1
ATOM 4818 C C . ASP A 1 659 ? 22.788 -26.552 -4.168 1.00 62.34 659 ASP A C 1
ATOM 4820 O O . ASP A 1 659 ? 21.895 -26.663 -3.329 1.00 62.34 659 ASP A O 1
ATOM 4824 N N . SER A 1 660 ? 22.602 -25.904 -5.316 1.00 54.38 660 SER A N 1
ATOM 4825 C CA . SER A 1 660 ? 21.349 -25.277 -5.771 1.00 54.38 660 SER A CA 1
ATOM 4826 C C . SER A 1 660 ? 20.264 -26.293 -6.181 1.00 54.38 660 SER A C 1
ATOM 4828 O O . SER A 1 660 ? 19.324 -25.945 -6.891 1.00 54.38 660 SER A O 1
ATOM 4830 N N . SER A 1 661 ? 20.393 -27.558 -5.765 1.00 47.84 661 SER A N 1
ATOM 4831 C CA . SER A 1 661 ? 19.487 -28.660 -6.114 1.00 47.84 661 SER A CA 1
ATOM 4832 C C . SER A 1 661 ? 18.347 -28.871 -5.118 1.00 47.84 661 SER A C 1
ATOM 4834 O O . SER A 1 661 ? 17.446 -29.658 -5.401 1.00 47.84 661 SER A O 1
ATOM 4836 N N . VAL A 1 662 ? 18.356 -28.167 -3.984 1.00 49.22 662 VAL A N 1
ATOM 4837 C CA . VAL A 1 662 ? 17.226 -28.157 -3.052 1.00 49.22 662 VAL A CA 1
ATOM 4838 C C . VAL A 1 662 ? 16.319 -26.999 -3.438 1.00 49.22 662 VAL A C 1
ATOM 4840 O O . VAL A 1 662 ? 16.588 -25.834 -3.144 1.00 49.22 662 VAL A O 1
ATOM 4843 N N . THR A 1 663 ? 15.267 -27.328 -4.174 1.00 53.81 663 THR A N 1
ATOM 4844 C CA . THR A 1 663 ? 14.177 -26.404 -4.460 1.00 53.81 663 THR A CA 1
ATOM 4845 C C . THR A 1 663 ? 13.222 -26.379 -3.275 1.00 53.81 663 THR A C 1
ATOM 4847 O O . THR A 1 663 ? 13.136 -27.336 -2.502 1.00 53.81 663 THR A O 1
ATOM 4850 N N . PHE A 1 664 ? 12.491 -25.280 -3.132 1.00 63.50 664 PHE A N 1
ATOM 4851 C CA . PHE A 1 664 ? 11.273 -25.314 -2.338 1.00 63.50 664 PHE A CA 1
ATOM 4852 C C . PHE A 1 664 ? 10.365 -26.406 -2.905 1.00 63.50 664 PHE A C 1
ATOM 4854 O O . PHE A 1 664 ? 10.262 -26.554 -4.128 1.00 63.50 664 PHE A O 1
ATOM 4861 N N . ASP A 1 665 ? 9.773 -27.200 -2.024 1.00 70.56 665 ASP A N 1
ATOM 4862 C CA . ASP A 1 665 ? 8.699 -28.096 -2.411 1.00 70.56 665 ASP A CA 1
ATOM 4863 C C . ASP A 1 665 ? 7.473 -27.273 -2.842 1.00 70.56 665 ASP A C 1
ATOM 4865 O O . ASP A 1 665 ? 7.452 -26.039 -2.754 1.00 70.56 665 ASP A O 1
ATOM 4869 N N . CYS A 1 666 ? 6.430 -27.941 -3.315 1.00 73.88 666 CYS A N 1
ATOM 4870 C CA . CYS A 1 666 ? 5.246 -27.264 -3.826 1.00 73.88 666 CYS A CA 1
ATOM 4871 C C . CYS A 1 666 ? 4.433 -26.500 -2.765 1.00 73.88 666 CYS A C 1
ATOM 4873 O O . CYS A 1 666 ? 3.515 -25.764 -3.119 1.00 73.88 666 CYS A O 1
ATOM 4875 N N . THR A 1 667 ? 4.807 -26.596 -1.485 1.00 77.31 667 THR A N 1
ATOM 4876 C CA . THR A 1 667 ? 4.226 -25.827 -0.375 1.00 77.31 667 THR A CA 1
ATOM 4877 C C . THR A 1 667 ? 5.123 -24.681 0.103 1.00 77.31 667 THR A C 1
ATOM 4879 O O . THR A 1 667 ? 4.770 -23.960 1.036 1.00 77.31 667 THR A O 1
ATOM 4882 N N . GLY A 1 668 ? 6.269 -24.458 -0.548 1.00 62.91 668 GLY A N 1
ATOM 4883 C CA . GLY A 1 668 ? 7.218 -23.422 -0.145 1.00 62.91 668 GLY A CA 1
ATOM 4884 C C . GLY A 1 668 ? 8.108 -23.840 1.026 1.00 62.91 668 GLY A C 1
ATOM 4885 O O . GLY A 1 668 ? 8.743 -22.977 1.635 1.00 62.91 668 GLY A O 1
ATOM 4886 N N . VAL A 1 669 ? 8.187 -25.138 1.336 1.00 62.78 669 VAL A N 1
ATOM 4887 C CA . VAL A 1 669 ? 9.084 -25.683 2.360 1.00 62.78 669 VAL A CA 1
ATOM 4888 C C . VAL A 1 669 ? 10.379 -26.139 1.697 1.00 62.78 669 VAL A C 1
ATOM 4890 O O . VAL A 1 669 ? 10.390 -26.922 0.748 1.00 62.78 669 VAL A O 1
ATOM 4893 N N . LEU A 1 670 ? 11.506 -25.618 2.177 1.00 53.91 670 LEU A N 1
ATOM 4894 C CA . LEU A 1 670 ? 12.824 -25.956 1.650 1.00 53.91 670 LEU A CA 1
ATOM 4895 C C . LEU A 1 670 ? 13.145 -27.428 1.957 1.00 53.91 670 LEU A C 1
ATOM 4897 O O . LEU A 1 670 ? 13.336 -27.780 3.117 1.00 53.91 670 LEU A O 1
ATOM 4901 N N . GLY A 1 671 ? 13.206 -28.276 0.925 1.00 57.66 671 GLY A N 1
ATOM 4902 C CA . GLY A 1 671 ? 13.485 -29.710 1.077 1.00 57.66 671 GLY A CA 1
ATOM 4903 C C . GLY A 1 671 ? 12.312 -30.564 1.572 1.00 57.66 671 GLY A C 1
ATOM 4904 O O . GLY A 1 671 ? 12.553 -31.667 2.054 1.00 57.66 671 GLY A O 1
ATOM 4905 N N . GLY A 1 672 ? 11.072 -30.074 1.483 1.00 64.25 672 GLY A N 1
ATOM 4906 C CA . GLY A 1 672 ? 9.899 -30.853 1.883 1.00 64.25 672 GLY A CA 1
ATOM 4907 C C . GLY A 1 672 ? 9.477 -31.932 0.870 1.00 64.25 672 GLY A C 1
ATOM 4908 O O . GLY A 1 672 ? 9.941 -31.979 -0.272 1.00 64.25 672 GLY A O 1
ATOM 4909 N N . ASP A 1 673 ? 8.596 -32.831 1.314 1.00 72.25 673 ASP A N 1
ATOM 4910 C CA . ASP A 1 673 ? 8.192 -34.040 0.579 1.00 72.25 673 ASP A CA 1
ATOM 4911 C C . ASP A 1 673 ? 7.123 -33.775 -0.505 1.00 72.25 673 ASP A C 1
ATOM 4913 O O . ASP A 1 673 ? 6.750 -34.686 -1.256 1.00 72.25 673 ASP A O 1
ATOM 4917 N N . ALA A 1 674 ? 6.623 -32.537 -0.620 1.00 75.94 674 ALA A N 1
ATOM 4918 C CA . ALA A 1 674 ? 5.645 -32.116 -1.627 1.00 75.94 674 ALA A CA 1
ATOM 4919 C C . ALA A 1 674 ? 6.307 -31.898 -3.002 1.00 75.94 674 ALA A C 1
ATOM 4921 O O . ALA A 1 674 ? 6.346 -30.792 -3.541 1.00 75.94 674 ALA A O 1
ATOM 4922 N N . LEU A 1 675 ? 6.895 -32.961 -3.548 1.00 79.94 675 LEU A N 1
ATOM 4923 C CA . LEU A 1 675 ? 7.559 -32.979 -4.846 1.00 79.94 675 LEU A CA 1
ATOM 4924 C C . LEU A 1 675 ? 6.594 -33.414 -5.954 1.00 79.94 675 LEU A C 1
ATOM 4926 O O . LEU A 1 675 ? 5.705 -34.223 -5.694 1.00 79.94 675 LEU A O 1
ATOM 4930 N N . PRO A 1 676 ? 6.816 -32.995 -7.213 1.00 77.88 676 PRO A N 1
ATOM 4931 C CA . PRO A 1 676 ? 6.031 -33.486 -8.335 1.00 77.88 676 PRO A CA 1
ATOM 4932 C C . PRO A 1 676 ? 5.931 -35.024 -8.363 1.00 77.88 676 PRO A C 1
ATOM 4934 O O . PRO A 1 676 ? 6.946 -35.723 -8.433 1.00 77.88 676 PRO A O 1
ATOM 4937 N N . GLY A 1 677 ? 4.707 -35.549 -8.307 1.00 75.62 677 GLY A N 1
ATOM 4938 C CA . GLY A 1 677 ? 4.376 -36.972 -8.236 1.00 75.62 677 GLY A CA 1
ATOM 4939 C C . GLY A 1 677 ? 4.180 -37.536 -6.824 1.00 75.62 677 GLY A C 1
ATOM 4940 O O . GLY A 1 677 ? 3.816 -38.708 -6.709 1.00 75.62 677 GLY A O 1
ATOM 4941 N N . SER A 1 678 ? 4.411 -36.761 -5.758 1.00 83.38 678 SER A N 1
ATOM 4942 C CA . SER A 1 678 ? 4.058 -37.170 -4.395 1.00 83.38 678 SER A CA 1
ATOM 4943 C C . SER A 1 678 ? 2.576 -36.903 -4.098 1.00 83.38 678 SER A C 1
ATOM 4945 O O . SER A 1 678 ? 1.989 -36.026 -4.739 1.00 83.38 678 SER A O 1
ATOM 4947 N N . PRO A 1 679 ? 1.948 -37.673 -3.184 1.00 81.50 679 PRO A N 1
ATOM 4948 C CA . PRO A 1 679 ? 0.525 -37.547 -2.896 1.00 81.50 679 PRO A CA 1
ATOM 4949 C C . PRO A 1 679 ? 0.185 -36.175 -2.324 1.00 81.50 679 PRO A C 1
ATOM 4951 O O . PRO A 1 679 ? 0.922 -35.638 -1.495 1.00 81.50 679 PRO A O 1
ATOM 4954 N N . CYS A 1 680 ? -0.956 -35.645 -2.728 1.00 82.62 680 CYS A N 1
ATOM 4955 C CA . CYS A 1 680 ? -1.531 -34.427 -2.185 1.00 82.62 680 CYS A CA 1
ATOM 4956 C C . CYS A 1 680 ? -3.059 -34.559 -2.142 1.00 82.62 680 CYS A C 1
ATOM 4958 O O . CYS A 1 680 ? -3.580 -35.630 -2.439 1.00 82.62 680 CYS A O 1
ATOM 4960 N N . ASP A 1 681 ? -3.742 -33.511 -1.694 1.00 80.75 681 ASP A N 1
ATOM 4961 C CA . ASP A 1 681 ? -5.201 -33.395 -1.716 1.00 80.75 681 ASP A CA 1
ATOM 4962 C C . ASP A 1 681 ? -5.507 -32.013 -2.304 1.00 80.75 681 ASP A C 1
ATOM 4964 O O . ASP A 1 681 ? -5.080 -30.998 -1.739 1.00 80.75 681 ASP A O 1
ATOM 4968 N N . ASP A 1 682 ? -6.122 -31.972 -3.488 1.00 76.00 682 ASP A N 1
ATOM 4969 C CA . ASP A 1 682 ? -6.465 -30.720 -4.180 1.00 76.00 682 ASP A CA 1
ATOM 4970 C C . ASP A 1 682 ? -7.785 -30.120 -3.672 1.00 76.00 682 ASP A C 1
ATOM 4972 O O . ASP A 1 682 ? -8.178 -29.022 -4.083 1.00 76.00 682 ASP A O 1
ATOM 4976 N N . GLY A 1 683 ? -8.432 -30.798 -2.718 1.00 74.06 683 GLY A N 1
ATOM 4977 C CA . GLY A 1 683 ? -9.718 -30.430 -2.153 1.00 74.06 683 GLY A CA 1
ATOM 4978 C C . GLY A 1 683 ? -10.884 -30.622 -3.121 1.00 74.06 683 GLY A C 1
ATOM 4979 O O . GLY A 1 683 ? -12.000 -30.222 -2.774 1.00 74.06 683 GLY A O 1
ATOM 4980 N N . ASP A 1 684 ? -10.656 -31.200 -4.308 1.00 74.31 684 ASP A N 1
ATOM 4981 C CA . ASP A 1 684 ? -11.700 -31.518 -5.275 1.00 74.31 684 ASP A CA 1
ATOM 4982 C C . ASP A 1 684 ? -12.165 -32.980 -5.079 1.00 74.31 684 ASP A C 1
ATOM 4984 O O . ASP A 1 684 ? -11.433 -33.933 -5.329 1.00 74.31 684 ASP A O 1
ATOM 4988 N N . PRO A 1 685 ? -13.407 -33.221 -4.625 1.00 68.38 685 PRO A N 1
ATOM 4989 C CA . PRO A 1 685 ? -13.915 -34.578 -4.413 1.00 68.38 685 PRO A CA 1
ATOM 4990 C C . PRO A 1 685 ? -14.115 -35.382 -5.716 1.00 68.38 685 PRO A C 1
ATOM 4992 O O . PRO A 1 685 ? -14.422 -36.575 -5.648 1.00 68.38 685 PRO A O 1
ATOM 4995 N N . LEU A 1 686 ? -13.976 -34.755 -6.894 1.00 70.88 686 LEU A N 1
ATOM 4996 C CA . LEU A 1 686 ? -14.047 -35.397 -8.216 1.00 70.88 686 LEU A CA 1
ATOM 4997 C C . LEU A 1 686 ? -12.708 -35.952 -8.705 1.00 70.88 686 LEU A C 1
ATOM 4999 O O . LEU A 1 686 ? -12.629 -36.534 -9.792 1.00 70.88 686 LEU A O 1
ATOM 5003 N N . THR A 1 687 ? -11.647 -35.782 -7.935 1.00 77.12 687 THR A N 1
ATOM 5004 C CA . THR A 1 687 ? -10.315 -36.287 -8.238 1.00 77.12 687 THR A CA 1
ATOM 5005 C C . THR A 1 687 ? -9.921 -37.339 -7.204 1.00 77.12 687 THR A C 1
ATOM 5007 O O . THR A 1 687 ? -10.336 -37.328 -6.048 1.00 77.12 687 THR A O 1
ATOM 5010 N N . GLN A 1 688 ? -9.228 -38.382 -7.663 1.00 73.88 688 GLN A N 1
ATOM 5011 C CA . GLN A 1 688 ? -8.626 -39.378 -6.780 1.00 73.88 688 GLN A CA 1
ATOM 5012 C C . GLN A 1 688 ? -7.179 -39.626 -7.179 1.00 73.88 688 GLN A C 1
ATOM 5014 O O . GLN A 1 688 ? -6.819 -39.637 -8.363 1.00 73.88 688 GLN A O 1
ATOM 5019 N N . GLY A 1 689 ? -6.369 -39.943 -6.168 1.00 78.31 689 GLY A N 1
ATOM 5020 C CA . GLY A 1 689 ? -4.947 -40.213 -6.348 1.00 78.31 689 GLY A CA 1
ATOM 5021 C C . GLY A 1 689 ? -4.166 -38.950 -6.684 1.00 78.31 689 GLY A C 1
ATOM 5022 O O . GLY A 1 689 ? -3.298 -39.007 -7.556 1.00 78.31 689 GLY A O 1
ATOM 5023 N N . ASP A 1 690 ? -4.503 -37.840 -6.027 1.00 84.94 690 ASP A N 1
ATOM 5024 C CA . ASP A 1 690 ? -3.955 -36.526 -6.332 1.00 84.94 690 ASP A CA 1
ATOM 5025 C C . ASP A 1 690 ? -2.463 -36.501 -6.064 1.00 84.94 690 ASP A C 1
ATOM 5027 O O . ASP A 1 690 ? -1.951 -37.046 -5.077 1.00 84.94 690 ASP A O 1
ATOM 5031 N N . THR A 1 691 ? -1.746 -35.907 -7.009 1.00 87.62 691 THR A N 1
ATOM 5032 C CA . THR A 1 691 ? -0.304 -35.763 -6.916 1.00 87.62 691 THR A CA 1
ATOM 5033 C C . THR A 1 691 ? 0.107 -34.368 -7.324 1.00 87.62 691 THR A C 1
ATOM 5035 O O . THR A 1 691 ? -0.515 -33.740 -8.180 1.00 87.62 691 THR A O 1
ATOM 5038 N N . TRP A 1 692 ? 1.182 -33.875 -6.722 1.00 82.31 692 TRP A N 1
ATOM 5039 C CA . TRP A 1 692 ? 1.749 -32.600 -7.127 1.00 82.31 692 TRP A CA 1
ATOM 5040 C C . TRP A 1 692 ? 2.200 -32.672 -8.591 1.00 82.31 692 TRP A C 1
ATOM 5042 O O . TRP A 1 692 ? 2.920 -33.589 -8.991 1.00 82.31 692 TRP A O 1
ATOM 5052 N N . SER A 1 693 ? 1.795 -31.712 -9.414 1.00 79.38 693 SER A N 1
ATOM 5053 C CA . SER A 1 693 ? 2.268 -31.577 -10.790 1.00 79.38 693 SER A CA 1
ATOM 5054 C C . SER A 1 693 ? 3.663 -30.945 -10.834 1.00 79.38 693 SER A C 1
ATOM 5056 O O . SER A 1 693 ? 4.176 -30.426 -9.842 1.00 79.38 693 SER A O 1
ATOM 5058 N N . THR A 1 694 ? 4.302 -30.952 -12.007 1.00 76.62 694 THR A N 1
ATOM 5059 C CA . THR A 1 694 ? 5.610 -30.298 -12.205 1.00 76.62 694 THR A CA 1
ATOM 5060 C C . THR A 1 694 ? 5.575 -28.780 -12.037 1.00 76.62 694 THR A C 1
ATOM 5062 O O . THR A 1 694 ? 6.631 -28.185 -11.847 1.00 76.62 694 THR A O 1
ATOM 5065 N N . ASP A 1 695 ? 4.385 -28.175 -12.085 1.00 77.62 695 ASP A N 1
ATOM 5066 C CA . ASP A 1 695 ? 4.156 -26.742 -11.867 1.00 77.62 695 ASP A CA 1
ATOM 5067 C C . ASP A 1 695 ? 3.665 -26.442 -10.436 1.00 77.62 695 ASP A C 1
ATOM 5069 O O . ASP A 1 695 ? 3.215 -25.334 -10.151 1.00 77.62 695 ASP A O 1
ATOM 5073 N N . CYS A 1 696 ? 3.767 -27.419 -9.526 1.00 78.38 696 CYS A N 1
ATOM 5074 C CA . CYS A 1 696 ? 3.353 -27.309 -8.128 1.00 78.38 696 CYS A CA 1
ATOM 5075 C C . CYS A 1 696 ? 1.873 -26.982 -7.912 1.00 78.38 696 CYS A C 1
ATOM 5077 O O . CYS A 1 696 ? 1.493 -26.264 -6.989 1.00 78.38 696 CYS A O 1
ATOM 5079 N N . VAL A 1 697 ? 1.032 -27.582 -8.749 1.00 82.88 697 VAL A N 1
ATOM 5080 C CA . VAL A 1 697 ? -0.420 -27.639 -8.568 1.00 82.88 697 VAL A CA 1
ATOM 5081 C C . VAL A 1 697 ? -0.764 -29.054 -8.119 1.00 82.88 697 VAL A C 1
ATOM 5083 O O . VAL A 1 697 ? -0.319 -30.007 -8.754 1.00 82.88 697 VAL A O 1
ATOM 5086 N N . CYS A 1 698 ? -1.496 -29.209 -7.019 1.00 81.06 698 CYS A N 1
ATOM 5087 C CA . CYS A 1 698 ? -2.046 -30.511 -6.663 1.00 81.06 698 CYS A CA 1
ATOM 5088 C C . CYS A 1 698 ? -3.167 -30.845 -7.656 1.00 81.06 698 CYS A C 1
ATOM 5090 O O . CYS A 1 698 ? -4.080 -30.039 -7.813 1.00 81.06 698 CYS A O 1
ATOM 5092 N N . GLU A 1 699 ? -3.048 -31.960 -8.378 1.00 80.25 699 GLU A N 1
ATOM 5093 C CA . GLU A 1 699 ? -4.035 -32.389 -9.374 1.00 80.25 699 GLU A CA 1
ATOM 5094 C C . GLU A 1 699 ? -4.227 -33.910 -9.287 1.00 80.25 699 GLU A C 1
ATOM 5096 O O . GLU A 1 699 ? -3.248 -34.668 -9.268 1.00 80.25 699 GLU A O 1
ATOM 5101 N N . GLY A 1 700 ? -5.475 -34.380 -9.273 1.00 78.75 700 GLY A N 1
ATOM 5102 C CA . GLY A 1 700 ? -5.786 -35.810 -9.356 1.00 78.75 700 GLY A CA 1
ATOM 5103 C C . GLY A 1 700 ? -6.379 -36.302 -10.668 1.00 78.75 700 GLY A C 1
ATOM 5104 O O . GLY A 1 700 ? -6.566 -35.578 -11.648 1.00 78.75 700 GLY A O 1
ATOM 5105 N N . VAL A 1 701 ? -6.646 -37.610 -10.712 1.00 75.38 701 VAL A N 1
ATOM 5106 C CA . VAL A 1 701 ? -7.294 -38.251 -11.860 1.00 75.38 701 VAL A CA 1
ATOM 5107 C C . VAL A 1 701 ? -8.800 -38.128 -11.695 1.00 75.38 701 VAL A C 1
ATOM 5109 O O . VAL A 1 701 ? -9.353 -38.618 -10.714 1.00 75.38 701 VAL A O 1
ATOM 5112 N N . PHE A 1 702 ? -9.455 -37.527 -12.688 1.00 68.25 702 PHE A N 1
ATOM 5113 C CA . PHE A 1 702 ? -10.902 -37.330 -12.685 1.00 68.25 702 PHE A CA 1
ATOM 5114 C C . PHE A 1 702 ? -11.658 -38.665 -12.561 1.00 68.25 702 PHE A C 1
ATOM 5116 O O . PHE A 1 702 ? -11.593 -39.535 -13.444 1.00 68.25 702 PHE A O 1
ATOM 5123 N N . VAL A 1 703 ? -12.388 -38.804 -11.463 1.00 69.31 703 VAL A N 1
ATOM 5124 C CA . VAL A 1 703 ? -13.359 -39.861 -11.190 1.00 69.31 703 VAL A CA 1
ATOM 5125 C C . VAL A 1 703 ? -14.761 -39.258 -11.235 1.00 69.31 703 VAL A C 1
ATOM 5127 O O . VAL A 1 703 ? -14.947 -38.065 -11.020 1.00 69.31 703 VAL A O 1
ATOM 5130 N N . ASP A 1 704 ? -15.764 -40.060 -11.579 1.00 74.12 704 ASP A N 1
ATOM 5131 C CA . ASP A 1 704 ? -17.147 -39.610 -11.431 1.00 74.12 704 ASP A CA 1
ATOM 5132 C C . ASP A 1 704 ? -17.584 -39.661 -9.952 1.00 74.12 704 ASP A C 1
ATOM 5134 O O . ASP A 1 704 ? -16.856 -40.156 -9.091 1.00 74.12 704 ASP A O 1
ATOM 5138 N N . CYS A 1 705 ? -18.773 -39.155 -9.640 1.00 76.75 705 CYS A N 1
ATOM 5139 C CA . CYS A 1 705 ? -19.294 -39.056 -8.277 1.00 76.75 705 CYS A CA 1
ATOM 5140 C C . CYS A 1 705 ? -19.607 -40.397 -7.601 1.00 76.75 705 CYS A C 1
ATOM 5142 O O . CYS A 1 705 ? -19.883 -40.433 -6.405 1.00 76.75 705 CYS A O 1
ATOM 5144 N N . GLU A 1 706 ? -19.506 -41.510 -8.330 1.00 78.31 706 GLU A N 1
ATOM 5145 C CA . GLU A 1 706 ? -19.541 -42.864 -7.770 1.00 78.31 706 GLU A CA 1
ATOM 5146 C C . GLU A 1 706 ? -18.125 -43.451 -7.583 1.00 78.31 706 GLU A C 1
ATOM 5148 O O . GLU A 1 706 ? -17.964 -44.625 -7.238 1.00 78.31 706 GLU A O 1
ATOM 5153 N N . GLY A 1 707 ? -17.081 -42.642 -7.794 1.00 70.44 707 GLY A N 1
ATOM 5154 C CA . GLY A 1 707 ? -15.678 -43.020 -7.653 1.00 70.44 707 GLY A CA 1
ATOM 5155 C C . GLY A 1 707 ? -15.142 -43.859 -8.814 1.00 70.44 707 GLY A C 1
ATOM 5156 O O . GLY A 1 707 ? -14.147 -44.569 -8.645 1.00 70.44 707 GLY A O 1
ATOM 5157 N N . VAL A 1 708 ? -15.786 -43.823 -9.987 1.00 76.38 708 VAL A N 1
ATOM 5158 C CA . VAL A 1 708 ? -15.391 -44.600 -11.167 1.00 76.38 708 VAL A CA 1
ATOM 5159 C C . VAL A 1 708 ? -14.565 -43.728 -12.123 1.00 76.38 708 VAL A C 1
ATOM 5161 O O . VAL A 1 708 ? -15.083 -42.758 -12.684 1.00 76.38 708 VAL A O 1
ATOM 5164 N N . PRO A 1 709 ? -13.292 -44.077 -12.400 1.00 70.50 709 PRO A N 1
ATOM 5165 C CA . PRO A 1 709 ? -12.480 -43.360 -13.383 1.00 70.50 709 PRO A CA 1
ATOM 5166 C C . PRO A 1 709 ? -13.140 -43.352 -14.773 1.00 70.50 709 PRO A C 1
ATOM 5168 O O . PRO A 1 709 ? -13.322 -44.406 -15.390 1.00 70.50 709 PRO A O 1
ATOM 5171 N N . GLY A 1 710 ? -13.490 -42.162 -15.275 1.00 68.12 710 GLY A N 1
ATOM 5172 C CA . GLY A 1 710 ? -14.159 -41.977 -16.572 1.00 68.12 710 GLY A CA 1
ATOM 5173 C C . GLY A 1 710 ? -15.637 -42.391 -16.625 1.00 68.12 710 GLY A C 1
ATOM 5174 O O . GLY A 1 710 ? -16.150 -42.666 -17.715 1.00 68.12 710 GLY A O 1
ATOM 5175 N N . GLY A 1 711 ? -16.314 -42.483 -15.479 1.00 72.62 711 GLY A N 1
ATOM 5176 C CA . GLY A 1 711 ? -17.733 -42.817 -15.417 1.00 72.62 711 GLY A CA 1
ATOM 5177 C C . GLY A 1 711 ? -18.668 -41.682 -15.876 1.00 72.62 711 GLY A C 1
ATOM 5178 O O . GLY A 1 711 ? -18.237 -40.678 -16.445 1.00 72.62 711 GLY A O 1
ATOM 5179 N N . GLN A 1 712 ? -19.979 -41.898 -15.762 1.00 76.38 712 GLN A N 1
ATOM 5180 C CA . GLN A 1 712 ? -21.009 -40.990 -16.300 1.00 76.38 712 GLN A CA 1
ATOM 5181 C C . GLN A 1 712 ? -21.725 -40.185 -15.210 1.00 76.38 712 GLN A C 1
ATOM 5183 O O . GLN A 1 712 ? -22.475 -39.275 -15.557 1.00 76.38 712 GLN A O 1
ATOM 5188 N N . ALA A 1 713 ? -21.503 -40.494 -13.929 1.00 75.50 713 ALA A N 1
ATOM 5189 C CA . ALA A 1 713 ? -22.109 -39.801 -12.795 1.00 75.50 713 ALA A CA 1
ATOM 5190 C C . ALA A 1 713 ? -21.348 -38.501 -12.484 1.00 75.50 713 ALA A C 1
ATOM 5192 O O . ALA A 1 713 ? -20.688 -38.381 -11.464 1.00 75.50 713 ALA A O 1
ATOM 5193 N N . ILE A 1 714 ? -21.354 -37.546 -13.411 1.00 79.44 714 ILE A N 1
ATOM 5194 C CA . ILE A 1 714 ? -20.651 -36.259 -13.266 1.00 79.44 714 ILE A CA 1
ATOM 5195 C C . ILE A 1 714 ? -21.613 -35.152 -12.814 1.00 79.44 714 ILE A C 1
ATOM 5197 O O . ILE A 1 714 ? -22.825 -35.294 -13.028 1.00 79.44 714 ILE A O 1
ATOM 5201 N N . PRO A 1 715 ? -21.115 -34.032 -12.258 1.00 80.44 715 PRO A N 1
ATOM 5202 C CA . PRO A 1 715 ? -21.971 -32.936 -11.829 1.00 80.44 715 PRO A CA 1
ATOM 5203 C C . PRO A 1 715 ? -22.949 -32.482 -12.922 1.00 80.44 715 PRO A C 1
ATOM 5205 O O . PRO A 1 715 ? -22.565 -32.279 -14.078 1.00 80.44 715 PRO A O 1
ATOM 5208 N N . GLY A 1 716 ? -24.227 -32.354 -12.564 1.00 75.31 716 GLY A N 1
ATOM 5209 C CA . GLY A 1 716 ? -25.329 -32.027 -13.474 1.00 75.31 716 GLY A CA 1
ATOM 5210 C C . GLY A 1 716 ? -25.978 -33.224 -14.182 1.00 75.31 716 GLY A C 1
ATOM 5211 O O . GLY A 1 716 ? -26.913 -33.027 -14.963 1.00 75.31 716 GLY A O 1
ATOM 5212 N N . THR A 1 717 ? -25.525 -34.457 -13.933 1.00 86.38 717 THR A N 1
ATOM 5213 C CA . THR A 1 717 ? -26.240 -35.665 -14.382 1.00 86.38 717 THR A CA 1
ATOM 5214 C C . THR A 1 717 ? -27.289 -36.111 -13.359 1.00 86.38 717 THR A C 1
ATOM 5216 O O . THR A 1 717 ? -27.089 -35.873 -12.167 1.00 86.38 717 THR A O 1
ATOM 5219 N N . PRO A 1 718 ? -28.410 -36.726 -13.793 1.00 84.19 718 PRO A N 1
ATOM 5220 C CA . PRO A 1 718 ? -29.486 -37.117 -12.885 1.00 84.19 718 PRO A CA 1
ATOM 5221 C C . PRO A 1 718 ? -29.045 -38.173 -11.869 1.00 84.19 718 PRO A C 1
ATOM 5223 O O . PRO A 1 718 ? -28.346 -39.124 -12.231 1.00 84.19 718 PRO A O 1
ATOM 5226 N N . CYS A 1 719 ? -29.520 -38.039 -10.638 1.00 84.25 719 CYS A N 1
ATOM 5227 C CA . CYS A 1 719 ? -29.349 -38.997 -9.550 1.00 84.25 719 CYS A CA 1
ATOM 5228 C C . CYS A 1 719 ? -30.652 -39.097 -8.726 1.00 84.25 719 CYS A C 1
ATOM 5230 O O . CYS A 1 719 ? -31.677 -38.587 -9.173 1.00 84.25 719 CYS A O 1
ATOM 5232 N N . ASP A 1 720 ? -30.645 -39.828 -7.609 1.00 82.69 720 ASP A N 1
ATOM 5233 C CA . ASP A 1 720 ? -31.762 -39.926 -6.651 1.00 82.69 720 ASP A CA 1
ATOM 5234 C C . ASP A 1 720 ? -31.166 -39.837 -5.237 1.00 82.69 720 ASP A C 1
ATOM 5236 O O . ASP A 1 720 ? -30.360 -40.699 -4.862 1.00 82.69 720 ASP A O 1
ATOM 5240 N N . ASP A 1 721 ? -31.470 -38.762 -4.503 1.00 76.69 721 ASP A N 1
ATOM 5241 C CA . ASP A 1 721 ? -30.904 -38.489 -3.170 1.00 76.69 721 ASP A CA 1
ATOM 5242 C C . ASP A 1 721 ? -31.695 -39.174 -2.037 1.00 76.69 721 ASP A C 1
ATOM 5244 O O . ASP A 1 721 ? -31.254 -39.213 -0.883 1.00 76.69 721 ASP A O 1
ATOM 5248 N N . GLY A 1 722 ? -32.832 -39.794 -2.374 1.00 78.25 722 GLY A N 1
ATOM 5249 C CA . GLY A 1 722 ? -33.724 -40.471 -1.443 1.00 78.25 722 GLY A CA 1
ATOM 5250 C C . GLY A 1 722 ? -34.534 -39.541 -0.535 1.00 78.25 722 GLY A C 1
ATOM 5251 O O . GLY A 1 722 ? -35.237 -40.054 0.346 1.00 78.25 722 GLY A O 1
ATOM 5252 N N . ASP A 1 723 ? -34.465 -38.220 -0.724 1.00 73.88 723 ASP A N 1
ATOM 5253 C CA . ASP A 1 723 ? -35.248 -37.235 0.018 1.00 73.88 723 ASP A CA 1
ATOM 5254 C C . ASP A 1 723 ? -36.576 -36.939 -0.713 1.00 73.88 723 ASP A C 1
ATOM 5256 O O . ASP A 1 723 ? -36.604 -36.406 -1.818 1.00 73.88 723 ASP A O 1
ATOM 5260 N N . PRO A 1 724 ? -37.742 -37.259 -0.121 1.00 71.69 724 PRO A N 1
ATOM 5261 C CA . PRO A 1 724 ? -39.031 -36.998 -0.760 1.00 71.69 724 PRO A CA 1
ATOM 5262 C C . PRO A 1 724 ? -39.400 -35.503 -0.856 1.00 71.69 724 PRO A C 1
ATOM 5264 O O . PRO A 1 724 ? -40.442 -35.189 -1.436 1.00 71.69 724 PRO A O 1
ATOM 5267 N N . THR A 1 725 ? -38.619 -34.601 -0.253 1.00 67.88 725 THR A N 1
ATOM 5268 C CA . THR A 1 725 ? -38.832 -33.140 -0.249 1.00 67.88 725 THR A CA 1
ATOM 5269 C C . THR A 1 725 ? -37.994 -32.393 -1.290 1.00 67.88 725 THR A C 1
ATOM 5271 O O . THR A 1 725 ? -38.070 -31.166 -1.397 1.00 67.88 725 THR A O 1
ATOM 5274 N N . THR A 1 726 ? -37.234 -33.121 -2.103 1.00 74.31 726 THR A N 1
ATOM 5275 C CA . THR A 1 726 ? -36.443 -32.584 -3.206 1.00 74.31 726 THR A CA 1
ATOM 5276 C C . THR A 1 726 ? -36.915 -33.190 -4.535 1.00 74.31 726 THR A C 1
ATOM 5278 O O . THR A 1 726 ? -37.576 -34.231 -4.587 1.00 74.31 726 THR A O 1
ATOM 5281 N N . VAL A 1 727 ? -36.707 -32.464 -5.638 1.00 75.56 727 VAL A N 1
ATOM 5282 C CA . VAL A 1 727 ? -36.995 -32.961 -6.993 1.00 75.56 727 VAL A CA 1
ATOM 5283 C C . VAL A 1 727 ? -35.879 -32.594 -7.965 1.00 75.56 727 VAL A C 1
ATOM 5285 O O . VAL A 1 727 ? -35.200 -31.582 -7.807 1.00 75.56 727 VAL A O 1
ATOM 5288 N N . SER A 1 728 ? -35.803 -33.331 -9.077 1.00 76.31 728 SER A N 1
ATOM 5289 C CA . SER A 1 728 ? -34.814 -33.110 -10.147 1.00 76.31 728 SER A CA 1
ATOM 5290 C C . SER A 1 728 ? -33.372 -33.271 -9.666 1.00 76.31 728 SER A C 1
ATOM 5292 O O . SER A 1 728 ? -32.521 -32.439 -9.979 1.00 76.31 728 SER A O 1
ATOM 5294 N N . ASP A 1 729 ? -33.118 -34.346 -8.924 1.00 84.69 729 ASP A N 1
ATOM 5295 C CA . ASP A 1 729 ? -31.841 -34.584 -8.266 1.00 84.69 729 ASP A CA 1
ATOM 5296 C C . ASP A 1 729 ? -30.729 -34.753 -9.283 1.00 84.69 729 ASP A C 1
ATOM 5298 O O . ASP A 1 729 ? -30.826 -35.492 -10.272 1.00 84.69 729 ASP A O 1
ATOM 5302 N N . THR A 1 730 ? -29.667 -33.994 -9.054 1.00 86.88 730 THR A N 1
ATOM 5303 C CA . THR A 1 730 ? -28.475 -34.034 -9.880 1.00 86.88 730 THR A CA 1
ATOM 5304 C C . THR A 1 730 ? -27.258 -34.128 -8.993 1.00 86.88 730 THR A C 1
ATOM 5306 O O . THR A 1 730 ? -27.232 -33.608 -7.880 1.00 86.88 730 THR A O 1
ATOM 5309 N N . TRP A 1 731 ? -26.230 -34.798 -9.497 1.00 81.62 731 TRP A N 1
ATOM 5310 C CA . TRP A 1 731 ? -24.938 -34.784 -8.835 1.00 81.62 731 TRP A CA 1
ATOM 5311 C C . TRP A 1 731 ? -24.449 -33.334 -8.737 1.00 81.62 731 TRP A C 1
ATOM 5313 O O . TRP A 1 731 ? -24.362 -32.632 -9.749 1.00 81.62 731 TRP A O 1
ATOM 5323 N N . SER A 1 732 ? -24.177 -32.869 -7.522 1.00 76.56 732 SER A N 1
ATOM 5324 C CA . SER A 1 732 ? -23.651 -31.537 -7.249 1.00 76.56 732 SER A CA 1
ATOM 5325 C C . SER A 1 732 ? -22.177 -31.450 -7.651 1.00 76.56 732 SER A C 1
ATOM 5327 O O . SER A 1 732 ? -21.525 -32.459 -7.932 1.00 76.56 732 SER A O 1
ATOM 5329 N N . ALA A 1 733 ? -21.620 -30.237 -7.678 1.00 73.88 733 ALA A N 1
ATOM 5330 C CA . ALA A 1 733 ? -20.197 -30.037 -7.966 1.00 73.88 733 ALA A CA 1
ATOM 5331 C C . ALA A 1 733 ? -19.272 -30.719 -6.939 1.00 73.88 733 ALA A C 1
ATOM 5333 O O . ALA A 1 733 ? -18.108 -30.938 -7.241 1.00 73.88 733 ALA A O 1
ATOM 5334 N N . THR A 1 734 ? -19.789 -31.074 -5.757 1.00 75.94 734 THR A N 1
ATOM 5335 C CA . THR A 1 734 ? -19.056 -31.781 -4.697 1.00 75.94 734 THR A CA 1
ATOM 5336 C C . THR A 1 734 ? -19.400 -33.270 -4.620 1.00 75.94 734 THR A C 1
ATOM 5338 O O . THR A 1 734 ? -19.100 -33.912 -3.617 1.00 75.94 734 THR A O 1
ATOM 5341 N N . CYS A 1 735 ? -20.061 -33.824 -5.641 1.00 75.94 735 CYS A N 1
ATOM 5342 C CA . CYS A 1 735 ? -20.494 -35.222 -5.680 1.00 75.94 735 CYS A CA 1
ATOM 5343 C C . CYS A 1 735 ? -21.449 -35.669 -4.578 1.00 75.94 735 CYS A C 1
ATOM 5345 O O . CYS A 1 735 ? -21.503 -36.844 -4.217 1.00 75.94 735 CYS A O 1
ATOM 5347 N N . SER A 1 736 ? -22.280 -34.748 -4.114 1.00 81.44 736 SER A N 1
ATOM 5348 C CA . SER A 1 736 ? -23.489 -35.094 -3.379 1.00 81.44 736 SER A CA 1
ATOM 5349 C C . SER A 1 736 ? -24.628 -35.227 -4.380 1.00 81.44 736 SER A C 1
ATOM 5351 O O . SER A 1 736 ? -24.775 -34.376 -5.256 1.00 81.44 736 SER A O 1
ATOM 5353 N N . CYS A 1 737 ? -25.435 -36.278 -4.288 1.00 79.69 737 CYS A N 1
ATOM 5354 C CA . CYS A 1 737 ? -26.704 -36.264 -4.998 1.00 79.69 737 CYS A CA 1
ATOM 5355 C C . CYS A 1 737 ? -27.627 -35.289 -4.266 1.00 79.69 737 CYS A C 1
ATOM 5357 O O . CYS A 1 737 ? -27.904 -35.496 -3.087 1.00 79.69 737 CYS A O 1
ATOM 5359 N N . GLU A 1 738 ? -28.005 -34.200 -4.929 1.00 81.12 738 GLU A N 1
ATOM 5360 C CA . GLU A 1 738 ? -28.805 -33.133 -4.334 1.00 81.12 738 GLU A CA 1
ATOM 5361 C C . GLU A 1 738 ? -29.956 -32.791 -5.279 1.00 81.12 738 GLU A C 1
ATOM 5363 O O . GLU A 1 738 ? -29.750 -32.464 -6.456 1.00 81.12 738 GLU A O 1
ATOM 5368 N N . GLY A 1 739 ? -31.180 -32.866 -4.769 1.00 75.88 739 GLY A N 1
ATOM 5369 C CA . GLY A 1 739 ? -32.355 -32.335 -5.438 1.00 75.88 739 GLY A CA 1
ATOM 5370 C C . GLY A 1 739 ? -32.638 -30.875 -5.115 1.00 75.88 739 GLY A C 1
ATOM 5371 O O . GLY A 1 739 ? -32.154 -30.287 -4.148 1.00 75.88 739 GLY A O 1
ATOM 5372 N N . VAL A 1 740 ? -33.447 -30.255 -5.969 1.00 74.38 740 VAL A N 1
ATOM 5373 C CA . VAL A 1 740 ? -33.950 -28.904 -5.732 1.00 74.38 740 VAL A CA 1
ATOM 5374 C C . VAL A 1 740 ? -35.050 -29.001 -4.685 1.00 74.38 740 VAL A C 1
ATOM 5376 O O . VAL A 1 740 ? -36.091 -29.610 -4.937 1.00 74.38 740 VAL A O 1
ATOM 5379 N N . LEU A 1 741 ? -34.812 -28.380 -3.529 1.00 63.75 741 LEU A N 1
ATOM 5380 C CA . LEU A 1 741 ? -35.797 -28.227 -2.461 1.00 63.75 741 LEU A CA 1
ATOM 5381 C C . LEU A 1 741 ? -37.073 -27.601 -3.032 1.00 63.75 741 LEU A C 1
ATOM 5383 O O . LEU A 1 741 ? -37.044 -26.514 -3.628 1.00 63.75 741 LEU A O 1
ATOM 5387 N N . VAL A 1 742 ? -38.189 -28.309 -2.874 1.00 67.81 742 VAL A N 1
ATOM 5388 C CA . VAL A 1 742 ? -39.499 -27.700 -3.083 1.00 67.81 742 VAL A CA 1
ATOM 5389 C C . VAL A 1 742 ? -39.836 -26.876 -1.848 1.00 67.81 742 VAL A C 1
ATOM 5391 O O . VAL A 1 742 ? -39.592 -27.301 -0.721 1.00 67.81 742 VAL A O 1
ATOM 5394 N N . ASP A 1 743 ? -40.332 -25.662 -2.057 1.00 71.31 743 ASP A N 1
ATOM 5395 C CA . ASP A 1 743 ? -40.795 -24.826 -0.954 1.00 71.31 743 ASP A CA 1
ATOM 5396 C C . ASP A 1 743 ? -42.058 -25.423 -0.302 1.00 71.31 743 ASP A C 1
ATOM 5398 O O . ASP A 1 743 ? -42.602 -26.433 -0.761 1.00 71.31 743 ASP A O 1
ATOM 5402 N N . CYS A 1 744 ? -42.544 -24.815 0.780 1.00 74.06 744 CYS A N 1
ATOM 5403 C CA . CYS A 1 744 ? -43.707 -25.324 1.510 1.00 74.06 744 CYS A CA 1
ATOM 5404 C C . CYS A 1 744 ? -45.020 -25.314 0.698 1.00 74.06 744 CYS A C 1
ATOM 5406 O O . CYS A 1 744 ? -46.012 -25.895 1.135 1.00 74.06 744 CYS A O 1
ATOM 5408 N N . GLU A 1 745 ? -45.023 -24.733 -0.507 1.00 75.00 745 GLU A N 1
ATOM 5409 C CA . GLU A 1 745 ? -46.133 -24.767 -1.467 1.00 75.00 745 GLU A CA 1
ATOM 5410 C C . GLU A 1 745 ? -45.894 -25.765 -2.620 1.00 75.00 745 GLU A C 1
ATOM 5412 O O . GLU A 1 745 ? -46.721 -25.900 -3.527 1.00 75.00 745 GLU A O 1
ATOM 5417 N N . GLY A 1 746 ? -44.786 -26.513 -2.581 1.00 68.62 746 GLY A N 1
ATOM 5418 C CA . GLY A 1 746 ? -44.426 -27.523 -3.572 1.00 68.62 746 GLY A CA 1
ATOM 5419 C C . GLY A 1 746 ? -43.771 -26.956 -4.836 1.00 68.62 746 GLY A C 1
ATOM 5420 O O . GLY A 1 746 ? -43.732 -27.645 -5.860 1.00 68.62 746 GLY A O 1
ATOM 5421 N N . VAL A 1 747 ? -43.272 -25.716 -4.799 1.00 71.56 747 VAL A N 1
ATOM 5422 C CA . VAL A 1 747 ? -42.619 -25.042 -5.927 1.00 71.56 747 VAL A CA 1
ATOM 5423 C C . VAL A 1 747 ? -41.095 -25.193 -5.816 1.00 71.56 747 VAL A C 1
ATOM 5425 O O . VAL A 1 747 ? -40.498 -24.723 -4.846 1.00 71.56 747 VAL A O 1
ATOM 5428 N N . PRO A 1 748 ? -40.419 -25.803 -6.810 1.00 64.75 748 PRO A N 1
ATOM 5429 C CA . PRO A 1 748 ? -38.960 -25.906 -6.813 1.00 64.75 748 PRO A CA 1
ATOM 5430 C C . PRO A 1 748 ? -38.300 -24.519 -6.800 1.00 64.75 748 PRO A C 1
ATOM 5432 O O . PRO A 1 748 ? -38.488 -23.734 -7.734 1.00 64.75 748 PRO A O 1
ATOM 5435 N N . GLY A 1 749 ? -37.528 -24.219 -5.750 1.00 65.19 749 GLY A N 1
ATOM 5436 C CA . GLY A 1 749 ? -36.845 -22.929 -5.583 1.00 65.19 749 GLY A CA 1
ATOM 5437 C C . GLY A 1 749 ? -37.762 -21.734 -5.289 1.00 65.19 749 GLY A C 1
ATOM 5438 O O . GLY A 1 749 ? -37.371 -20.593 -5.552 1.00 65.19 749 GLY A O 1
ATOM 5439 N N . GLY A 1 750 ? -38.981 -21.970 -4.800 1.00 68.31 750 GLY A N 1
ATOM 5440 C CA . GLY A 1 750 ? -39.885 -20.895 -4.403 1.00 68.31 750 GLY A CA 1
ATOM 5441 C C . GLY A 1 750 ? -39.505 -20.234 -3.062 1.00 68.31 750 GLY A C 1
ATOM 5442 O O . GLY A 1 750 ? -38.635 -20.724 -2.337 1.00 68.31 750 GLY A O 1
ATOM 5443 N N . PRO A 1 751 ? -40.078 -19.055 -2.754 1.00 72.62 751 PRO A N 1
ATOM 5444 C CA . PRO A 1 751 ? -39.671 -18.228 -1.617 1.00 72.62 751 PRO A CA 1
ATOM 5445 C C . PRO A 1 751 ? -40.204 -18.718 -0.258 1.00 72.62 751 PRO A C 1
ATOM 5447 O O . PRO A 1 751 ? -39.761 -18.204 0.768 1.00 72.62 751 PRO A O 1
ATOM 5450 N N . SER A 1 752 ? -41.134 -19.677 -0.238 1.00 73.56 752 SER A N 1
ATOM 5451 C CA . SER A 1 752 ? -41.890 -20.104 0.948 1.00 73.56 752 SER A CA 1
ATOM 5452 C C . SER A 1 752 ? -41.133 -21.165 1.767 1.00 73.56 752 SER A C 1
ATOM 5454 O O . SER A 1 752 ? -41.541 -22.322 1.849 1.00 73.56 752 SER A O 1
ATOM 5456 N N . LEU A 1 753 ? -39.980 -20.791 2.333 1.00 78.38 753 LEU A N 1
ATOM 5457 C CA . LEU A 1 753 ? -39.092 -21.680 3.103 1.00 78.38 753 LEU A CA 1
ATOM 5458 C C . LEU A 1 753 ? -39.327 -21.579 4.621 1.00 78.38 753 LEU A C 1
ATOM 5460 O O . LEU A 1 753 ? -39.726 -20.512 5.093 1.00 78.38 753 LEU A O 1
ATOM 5464 N N . PRO A 1 754 ? -39.002 -22.613 5.421 1.00 77.00 754 PRO A N 1
ATOM 5465 C CA . PRO A 1 754 ? -39.075 -22.527 6.877 1.00 77.00 754 PRO A CA 1
ATOM 5466 C C . PRO A 1 754 ? -38.341 -21.296 7.442 1.00 77.00 754 PRO A C 1
ATOM 5468 O O . PRO A 1 754 ? -37.175 -21.054 7.129 1.00 77.00 754 PRO A O 1
ATOM 5471 N N . GLY A 1 755 ? -39.029 -20.506 8.267 1.00 71.00 755 GLY A N 1
ATOM 5472 C CA . GLY A 1 755 ? -38.557 -19.238 8.831 1.00 71.00 755 GLY A CA 1
ATOM 5473 C C . GLY A 1 755 ? -38.830 -18.002 7.967 1.00 71.00 755 GLY A C 1
ATOM 5474 O O . GLY A 1 755 ? -38.586 -16.884 8.424 1.00 71.00 755 GLY A O 1
ATOM 5475 N N . THR A 1 756 ? -39.344 -18.163 6.744 1.00 81.88 756 THR A N 1
ATOM 5476 C CA . THR A 1 756 ? -39.820 -17.029 5.937 1.00 81.88 756 THR A CA 1
ATOM 5477 C C . THR A 1 756 ? -41.227 -16.605 6.370 1.00 81.88 756 THR A C 1
ATOM 5479 O O . THR A 1 756 ? -41.979 -17.451 6.865 1.00 81.88 756 THR A O 1
ATOM 5482 N N . PRO A 1 757 ? -41.583 -15.312 6.227 1.00 78.19 757 PRO A N 1
ATOM 5483 C CA . PRO A 1 757 ? -42.885 -14.814 6.649 1.00 78.19 757 PRO A CA 1
ATOM 5484 C C . PRO A 1 757 ? -44.008 -15.494 5.876 1.00 78.19 757 PRO A C 1
ATOM 5486 O O . PRO A 1 757 ? -43.936 -15.638 4.654 1.00 78.19 757 PRO A O 1
ATOM 5489 N N . CYS A 1 758 ? -45.053 -15.861 6.593 1.00 79.31 758 CYS A N 1
ATOM 5490 C CA . CYS A 1 758 ? -46.310 -16.319 6.025 1.00 79.31 758 CYS A CA 1
ATOM 5491 C C . CYS A 1 758 ? -47.457 -15.652 6.793 1.00 79.31 758 CYS A C 1
ATOM 5493 O O . CYS A 1 758 ? -47.198 -14.762 7.595 1.00 79.31 758 CYS A O 1
ATOM 5495 N N . ASP A 1 759 ? -48.700 -16.003 6.496 1.00 78.44 759 ASP A N 1
ATOM 5496 C CA . ASP A 1 759 ? -49.875 -15.556 7.247 1.00 78.44 759 ASP A CA 1
ATOM 5497 C C . ASP A 1 759 ? -50.742 -16.799 7.458 1.00 78.44 759 ASP A C 1
ATOM 5499 O O . ASP A 1 759 ? -51.182 -17.415 6.478 1.00 78.44 759 ASP A O 1
ATOM 5503 N N . ASP A 1 760 ? -50.878 -17.242 8.710 1.00 74.00 760 ASP A N 1
ATOM 5504 C CA . ASP A 1 760 ? -51.646 -18.448 9.047 1.00 74.00 760 ASP A CA 1
ATOM 5505 C C . ASP A 1 760 ? -53.151 -18.157 9.182 1.00 74.00 760 ASP A C 1
ATOM 5507 O O . ASP A 1 760 ? -53.963 -19.081 9.315 1.00 74.00 760 ASP A O 1
ATOM 5511 N N . GLY A 1 761 ? -53.534 -16.881 9.060 1.00 71.88 761 GLY A N 1
ATOM 5512 C CA . GLY A 1 761 ? -54.895 -16.388 9.184 1.00 71.88 761 GLY A CA 1
ATOM 5513 C C . GLY A 1 761 ? -55.428 -16.380 10.619 1.00 71.88 761 GLY A C 1
ATOM 5514 O O . GLY A 1 761 ? -56.618 -16.096 10.799 1.00 71.88 761 GLY A O 1
ATOM 5515 N N . ASP A 1 762 ? -54.606 -16.694 11.627 1.00 73.25 762 ASP A N 1
ATOM 5516 C CA . ASP A 1 762 ? -54.971 -16.626 13.040 1.00 73.25 762 ASP A CA 1
ATOM 5517 C C . ASP A 1 762 ? -54.580 -15.260 13.625 1.00 73.25 762 ASP A C 1
ATOM 5519 O O . ASP A 1 762 ? -53.426 -14.910 13.845 1.00 73.25 762 ASP A O 1
ATOM 5523 N N . VAL A 1 763 ? -55.590 -14.447 13.922 1.00 66.19 763 VAL A N 1
ATOM 5524 C CA . VAL A 1 763 ? -55.406 -13.094 14.473 1.00 66.19 763 VAL A CA 1
ATOM 5525 C C . VAL A 1 763 ? -54.810 -13.076 15.889 1.00 66.19 763 VAL A C 1
ATOM 5527 O O . VAL A 1 763 ? -54.481 -12.006 16.404 1.00 66.19 763 VAL A O 1
ATOM 5530 N N . LEU A 1 764 ? -54.708 -14.236 16.548 1.00 69.88 764 LEU A N 1
ATOM 5531 C CA . LEU A 1 764 ? -54.088 -14.404 17.865 1.00 69.88 764 LEU A CA 1
ATOM 5532 C C . LEU A 1 764 ? -52.616 -14.816 17.783 1.00 69.88 764 LEU A C 1
ATOM 5534 O O . LEU A 1 764 ? -51.997 -15.090 18.817 1.00 69.88 764 LEU A O 1
ATOM 5538 N N . THR A 1 765 ? -52.035 -14.839 16.589 1.00 72.19 765 THR A N 1
ATOM 5539 C CA . THR A 1 765 ? -50.609 -15.046 16.381 1.00 72.19 765 THR A CA 1
ATOM 5540 C C . THR A 1 765 ? -49.976 -13.829 15.715 1.00 72.19 765 THR A C 1
ATOM 5542 O O . THR A 1 765 ? -50.585 -13.100 14.939 1.00 72.19 765 THR A O 1
ATOM 5545 N N . THR A 1 766 ? -48.738 -13.530 16.107 1.00 71.06 766 THR A N 1
ATOM 5546 C CA . THR A 1 766 ? -47.912 -12.523 15.434 1.00 71.06 766 THR A CA 1
ATOM 5547 C C . THR A 1 766 ? -46.585 -13.127 15.013 1.00 71.06 766 THR A C 1
ATOM 5549 O O . THR A 1 766 ? -46.073 -14.059 15.644 1.00 71.06 766 THR A O 1
ATOM 5552 N N . SER A 1 767 ? -45.974 -12.518 13.995 1.00 73.88 767 SER A N 1
ATOM 5553 C CA . SER A 1 767 ? -44.700 -12.961 13.412 1.00 73.88 767 SER A CA 1
ATOM 5554 C C . SER A 1 767 ? -44.779 -14.373 12.821 1.00 73.88 767 SER A C 1
ATOM 5556 O O . SER A 1 767 ? -43.899 -15.201 13.063 1.00 73.88 767 SER A O 1
ATOM 5558 N N . ASP A 1 768 ? -45.843 -14.636 12.065 1.00 82.19 768 ASP A N 1
ATOM 5559 C CA . ASP A 1 768 ? -46.094 -15.913 11.407 1.00 82.19 768 ASP A CA 1
ATOM 5560 C C . ASP A 1 768 ? -44.962 -16.259 10.448 1.00 82.19 768 ASP A C 1
ATOM 5562 O O . ASP A 1 768 ? -44.502 -15.449 9.633 1.00 82.19 768 ASP A O 1
ATOM 5566 N N . SER A 1 769 ? -44.488 -17.490 10.570 1.00 84.56 769 SER A N 1
ATOM 5567 C CA . SER A 1 769 ? -43.443 -18.000 9.704 1.00 84.56 769 SER A CA 1
ATOM 5568 C C . SER A 1 769 ? -43.696 -19.456 9.378 1.00 84.56 769 SER A C 1
ATOM 5570 O O . SER A 1 769 ? -44.281 -20.205 10.165 1.00 84.56 769 SER A O 1
ATOM 5572 N N . TRP A 1 770 ? -43.257 -19.865 8.194 1.00 80.94 770 TRP A N 1
ATOM 5573 C CA . TRP A 1 770 ? -43.317 -21.264 7.808 1.00 80.94 770 TRP A CA 1
ATOM 5574 C C . TRP A 1 770 ? -42.506 -22.086 8.810 1.00 80.94 770 TRP A C 1
ATOM 5576 O O . TRP A 1 770 ? -41.327 -21.827 9.052 1.00 80.94 770 TRP A O 1
ATOM 5586 N N . THR A 1 771 ? -43.130 -23.073 9.435 1.00 76.44 771 THR A N 1
ATOM 5587 C CA . THR A 1 771 ? -42.450 -23.965 10.374 1.00 76.44 771 THR A CA 1
ATOM 5588 C C . THR A 1 771 ? -41.608 -24.998 9.626 1.00 76.44 771 THR A C 1
ATOM 5590 O O . THR A 1 771 ? -41.752 -25.206 8.423 1.00 76.44 771 THR A O 1
ATOM 5593 N N . VAL A 1 772 ? -40.746 -25.717 10.352 1.00 74.06 772 VAL A N 1
ATOM 5594 C CA . VAL A 1 772 ? -39.971 -26.849 9.799 1.00 74.06 772 VAL A CA 1
ATOM 5595 C C . VAL A 1 772 ? -40.884 -27.969 9.261 1.00 74.06 772 VAL A C 1
ATOM 5597 O O . VAL A 1 772 ? -40.447 -28.772 8.446 1.00 74.06 772 VAL A O 1
ATOM 5600 N N . GLY A 1 773 ? -42.155 -28.015 9.684 1.00 76.31 773 GLY A N 1
ATOM 5601 C CA . GLY A 1 773 ? -43.175 -28.930 9.161 1.00 76.31 773 GLY A CA 1
ATOM 5602 C C . GLY A 1 773 ? -43.941 -28.416 7.937 1.00 76.31 773 GLY A C 1
ATOM 5603 O O . GLY A 1 773 ? -44.855 -29.100 7.493 1.00 76.31 773 GLY A O 1
ATOM 5604 N N . CYS A 1 774 ? -43.590 -27.240 7.401 1.00 74.06 774 CYS A N 1
ATOM 5605 C CA . CYS A 1 774 ? -44.335 -26.543 6.346 1.00 74.06 774 CYS A CA 1
ATOM 5606 C C . CYS A 1 774 ? -45.790 -26.198 6.698 1.00 74.06 774 CYS A C 1
ATOM 5608 O O . CYS A 1 774 ? -46.626 -26.006 5.821 1.00 74.06 774 CYS A O 1
ATOM 5610 N N . ASP A 1 775 ? -46.064 -26.032 7.989 1.00 80.12 775 ASP A N 1
ATOM 5611 C CA . ASP A 1 775 ? -47.261 -25.355 8.473 1.00 80.12 775 ASP A CA 1
ATOM 5612 C C . ASP A 1 775 ? -46.923 -23.877 8.684 1.00 80.12 775 ASP A C 1
ATOM 5614 O O . ASP A 1 775 ? -45.893 -23.573 9.293 1.00 80.12 775 ASP A O 1
ATOM 5618 N N . CYS A 1 776 ? -47.755 -22.960 8.200 1.00 77.12 776 CYS A N 1
ATOM 5619 C CA . CYS A 1 776 ? -47.644 -21.560 8.588 1.00 77.12 776 CYS A CA 1
ATOM 5620 C C . CYS A 1 776 ? -48.147 -21.415 10.030 1.00 77.12 776 CYS A C 1
ATOM 5622 O O . CYS A 1 776 ? -49.260 -21.854 10.320 1.00 77.12 776 CYS A O 1
ATOM 5624 N N . ALA A 1 777 ? -47.311 -20.897 10.935 1.00 76.25 777 ALA A N 1
ATOM 5625 C CA . ALA A 1 777 ? -47.684 -20.700 12.335 1.00 76.25 777 ALA A CA 1
ATOM 5626 C C . ALA A 1 777 ? -46.953 -19.496 12.950 1.00 76.25 777 ALA A C 1
ATOM 5628 O O . ALA A 1 777 ? -45.744 -19.333 12.744 1.00 76.25 777 ALA A O 1
ATOM 5629 N N . GLY A 1 778 ? -47.647 -18.686 13.749 1.00 74.75 778 GLY A N 1
ATOM 5630 C CA . GLY A 1 778 ? -47.033 -17.586 14.502 1.00 74.75 778 GLY A CA 1
ATOM 5631 C C . GLY A 1 778 ? -46.902 -17.785 16.010 1.00 74.75 778 GLY A C 1
ATOM 5632 O O . GLY A 1 778 ? -47.185 -18.839 16.585 1.00 74.75 778 GLY A O 1
ATOM 5633 N N . THR A 1 779 ? -46.406 -16.742 16.681 1.00 71.50 779 THR A N 1
ATOM 5634 C CA . THR A 1 779 ? -46.250 -16.720 18.144 1.00 71.50 779 THR A CA 1
ATOM 5635 C C . THR A 1 779 ? -47.509 -16.182 18.832 1.00 71.50 779 THR A C 1
ATOM 5637 O O . THR A 1 779 ? -47.995 -15.134 18.413 1.00 71.50 779 THR A O 1
ATOM 5640 N N . PRO A 1 780 ? -48.028 -16.830 19.900 1.00 66.25 780 PRO A N 1
ATOM 5641 C CA . PRO A 1 780 ? -49.273 -16.404 20.542 1.00 66.25 780 PRO A CA 1
ATOM 5642 C C . PRO A 1 780 ? -49.207 -14.980 21.117 1.00 66.25 780 PRO A C 1
ATOM 5644 O O . PRO A 1 780 ? -48.386 -14.681 21.992 1.00 66.25 780 PRO A O 1
ATOM 5647 N N . SER A 1 781 ? -50.122 -14.123 20.680 1.00 65.94 781 SER A N 1
ATOM 5648 C CA . SER A 1 781 ? -50.338 -12.751 21.145 1.00 65.94 781 SER A CA 1
ATOM 5649 C C . SER A 1 781 ? -51.781 -12.556 21.606 1.00 65.94 781 SER A C 1
ATOM 5651 O O . SER A 1 781 ? -52.693 -13.233 21.141 1.00 65.94 781 SER A O 1
ATOM 5653 N N . ASP A 1 782 ? -52.001 -11.641 22.549 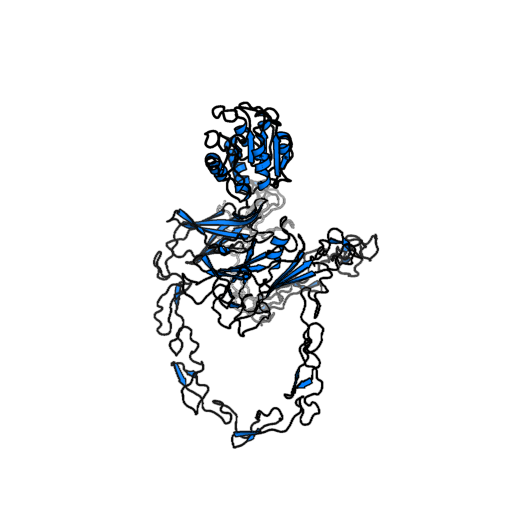1.00 72.81 782 ASP A N 1
ATOM 5654 C CA . ASP A 1 782 ? -53.356 -11.238 22.928 1.00 72.81 782 ASP A CA 1
ATOM 5655 C C . ASP A 1 782 ? -53.951 -10.243 21.910 1.00 72.81 782 ASP A C 1
ATOM 5657 O O . ASP A 1 782 ? -53.252 -9.748 21.025 1.00 72.81 782 ASP A O 1
ATOM 5661 N N . CYS A 1 783 ? -55.239 -9.916 22.030 1.00 74.00 783 CYS A N 1
ATOM 5662 C CA . CYS A 1 783 ? -55.945 -9.023 21.104 1.00 74.00 783 CYS A CA 1
ATOM 5663 C C . CYS A 1 783 ? -55.443 -7.566 21.108 1.00 74.00 783 CYS A C 1
ATOM 5665 O O . CYS A 1 783 ? -55.886 -6.764 20.291 1.00 74.00 783 CYS A O 1
ATOM 5667 N N . ALA A 1 784 ? -54.510 -7.211 21.998 1.00 70.19 784 ALA A N 1
ATOM 5668 C CA . ALA A 1 784 ? -53.823 -5.921 22.005 1.00 70.19 784 ALA A CA 1
ATOM 5669 C C . ALA A 1 784 ? -52.419 -5.989 21.363 1.00 70.19 784 ALA A C 1
ATOM 5671 O O . ALA A 1 784 ? -51.676 -5.005 21.405 1.00 70.19 784 ALA A O 1
ATOM 5672 N N . GLY A 1 785 ? -52.041 -7.135 20.782 1.00 65.31 785 GLY A N 1
ATOM 5673 C CA . GLY A 1 785 ? -50.744 -7.356 20.141 1.00 65.31 785 GLY A CA 1
ATOM 5674 C C . GLY A 1 785 ? -49.595 -7.588 21.127 1.00 65.31 785 GLY A C 1
ATOM 5675 O O . GLY A 1 785 ? -48.430 -7.427 20.761 1.00 65.31 785 GLY A O 1
ATOM 5676 N N . VAL A 1 786 ? -49.889 -7.942 22.385 1.00 68.62 786 VAL A N 1
ATOM 5677 C CA . VAL A 1 786 ? -48.878 -8.199 23.417 1.00 68.62 786 VAL A CA 1
ATOM 5678 C C . VAL A 1 786 ? -48.709 -9.705 23.608 1.00 68.62 786 VAL A C 1
ATOM 5680 O O . VAL A 1 786 ? -49.646 -10.422 23.962 1.00 68.62 786 VAL A O 1
ATOM 5683 N N . ALA A 1 787 ? -47.484 -10.199 23.417 1.00 63.69 787 ALA A N 1
ATOM 5684 C CA . ALA A 1 787 ? -47.149 -11.605 23.634 1.00 63.69 787 ALA A CA 1
ATOM 5685 C C . ALA A 1 787 ? -47.476 -12.036 25.081 1.00 63.69 787 ALA A C 1
ATOM 5687 O O . ALA A 1 787 ? -46.870 -11.549 26.039 1.00 63.69 787 ALA A O 1
ATOM 5688 N N . GLY A 1 788 ? -48.446 -12.945 25.237 1.00 64.81 788 GLY A N 1
ATOM 5689 C CA . GLY A 1 788 ? -48.893 -13.469 26.536 1.00 64.81 788 GLY A CA 1
ATOM 5690 C C . GLY A 1 788 ? -49.705 -12.505 27.417 1.00 64.81 788 GLY A C 1
ATOM 5691 O O . GLY A 1 788 ? -49.756 -12.709 28.633 1.00 64.81 788 GLY A O 1
ATOM 5692 N N . GLY A 1 789 ? -50.303 -11.453 26.852 1.00 68.06 789 GLY A N 1
ATOM 5693 C CA . GLY A 1 789 ? -51.118 -10.494 27.604 1.00 68.06 789 GLY A CA 1
ATOM 5694 C C . GLY A 1 789 ? -52.540 -10.987 27.966 1.00 68.06 789 GLY A C 1
ATOM 5695 O O . GLY A 1 789 ? -52.960 -12.072 27.557 1.00 68.06 789 GLY A O 1
ATOM 5696 N N . PRO A 1 790 ? -53.283 -10.240 28.811 1.00 72.12 790 PRO A N 1
ATOM 5697 C CA . PRO A 1 790 ? -54.579 -10.662 29.350 1.00 72.12 790 PRO A CA 1
ATOM 5698 C C . PRO A 1 790 ? -55.790 -10.385 28.436 1.00 72.12 790 PRO A C 1
ATOM 5700 O O . PRO A 1 790 ? -56.897 -10.794 28.797 1.00 72.12 790 PRO A O 1
ATOM 5703 N N . ALA A 1 791 ? -55.628 -9.681 27.308 1.00 69.94 791 ALA A N 1
ATOM 5704 C CA . ALA A 1 791 ? -56.733 -9.269 26.437 1.00 69.94 791 ALA A CA 1
ATOM 5705 C C . ALA A 1 791 ? -57.145 -10.398 25.476 1.00 69.94 791 ALA A C 1
ATOM 5707 O O . ALA A 1 791 ? -56.787 -10.404 24.305 1.00 69.94 791 ALA A O 1
ATOM 5708 N N . LEU A 1 792 ? -57.871 -11.393 25.985 1.00 76.19 792 LEU A N 1
ATOM 5709 C CA . LEU A 1 792 ? -58.336 -12.550 25.208 1.00 76.19 792 LEU A CA 1
ATOM 5710 C C . LEU A 1 792 ? -59.800 -12.381 24.767 1.00 76.19 792 LEU A C 1
ATOM 5712 O O . LEU A 1 792 ? -60.548 -11.659 25.439 1.00 76.19 792 LEU A O 1
ATOM 5716 N N . PRO A 1 793 ? -60.255 -13.089 23.716 1.00 75.88 793 PRO A N 1
ATOM 5717 C CA . PRO A 1 793 ? -61.660 -13.089 23.322 1.00 75.88 793 PRO A CA 1
ATOM 5718 C C . PRO A 1 793 ? -62.608 -13.377 24.499 1.00 75.88 793 PRO A C 1
ATOM 5720 O O . PRO A 1 793 ? -62.436 -14.347 25.242 1.00 75.88 793 PRO A O 1
ATOM 5723 N N . GLY A 1 794 ? -63.609 -12.514 24.681 1.00 71.75 794 GLY A N 1
ATOM 5724 C CA . GLY A 1 794 ? -64.575 -12.536 25.783 1.00 71.75 794 GLY A CA 1
ATOM 5725 C C . GLY A 1 794 ? -64.174 -11.725 27.021 1.00 71.75 794 GLY A C 1
ATOM 5726 O O . GLY A 1 794 ? -64.926 -11.710 27.998 1.00 71.75 794 GLY A O 1
ATOM 5727 N N . THR A 1 795 ? -63.015 -11.056 27.011 1.00 82.12 795 THR A N 1
ATOM 5728 C CA . THR A 1 795 ? -62.621 -10.120 28.077 1.00 82.12 795 THR A CA 1
ATOM 5729 C C . THR A 1 795 ? -63.139 -8.699 27.806 1.00 82.12 795 THR A C 1
ATOM 5731 O O . THR A 1 795 ? -63.294 -8.333 26.639 1.00 82.12 795 THR A O 1
ATOM 5734 N N . PRO A 1 796 ? -63.434 -7.899 28.855 1.00 78.69 796 PRO A N 1
ATOM 5735 C CA . PRO A 1 796 ? -63.946 -6.539 28.688 1.00 78.69 796 PRO A CA 1
ATOM 5736 C C . PRO A 1 796 ? -62.944 -5.631 27.981 1.00 78.69 796 PRO A C 1
ATOM 5738 O O . PRO A 1 796 ? -61.743 -5.684 28.266 1.00 78.69 796 PRO A O 1
ATOM 5741 N N . CYS A 1 797 ? -63.451 -4.769 27.113 1.00 76.94 797 CYS A N 1
ATOM 5742 C CA . CYS A 1 797 ? -62.674 -3.777 26.384 1.00 76.94 797 CYS A CA 1
ATOM 5743 C C . CYS A 1 797 ? -63.446 -2.446 26.311 1.00 76.94 797 CYS A C 1
ATOM 5745 O O . CYS A 1 797 ? -64.486 -2.321 26.950 1.00 76.94 797 CYS A O 1
ATOM 5747 N N . ASP A 1 798 ? -62.893 -1.437 25.641 1.00 79.69 798 ASP A N 1
ATOM 5748 C CA . ASP A 1 798 ? -63.553 -0.150 25.377 1.00 79.69 798 ASP A CA 1
ATOM 5749 C C . ASP A 1 798 ? -63.277 0.184 23.908 1.00 79.69 798 ASP A C 1
ATOM 5751 O O . ASP A 1 798 ? -62.112 0.370 23.532 1.00 79.69 798 ASP A O 1
ATOM 5755 N N . ASP A 1 799 ? -64.313 0.146 23.068 1.00 74.44 799 ASP A N 1
ATOM 5756 C CA . ASP A 1 799 ? -64.183 0.368 21.619 1.00 74.44 799 ASP A CA 1
ATOM 5757 C C . ASP A 1 799 ? -64.140 1.865 21.256 1.00 74.44 799 ASP A C 1
ATOM 5759 O O . ASP A 1 799 ? -63.872 2.234 20.108 1.00 74.44 799 ASP A O 1
ATOM 5763 N N . GLY A 1 800 ? -64.326 2.741 22.251 1.00 73.44 800 GLY A N 1
ATOM 5764 C CA . GLY A 1 800 ? -64.313 4.188 22.109 1.00 73.44 800 GLY A CA 1
ATOM 5765 C C . GLY A 1 800 ? -65.540 4.774 21.402 1.00 73.44 800 GLY A C 1
ATOM 5766 O O . GLY A 1 800 ? -65.562 5.996 21.197 1.00 73.44 800 GLY A O 1
ATOM 5767 N N . ASP A 1 801 ? -66.548 3.971 21.038 1.00 75.62 801 ASP A N 1
ATOM 5768 C CA . ASP A 1 801 ? -67.803 4.453 20.459 1.00 75.62 801 ASP A CA 1
ATOM 5769 C C . ASP A 1 801 ? -68.805 4.800 21.580 1.00 75.62 801 ASP A C 1
ATOM 5771 O O . ASP A 1 801 ? -69.279 3.943 22.320 1.00 75.62 801 ASP A O 1
ATOM 5775 N N . PRO A 1 802 ? -69.199 6.078 21.735 1.00 73.00 802 PRO A N 1
ATOM 5776 C CA . PRO A 1 802 ? -70.140 6.481 22.779 1.00 73.00 802 PRO A CA 1
ATOM 5777 C C . PRO A 1 802 ? -71.568 5.923 22.603 1.00 73.00 802 PRO A C 1
ATOM 5779 O O . PRO A 1 802 ? -72.416 6.193 23.458 1.00 73.00 802 PRO A O 1
ATOM 5782 N N . ASN A 1 803 ? -71.864 5.211 21.508 1.00 72.69 803 ASN A N 1
ATOM 5783 C CA . ASN A 1 803 ? -73.175 4.627 21.210 1.00 72.69 803 ASN A CA 1
ATOM 5784 C C . ASN A 1 803 ? -73.238 3.104 21.415 1.00 72.69 803 ASN A C 1
ATOM 5786 O O . ASN A 1 803 ? -74.260 2.495 21.091 1.00 72.69 803 ASN A O 1
ATOM 5790 N N . THR A 1 804 ? -72.189 2.483 21.942 1.00 74.12 804 THR A N 1
ATOM 5791 C CA . THR A 1 804 ? -72.124 1.056 22.283 1.00 74.12 804 THR A CA 1
ATOM 5792 C C . THR A 1 804 ? -71.858 0.890 23.785 1.00 74.12 804 THR A C 1
ATOM 5794 O O . THR A 1 804 ? -71.500 1.837 24.489 1.00 74.12 804 THR A O 1
ATOM 5797 N N . GLY A 1 805 ? -72.172 -0.284 24.333 1.00 76.06 805 GLY A N 1
ATOM 5798 C CA . GLY A 1 805 ? -71.821 -0.634 25.708 1.00 76.06 805 GLY A CA 1
ATOM 5799 C C . GLY A 1 805 ? -71.730 -2.144 25.922 1.00 76.06 805 GLY A C 1
ATOM 5800 O O . GLY A 1 805 ? -72.167 -2.930 25.078 1.00 76.06 805 GLY A O 1
ATOM 5801 N N . ASP A 1 806 ? -71.199 -2.541 27.083 1.00 76.00 806 ASP A N 1
ATOM 5802 C CA . ASP A 1 806 ? -70.797 -3.924 27.395 1.00 76.00 806 ASP A CA 1
ATOM 5803 C C . ASP A 1 806 ? -69.765 -4.494 26.394 1.00 76.00 806 ASP A C 1
ATOM 5805 O O . ASP A 1 806 ? -69.872 -5.641 25.952 1.00 76.00 806 ASP A O 1
ATOM 5809 N N . ASP A 1 807 ? -68.756 -3.691 26.043 1.00 83.94 807 ASP A N 1
ATOM 5810 C CA . ASP A 1 807 ? -67.773 -4.039 25.015 1.00 83.94 807 ASP A CA 1
ATOM 5811 C C . ASP A 1 807 ? -66.868 -5.192 25.445 1.00 83.94 807 ASP A C 1
ATOM 5813 O O . ASP A 1 807 ? -66.320 -5.245 26.556 1.00 83.94 807 ASP A O 1
ATOM 5817 N N . VAL A 1 808 ? -66.704 -6.138 24.527 1.00 82.75 808 VAL A N 1
ATOM 5818 C CA . VAL A 1 808 ? -65.866 -7.319 24.706 1.00 82.75 808 VAL A CA 1
ATOM 5819 C C . VAL A 1 808 ? -65.044 -7.560 23.452 1.00 82.75 808 VAL A C 1
ATOM 5821 O O . VAL A 1 808 ? -65.506 -7.331 22.335 1.00 82.75 808 VAL A O 1
ATOM 5824 N N . TRP A 1 809 ? -63.822 -8.052 23.642 1.00 77.12 809 TRP A N 1
ATOM 5825 C CA . TRP A 1 809 ? -63.007 -8.539 22.535 1.00 77.12 809 TRP A CA 1
ATOM 5826 C C . TRP A 1 809 ? -63.701 -9.739 21.892 1.00 77.12 809 TRP A C 1
ATOM 5828 O O . TRP A 1 809 ? -63.986 -10.730 22.574 1.00 77.12 809 TRP A O 1
ATOM 5838 N N . ASP A 1 810 ? -63.992 -9.664 20.599 1.00 76.25 810 ASP A N 1
ATOM 5839 C CA . ASP A 1 810 ? -64.552 -10.789 19.861 1.00 76.25 810 ASP A CA 1
ATOM 5840 C C . ASP A 1 810 ? -63.474 -11.831 19.501 1.00 76.25 810 ASP A C 1
ATOM 5842 O O . ASP A 1 810 ? -62.283 -11.670 19.772 1.00 76.25 810 ASP A O 1
ATOM 5846 N N . ALA A 1 811 ? -63.895 -12.950 18.906 1.00 70.94 811 ALA A N 1
ATOM 5847 C CA . ALA A 1 811 ? -62.983 -14.025 18.505 1.00 70.94 811 ALA A CA 1
ATOM 5848 C C . ALA A 1 811 ? -61.998 -13.617 17.394 1.00 70.94 811 ALA A C 1
ATOM 5850 O O . ALA A 1 811 ? -61.069 -14.366 17.122 1.00 70.94 811 ALA A O 1
ATOM 5851 N N . SER A 1 812 ? -62.218 -12.460 16.762 1.00 72.44 812 SER A N 1
ATOM 5852 C CA . SER A 1 812 ? -61.356 -11.877 15.733 1.00 72.44 812 SER A CA 1
ATOM 5853 C C . SER A 1 812 ? -60.523 -10.704 16.277 1.00 72.44 812 SER A C 1
ATOM 5855 O O . SER A 1 812 ? -59.952 -9.951 15.495 1.00 72.44 812 SER A O 1
ATOM 5857 N N . CYS A 1 813 ? -60.462 -10.540 17.605 1.00 71.56 813 CYS A N 1
ATOM 5858 C CA . CYS A 1 813 ? -59.756 -9.459 18.287 1.00 71.56 813 CYS A CA 1
ATOM 5859 C C . CYS A 1 813 ? -60.207 -8.044 17.917 1.00 71.56 813 CYS A C 1
ATOM 5861 O O . CYS A 1 813 ? -59.441 -7.090 18.039 1.00 71.56 813 CYS A O 1
ATOM 5863 N N . ASN A 1 814 ? -61.479 -7.881 17.558 1.00 79.31 814 ASN A N 1
ATOM 5864 C CA . ASN A 1 814 ? -62.103 -6.569 17.485 1.00 79.31 814 ASN A CA 1
ATOM 5865 C C . ASN A 1 814 ? -62.771 -6.269 18.823 1.00 79.31 814 ASN A C 1
ATOM 5867 O O . ASN A 1 814 ? -63.541 -7.079 19.344 1.00 79.31 814 ASN A O 1
ATOM 5871 N N . CYS A 1 815 ? -62.471 -5.106 19.392 1.00 76.31 815 CYS A N 1
ATOM 5872 C CA . CYS A 1 815 ? -63.243 -4.605 20.514 1.00 76.31 815 CYS A CA 1
ATOM 5873 C C . CYS A 1 815 ? -64.534 -4.009 19.960 1.00 76.31 815 CYS A C 1
ATOM 5875 O O . CYS A 1 815 ? -64.480 -3.086 19.148 1.00 76.31 815 CYS A O 1
ATOM 5877 N N . SER A 1 816 ? -65.675 -4.570 20.349 1.00 76.62 816 SER A N 1
ATOM 5878 C CA . SER A 1 816 ? -66.980 -4.082 19.906 1.00 76.62 816 SER A CA 1
ATOM 5879 C C . SER A 1 816 ? -68.020 -4.259 21.002 1.00 76.62 816 SER A C 1
ATOM 5881 O O . SER A 1 816 ? -68.118 -5.339 21.595 1.00 76.62 816 SER A O 1
ATOM 5883 N N . GLY A 1 817 ? -68.811 -3.220 21.247 1.00 75.81 817 GLY A N 1
ATOM 5884 C CA . GLY A 1 817 ? -69.962 -3.260 22.140 1.00 75.81 817 GLY A CA 1
ATOM 5885 C C . GLY A 1 817 ? -71.286 -3.562 21.459 1.00 75.81 817 GLY A C 1
ATOM 5886 O O . GLY A 1 817 ? -71.434 -3.544 20.235 1.00 75.81 817 GLY A O 1
ATOM 5887 N N . LEU A 1 818 ? -72.301 -3.831 22.277 1.00 76.56 818 LEU A N 1
ATOM 5888 C CA . LEU A 1 818 ? -73.677 -3.904 21.800 1.00 76.56 818 LEU A CA 1
ATOM 5889 C C . LEU A 1 818 ? -74.209 -2.485 21.612 1.00 76.56 818 LEU A C 1
ATOM 5891 O O . LEU A 1 818 ? -74.094 -1.654 22.513 1.00 76.56 818 LEU A O 1
ATOM 5895 N N . LEU A 1 819 ? -74.840 -2.226 20.461 1.00 65.56 819 LEU A N 1
ATOM 5896 C CA . LEU A 1 819 ? -75.441 -0.926 20.172 1.00 65.56 819 LEU A CA 1
ATOM 5897 C C . LEU A 1 819 ? -76.417 -0.545 21.290 1.00 65.56 819 LEU A C 1
ATOM 5899 O O . LEU A 1 819 ? -77.298 -1.327 21.667 1.00 65.56 819 LEU A O 1
ATOM 5903 N N . ILE A 1 820 ? -76.245 0.655 21.824 1.00 68.38 820 ILE A N 1
ATOM 5904 C CA . ILE A 1 820 ? -77.140 1.223 22.814 1.00 68.38 820 ILE A CA 1
ATOM 5905 C C . ILE A 1 820 ? -78.416 1.638 22.088 1.00 68.38 820 ILE A C 1
ATOM 5907 O O . ILE A 1 820 ? -78.395 2.461 21.172 1.00 68.38 820 ILE A O 1
ATOM 5911 N N . ASP A 1 821 ? -79.546 1.056 22.492 1.00 72.00 821 ASP A N 1
ATOM 5912 C CA . ASP A 1 821 ? -80.831 1.507 21.979 1.00 72.00 821 ASP A CA 1
ATOM 5913 C C . ASP A 1 821 ? -81.099 2.951 22.421 1.00 72.00 821 ASP A C 1
ATOM 5915 O O . ASP A 1 821 ? -80.473 3.495 23.332 1.00 72.00 821 ASP A O 1
ATOM 5919 N N . CYS A 1 822 ? -82.055 3.614 21.792 1.00 68.94 822 CYS A N 1
ATOM 5920 C CA . CYS A 1 822 ? -82.361 5.014 22.092 1.00 68.94 822 CYS A CA 1
ATOM 5921 C C . CYS A 1 822 ? -82.776 5.312 23.555 1.00 68.94 822 CYS A C 1
ATOM 5923 O O . CYS A 1 822 ? -82.945 6.483 23.903 1.00 68.94 822 CYS A O 1
ATOM 5925 N N . ASN A 1 823 ? -83.004 4.290 24.397 1.00 74.25 823 ASN A N 1
ATOM 5926 C CA . ASN A 1 823 ? -83.269 4.424 25.831 1.00 74.25 823 ASN A CA 1
ATOM 5927 C C . ASN A 1 823 ? -82.009 4.231 26.688 1.00 74.25 823 ASN A C 1
ATOM 5929 O O . ASN A 1 823 ? -82.099 4.295 27.916 1.00 74.25 823 ASN A O 1
ATOM 5933 N N . GLY A 1 824 ? -80.844 4.029 26.077 1.00 69.19 824 GLY A N 1
ATOM 5934 C CA . GLY A 1 824 ? -79.582 3.898 26.791 1.00 69.19 824 GLY A CA 1
ATOM 5935 C C . GLY A 1 824 ? -79.230 2.464 27.192 1.00 69.19 824 GLY A C 1
ATOM 5936 O O . GLY A 1 824 ? -78.407 2.302 28.090 1.00 69.19 824 GLY A O 1
ATOM 5937 N N . VAL A 1 825 ? -79.852 1.432 26.600 1.00 75.69 825 VAL A N 1
ATOM 5938 C CA . VAL A 1 825 ? -79.601 0.026 26.966 1.00 75.69 825 VAL A CA 1
ATOM 5939 C C . VAL A 1 825 ? -78.779 -0.692 25.883 1.00 75.69 825 VAL A C 1
ATOM 5941 O O . VAL A 1 825 ? -79.285 -0.848 24.767 1.00 75.69 825 VAL A O 1
ATOM 5944 N N . PRO A 1 826 ? -77.560 -1.182 26.193 1.00 67.56 826 PRO A N 1
ATOM 5945 C CA . PRO A 1 826 ? -76.774 -2.003 25.270 1.00 67.56 826 PRO A CA 1
ATOM 5946 C C . PRO A 1 826 ? -77.528 -3.280 24.867 1.00 67.56 826 PRO A C 1
ATOM 5948 O O . PRO A 1 826 ? -77.962 -4.057 25.721 1.00 67.56 826 PRO A O 1
ATOM 5951 N N . GLY A 1 827 ? -77.743 -3.477 23.563 1.00 69.94 827 GLY A N 1
ATOM 5952 C CA . GLY A 1 827 ? -78.489 -4.616 23.008 1.00 69.94 827 GLY A CA 1
ATOM 5953 C C . GLY A 1 827 ? -80.017 -4.517 23.137 1.00 69.94 827 GLY A C 1
ATOM 5954 O O . GLY A 1 827 ? -80.719 -5.515 22.948 1.00 69.94 827 GLY A O 1
ATOM 5955 N N . GLY A 1 828 ? -80.547 -3.340 23.483 1.00 68.25 828 GLY A N 1
ATOM 5956 C CA . GLY A 1 828 ? -81.984 -3.072 23.499 1.00 68.25 828 GLY A CA 1
ATOM 5957 C C . GLY A 1 828 ? -82.596 -2.983 22.090 1.00 68.25 828 GLY A C 1
ATOM 5958 O O . GLY A 1 828 ? -81.900 -2.808 21.098 1.00 68.25 828 GLY A O 1
ATOM 5959 N N . GLY A 1 829 ? -83.919 -3.144 21.983 1.00 68.31 829 GLY A N 1
ATOM 5960 C CA . GLY A 1 829 ? -84.636 -3.230 20.697 1.00 68.31 829 GLY A CA 1
ATOM 5961 C C . GLY A 1 829 ? -85.481 -2.004 20.342 1.00 68.31 829 GLY A C 1
ATOM 5962 O O . GLY A 1 829 ? -86.390 -2.116 19.520 1.00 68.31 829 GLY A O 1
ATOM 5963 N N . ALA A 1 830 ? -85.283 -0.870 21.017 1.00 64.62 830 ALA A N 1
ATOM 5964 C CA . ALA A 1 830 ? -86.057 0.339 20.759 1.00 64.62 830 ALA A CA 1
ATOM 5965 C C . ALA A 1 830 ? -85.442 1.153 19.605 1.00 64.62 830 ALA A C 1
ATOM 5967 O O . ALA A 1 830 ? -84.346 1.694 19.732 1.00 64.62 830 ALA A O 1
ATOM 5968 N N . GLU A 1 831 ? -86.172 1.267 18.493 1.00 64.56 831 GLU A N 1
ATOM 5969 C CA . GLU A 1 831 ? -85.753 2.031 17.311 1.00 64.56 831 GLU A CA 1
ATOM 5970 C C . GLU A 1 831 ? -86.519 3.354 17.171 1.00 64.56 831 GLU A C 1
ATOM 5972 O O . GLU A 1 831 ? -87.677 3.481 17.588 1.00 64.56 831 GLU A O 1
ATOM 5977 N N . LEU A 1 832 ? -85.857 4.354 16.580 1.00 61.69 832 LEU A N 1
ATOM 5978 C CA . LEU A 1 832 ? -86.474 5.612 16.165 1.00 61.69 832 LEU A CA 1
ATOM 5979 C C . LEU A 1 832 ? -87.452 5.338 15.026 1.00 61.69 832 LEU A C 1
ATOM 5981 O O . LEU A 1 832 ? -87.094 4.751 14.009 1.00 61.69 832 LEU A O 1
ATOM 5985 N N . ASP A 1 833 ? -88.688 5.783 15.192 1.00 67.19 833 ASP A N 1
ATOM 5986 C CA . ASP A 1 833 ? -89.666 5.754 14.119 1.00 67.19 833 ASP A CA 1
ATOM 5987 C C . ASP A 1 833 ? -89.302 6.828 13.054 1.00 67.19 833 ASP A C 1
ATOM 5989 O O . ASP A 1 833 ? -88.446 7.687 13.274 1.00 67.19 833 ASP A O 1
ATOM 5993 N N . LEU A 1 834 ? -89.924 6.802 11.875 1.00 63.50 834 LEU A N 1
ATOM 5994 C CA . LEU A 1 834 ? -89.747 7.744 10.757 1.00 63.50 834 LEU A CA 1
ATOM 5995 C C . LEU A 1 834 ? -90.022 9.212 11.139 1.00 63.50 834 LEU A C 1
ATOM 5997 O O . LEU A 1 834 ? -89.769 10.102 10.332 1.00 63.50 834 LEU A O 1
ATOM 6001 N N . CYS A 1 835 ? -90.527 9.473 12.346 1.00 61.00 835 CYS A N 1
ATOM 6002 C CA . CYS A 1 835 ? -90.731 10.800 12.923 1.00 61.00 835 CYS A CA 1
ATOM 6003 C C . CYS A 1 835 ? -89.590 11.238 13.844 1.00 61.00 835 CYS A C 1
ATOM 6005 O O . CYS A 1 835 ? -89.623 12.350 14.376 1.00 61.00 835 CYS A O 1
ATOM 6007 N N . GLY A 1 836 ? -88.596 10.376 14.054 1.00 63.88 836 GLY A N 1
ATOM 6008 C CA . GLY A 1 836 ? -87.492 10.594 14.976 1.00 63.88 836 GLY A CA 1
ATOM 6009 C C . GLY A 1 836 ? -87.881 10.420 16.446 1.00 63.88 836 GLY A C 1
ATOM 6010 O O . GLY A 1 836 ? -87.217 10.995 17.307 1.00 63.88 836 GLY A O 1
ATOM 6011 N N . VAL A 1 837 ? -88.942 9.662 16.763 1.00 68.31 837 VAL A N 1
ATOM 6012 C CA . VAL A 1 837 ? -89.342 9.362 18.150 1.00 68.31 837 VAL A CA 1
ATOM 6013 C C . VAL A 1 837 ? -89.083 7.898 18.455 1.00 68.31 837 VAL A C 1
ATOM 6015 O O . VAL A 1 837 ? -89.512 7.009 17.722 1.00 68.31 837 VAL A O 1
ATOM 6018 N N . CYS A 1 838 ? -88.392 7.624 19.559 1.00 66.19 838 CYS A N 1
ATOM 6019 C CA . CYS A 1 838 ? -87.982 6.259 19.815 1.00 66.19 838 CYS A CA 1
ATOM 6020 C C . CYS A 1 838 ? -89.080 5.372 20.413 1.00 66.19 838 CYS A C 1
ATOM 6022 O O . CYS A 1 838 ? -89.673 5.709 21.440 1.00 66.19 838 CYS A O 1
ATOM 6024 N N . GLY A 1 839 ? -89.344 4.240 19.752 1.00 68.44 839 GLY A N 1
ATOM 6025 C CA . GLY A 1 839 ? -90.453 3.328 20.032 1.00 68.44 839 GLY A CA 1
ATOM 6026 C C . GLY A 1 839 ? -91.821 3.814 19.524 1.00 68.44 839 GLY A C 1
ATOM 6027 O O . GLY A 1 839 ? -92.843 3.324 20.009 1.00 68.44 839 GLY A O 1
ATOM 6028 N N . GLY A 1 840 ? -91.856 4.799 18.614 1.00 65.25 840 GLY A N 1
ATOM 6029 C CA . GLY A 1 840 ? -93.079 5.396 18.053 1.00 65.25 840 GLY A CA 1
ATOM 6030 C C . GLY A 1 840 ? -93.739 4.602 16.908 1.00 65.25 840 GLY A C 1
ATOM 6031 O O . GLY A 1 840 ? -93.254 3.546 16.507 1.00 65.25 840 GLY A O 1
ATOM 6032 N N . THR A 1 841 ? -94.885 5.081 16.398 1.00 67.44 841 THR A N 1
ATOM 6033 C CA . THR A 1 841 ? -95.738 4.379 15.407 1.00 67.44 841 THR A CA 1
ATOM 6034 C C . THR A 1 841 ? -95.757 4.989 13.993 1.00 67.44 841 THR A C 1
ATOM 6036 O O . THR A 1 841 ? -96.576 4.566 13.180 1.00 67.44 841 THR A O 1
ATOM 6039 N N . ASN A 1 842 ? -94.848 5.918 13.652 1.00 61.75 842 ASN A N 1
ATOM 6040 C CA . ASN A 1 842 ? -94.774 6.625 12.353 1.00 61.75 842 ASN A CA 1
ATOM 6041 C C . ASN A 1 842 ? -95.957 7.559 12.031 1.00 61.75 842 ASN A C 1
ATOM 6043 O O . ASN A 1 842 ? -96.181 7.905 10.870 1.00 61.75 842 ASN A O 1
ATOM 6047 N N . ASP A 1 843 ? -96.693 8.018 13.041 1.00 64.94 843 ASP A N 1
ATOM 6048 C CA . ASP A 1 843 ? -97.931 8.797 12.875 1.00 64.94 843 ASP A CA 1
ATOM 6049 C C . ASP A 1 843 ? -97.740 10.196 12.229 1.00 64.94 843 ASP A C 1
ATOM 6051 O O . ASP A 1 843 ? -98.724 10.893 11.993 1.00 64.94 843 ASP A O 1
ATOM 6055 N N . CYS A 1 844 ? -96.505 10.639 11.951 1.00 60.19 844 CYS A N 1
ATOM 6056 C CA . CYS A 1 844 ? -96.200 11.950 11.354 1.00 60.19 844 CYS A CA 1
ATOM 6057 C C . CYS A 1 844 ? -95.999 11.954 9.823 1.00 60.19 844 CYS A C 1
ATOM 6059 O O . CYS A 1 844 ? -95.803 13.031 9.258 1.00 60.19 844 CYS A O 1
ATOM 6061 N N . VAL A 1 845 ? -95.965 10.797 9.146 1.00 64.94 845 VAL A N 1
ATOM 6062 C CA . VAL A 1 845 ? -95.701 10.739 7.695 1.00 64.94 845 VAL A CA 1
ATOM 6063 C C . VAL A 1 845 ? -97.018 10.764 6.917 1.00 64.94 845 VAL A C 1
ATOM 6065 O O . VAL A 1 845 ? -97.724 9.762 6.841 1.00 64.94 845 VAL A O 1
ATOM 6068 N N . ASP A 1 846 ? -97.326 11.904 6.293 1.00 65.88 846 ASP A N 1
ATOM 6069 C CA . ASP A 1 846 ? -98.589 12.118 5.565 1.00 65.88 846 ASP A CA 1
ATOM 6070 C C . ASP A 1 846 ? -98.568 11.645 4.087 1.00 65.88 846 ASP A C 1
ATOM 6072 O O . ASP A 1 846 ? -99.615 11.625 3.435 1.00 65.88 846 ASP A O 1
ATOM 6076 N N . GLY A 1 847 ? -97.417 11.232 3.527 1.00 69.19 847 GLY A N 1
ATOM 6077 C CA . GLY A 1 847 ? -97.336 10.710 2.151 1.00 69.19 847 GLY A CA 1
ATOM 6078 C C . GLY A 1 847 ? -95.935 10.289 1.675 1.00 69.19 847 GLY A C 1
ATOM 6079 O O . GLY A 1 847 ? -94.931 10.683 2.260 1.00 69.19 847 GLY A O 1
ATOM 6080 N N . VAL A 1 848 ? -95.872 9.492 0.595 1.00 74.44 848 VAL A N 1
ATOM 6081 C CA . VAL A 1 848 ? -94.634 9.012 -0.061 1.00 74.44 848 VAL A CA 1
ATOM 6082 C C . VAL A 1 848 ? -94.759 9.172 -1.582 1.00 74.44 848 VAL A C 1
ATOM 6084 O O . VAL A 1 848 ? -95.800 8.833 -2.144 1.00 74.44 848 VAL A O 1
ATOM 6087 N N . SER A 1 849 ? -93.700 9.654 -2.243 1.00 79.12 849 SER A N 1
ATOM 6088 C CA . SER A 1 849 ? -93.611 9.797 -3.704 1.00 79.12 849 SER A CA 1
ATOM 6089 C C . SER A 1 849 ? -92.369 9.078 -4.235 1.00 79.12 849 SER A C 1
ATOM 6091 O O . SER A 1 849 ? -91.271 9.276 -3.717 1.00 79.12 849 SER A O 1
ATOM 6093 N N . CYS A 1 850 ? -92.533 8.226 -5.251 1.00 80.88 850 CYS A N 1
ATOM 6094 C CA . CYS A 1 850 ? -91.443 7.470 -5.874 1.00 80.88 850 CYS A CA 1
ATOM 6095 C C . CYS A 1 850 ? -91.500 7.653 -7.392 1.00 80.88 850 CYS A C 1
ATOM 6097 O O . CYS A 1 850 ? -92.502 7.308 -8.016 1.00 80.88 850 CYS A O 1
ATOM 6099 N N . THR A 1 851 ? -90.418 8.160 -7.985 1.00 83.94 851 THR A N 1
ATOM 6100 C CA . THR A 1 851 ? -90.329 8.452 -9.426 1.00 83.94 851 THR A CA 1
ATOM 6101 C C . THR A 1 851 ? -89.183 7.665 -10.044 1.00 83.94 851 THR A C 1
ATOM 6103 O O . THR A 1 851 ? -88.114 7.551 -9.448 1.00 83.94 851 THR A O 1
ATOM 6106 N N . ARG A 1 852 ? -89.405 7.100 -11.234 1.00 85.44 852 ARG A N 1
ATOM 6107 C CA . ARG A 1 852 ? -88.409 6.308 -11.964 1.00 85.44 852 ARG A CA 1
ATOM 6108 C C . ARG A 1 852 ? -88.110 6.963 -13.310 1.00 85.44 852 ARG A C 1
ATOM 6110 O O . ARG A 1 852 ? -89.042 7.312 -14.030 1.00 85.44 852 ARG A O 1
ATOM 6117 N N . ILE A 1 853 ? -86.827 7.065 -13.654 1.00 85.06 853 ILE A N 1
ATOM 6118 C CA . ILE A 1 853 ? -86.373 7.485 -14.986 1.00 85.06 853 ILE A CA 1
ATOM 6119 C C . ILE A 1 853 ? -86.875 6.462 -16.006 1.00 85.06 853 ILE A C 1
ATOM 6121 O O . ILE A 1 853 ? -86.738 5.254 -15.806 1.00 85.06 853 ILE A O 1
ATOM 6125 N N . SER A 1 854 ? -87.555 6.933 -17.047 1.00 76.69 854 SER A N 1
ATOM 6126 C CA . SER A 1 854 ? -88.260 6.055 -17.991 1.00 76.69 854 SER A CA 1
ATOM 6127 C C . SER A 1 854 ? -88.104 6.458 -19.456 1.00 76.69 854 SER A C 1
ATOM 6129 O O . SER A 1 854 ? -88.646 5.781 -20.333 1.00 76.69 854 SER A O 1
ATOM 6131 N N . ASP A 1 855 ? -87.342 7.513 -19.736 1.00 74.12 855 ASP A N 1
ATOM 6132 C CA . ASP A 1 855 ? -86.953 7.936 -21.073 1.00 74.12 855 ASP A CA 1
ATOM 6133 C C . ASP A 1 855 ? -85.463 7.651 -21.328 1.00 74.12 855 ASP A C 1
ATOM 6135 O O . ASP A 1 855 ? -84.634 7.711 -20.431 1.00 74.12 855 ASP A O 1
ATOM 6139 N N . GLY A 1 856 ? -85.103 7.326 -22.574 1.00 67.38 856 GLY A N 1
ATOM 6140 C CA . GLY A 1 856 ? -83.726 6.940 -22.940 1.00 67.38 856 GLY A CA 1
ATOM 6141 C C . GLY A 1 856 ? -82.732 8.104 -23.033 1.00 67.38 856 GLY A C 1
ATOM 6142 O O . GLY A 1 856 ? -81.769 8.021 -23.787 1.00 67.38 856 GLY A O 1
ATOM 6143 N N . ALA A 1 857 ? -83.030 9.229 -22.388 1.00 72.75 857 ALA A N 1
ATOM 6144 C CA . ALA A 1 857 ? -82.140 10.382 -22.269 1.00 72.75 857 ALA A CA 1
ATOM 6145 C C . ALA A 1 857 ? -82.125 10.956 -20.841 1.00 72.75 857 ALA A C 1
ATOM 6147 O O . ALA A 1 857 ? -81.447 11.956 -20.606 1.00 72.75 857 ALA A O 1
ATOM 6148 N N . GLY A 1 858 ? -82.875 10.355 -19.911 1.00 78.69 858 GLY A N 1
ATOM 6149 C CA . GLY A 1 858 ? -82.896 10.753 -18.510 1.00 78.69 858 GLY A CA 1
ATOM 6150 C C . GLY A 1 858 ? -81.712 10.202 -17.718 1.00 78.69 858 GLY A C 1
ATOM 6151 O O . GLY A 1 858 ? -81.420 10.712 -16.645 1.00 78.69 858 GLY A O 1
ATOM 6152 N N . ASP A 1 859 ? -80.996 9.213 -18.244 1.00 86.00 859 ASP A N 1
ATOM 6153 C CA . ASP A 1 859 ? -79.744 8.687 -17.714 1.00 86.00 859 ASP A CA 1
ATOM 6154 C C . ASP A 1 859 ? -78.662 8.670 -18.804 1.00 86.00 859 ASP A C 1
ATOM 6156 O O . ASP A 1 859 ? -78.827 8.091 -19.877 1.00 86.00 859 ASP A O 1
ATOM 6160 N N . VAL A 1 860 ? -77.553 9.374 -18.568 1.00 86.69 860 VAL A N 1
ATOM 6161 C CA . VAL A 1 860 ? -76.502 9.567 -19.580 1.00 86.69 860 VAL A CA 1
ATOM 6162 C C . VAL A 1 860 ? -75.108 9.504 -18.976 1.00 86.69 860 VAL A C 1
ATOM 6164 O O . VAL A 1 860 ? -74.907 9.834 -17.807 1.00 86.69 860 VAL A O 1
ATOM 6167 N N . GLU A 1 861 ? -74.131 9.161 -19.811 1.00 86.94 861 GLU A N 1
ATOM 6168 C CA . GLU A 1 861 ? -72.718 9.083 -19.444 1.00 86.94 861 GLU A CA 1
ATOM 6169 C C . GLU A 1 861 ? -71.905 10.066 -20.274 1.00 86.94 861 GLU A C 1
ATOM 6171 O O . GLU A 1 861 ? -71.915 10.020 -21.506 1.00 86.94 861 GLU A O 1
ATOM 6176 N N . GLN A 1 862 ? -71.168 10.951 -19.618 1.00 88.06 862 GLN A N 1
ATOM 6177 C CA . GLN A 1 862 ? -70.161 11.765 -20.272 1.00 88.06 862 GLN A CA 1
ATOM 6178 C C . GLN A 1 862 ? -68.778 11.168 -20.031 1.00 88.06 862 GLN A C 1
ATOM 6180 O O . GLN A 1 862 ? -68.301 11.136 -18.901 1.00 88.06 862 GLN A O 1
ATOM 6185 N N . ALA A 1 863 ? -68.114 10.777 -21.112 1.00 84.62 863 ALA A N 1
ATOM 6186 C CA . ALA A 1 863 ? -66.751 10.272 -21.069 1.00 84.62 863 ALA A CA 1
ATOM 6187 C C . ALA A 1 863 ? -65.717 11.386 -20.861 1.00 84.62 863 ALA A C 1
ATOM 6189 O O . ALA A 1 863 ? -65.948 12.551 -21.193 1.00 84.62 863 ALA A O 1
ATOM 6190 N N . GLU A 1 864 ? -64.512 11.001 -20.443 1.00 84.69 864 GLU A N 1
ATOM 6191 C CA . GLU A 1 864 ? -63.375 11.902 -20.215 1.00 84.69 864 GLU A CA 1
ATOM 6192 C C . GLU A 1 864 ? -62.950 12.674 -21.483 1.00 84.69 864 GLU A C 1
ATOM 6194 O O . GLU A 1 864 ? -62.412 13.779 -21.409 1.00 84.69 864 GLU A O 1
ATOM 6199 N N . ASN A 1 865 ? -63.247 12.141 -22.676 1.00 81.62 865 ASN A N 1
ATOM 6200 C CA . ASN A 1 865 ? -63.027 12.844 -23.947 1.00 81.62 865 ASN A CA 1
ATOM 6201 C C . ASN A 1 865 ? -64.092 13.912 -24.274 1.00 81.62 865 ASN A C 1
ATOM 6203 O O . ASN A 1 865 ? -64.013 14.558 -25.321 1.00 81.62 865 ASN A O 1
ATOM 6207 N N . GLY A 1 866 ? -65.068 14.107 -23.386 1.00 82.88 866 GLY A N 1
ATOM 6208 C CA . GLY A 1 866 ? -66.105 15.130 -23.456 1.00 82.88 866 GLY A CA 1
ATOM 6209 C C . GLY A 1 866 ? -67.375 14.721 -24.204 1.00 82.88 866 GLY A C 1
ATOM 6210 O O . GLY A 1 866 ? -68.332 15.497 -24.202 1.00 82.88 866 GLY A O 1
ATOM 6211 N N . ASN A 1 867 ? -67.421 13.536 -24.821 1.00 86.88 867 ASN A N 1
ATOM 6212 C CA . ASN A 1 867 ? -68.609 13.052 -25.529 1.00 86.88 867 ASN A CA 1
ATOM 6213 C C . ASN A 1 867 ? -69.653 12.486 -24.556 1.00 86.88 867 ASN A C 1
ATOM 6215 O O . ASN A 1 867 ? -69.300 11.787 -23.609 1.00 86.88 867 ASN A O 1
ATOM 6219 N N . VAL A 1 868 ? -70.935 12.752 -24.833 1.00 87.00 868 VAL A N 1
ATOM 6220 C CA . VAL A 1 868 ? -72.075 12.226 -24.063 1.00 87.00 868 VAL A CA 1
ATOM 6221 C C . VAL A 1 868 ? -72.711 11.058 -24.807 1.00 87.00 868 VAL A C 1
ATOM 6223 O O . VAL A 1 868 ? -73.050 11.172 -25.989 1.00 87.00 868 VAL A O 1
ATOM 6226 N N . TYR A 1 869 ? -72.900 9.953 -24.098 1.00 83.25 869 TYR A N 1
ATOM 6227 C CA . TYR A 1 869 ? -73.500 8.724 -24.581 1.00 83.25 869 TYR A CA 1
ATOM 6228 C C . TYR A 1 869 ? -74.800 8.461 -23.825 1.00 83.25 869 TYR A C 1
ATOM 6230 O O . TYR A 1 869 ? -74.858 8.541 -22.605 1.00 83.25 869 TYR A O 1
ATOM 6238 N N . VAL A 1 870 ? -75.855 8.168 -24.580 1.00 80.50 870 VAL A N 1
ATOM 6239 C CA . VAL A 1 870 ? -77.225 8.045 -24.053 1.00 80.50 870 VAL A CA 1
ATOM 6240 C C . VAL A 1 870 ? -77.797 6.633 -24.218 1.00 80.50 870 VAL A C 1
ATOM 6242 O O . VAL A 1 870 ? -78.967 6.414 -23.964 1.00 80.50 870 VAL A O 1
ATOM 6245 N N . ASN A 1 871 ? -77.015 5.681 -24.745 1.00 72.19 871 ASN A N 1
ATOM 6246 C CA . ASN A 1 871 ? -77.480 4.326 -25.082 1.00 72.19 871 ASN A CA 1
ATOM 6247 C C . ASN A 1 871 ? -76.327 3.307 -25.070 1.00 72.19 871 ASN A C 1
ATOM 6249 O O . ASN A 1 871 ? -76.110 2.584 -26.045 1.00 72.19 871 ASN A O 1
ATOM 6253 N N . THR A 1 872 ? -75.547 3.280 -23.998 1.00 69.12 872 THR A N 1
ATOM 6254 C CA . THR A 1 872 ? -74.419 2.345 -23.820 1.00 69.12 872 THR A CA 1
ATOM 6255 C C . THR A 1 872 ? -74.871 0.987 -23.283 1.00 69.12 872 THR A C 1
ATOM 6257 O O . THR A 1 872 ? -74.202 -0.018 -23.505 1.00 69.12 872 THR A O 1
ATOM 6260 N N . GLY A 1 873 ? -76.085 0.919 -22.724 1.00 71.50 873 GLY A N 1
ATOM 6261 C CA . GLY A 1 873 ? -76.776 -0.316 -22.337 1.00 71.50 873 GLY A CA 1
ATOM 6262 C C . GLY A 1 873 ? -76.623 -0.681 -20.858 1.00 71.50 873 GLY A C 1
ATOM 6263 O O . GLY A 1 873 ? -77.485 -1.382 -20.331 1.00 71.50 873 GLY A O 1
ATOM 6264 N N . ALA A 1 874 ? -75.592 -0.162 -20.196 1.00 74.50 874 ALA A N 1
ATOM 6265 C CA . ALA A 1 874 ? -75.424 -0.120 -18.748 1.00 74.50 874 ALA A CA 1
ATOM 6266 C C . ALA A 1 874 ? -74.976 1.295 -18.348 1.00 74.50 874 ALA A C 1
ATOM 6268 O O . ALA A 1 874 ? -74.553 2.060 -19.210 1.00 74.50 874 ALA A O 1
ATOM 6269 N N . LEU A 1 875 ? -75.139 1.635 -17.069 1.00 80.81 875 LEU A N 1
ATOM 6270 C CA . LEU A 1 875 ? -74.680 2.899 -16.506 1.00 80.81 875 LEU A CA 1
ATOM 6271 C C . LEU A 1 875 ? -73.450 2.627 -15.637 1.00 80.81 875 LEU A C 1
ATOM 6273 O O . LEU A 1 875 ? -73.572 2.144 -14.510 1.00 80.81 875 LEU A O 1
ATOM 6277 N N . ASP A 1 876 ? -72.284 2.924 -16.183 1.00 80.06 876 ASP A N 1
ATOM 6278 C CA . ASP A 1 876 ? -70.973 2.768 -15.584 1.00 80.06 876 ASP A CA 1
ATOM 6279 C C . ASP A 1 876 ? -70.671 3.986 -14.705 1.00 80.06 876 ASP A C 1
ATOM 6281 O O . ASP A 1 876 ? -70.283 5.076 -15.143 1.00 80.06 876 ASP A O 1
ATOM 6285 N N . LEU A 1 877 ? -70.903 3.807 -13.405 1.00 82.75 877 LEU A N 1
ATOM 6286 C CA . LEU A 1 877 ? -70.683 4.841 -12.405 1.00 82.75 877 LEU A CA 1
ATOM 6287 C C . LEU A 1 877 ? -69.172 5.089 -12.271 1.00 82.75 877 LEU A C 1
ATOM 6289 O O . LEU A 1 877 ? -68.453 4.296 -11.674 1.00 82.75 877 LEU A O 1
ATOM 6293 N N . VAL A 1 878 ? -68.704 6.219 -12.808 1.00 79.06 878 VAL A N 1
ATOM 6294 C CA . VAL A 1 878 ? -67.328 6.748 -12.711 1.00 79.06 878 VAL A CA 1
ATOM 6295 C C . VAL A 1 878 ? -66.290 6.134 -13.659 1.00 79.06 878 VAL A C 1
ATOM 6297 O O . VAL A 1 878 ? -65.380 6.870 -14.047 1.00 79.06 878 VAL A O 1
ATOM 6300 N N . LEU A 1 879 ? -66.384 4.873 -14.097 1.00 79.06 879 LEU A N 1
ATOM 6301 C CA . LEU A 1 879 ? -65.373 4.267 -14.984 1.00 79.06 879 LEU A CA 1
ATOM 6302 C C . LEU A 1 879 ? -65.955 3.222 -15.952 1.00 79.06 879 LEU A C 1
ATOM 6304 O O . LEU A 1 879 ? -66.516 2.229 -15.519 1.00 79.06 879 LEU A O 1
ATOM 6308 N N . ASP A 1 880 ? -65.715 3.405 -17.255 1.00 73.56 880 ASP A N 1
ATOM 6309 C CA . ASP A 1 880 ? -66.243 2.563 -18.356 1.00 73.56 880 ASP A CA 1
ATOM 6310 C C . ASP A 1 880 ? -65.266 1.448 -18.804 1.00 73.56 880 ASP A C 1
ATOM 6312 O O . ASP A 1 880 ? -65.454 0.780 -19.816 1.00 73.56 880 ASP A O 1
ATOM 6316 N N . GLY A 1 881 ? -64.152 1.256 -18.087 1.00 72.69 881 GLY A N 1
ATOM 6317 C CA . GLY A 1 881 ? -63.151 0.210 -18.362 1.00 72.69 881 GLY A CA 1
ATOM 6318 C C . GLY A 1 881 ? -62.268 0.416 -19.610 1.00 72.69 881 GLY A C 1
ATOM 6319 O O . GLY A 1 881 ? -61.196 -0.185 -19.697 1.00 72.69 881 GLY A O 1
ATOM 6320 N N . GLU A 1 882 ? -62.641 1.286 -20.555 1.00 78.12 882 GLU A N 1
ATOM 6321 C CA . GLU A 1 882 ? -61.803 1.648 -21.710 1.00 78.12 882 GLU A CA 1
ATOM 6322 C C . GLU A 1 882 ? -60.840 2.821 -21.404 1.00 78.12 882 GLU A C 1
ATOM 6324 O O . GLU A 1 882 ? -61.269 3.856 -20.893 1.00 78.12 882 GLU A O 1
ATOM 6329 N N . PRO A 1 883 ? -59.542 2.748 -21.765 1.00 73.75 883 PRO A N 1
ATOM 6330 C CA . PRO A 1 883 ? -58.575 3.811 -21.471 1.00 73.75 883 PRO A CA 1
ATOM 6331 C C . PRO A 1 883 ? -58.725 5.064 -22.365 1.00 73.75 883 PRO A C 1
ATOM 6333 O O . PRO A 1 883 ? -59.167 5.002 -23.516 1.00 73.75 883 PRO A O 1
ATOM 6336 N N . ASN A 1 884 ? -58.284 6.221 -21.860 1.00 67.94 884 ASN A N 1
ATOM 6337 C CA . ASN A 1 884 ? -58.186 7.494 -22.596 1.00 67.94 884 ASN A CA 1
ATOM 6338 C C . ASN A 1 884 ? -57.292 7.339 -23.858 1.00 67.94 884 ASN A C 1
ATOM 6340 O O . ASN A 1 884 ? -56.211 6.749 -23.754 1.00 67.94 884 ASN A O 1
ATOM 6344 N N . PRO A 1 885 ? -57.700 7.822 -25.057 1.00 63.56 885 PRO A N 1
ATOM 6345 C CA . PRO A 1 885 ? -58.736 8.836 -25.322 1.00 63.56 885 PRO A CA 1
ATOM 6346 C C . PRO A 1 885 ? -60.132 8.315 -25.675 1.00 63.56 885 PRO A C 1
ATOM 6348 O O . PRO A 1 885 ? -60.955 9.087 -26.176 1.00 63.56 885 PRO A O 1
ATOM 6351 N N . TRP A 1 886 ? -60.420 7.035 -25.438 1.00 73.81 886 TRP A N 1
ATOM 6352 C CA . TRP A 1 886 ? -61.665 6.427 -25.904 1.00 73.81 886 TRP A CA 1
ATOM 6353 C C . TRP A 1 886 ? -62.858 6.744 -24.999 1.00 73.81 886 TRP A C 1
ATOM 6355 O O . TRP A 1 886 ? -63.759 7.438 -25.474 1.00 73.81 886 TRP A O 1
ATOM 6365 N N . ARG A 1 887 ? -62.876 6.327 -23.722 1.00 75.06 887 ARG A N 1
ATOM 6366 C CA . ARG A 1 887 ? -63.989 6.666 -22.807 1.00 75.06 887 ARG A CA 1
ATOM 6367 C C . ARG A 1 887 ? -63.559 7.019 -21.375 1.00 75.06 887 ARG A C 1
ATOM 6369 O O . ARG A 1 887 ? -64.013 8.048 -20.883 1.00 75.06 887 ARG A O 1
ATOM 6376 N N . GLY A 1 888 ? -62.620 6.298 -20.762 1.00 82.25 888 GLY A N 1
ATOM 6377 C CA . GLY A 1 888 ? -62.013 6.674 -19.476 1.00 82.25 888 GLY A CA 1
ATOM 6378 C C . GLY A 1 888 ? -63.029 6.850 -18.342 1.00 82.25 888 GLY A C 1
ATOM 6379 O O . GLY A 1 888 ? -64.022 6.120 -18.263 1.00 82.25 888 GLY A O 1
ATOM 6380 N N . HIS A 1 889 ? -62.781 7.831 -17.468 1.00 82.81 889 HIS A N 1
ATOM 6381 C CA . HIS A 1 889 ? -63.706 8.180 -16.388 1.00 82.81 889 HIS A CA 1
ATOM 6382 C C . HIS A 1 889 ? -65.026 8.762 -16.917 1.00 82.81 889 HIS A C 1
ATOM 6384 O O . HIS A 1 889 ? -65.025 9.554 -17.862 1.00 82.81 889 HIS A O 1
ATOM 6390 N N . GLN A 1 890 ? -66.137 8.390 -16.280 1.00 83.25 890 GLN A N 1
ATOM 6391 C CA . GLN A 1 890 ? -67.489 8.817 -16.636 1.00 83.25 890 GLN A CA 1
ATOM 6392 C C . GLN A 1 890 ? -68.058 9.808 -15.615 1.00 83.25 890 GLN A C 1
ATOM 6394 O O . GLN A 1 890 ? -67.965 9.605 -14.405 1.00 83.25 890 GLN A O 1
ATOM 6399 N N . LEU A 1 891 ? -68.717 10.855 -16.106 1.00 86.75 891 LEU A N 1
ATOM 6400 C CA . LEU A 1 891 ? -69.651 11.660 -15.327 1.00 86.75 891 LEU A CA 1
ATOM 6401 C C . LEU A 1 891 ? -71.077 11.247 -15.695 1.00 86.75 891 LEU A C 1
ATOM 6403 O O . LEU A 1 891 ? -71.463 11.310 -16.861 1.00 86.75 891 LEU A O 1
ATOM 6407 N N . VAL A 1 892 ? -71.859 10.843 -14.698 1.00 87.50 892 VAL A N 1
ATOM 6408 C CA . VAL A 1 892 ? -73.210 10.314 -14.897 1.00 87.50 892 VAL A CA 1
ATOM 6409 C C . VAL A 1 892 ? -74.256 11.380 -14.593 1.00 87.50 892 VAL A C 1
ATOM 6411 O O . VAL A 1 892 ? -74.281 11.944 -13.499 1.00 87.50 892 VAL A O 1
ATOM 6414 N N . GLY A 1 893 ? -75.127 11.649 -15.564 1.00 87.56 893 GLY A N 1
ATOM 6415 C CA . GLY A 1 893 ? -76.270 12.546 -15.418 1.00 87.56 893 GLY A CA 1
ATOM 6416 C C . GLY A 1 893 ? -77.561 11.759 -15.229 1.00 87.56 893 GLY A C 1
ATOM 6417 O O . GLY A 1 893 ? -77.830 10.849 -16.008 1.00 87.56 893 GLY A O 1
ATOM 6418 N N . LEU A 1 894 ? -78.358 12.121 -14.217 1.00 88.00 894 LEU A N 1
ATOM 6419 C CA . LEU A 1 894 ? -79.654 11.509 -13.911 1.00 88.00 894 LEU A CA 1
ATOM 6420 C C . LEU A 1 894 ? -80.730 12.587 -13.786 1.00 88.00 894 LEU A C 1
ATOM 6422 O O . LEU A 1 894 ? -80.616 13.496 -12.965 1.00 88.00 894 LEU A O 1
ATOM 6426 N N . ARG A 1 895 ? -81.801 12.455 -14.562 1.00 87.69 895 ARG A N 1
ATOM 6427 C CA . ARG A 1 895 ? -82.947 13.359 -14.588 1.00 87.69 895 ARG A CA 1
ATOM 6428 C C . ARG A 1 895 ? -84.226 12.578 -14.304 1.00 87.69 895 ARG A C 1
ATOM 6430 O O . ARG A 1 895 ? -84.619 11.703 -15.068 1.00 87.69 895 ARG A O 1
ATOM 6437 N N . PHE A 1 896 ? -84.901 12.931 -13.212 1.00 85.44 896 PHE A N 1
ATOM 6438 C CA . PHE A 1 896 ? -86.197 12.366 -12.838 1.00 85.44 896 PHE A CA 1
ATOM 6439 C C . PHE A 1 896 ? -87.313 13.329 -13.243 1.00 85.44 896 PHE A C 1
ATOM 6441 O O . PHE A 1 896 ? -87.536 14.340 -12.581 1.00 85.44 896 PHE A O 1
ATOM 6448 N N . ASP A 1 897 ? -88.033 13.010 -14.315 1.00 80.38 897 ASP A N 1
ATOM 6449 C CA . ASP A 1 897 ? -89.205 13.788 -14.711 1.00 80.38 897 ASP A CA 1
ATOM 6450 C C . ASP A 1 897 ? -90.448 13.374 -13.910 1.00 80.38 897 ASP A C 1
ATOM 6452 O O . ASP A 1 897 ? -90.707 12.191 -13.685 1.00 80.38 897 ASP A O 1
ATOM 6456 N N . GLY A 1 898 ? -91.257 14.363 -13.516 1.00 76.88 898 GLY A N 1
ATOM 6457 C CA . GLY A 1 898 ? -92.553 14.125 -12.874 1.00 76.88 898 GLY A CA 1
ATOM 6458 C C . GLY A 1 898 ? -92.482 13.746 -11.393 1.00 76.88 898 GLY A C 1
ATOM 6459 O O . GLY A 1 898 ? -93.352 13.021 -10.919 1.00 76.88 898 GLY A O 1
ATOM 6460 N N . VAL A 1 899 ? -91.477 14.232 -10.656 1.00 80.06 899 VAL A N 1
ATOM 6461 C CA . VAL A 1 899 ? -91.385 14.032 -9.202 1.00 80.06 899 VAL A CA 1
ATOM 6462 C C . VAL A 1 899 ? -92.550 14.734 -8.496 1.00 80.06 899 VAL A C 1
ATOM 6464 O O . VAL A 1 899 ? -92.551 15.950 -8.311 1.00 80.06 899 VAL A O 1
ATOM 6467 N N . GLU A 1 900 ? -93.565 13.961 -8.102 1.00 78.38 900 GLU A N 1
ATOM 6468 C CA . GLU A 1 900 ? -94.774 14.469 -7.444 1.00 78.38 900 GLU A CA 1
ATOM 6469 C C . GLU A 1 900 ? -94.529 14.712 -5.949 1.00 78.38 900 GLU A C 1
ATOM 6471 O O . GLU A 1 900 ? -94.995 13.962 -5.089 1.00 78.38 900 GLU A O 1
ATOM 6476 N N . VAL A 1 901 ? -93.766 15.755 -5.633 1.00 77.56 901 VAL A N 1
ATOM 6477 C CA . VAL A 1 901 ? -93.572 16.253 -4.268 1.00 77.56 901 VAL A CA 1
ATOM 6478 C C . VAL A 1 901 ? -94.178 17.658 -4.189 1.00 77.56 901 VAL A C 1
ATOM 6480 O O . VAL A 1 901 ? -93.773 18.527 -4.961 1.00 77.56 901 VAL A O 1
ATOM 6483 N N . PRO A 1 902 ? -95.164 17.913 -3.305 1.00 80.00 902 PRO A N 1
ATOM 6484 C CA . PRO A 1 902 ? -95.790 19.228 -3.210 1.00 80.00 902 PRO A CA 1
ATOM 6485 C C . PRO A 1 902 ? -94.777 20.333 -2.884 1.00 80.00 902 PRO A C 1
ATOM 6487 O O . PRO A 1 902 ? -93.895 20.147 -2.044 1.00 80.00 902 PRO A O 1
ATOM 6490 N N . GLU A 1 903 ? -94.932 21.505 -3.503 1.00 77.31 903 GLU A N 1
ATOM 6491 C CA . GLU A 1 903 ? -94.078 22.663 -3.222 1.00 77.31 903 GLU A CA 1
ATOM 6492 C C . GLU A 1 903 ? -94.136 23.030 -1.727 1.00 77.31 903 GLU A C 1
ATOM 6494 O O . GLU A 1 903 ? -95.213 23.213 -1.154 1.00 77.31 903 GLU A O 1
ATOM 6499 N N . GLY A 1 904 ? -92.965 23.114 -1.087 1.00 72.25 904 GLY A N 1
ATOM 6500 C CA . GLY A 1 904 ? -92.837 23.402 0.344 1.00 72.25 904 GLY A CA 1
ATOM 6501 C C . GLY A 1 904 ? -93.056 22.203 1.274 1.00 72.25 904 GLY A C 1
ATOM 6502 O O . GLY A 1 904 ? -93.113 22.399 2.490 1.00 72.25 904 GLY A O 1
ATOM 6503 N N . ALA A 1 905 ? -93.173 20.979 0.746 1.00 76.06 905 ALA A N 1
ATOM 6504 C CA . ALA A 1 905 ? -93.213 19.775 1.569 1.00 76.06 905 ALA A CA 1
ATOM 6505 C C . ALA A 1 905 ? -91.920 19.622 2.390 1.00 76.06 905 ALA A C 1
ATOM 6507 O O . ALA A 1 905 ? -90.811 19.775 1.875 1.00 76.06 905 ALA A O 1
ATOM 6508 N N . LEU A 1 906 ? -92.067 19.293 3.677 1.00 75.38 906 LEU A N 1
ATOM 6509 C CA . LEU A 1 906 ? -90.938 18.922 4.523 1.00 75.38 906 LEU A CA 1
ATOM 6510 C C . LEU A 1 906 ? -90.536 17.484 4.189 1.00 75.38 906 LEU A C 1
ATOM 6512 O O . LEU A 1 906 ? -91.289 16.548 4.455 1.00 75.38 906 LEU A O 1
ATOM 6516 N N . ILE A 1 907 ? -89.354 17.313 3.602 1.00 78.12 907 ILE A N 1
ATOM 6517 C CA . ILE A 1 907 ? -88.844 15.990 3.241 1.00 78.12 907 ILE A CA 1
ATOM 6518 C C . ILE A 1 907 ? -88.257 15.335 4.482 1.00 78.12 907 ILE A C 1
ATOM 6520 O O . ILE A 1 907 ? -87.242 15.780 5.009 1.00 78.12 907 ILE A O 1
ATOM 6524 N N . VAL A 1 908 ? -88.924 14.284 4.949 1.00 71.75 908 VAL A N 1
ATOM 6525 C CA . VAL A 1 908 ? -88.513 13.541 6.146 1.00 71.75 908 VAL A CA 1
ATOM 6526 C C . VAL A 1 908 ? -87.401 12.536 5.813 1.00 71.75 908 VAL A C 1
ATOM 6528 O O . VAL A 1 908 ? -86.519 12.300 6.629 1.00 71.75 908 VAL A O 1
ATOM 6531 N N . SER A 1 909 ? -87.395 11.985 4.592 1.00 77.69 909 SER A N 1
ATOM 6532 C CA . SER A 1 909 ? -86.286 11.195 4.034 1.00 77.69 909 SER A CA 1
ATOM 6533 C C . SER A 1 909 ? -86.334 11.162 2.496 1.00 77.69 909 SER A C 1
ATOM 6535 O O . SER A 1 909 ? -87.410 11.294 1.911 1.00 77.69 909 SER A O 1
ATOM 6537 N N . ALA A 1 910 ? -85.179 10.989 1.839 1.00 80.50 910 ALA A N 1
ATOM 6538 C CA . ALA A 1 910 ? -85.061 10.798 0.388 1.00 80.50 910 ALA A CA 1
ATOM 6539 C C . ALA A 1 910 ? -83.828 9.942 0.041 1.00 80.50 910 ALA A C 1
ATOM 6541 O O . ALA A 1 910 ? -82.806 10.034 0.716 1.00 80.50 910 ALA A O 1
ATOM 6542 N N . HIS A 1 911 ? -83.922 9.118 -1.007 1.00 82.44 911 HIS A N 1
ATOM 6543 C CA . HIS A 1 911 ? -82.825 8.280 -1.509 1.00 82.44 911 HIS A CA 1
ATOM 6544 C C . HIS A 1 911 ? -82.985 7.996 -3.014 1.00 82.44 911 HIS A C 1
ATOM 6546 O O . HIS A 1 911 ? -84.092 8.085 -3.546 1.00 82.44 911 HIS A O 1
ATOM 6552 N N . ILE A 1 912 ? -81.887 7.628 -3.687 1.00 85.38 912 ILE A N 1
ATOM 6553 C CA . ILE A 1 912 ? -81.875 7.143 -5.078 1.00 85.38 912 ILE A CA 1
ATOM 6554 C C . ILE A 1 912 ? -81.530 5.656 -5.058 1.00 85.38 912 ILE A C 1
ATOM 6556 O O . ILE A 1 912 ? -80.603 5.241 -4.366 1.00 85.38 912 ILE A O 1
ATOM 6560 N N . GLN A 1 913 ? -82.275 4.854 -5.815 1.00 84.19 913 GLN A N 1
ATOM 6561 C CA . GLN A 1 913 ? -82.073 3.412 -5.887 1.00 84.19 913 GLN A CA 1
ATOM 6562 C C . GLN A 1 913 ? -81.661 2.988 -7.300 1.00 84.19 913 GLN A C 1
ATOM 6564 O O . GLN A 1 913 ? -82.380 3.260 -8.262 1.00 84.19 913 GLN A O 1
ATOM 6569 N N . PHE A 1 914 ? -80.544 2.265 -7.403 1.00 82.88 914 PHE A N 1
ATOM 6570 C CA . PHE A 1 914 ? -80.051 1.656 -8.642 1.00 82.88 914 PHE A CA 1
ATOM 6571 C C . PHE A 1 914 ? -80.338 0.152 -8.671 1.00 82.88 914 PHE A C 1
ATOM 6573 O O . PHE A 1 914 ? -80.525 -0.485 -7.634 1.00 82.88 914 PHE A O 1
ATOM 6580 N N . THR A 1 915 ? -80.376 -0.427 -9.870 1.00 82.00 915 THR A N 1
ATOM 6581 C CA . THR A 1 915 ? -80.407 -1.883 -10.076 1.00 82.00 915 THR A CA 1
ATOM 6582 C C . THR A 1 915 ? -79.123 -2.285 -10.789 1.00 82.00 915 THR A C 1
ATOM 6584 O O . THR A 1 915 ? -78.819 -1.719 -11.835 1.00 82.00 915 THR A O 1
ATOM 6587 N N . SER A 1 916 ? -78.367 -3.229 -10.228 1.00 77.81 916 SER A N 1
ATOM 6588 C CA . SER A 1 916 ? -77.085 -3.657 -10.795 1.00 77.81 916 SER A CA 1
ATOM 6589 C C . SER A 1 916 ? -77.260 -4.415 -12.116 1.00 77.81 916 SER A C 1
ATOM 6591 O O . SER A 1 916 ? -78.208 -5.186 -12.284 1.00 77.81 916 SER A O 1
ATOM 6593 N N . ALA A 1 917 ? -76.336 -4.191 -13.058 1.00 71.19 917 ALA A N 1
ATOM 6594 C CA . ALA A 1 917 ? -76.401 -4.737 -14.417 1.00 71.19 917 ALA A CA 1
ATOM 6595 C C . ALA A 1 917 ? -75.287 -5.756 -14.764 1.00 71.19 917 ALA A C 1
ATOM 6597 O O . ALA A 1 917 ? -75.372 -6.389 -15.817 1.00 71.19 917 ALA A O 1
ATOM 6598 N N . GLY A 1 918 ? -74.275 -5.974 -13.908 1.00 65.75 918 GLY A N 1
ATOM 6599 C CA . GLY A 1 918 ? -73.140 -6.872 -14.196 1.00 65.75 918 GLY A CA 1
ATOM 6600 C C . GLY A 1 918 ? -72.193 -7.117 -13.007 1.00 65.75 918 GLY A C 1
ATOM 6601 O O . GLY A 1 918 ? -72.537 -6.764 -11.887 1.00 65.75 918 GLY A O 1
ATOM 6602 N N . GLN A 1 919 ? -71.035 -7.753 -13.262 1.00 61.44 919 GLN A N 1
ATOM 6603 C CA . GLN A 1 919 ? -69.990 -8.118 -12.271 1.00 61.44 919 GLN A CA 1
ATOM 6604 C C . GLN A 1 919 ? -68.622 -7.456 -12.559 1.00 61.44 919 GLN A C 1
ATOM 6606 O O . GLN A 1 919 ? -67.575 -8.076 -12.391 1.00 61.44 919 GLN A O 1
ATOM 6611 N N . GLY A 1 920 ? -68.625 -6.227 -13.076 1.00 59.88 920 GLY A N 1
ATOM 6612 C CA . GLY A 1 920 ? -67.416 -5.490 -13.471 1.00 59.88 920 GLY A CA 1
ATOM 6613 C C . GLY A 1 920 ? -66.901 -4.522 -12.405 1.00 59.88 920 GLY A C 1
ATOM 6614 O O . GLY A 1 920 ? -66.393 -3.467 -12.769 1.00 59.88 920 GLY A O 1
ATOM 6615 N N . ASP A 1 921 ? -67.090 -4.837 -11.123 1.00 68.25 921 ASP A N 1
ATOM 6616 C CA . ASP A 1 921 ? -66.826 -3.908 -10.022 1.00 68.25 921 ASP A CA 1
ATOM 6617 C C . ASP A 1 921 ? -65.315 -3.697 -9.818 1.00 68.25 921 ASP A C 1
ATOM 6619 O O . ASP A 1 921 ? -64.520 -4.638 -9.910 1.00 68.25 921 ASP A O 1
ATOM 6623 N N . VAL A 1 922 ? -64.910 -2.453 -9.548 1.00 65.44 922 VAL A N 1
ATOM 6624 C CA . VAL A 1 922 ? -63.516 -2.082 -9.271 1.00 65.44 922 VAL A CA 1
ATOM 6625 C C . VAL A 1 922 ? -63.478 -1.328 -7.948 1.00 65.44 922 VAL A C 1
ATOM 6627 O O . VAL A 1 922 ? -64.034 -0.236 -7.847 1.00 65.44 922 VAL A O 1
ATOM 6630 N N . ASP A 1 923 ? -62.822 -1.911 -6.946 1.00 67.75 923 ASP A N 1
ATOM 6631 C CA . ASP A 1 923 ? -62.725 -1.341 -5.602 1.00 67.75 923 ASP A CA 1
ATOM 6632 C C . ASP A 1 923 ? -61.339 -0.737 -5.311 1.00 67.75 923 ASP A C 1
ATOM 6634 O O . ASP A 1 923 ? -60.325 -1.238 -5.814 1.00 67.75 923 ASP A O 1
ATOM 6638 N N . PRO A 1 924 ? -61.264 0.301 -4.454 1.00 63.03 924 PRO A N 1
ATOM 6639 C CA . PRO A 1 924 ? -62.392 0.984 -3.811 1.00 63.03 924 PRO A CA 1
ATOM 6640 C C . PRO A 1 924 ? -63.092 1.980 -4.751 1.00 63.03 924 PRO A C 1
ATOM 6642 O O . PRO A 1 924 ? -62.429 2.709 -5.491 1.00 63.03 924 PRO A O 1
ATOM 6645 N N . VAL A 1 925 ? -64.426 2.062 -4.669 1.00 64.00 925 VAL A N 1
ATOM 6646 C CA . VAL A 1 925 ? -65.222 3.072 -5.385 1.00 64.00 925 VAL A CA 1
ATOM 6647 C C . VAL A 1 925 ? -65.673 4.199 -4.451 1.00 64.00 925 VAL A C 1
ATOM 6649 O O . VAL A 1 925 ? -66.255 3.965 -3.393 1.00 64.00 925 VAL A O 1
ATOM 6652 N N . GLU A 1 926 ? -65.433 5.447 -4.854 1.00 75.19 926 GLU A N 1
ATOM 6653 C CA . GLU A 1 926 ? -65.962 6.637 -4.183 1.00 75.19 926 GLU A CA 1
ATOM 6654 C C . GLU A 1 926 ? -66.948 7.341 -5.121 1.00 75.19 926 GLU A C 1
ATOM 6656 O O . GLU A 1 926 ? -66.577 7.812 -6.198 1.00 75.19 926 GLU A O 1
ATOM 6661 N N . LEU A 1 927 ? -68.223 7.395 -4.723 1.00 78.81 927 LEU A N 1
ATOM 6662 C CA . LEU A 1 927 ? -69.286 8.036 -5.496 1.00 78.81 927 LEU A CA 1
ATOM 6663 C C . LEU A 1 927 ? -69.718 9.334 -4.823 1.00 78.81 927 LEU A C 1
ATOM 6665 O O . LEU A 1 927 ? -70.183 9.340 -3.685 1.00 78.81 927 LEU A O 1
ATOM 6669 N N . ILE A 1 928 ? -69.632 10.434 -5.565 1.00 80.31 928 ILE A N 1
ATOM 6670 C CA . ILE A 1 928 ? -70.126 11.735 -5.121 1.00 80.31 928 ILE A CA 1
ATOM 6671 C C . ILE A 1 928 ? -71.412 12.040 -5.885 1.00 80.31 928 ILE A C 1
ATOM 6673 O O . ILE A 1 928 ? -71.384 12.300 -7.087 1.00 80.31 928 ILE A O 1
ATOM 6677 N N . VAL A 1 929 ? -72.546 12.034 -5.181 1.00 81.56 929 VAL A N 1
ATOM 6678 C CA . VAL A 1 929 ? -73.842 12.433 -5.745 1.00 81.56 929 VAL A CA 1
ATOM 6679 C C . VAL A 1 929 ? -74.072 13.910 -5.457 1.00 81.56 929 VAL A C 1
ATOM 6681 O O . VAL A 1 929 ? -74.060 14.342 -4.307 1.00 81.56 929 VAL A O 1
ATOM 6684 N N . SER A 1 930 ? -74.292 14.688 -6.512 1.00 81.19 930 SER A N 1
ATOM 6685 C CA . SER A 1 930 ? -74.639 16.107 -6.429 1.00 81.19 930 SER A CA 1
ATOM 6686 C C . SER A 1 930 ? -75.947 16.354 -7.170 1.00 81.19 930 SER A C 1
ATOM 6688 O O . SER A 1 930 ? -76.192 15.741 -8.206 1.00 81.19 930 SER A O 1
ATOM 6690 N N . ALA A 1 931 ? -76.784 17.247 -6.645 1.00 80.38 931 ALA A N 1
ATOM 6691 C CA . ALA A 1 931 ? -77.982 17.714 -7.333 1.00 80.38 931 ALA A CA 1
ATOM 6692 C C . ALA A 1 931 ? -77.693 19.046 -8.034 1.00 80.38 931 ALA A C 1
ATOM 6694 O O . ALA A 1 931 ? -76.983 19.898 -7.493 1.00 80.38 931 ALA A O 1
ATOM 6695 N N . GLU A 1 932 ? -78.247 19.225 -9.230 1.00 78.00 932 GLU A N 1
ATOM 6696 C CA . GLU A 1 932 ? -78.229 20.516 -9.914 1.00 78.00 932 GLU A CA 1
ATOM 6697 C C . GLU A 1 932 ? -79.034 21.547 -9.104 1.00 78.00 932 GLU A C 1
ATOM 6699 O O . GLU A 1 932 ? -80.058 21.225 -8.502 1.00 78.00 932 GLU A O 1
ATOM 6704 N N . ILE A 1 933 ? -78.535 22.784 -9.035 1.00 71.12 933 ILE A N 1
ATOM 6705 C CA . ILE A 1 933 ? -79.160 23.864 -8.252 1.00 71.12 933 ILE A CA 1
ATOM 6706 C C . ILE A 1 933 ? -80.342 24.511 -8.989 1.00 71.12 933 ILE A C 1
ATOM 6708 O O . ILE A 1 933 ? -81.168 25.165 -8.349 1.00 71.12 933 ILE A O 1
ATOM 6712 N N . ASP A 1 934 ? -80.413 24.347 -10.311 1.00 64.56 934 ASP A N 1
ATOM 6713 C CA . ASP A 1 934 ? -81.489 24.884 -11.136 1.00 64.56 934 ASP A CA 1
ATOM 6714 C C . ASP A 1 934 ? -82.708 23.953 -11.087 1.00 64.56 934 ASP A C 1
ATOM 6716 O O . ASP A 1 934 ? -82.646 22.778 -11.444 1.00 64.56 934 ASP A O 1
ATOM 6720 N N . ALA A 1 935 ? -83.830 24.502 -10.625 1.00 55.66 935 ALA A N 1
ATOM 6721 C CA . ALA A 1 935 ? -85.147 23.909 -10.797 1.00 55.66 935 ALA A CA 1
ATOM 6722 C C . ALA A 1 935 ? -85.755 24.495 -12.077 1.00 55.66 935 ALA A C 1
ATOM 6724 O O . ALA A 1 935 ? -85.962 25.710 -12.143 1.00 55.66 935 ALA A O 1
ATOM 6725 N N . ASP A 1 936 ? -86.002 23.652 -13.079 1.00 53.25 936 ASP A N 1
ATOM 6726 C CA . ASP A 1 936 ? -86.758 24.022 -14.288 1.00 53.25 936 ASP A CA 1
ATOM 6727 C C . ASP A 1 936 ? -88.239 24.317 -13.972 1.00 53.25 936 ASP A C 1
ATOM 6729 O O . ASP A 1 936 ? -88.859 23.537 -13.204 1.00 53.25 936 ASP A O 1
#

Foldseek 3Di:
DVLVVVLVVLVVCVLQCVDAFQLAEEEADPPPPDPLPLCCLVQVVSCLQRNNVRYYYDAQQVDQQVGGYAEYEHEAADAFADGPSHGGLVSLVVGAGRYAEYEYEYPHQLVPVDPRGHQVSNSSHHNYAKYAYASQQRFDQSCLSVVAFQLVRLVCLLVVPPVPDPPRPPRRNDPRSDMDHDRRDGSDAFRWWAAKDWDDPDLFKIKIFTHGGPALAQAKWKWKQDPVVRDTHTQDPGHDNDGMDMGTQALHAFKIKMWMWRWHWDQGSNGIDIDIHDIHMDIDGDHDQSQALVRHRNDPQHFPDADDLPDPQFPRFHQHNVSHTDGQGQALVRDRVDPQHFQDADPLPDPQFDSWHQHPVRHTDGAGADLVRHRVDDQAFFDFDDQPPPQFDRWGAHNNSHIDGAGAALVRHRPDDQHFQDADDLPDPQFDPFTQHNVSHTGGAGQFPVRDRPDPWDQDLQRDTNDPCCLVVQKDKDKDFQDPDQQQKWKQAQFQFIDQPPFWRKQQADPDDPPPHGGIKMKHKFFQAQAAQQWQWSWKKKWFFAADLDWWPPDKKKKFKAPALADDGQDGDGCSQVPGHTPDIDIDRADRDHDGGDGDPSRMGPTCSVRVNNNSNDPRHHRRGMMMMMMGDDIITITGRCNNPVVRGMMMMIITRRDPPQDQALVRHGNDPLHFADADCQVQLQFPRWHQHNVSHTGGQGAALVRHRPDDLHFPDADPQPDPQFPRFHQHSRSHGDGQGQALVRHRPDPQHFQDDDCLVQLQFPRWHQHPVSHTDGQGHALVRHRPDDQHFQDADCLPDPQFDPWHQHSNSHTGGAGQAPVRRRVDDWDQALVRRTNDDNPPDPDDWDFDDDDQQQKWKQFPCGDIDRPPPDRDQQAPPDDPPPGGTIDIHHHTPPGPDDPPDDDSDDDDDDDDDDDPDDPDDDHDDDDDPDDD

pLDDT: mean 82.17, std 12.04, range [46.0, 98.44]

Sequence (936 aa):
TTLLGNYLTKLHQWKHKQYTAQTRAVVDDNFTGYSDAFAQNAWRGFGPLVDPDNVAAGDYFSSMSSGSYLWSYGCGGGWWNGANGIGNTTDFTSSSLQSVFTILFGSYFGDWDCSNNFMRASLAQGRTLTNFWAGYPNWVFHHMGMGAPIGKAVVMTQNNGNGHYDPANWQAGRVHISLLGDPTLRMSIVAPPGSVSASVINSTSAALTWGASADAGLGYHVYRYNTQTGAWVRRTSSPVTGTNFTDNISGLSGQVRYMVRALDLEVTPSGTYQNLSQGRFTTMNVSGPVLDCQGVPGGSAVPGTACNDGDAGTVNDAWTVDCQCVGDPLDCNGVPNGPAMPGTSCDDGDPDTGNDTWNGACVCVGLPLDCAGVPGGGALPGTACDDGNASTGNDSWTVSCQCIGEPIDCAGVPNGQALPGTPCDDGDSSTGNDVYGADCTCAGSVLDCLGVPGGSAVVDDCGVCNGTNDCLSGTVTTCLRVAMSPDGDVEEAENGNMYATTGALDLVFDSEPSPWRGEQTTGLWFQGVEVPQGAVVVSAYLQFTARSSNNVQPCQLEIGLQESGNAPAIGWAPFGLSGRPLVGTVGWQPPTWSQIDDAGPDQRSPQLAGLVQQVVSRSDWQSNNAMLFVVSGTGGRSAWQVNEDPLKAVELCIHYLPDSSVTFDCTGVLGGDALPGSPCDDGDPLTQGDTWSTDCVCEGVFVDCEGVPGGQAIPGTPCDDGDPTTVSDTWSATCSCEGVLVDCEGVPGGPSLPGTPCDDGDVLTTSDSWTVGCDCAGTPSDCAGVAGGPALPGTPCDDGDPNTGDDVWDASCNCSGLLIDCNGVPGGGAELDLCGVCGGTNDCVDGVSCTRISDGAGDVEQAENGNVYVNTGALDLVLDGEPNPWRGHQLVGLRFDGVEVPEGALIVSAHIQFTSAGQGDVDPVELIVSAEIDAD